Protein AF-A0A812NGL6-F1 (afdb_monomer)

Foldseek 3Di:
DDDDDDDADAQDPDAKEFADFLLDLLQQLLQLVSVQLVNHHYDYQDPVVPSLVDPVNCVQAVVSDPGWIQDPVRQIFDGSVLSLLLCCLRHNVVQQPLVDLLLNLQLVLLLVLCVPQLVVLCVAALCVLLVHDDHDPDLPVSLVSNLLSLQLSCLAFPNPALEGNHVDHHSSRSSCLLVLVLCPDPSSCQQRQEADDVSSVSSSVSSCVVRVSCVSCCDDPCRRSVSSSVVNPPDDRPYDDHDYRDPDDAADRQDDFDDDDPQLAKEFEDACQDLFAVLLQLLCQLLSGHHYDYQDVVVLSLVPRVNRSQPVVSDPGWIQGPRRHIHDTSLSSQCSCCSPRNVVQVPSDSSLNSQLVSLLVCCVNQQCCLQVVAQQCCLQVVDPHPPDLVVSLVSNQSSVVSQCVQAVPPELESRHPAHHSSLSSAAADDDPDDDDDDDDDDDGHDRRLVSLCDPSSCVPRVHHRDPSSVSSNVSRHVNSVRSNCSACPDPCRHVVSSSNRSPDDDDDDPDDDDDDDDDDDDDDDDDDDPPDDDDDPDDPPDDPQDAADEDELLRQLVQLDLQRFWEDEPQFIFRCNVVLVVDPDDDDSCVRSVGGSYYPQQVQADDAPHQDPPVQGNPRNDDPVVSVVVCVSRVVGTRYGYDDDPQDPQLVCPPPGDLQVFWEFEAESNRDTLDIDRPVRQPVVADKDKDWEWEADPVPRDIDIKIFIFHQLLVVPVVSPDDDDPDFWKKWWAASPRRIYIDTPVVSNDPQWGFTQDIPNHGDHSVNQDNTKIGGYHDIGGRTRYIYID

Structure (mmCIF, N/CA/C/O backbone):
data_AF-A0A812NGL6-F1
#
_entry.id   AF-A0A812NGL6-F1
#
loop_
_atom_site.group_PDB
_atom_site.id
_atom_site.type_symbol
_atom_site.label_atom_id
_atom_site.label_alt_id
_atom_site.label_comp_id
_atom_site.label_asym_id
_atom_site.label_entity_id
_atom_site.label_seq_id
_atom_site.pdbx_PDB_ins_code
_atom_site.Cartn_x
_atom_site.Cartn_y
_atom_site.Cartn_z
_atom_site.occupancy
_atom_site.B_iso_or_equiv
_atom_site.auth_seq_id
_atom_site.auth_comp_id
_atom_site.auth_asym_id
_atom_site.auth_atom_id
_atom_site.pdbx_PDB_model_num
ATOM 1 N N . MET A 1 1 ? -22.378 5.428 -26.475 1.00 32.50 1 MET A N 1
ATOM 2 C CA . MET A 1 1 ? -21.286 5.048 -27.398 1.00 32.50 1 MET A CA 1
ATOM 3 C C . MET A 1 1 ? -20.621 6.325 -27.879 1.00 32.50 1 MET A C 1
ATOM 5 O O . MET A 1 1 ? -21.341 7.261 -28.198 1.00 32.50 1 MET A O 1
ATOM 9 N N . GLY A 1 2 ? -19.293 6.374 -27.890 1.00 26.94 2 GLY A N 1
ATOM 10 C CA . GLY A 1 2 ? -18.491 7.504 -28.364 1.00 26.94 2 GLY A CA 1
ATOM 11 C C . GLY A 1 2 ? -17.030 7.062 -28.418 1.00 26.94 2 GLY A C 1
ATOM 12 O O . GLY A 1 2 ? -16.591 6.347 -27.519 1.00 26.94 2 GLY A O 1
ATOM 13 N N . ASN A 1 3 ? -16.315 7.390 -29.493 1.00 34.03 3 ASN A N 1
ATOM 14 C CA . ASN A 1 3 ? -15.011 6.786 -29.771 1.00 34.03 3 ASN A CA 1
ATOM 15 C C . ASN A 1 3 ? -13.916 7.349 -28.852 1.00 34.03 3 ASN A C 1
ATOM 17 O O . ASN A 1 3 ? -13.614 8.536 -28.912 1.00 34.03 3 ASN A O 1
ATOM 21 N N . LEU A 1 4 ? -13.286 6.471 -28.066 1.00 32.12 4 LEU A N 1
ATOM 22 C CA . LEU A 1 4 ? -12.079 6.746 -27.274 1.00 32.12 4 LEU A CA 1
ATOM 23 C C . LEU A 1 4 ? -11.011 5.664 -27.509 1.00 32.12 4 LEU A C 1
ATOM 25 O O . LEU A 1 4 ? -10.400 5.150 -26.578 1.00 32.12 4 LEU A O 1
ATOM 29 N N . CYS A 1 5 ? -10.794 5.311 -28.777 1.00 32.59 5 CYS A N 1
ATOM 30 C CA . CYS A 1 5 ? -9.679 4.470 -29.203 1.00 32.59 5 CYS A CA 1
ATOM 31 C C . CYS A 1 5 ? -9.016 5.115 -30.423 1.00 32.59 5 CYS A C 1
ATOM 33 O O . CYS A 1 5 ? -9.543 5.034 -31.533 1.00 32.59 5 CYS A O 1
ATOM 35 N N . GLY A 1 6 ? -7.863 5.753 -30.217 1.00 33.16 6 GLY A N 1
ATOM 36 C CA . GLY A 1 6 ? -6.909 5.932 -31.308 1.00 33.16 6 GLY A CA 1
ATOM 37 C C . GLY A 1 6 ? -6.362 4.564 -31.725 1.00 33.16 6 GLY A C 1
ATOM 38 O O . GLY A 1 6 ? -6.274 3.655 -30.898 1.00 33.16 6 GLY A O 1
ATOM 39 N N . GLY A 1 7 ? -6.007 4.402 -33.000 1.00 31.41 7 GLY A N 1
ATOM 40 C CA . GLY A 1 7 ? -5.214 3.244 -33.418 1.00 31.41 7 GLY A CA 1
ATOM 41 C C . GLY A 1 7 ? -3.836 3.253 -32.737 1.00 31.41 7 GLY A C 1
ATOM 42 O O . GLY A 1 7 ? -3.404 4.314 -32.279 1.00 31.41 7 GLY A O 1
ATOM 43 N N . PRO A 1 8 ? -3.132 2.107 -32.665 1.00 39.34 8 PRO A N 1
ATOM 44 C CA . PRO A 1 8 ? -1.773 2.075 -32.133 1.00 39.34 8 PRO A CA 1
ATOM 45 C C . PRO A 1 8 ? -0.891 3.053 -32.915 1.00 39.34 8 PRO A C 1
ATOM 47 O O . PRO A 1 8 ? -0.847 2.999 -34.147 1.00 39.34 8 PRO A O 1
ATOM 50 N N . ALA A 1 9 ? -0.203 3.948 -32.206 1.00 48.94 9 ALA A N 1
ATOM 51 C CA . ALA A 1 9 ? 0.762 4.834 -32.837 1.00 48.94 9 ALA A CA 1
ATOM 52 C C . ALA A 1 9 ? 1.926 4.006 -33.398 1.00 48.94 9 ALA A C 1
ATOM 54 O O . ALA A 1 9 ? 2.359 3.025 -32.789 1.00 48.94 9 ALA A O 1
ATOM 55 N N . THR A 1 10 ? 2.456 4.416 -34.549 1.00 50.97 10 THR A N 1
ATOM 56 C CA . THR A 1 10 ? 3.745 3.910 -35.029 1.00 50.97 10 THR A CA 1
ATOM 57 C C . THR A 1 10 ? 4.853 4.258 -34.031 1.00 50.97 10 THR A C 1
ATOM 59 O O . THR A 1 10 ? 4.699 5.162 -33.205 1.00 50.97 10 THR A O 1
ATOM 62 N N . ALA A 1 11 ? 5.990 3.558 -34.112 1.00 56.84 11 ALA A N 1
ATOM 63 C CA . ALA A 1 11 ? 7.191 3.975 -33.390 1.00 56.84 11 ALA A CA 1
ATOM 64 C C . ALA A 1 11 ? 7.493 5.463 -33.688 1.00 56.84 11 ALA A C 1
ATOM 66 O O . ALA A 1 11 ? 7.257 5.901 -34.818 1.00 56.84 11 ALA A O 1
ATOM 67 N N . PRO A 1 12 ? 7.952 6.246 -32.694 1.00 57.09 12 PRO A N 1
ATOM 68 C CA . PRO A 1 12 ? 8.062 7.696 -32.826 1.00 57.09 12 PRO A CA 1
ATOM 69 C C . PRO A 1 12 ? 9.050 8.116 -33.924 1.00 57.09 12 PRO A C 1
ATOM 71 O O . PRO A 1 12 ? 10.072 7.458 -34.143 1.00 57.09 12 PRO A O 1
ATOM 74 N N . ASP A 1 13 ? 8.757 9.246 -34.579 1.00 50.19 13 ASP A N 1
ATOM 75 C CA . ASP A 1 13 ? 9.660 9.902 -35.531 1.00 50.19 13 ASP A CA 1
ATOM 76 C C . ASP A 1 13 ? 10.905 10.416 -34.790 1.00 50.19 13 ASP A C 1
ATOM 78 O O . ASP A 1 13 ? 10.941 11.518 -34.243 1.00 50.19 13 ASP A O 1
ATOM 82 N N . GLY A 1 14 ? 11.922 9.556 -34.737 1.00 64.31 14 GLY A N 1
ATOM 83 C CA . GLY A 1 14 ? 13.050 9.673 -33.819 1.00 64.31 14 GLY A CA 1
ATOM 84 C C . GLY A 1 14 ? 12.868 8.751 -32.611 1.00 64.31 14 GLY A C 1
ATOM 85 O O . GLY A 1 14 ? 11.925 8.882 -31.833 1.00 64.31 14 GLY A O 1
ATOM 86 N N . LYS A 1 15 ? 13.799 7.804 -32.439 1.00 76.88 15 LYS A N 1
ATOM 87 C CA . LYS A 1 15 ? 13.763 6.843 -31.327 1.00 76.88 15 LYS A CA 1
ATOM 88 C C . LYS A 1 15 ? 13.922 7.549 -29.982 1.00 76.88 15 LYS A C 1
ATOM 90 O O . LYS A 1 15 ? 14.843 8.347 -29.810 1.00 76.88 15 LYS A O 1
ATOM 95 N N . ALA A 1 16 ? 13.085 7.182 -29.015 1.00 92.12 16 ALA A N 1
ATOM 96 C CA . ALA A 1 16 ? 13.235 7.636 -27.637 1.00 92.12 16 ALA A CA 1
ATOM 97 C C . ALA A 1 16 ? 14.539 7.108 -27.006 1.00 92.12 16 ALA A C 1
ATOM 99 O O . ALA A 1 16 ? 15.006 6.017 -27.339 1.00 92.12 16 ALA A O 1
ATOM 100 N N . LYS A 1 17 ? 15.112 7.854 -26.060 1.00 95.50 17 LYS A N 1
ATOM 101 C CA . LYS A 1 17 ? 16.294 7.465 -25.276 1.00 95.50 17 LYS A CA 1
ATOM 102 C C . LYS A 1 17 ? 15.868 6.936 -23.910 1.00 95.50 17 LYS A C 1
ATOM 104 O O . LYS A 1 17 ? 15.120 7.599 -23.193 1.00 95.50 17 LYS A O 1
ATOM 109 N N . ILE A 1 18 ? 16.387 5.775 -23.515 1.00 97.06 18 ILE A N 1
ATOM 110 C CA . ILE A 1 18 ? 16.288 5.259 -22.146 1.00 97.06 18 ILE A CA 1
ATOM 111 C C . ILE A 1 18 ? 17.647 5.448 -21.469 1.00 97.06 18 ILE A C 1
ATOM 113 O O . ILE A 1 18 ? 18.556 4.637 -21.650 1.00 97.06 18 ILE A O 1
ATOM 117 N N . HIS A 1 19 ? 17.777 6.527 -20.696 1.00 97.38 19 HIS A N 1
ATOM 118 C CA . HIS A 1 19 ? 18.967 6.844 -19.904 1.00 97.38 19 HIS A CA 1
ATOM 119 C C . HIS A 1 19 ? 19.129 5.816 -18.787 1.00 97.38 19 HIS A C 1
ATOM 121 O O . HIS A 1 19 ? 18.297 5.749 -17.875 1.00 97.38 19 HIS A O 1
ATOM 127 N N . ALA A 1 20 ? 20.170 4.993 -18.877 1.00 95.81 20 ALA A N 1
ATOM 128 C CA . ALA A 1 20 ? 20.294 3.763 -18.107 1.00 95.81 20 ALA A CA 1
ATOM 129 C C . ALA A 1 20 ? 21.752 3.315 -17.901 1.00 95.81 20 ALA A C 1
ATOM 131 O O . ALA A 1 20 ? 22.683 3.790 -18.543 1.00 95.81 20 ALA A O 1
ATOM 132 N N . LEU A 1 21 ? 21.920 2.338 -17.012 1.00 90.75 21 LEU A N 1
ATOM 133 C CA . LEU A 1 21 ? 23.153 1.593 -16.773 1.00 90.75 21 LEU A CA 1
ATOM 134 C C . LEU A 1 21 ? 22.790 0.107 -16.805 1.00 90.75 21 LEU A C 1
ATOM 136 O O . LEU A 1 21 ? 21.858 -0.298 -16.106 1.00 90.75 21 LEU A O 1
ATOM 140 N N . THR A 1 22 ? 23.499 -0.698 -17.592 1.00 88.06 22 THR A N 1
ATOM 141 C CA . THR A 1 22 ? 23.162 -2.114 -17.850 1.00 88.06 22 THR A CA 1
ATOM 142 C C . THR A 1 22 ? 23.216 -2.999 -16.604 1.00 88.06 22 THR A C 1
ATOM 144 O O . THR A 1 22 ? 22.414 -3.920 -16.464 1.00 88.06 22 THR A O 1
ATOM 147 N N . LEU A 1 23 ? 24.052 -2.639 -15.629 1.00 85.25 23 LEU A N 1
ATOM 148 C CA . LEU A 1 23 ? 24.118 -3.282 -14.315 1.00 85.25 23 LEU A CA 1
ATOM 149 C C . LEU A 1 23 ? 22.832 -3.105 -13.475 1.00 85.25 23 LEU A C 1
ATOM 151 O O . LEU A 1 23 ? 22.562 -3.883 -12.558 1.00 85.25 23 LEU A O 1
ATOM 155 N N . SER A 1 24 ? 22.013 -2.087 -13.762 1.00 89.25 24 SER A N 1
ATOM 156 C CA . SER A 1 24 ? 20.774 -1.817 -13.028 1.00 89.25 24 SER A CA 1
ATOM 157 C C . SER A 1 24 ? 19.605 -2.613 -13.609 1.00 89.25 24 SER A C 1
ATOM 159 O O . SER A 1 24 ? 19.030 -2.240 -14.629 1.00 89.25 24 SER A O 1
ATOM 161 N N . CYS A 1 25 ? 19.165 -3.662 -12.907 1.00 90.81 25 CYS A N 1
ATOM 162 C CA . CYS A 1 25 ? 17.969 -4.440 -13.276 1.00 90.81 25 CYS A CA 1
ATOM 163 C C . CYS A 1 25 ? 16.701 -3.563 -13.400 1.00 90.81 25 CYS A C 1
ATOM 165 O O . CYS A 1 25 ? 15.861 -3.796 -14.272 1.00 90.81 25 CYS A O 1
ATOM 167 N N . ASN A 1 26 ? 16.598 -2.504 -12.581 1.00 89.94 26 ASN A N 1
ATOM 168 C CA . ASN A 1 26 ? 15.544 -1.487 -12.688 1.00 89.94 26 ASN A CA 1
ATOM 169 C C . ASN A 1 26 ? 15.598 -0.747 -14.032 1.00 89.94 26 ASN A C 1
ATOM 171 O O . ASN A 1 26 ? 14.555 -0.501 -14.630 1.00 89.94 26 ASN A O 1
ATOM 175 N N . ALA A 1 27 ? 16.796 -0.385 -14.501 1.00 93.44 27 ALA A N 1
ATOM 176 C CA . ALA A 1 27 ? 16.969 0.355 -15.746 1.00 93.44 27 ALA A CA 1
ATOM 177 C C . ALA A 1 27 ? 16.884 -0.547 -16.983 1.00 93.44 27 ALA A C 1
ATOM 179 O O . ALA A 1 27 ? 16.300 -0.145 -17.985 1.00 93.44 27 ALA A O 1
ATOM 180 N N . MET A 1 28 ? 17.366 -1.788 -16.892 1.00 95.19 28 MET A N 1
ATOM 181 C CA . MET A 1 28 ? 17.250 -2.757 -17.981 1.00 95.19 28 MET A CA 1
ATOM 182 C C . MET A 1 28 ? 15.808 -3.152 -18.286 1.00 95.19 28 MET A C 1
ATOM 184 O O . MET A 1 28 ? 15.497 -3.409 -19.442 1.00 95.19 28 MET A O 1
ATOM 188 N N . SER A 1 29 ? 14.912 -3.113 -17.295 1.00 95.69 29 SER A N 1
ATOM 189 C CA . SER A 1 29 ? 13.489 -3.426 -17.484 1.00 95.69 29 SER A CA 1
ATOM 190 C C . SER A 1 29 ? 12.857 -2.661 -18.678 1.00 95.69 29 SER A C 1
ATOM 192 O O . SER A 1 29 ? 12.399 -3.317 -19.615 1.00 95.69 29 SER A O 1
ATOM 194 N N . PRO A 1 30 ? 12.880 -1.309 -18.743 1.00 97.12 30 PRO A N 1
ATOM 195 C CA . PRO A 1 30 ? 12.434 -0.573 -19.930 1.00 97.12 30 PRO A CA 1
ATOM 196 C C . PRO A 1 30 ? 13.426 -0.546 -21.104 1.00 97.12 30 PRO A C 1
ATOM 198 O O . PRO A 1 30 ? 12.965 -0.382 -22.229 1.00 97.12 30 PRO A O 1
ATOM 201 N N . VAL A 1 31 ? 14.746 -0.699 -20.904 1.00 97.06 31 VAL A N 1
ATOM 202 C CA . VAL A 1 31 ? 15.719 -0.730 -22.027 1.00 97.06 31 VAL A CA 1
ATOM 203 C C . VAL A 1 31 ? 15.451 -1.916 -22.950 1.00 97.06 31 VAL A C 1
ATOM 205 O O . VAL A 1 31 ? 15.340 -1.730 -24.160 1.00 97.06 31 VAL A O 1
ATOM 208 N N . LEU A 1 32 ? 15.315 -3.116 -22.376 1.00 96.56 32 LEU A N 1
ATOM 209 C CA . LEU A 1 32 ? 15.053 -4.349 -23.119 1.00 96.56 32 LEU A CA 1
ATOM 210 C C . LEU A 1 32 ? 13.747 -4.223 -23.917 1.00 96.56 32 LEU A C 1
ATOM 212 O O . LEU A 1 32 ? 13.721 -4.441 -25.127 1.00 96.56 32 LEU A O 1
ATOM 216 N N . PHE A 1 33 ? 12.683 -3.753 -23.254 1.00 97.56 33 PHE A N 1
ATOM 217 C CA . PHE A 1 33 ? 11.386 -3.530 -23.889 1.00 97.56 33 PHE A CA 1
ATOM 218 C C . PHE A 1 33 ? 11.458 -2.501 -25.026 1.00 97.56 33 PHE A C 1
ATOM 220 O O . PHE A 1 33 ? 10.929 -2.753 -26.107 1.00 97.56 33 PHE A O 1
ATOM 227 N N . ALA A 1 34 ? 12.136 -1.366 -24.822 1.00 95.88 34 ALA A N 1
ATOM 228 C CA . ALA A 1 34 ? 12.278 -0.317 -25.833 1.00 95.88 34 ALA A CA 1
ATOM 229 C C . ALA A 1 34 ? 13.062 -0.782 -27.073 1.00 95.88 34 ALA A C 1
ATOM 231 O O . ALA A 1 34 ? 12.746 -0.350 -28.183 1.00 95.88 34 ALA A O 1
ATOM 232 N N . GLN A 1 35 ? 14.054 -1.662 -26.896 1.00 94.25 35 GLN A N 1
ATOM 233 C CA . GLN A 1 35 ? 14.830 -2.233 -27.998 1.00 94.25 35 GLN A CA 1
ATOM 234 C C . GLN A 1 35 ? 14.055 -3.307 -28.765 1.00 94.25 35 GLN A C 1
ATOM 236 O O . GLN A 1 35 ? 13.923 -3.187 -29.982 1.00 94.25 35 GLN A O 1
ATOM 241 N N . ASP A 1 36 ? 13.507 -4.315 -28.077 1.00 94.88 36 ASP A N 1
ATOM 242 C CA . ASP A 1 36 ? 12.832 -5.454 -28.725 1.00 94.88 36 ASP A CA 1
ATOM 243 C C . ASP A 1 36 ? 11.516 -5.046 -29.421 1.00 94.88 36 ASP A C 1
ATOM 245 O O . ASP A 1 36 ? 11.080 -5.699 -30.367 1.00 94.88 36 ASP A O 1
ATOM 249 N N . THR A 1 37 ? 10.904 -3.929 -29.008 1.00 94.31 37 THR A N 1
ATOM 250 C CA . THR A 1 37 ? 9.760 -3.301 -29.706 1.00 94.31 37 THR A CA 1
ATOM 251 C C . THR A 1 37 ? 10.159 -2.215 -30.713 1.00 94.31 37 THR A C 1
ATOM 253 O O . THR A 1 37 ? 9.311 -1.733 -31.463 1.00 94.31 37 THR A O 1
ATOM 256 N N . GLY A 1 38 ? 11.426 -1.792 -30.734 1.00 92.50 38 GLY A N 1
ATOM 257 C CA . GLY A 1 38 ? 11.935 -0.722 -31.597 1.00 92.50 38 GLY A CA 1
ATOM 258 C C . GLY A 1 38 ? 11.546 0.714 -31.204 1.00 92.50 38 GLY A C 1
ATOM 259 O O . GLY A 1 38 ? 11.995 1.640 -31.883 1.00 92.50 38 GLY A O 1
ATOM 260 N N . ILE A 1 39 ? 10.772 0.910 -30.126 1.00 92.88 39 ILE A N 1
ATOM 261 C CA . ILE A 1 39 ? 10.302 2.219 -29.619 1.00 92.88 39 ILE A CA 1
ATOM 262 C C . ILE A 1 39 ? 11.471 3.160 -29.284 1.00 92.88 39 ILE A C 1
ATOM 264 O O . ILE A 1 39 ? 11.380 4.375 -29.483 1.00 92.88 39 ILE A O 1
ATOM 268 N N . GLY A 1 40 ? 12.573 2.615 -28.764 1.00 90.69 40 GLY A N 1
ATOM 269 C CA . GLY A 1 40 ? 13.674 3.412 -28.237 1.00 90.69 40 GLY A CA 1
ATOM 270 C C . GLY A 1 40 ? 15.040 2.735 -28.295 1.00 90.69 40 GLY A C 1
ATOM 271 O O . GLY A 1 40 ? 15.208 1.628 -28.806 1.00 90.69 40 GLY A O 1
ATOM 272 N N . ALA A 1 41 ? 16.034 3.448 -27.781 1.00 90.81 41 ALA A N 1
ATOM 273 C CA . ALA A 1 41 ? 17.425 3.034 -27.694 1.00 90.81 41 ALA A CA 1
ATOM 274 C C . ALA A 1 41 ? 17.951 3.172 -26.258 1.00 90.81 41 ALA A C 1
ATOM 276 O O . ALA A 1 41 ? 17.436 3.947 -25.450 1.00 90.81 41 ALA A O 1
ATOM 277 N N . PHE A 1 42 ? 19.007 2.419 -25.956 1.00 93.44 42 PHE A N 1
ATOM 278 C CA . PHE A 1 42 ? 19.783 2.584 -24.731 1.00 93.44 42 PHE A CA 1
ATOM 279 C C . PHE A 1 42 ? 20.634 3.855 -24.822 1.00 93.44 42 PHE A C 1
ATOM 281 O O . PHE A 1 42 ? 21.350 4.036 -25.805 1.00 93.44 42 PHE A O 1
ATOM 288 N N . GLU A 1 43 ? 20.586 4.698 -23.792 1.00 94.75 43 GLU A N 1
ATOM 289 C CA . GLU A 1 43 ? 21.499 5.828 -23.613 1.00 94.75 43 GLU A CA 1
ATOM 290 C C . GLU A 1 43 ? 22.304 5.594 -22.326 1.00 94.75 43 GLU A C 1
ATOM 292 O O . GLU A 1 43 ? 21.731 5.477 -21.240 1.00 94.75 43 GLU A O 1
ATOM 297 N N . PHE A 1 44 ? 23.631 5.507 -22.431 1.00 92.88 44 PHE A N 1
ATOM 298 C CA . PHE A 1 44 ? 24.489 5.210 -21.283 1.00 92.88 44 PHE A CA 1
ATOM 299 C C . PHE A 1 44 ? 24.568 6.401 -20.314 1.00 92.88 44 PHE A C 1
ATOM 301 O O . PHE A 1 44 ? 25.080 7.470 -20.649 1.00 92.88 44 PHE A O 1
ATOM 308 N N . CYS A 1 45 ? 24.093 6.200 -19.085 1.00 92.94 45 CYS A N 1
ATOM 309 C CA . CYS A 1 45 ? 24.153 7.168 -17.996 1.00 92.94 45 CYS A CA 1
ATOM 310 C C . CYS A 1 45 ? 25.041 6.627 -16.870 1.00 92.94 45 CYS A C 1
ATOM 312 O O . CYS A 1 45 ? 24.589 5.874 -16.003 1.00 92.94 45 CYS A O 1
ATOM 314 N N . ASP A 1 46 ? 26.316 7.021 -16.881 1.00 87.19 46 ASP A N 1
ATOM 315 C CA . ASP A 1 46 ? 27.257 6.626 -15.837 1.00 87.19 46 ASP A CA 1
ATOM 316 C C . ASP A 1 46 ? 26.895 7.245 -14.477 1.00 87.19 46 ASP A C 1
ATOM 318 O O . ASP A 1 46 ? 26.880 8.467 -14.282 1.00 87.19 46 ASP A O 1
ATOM 322 N N . LEU A 1 47 ? 26.636 6.376 -13.502 1.00 86.94 47 LEU A N 1
ATOM 323 C CA . LEU A 1 47 ? 26.390 6.792 -12.129 1.00 86.94 47 LEU A CA 1
ATOM 324 C C . LEU A 1 47 ? 27.688 7.133 -11.383 1.00 86.94 47 LEU A C 1
ATOM 326 O O . LEU A 1 47 ? 27.648 7.958 -10.472 1.00 86.94 47 LEU A O 1
ATOM 330 N N . MET A 1 48 ? 28.830 6.564 -11.777 1.00 83.38 48 MET A N 1
ATOM 331 C CA . MET A 1 48 ? 30.097 6.666 -11.043 1.00 83.38 48 MET A CA 1
ATOM 332 C C . MET A 1 48 ? 30.778 8.027 -11.230 1.00 83.38 48 MET A C 1
ATOM 334 O O . MET A 1 48 ? 31.263 8.600 -10.258 1.00 83.38 48 MET A O 1
ATOM 338 N N . SER A 1 49 ? 30.741 8.603 -12.436 1.00 88.06 49 SER A N 1
ATOM 339 C CA . SER A 1 49 ? 31.109 10.008 -12.699 1.00 88.06 49 SER A CA 1
ATOM 340 C C . SER A 1 49 ? 30.002 11.017 -12.353 1.00 88.06 49 SER A C 1
ATOM 342 O O . SER A 1 49 ? 30.147 12.212 -12.616 1.00 88.06 49 SER A O 1
ATOM 344 N N . GLY A 1 50 ? 28.885 10.564 -11.771 1.00 89.88 50 GLY A N 1
ATOM 345 C CA . GLY A 1 50 ? 27.791 11.434 -11.341 1.00 89.88 50 GLY A CA 1
ATOM 346 C C . GLY A 1 50 ? 26.996 12.072 -12.486 1.00 89.88 50 GLY A C 1
ATOM 347 O O . GLY A 1 50 ? 26.425 13.143 -12.291 1.00 89.88 50 GLY A O 1
ATOM 348 N N . ALA A 1 51 ? 26.926 11.457 -13.676 1.00 92.69 51 ALA A N 1
ATOM 349 C CA . ALA A 1 51 ? 26.236 12.050 -14.831 1.00 92.69 51 ALA A CA 1
ATOM 350 C C . ALA A 1 51 ? 24.754 12.373 -14.544 1.00 92.69 51 ALA A C 1
ATOM 352 O O . ALA A 1 51 ? 24.255 13.418 -14.955 1.00 92.69 51 ALA A O 1
ATOM 353 N N . HIS A 1 52 ? 24.091 11.523 -13.756 1.00 93.00 52 HIS A N 1
ATOM 354 C CA . HIS A 1 52 ? 22.724 11.701 -13.255 1.00 93.00 52 HIS A CA 1
ATOM 355 C C . HIS A 1 52 ? 22.512 12.948 -12.366 1.00 93.00 52 HIS A C 1
ATOM 357 O O . HIS A 1 52 ? 21.379 13.399 -12.204 1.00 93.00 52 HIS A O 1
ATOM 363 N N . LEU A 1 53 ? 23.582 13.527 -11.807 1.00 94.25 53 LEU A N 1
ATOM 364 C CA . LEU A 1 53 ? 23.549 14.735 -10.969 1.00 94.25 53 LEU A CA 1
ATOM 365 C C . LEU A 1 53 ? 23.787 16.028 -11.770 1.00 94.25 53 LEU A C 1
ATOM 367 O O . LEU A 1 53 ? 23.699 17.122 -11.212 1.00 94.25 53 LEU A O 1
ATOM 371 N N . LYS A 1 54 ? 24.103 15.936 -13.069 1.00 95.38 54 LYS A N 1
ATOM 372 C CA . LYS A 1 54 ? 24.349 17.114 -13.915 1.00 95.38 54 LYS A CA 1
ATOM 373 C C . LYS A 1 54 ? 23.048 17.890 -14.180 1.00 95.38 54 LYS A C 1
ATOM 375 O O . LYS A 1 54 ? 21.990 17.266 -14.309 1.00 95.38 54 LYS A O 1
ATOM 380 N N . PRO A 1 55 ? 23.098 19.227 -14.355 1.00 95.81 55 PRO A N 1
ATOM 381 C CA . PRO A 1 55 ? 21.917 20.034 -14.680 1.00 95.81 55 PRO A CA 1
ATOM 382 C C . PRO A 1 55 ? 21.133 19.522 -15.899 1.00 95.81 55 PRO A C 1
ATOM 384 O O . PRO A 1 55 ? 19.904 19.502 -15.866 1.00 95.81 55 PRO A O 1
ATOM 387 N N . GLU A 1 56 ? 21.828 19.031 -16.934 1.00 93.88 56 GLU A N 1
ATOM 388 C CA . GLU A 1 56 ? 21.217 18.442 -18.138 1.00 93.88 56 GLU A CA 1
ATOM 389 C C . GLU A 1 56 ? 20.352 17.203 -17.853 1.00 93.88 56 GLU A C 1
ATOM 391 O O . GLU A 1 56 ? 19.411 16.926 -18.600 1.00 93.88 56 GLU A O 1
ATOM 396 N N . PHE A 1 57 ? 20.669 16.438 -16.802 1.00 95.19 57 PHE A N 1
ATOM 397 C CA . PHE A 1 57 ? 19.904 15.264 -16.374 1.00 95.19 57 PHE A CA 1
ATOM 398 C C . PHE A 1 57 ? 18.804 15.658 -15.384 1.00 95.19 57 PHE A C 1
ATOM 400 O O . PHE A 1 57 ? 17.653 15.259 -15.547 1.00 95.19 57 PHE A O 1
ATOM 407 N N . LEU A 1 58 ? 19.124 16.530 -14.421 1.00 94.12 58 LEU A N 1
ATOM 408 C CA . LEU A 1 58 ? 18.176 17.095 -13.450 1.00 94.12 58 LEU A CA 1
ATOM 409 C C . LEU A 1 58 ? 17.027 17.894 -14.093 1.00 94.12 58 LEU A C 1
ATOM 411 O O . LEU A 1 58 ? 15.995 18.108 -13.451 1.00 94.12 58 LEU A O 1
ATOM 415 N N . ALA A 1 59 ? 17.201 18.348 -15.338 1.00 92.19 59 ALA A N 1
ATOM 416 C CA . ALA A 1 59 ? 16.147 18.932 -16.164 1.00 92.19 59 ALA A CA 1
ATOM 417 C C . ALA A 1 59 ? 15.145 17.884 -16.693 1.00 92.19 59 ALA A C 1
ATOM 419 O O . ALA A 1 59 ? 13.957 18.188 -16.793 1.00 92.19 59 ALA A O 1
ATOM 420 N N . LYS A 1 60 ? 15.609 16.659 -16.989 1.00 93.62 60 LYS A N 1
ATOM 421 C CA . LYS A 1 60 ? 14.791 15.525 -17.461 1.00 93.62 60 LYS A CA 1
ATOM 422 C C . LYS A 1 60 ? 14.102 14.808 -16.301 1.00 93.62 60 LYS A C 1
ATOM 424 O O . LYS A 1 60 ? 12.908 14.534 -16.348 1.00 93.62 60 LYS A O 1
ATOM 429 N N . ASN A 1 61 ? 14.854 14.530 -15.238 1.00 94.00 61 ASN A N 1
ATOM 430 C CA . ASN A 1 61 ? 14.363 13.872 -14.036 1.00 94.00 61 ASN A CA 1
ATOM 431 C C . ASN A 1 61 ? 14.959 14.534 -12.786 1.00 94.00 61 ASN A C 1
ATOM 433 O O . ASN A 1 61 ? 16.128 14.340 -12.451 1.00 94.00 61 ASN A O 1
ATOM 437 N N . ALA A 1 62 ? 14.129 15.288 -12.061 1.00 91.12 62 ALA A N 1
ATOM 438 C CA . ALA A 1 62 ? 14.542 15.981 -10.843 1.00 91.12 62 ALA A CA 1
ATOM 439 C C . ALA A 1 62 ? 14.943 15.034 -9.696 1.00 91.12 62 ALA A C 1
ATOM 441 O O . ALA A 1 62 ? 15.663 15.470 -8.804 1.00 91.12 62 ALA A O 1
ATOM 442 N N . PHE A 1 63 ? 14.520 13.763 -9.738 1.00 90.56 63 PHE A N 1
ATOM 443 C CA . PHE A 1 63 ? 14.894 12.726 -8.770 1.00 90.56 63 PHE A CA 1
ATOM 444 C C . PHE A 1 63 ? 16.244 12.068 -9.069 1.00 90.56 63 PHE A C 1
ATOM 446 O O . PHE A 1 63 ? 16.617 11.147 -8.349 1.00 90.56 63 PHE A O 1
ATOM 453 N N . HIS A 1 64 ? 16.959 12.503 -10.120 1.00 92.50 64 HIS A N 1
ATOM 454 C CA . HIS A 1 64 ? 18.306 12.035 -10.474 1.00 92.50 64 HIS A CA 1
ATOM 455 C C . HIS A 1 64 ? 18.452 10.495 -10.483 1.00 92.50 64 HIS A C 1
ATOM 457 O O . HIS A 1 64 ? 19.479 9.943 -10.088 1.00 92.50 64 HIS A O 1
ATOM 463 N N . THR A 1 65 ? 17.405 9.789 -10.928 1.00 91.69 65 THR A N 1
ATOM 464 C CA . THR A 1 65 ? 17.343 8.323 -10.999 1.00 91.69 65 THR A CA 1
ATOM 465 C C . THR A 1 65 ? 17.402 7.807 -12.434 1.00 91.69 65 THR A C 1
ATOM 467 O O . THR A 1 65 ? 16.895 8.427 -13.371 1.00 91.69 65 THR A O 1
ATOM 470 N N . ILE A 1 66 ? 17.975 6.614 -12.593 1.00 94.44 66 ILE A N 1
ATOM 471 C CA . ILE A 1 66 ? 17.798 5.776 -13.784 1.00 94.44 66 ILE A CA 1
ATOM 472 C C . ILE A 1 66 ? 16.815 4.629 -13.472 1.00 94.44 66 ILE A C 1
ATOM 474 O O . ILE A 1 66 ? 16.814 4.129 -12.343 1.00 94.44 66 ILE A O 1
ATOM 478 N N . PRO A 1 67 ? 16.010 4.162 -14.442 1.00 97.06 67 PRO A N 1
ATOM 479 C CA . PRO A 1 67 ? 15.905 4.663 -15.811 1.00 97.06 67 PRO A CA 1
ATOM 480 C C . PRO A 1 67 ? 15.199 6.023 -15.893 1.00 97.06 67 PRO A C 1
ATOM 482 O O . PRO A 1 67 ? 14.300 6.311 -15.105 1.00 97.06 67 PRO A O 1
ATOM 485 N N . THR A 1 68 ? 15.580 6.828 -16.885 1.00 97.69 68 THR A N 1
ATOM 486 C CA . THR A 1 68 ? 14.818 8.009 -17.323 1.00 97.69 68 THR A CA 1
ATOM 487 C C . THR A 1 68 ? 14.567 7.907 -18.827 1.00 97.69 68 THR A C 1
ATOM 489 O O . THR A 1 68 ? 15.508 7.775 -19.606 1.00 97.69 68 THR A O 1
ATOM 492 N N . TYR A 1 69 ? 13.304 7.951 -19.238 1.00 97.56 69 TYR A N 1
ATOM 493 C CA . TYR A 1 69 ? 12.884 8.065 -20.635 1.00 97.56 69 TYR A CA 1
ATOM 494 C C . TYR A 1 69 ? 12.974 9.528 -21.091 1.00 97.56 69 TYR A C 1
ATOM 496 O O . TYR A 1 69 ? 12.610 10.440 -20.344 1.00 97.56 69 TYR A O 1
ATOM 504 N N . GLU A 1 70 ? 13.403 9.734 -22.332 1.00 96.19 70 GLU A N 1
ATOM 505 C CA . GLU A 1 70 ? 13.377 10.998 -23.072 1.00 96.19 70 GLU A CA 1
ATOM 506 C C . GLU A 1 70 ? 12.861 10.724 -24.493 1.00 96.19 70 GLU A C 1
ATOM 508 O O . GLU A 1 70 ? 13.492 10.000 -25.264 1.00 96.19 70 GLU A O 1
ATOM 513 N N . GLY A 1 71 ? 11.693 11.267 -24.836 1.00 93.19 71 GLY A N 1
ATOM 514 C CA . GLY A 1 71 ? 11.102 11.152 -26.169 1.00 93.19 71 GLY A CA 1
ATOM 515 C C . GLY A 1 71 ? 11.653 12.189 -27.148 1.00 93.19 71 GLY A C 1
ATOM 516 O O . GLY A 1 71 ? 12.178 13.225 -26.742 1.00 93.19 71 GLY A O 1
ATOM 517 N N . ALA A 1 72 ? 11.499 11.936 -28.451 1.00 86.25 72 ALA A N 1
ATOM 518 C CA . ALA A 1 72 ? 11.843 12.903 -29.503 1.00 86.25 72 ALA A CA 1
ATOM 519 C C . ALA A 1 72 ? 10.961 14.173 -29.467 1.00 86.25 72 ALA A C 1
ATOM 521 O O . ALA A 1 72 ? 11.362 15.230 -29.945 1.00 86.25 72 ALA A O 1
ATOM 522 N N . ASP A 1 73 ? 9.789 14.068 -28.837 1.00 87.69 73 ASP A N 1
ATOM 523 C CA . ASP A 1 73 ? 8.866 15.148 -28.467 1.00 87.69 73 ASP A CA 1
ATOM 524 C C . ASP A 1 73 ? 9.337 15.979 -27.250 1.00 87.69 73 ASP A C 1
ATOM 526 O O . ASP A 1 73 ? 8.720 16.987 -26.905 1.00 87.69 73 ASP A O 1
ATOM 530 N N . GLY A 1 74 ? 10.425 15.577 -26.583 1.00 89.62 74 GLY A N 1
ATOM 531 C CA . GLY A 1 74 ? 10.899 16.177 -25.335 1.00 89.62 74 GLY A CA 1
ATOM 532 C C . GLY A 1 74 ? 10.130 15.721 -24.088 1.00 89.62 74 GLY A C 1
ATOM 533 O O . GLY A 1 74 ? 10.410 16.215 -22.989 1.00 89.62 74 GLY A O 1
ATOM 534 N N . PHE A 1 75 ? 9.190 14.774 -24.204 1.00 93.62 75 PHE A N 1
ATOM 535 C CA . PHE A 1 75 ? 8.517 14.195 -23.043 1.00 93.62 75 PHE A CA 1
ATOM 536 C C . PHE A 1 75 ? 9.510 13.354 -22.233 1.00 93.62 75 PHE A C 1
ATOM 538 O O . PHE A 1 75 ? 10.078 12.379 -22.724 1.00 93.62 75 PHE A O 1
ATOM 545 N N . THR A 1 76 ? 9.718 13.720 -20.969 1.00 95.56 76 THR A N 1
ATOM 546 C CA . THR A 1 76 ? 10.632 13.020 -20.054 1.00 95.56 76 THR A CA 1
ATOM 547 C C . THR A 1 76 ? 9.869 12.327 -18.934 1.00 95.56 76 THR A C 1
ATOM 549 O O . THR A 1 76 ? 8.866 12.848 -18.440 1.00 95.56 76 THR A O 1
ATOM 552 N N . LEU A 1 77 ? 10.321 11.143 -18.520 1.00 95.81 77 LEU A N 1
ATOM 553 C CA . LEU A 1 77 ? 9.609 10.296 -17.560 1.00 95.81 77 LEU A CA 1
ATOM 554 C C . LEU A 1 77 ? 10.593 9.454 -16.734 1.00 95.81 77 LEU A C 1
ATOM 556 O O . LEU A 1 77 ? 11.513 8.861 -17.290 1.00 95.81 77 LEU A O 1
ATOM 560 N N . GLY A 1 78 ? 10.396 9.402 -15.416 1.00 94.00 78 GLY A N 1
ATOM 561 C CA . GLY A 1 78 ? 11.121 8.511 -14.503 1.00 94.00 78 GLY A CA 1
ATOM 562 C C . GLY A 1 78 ? 10.267 7.317 -14.061 1.00 94.00 78 GLY A C 1
ATOM 563 O O . GLY A 1 78 ? 9.121 7.184 -14.478 1.00 94.00 78 GLY A O 1
ATOM 564 N N . GLU A 1 79 ? 10.826 6.496 -13.169 1.00 93.81 79 GLU A N 1
ATOM 565 C CA . GLU A 1 79 ? 10.285 5.215 -12.677 1.00 93.81 79 GLU A CA 1
ATOM 566 C C . GLU A 1 79 ? 10.132 4.111 -13.738 1.00 93.81 79 GLU A C 1
ATOM 568 O O . GLU A 1 79 ? 9.408 4.218 -14.725 1.00 93.81 79 GLU A O 1
ATOM 573 N N . SER A 1 80 ? 10.800 2.978 -13.498 1.00 95.81 80 SER A N 1
ATOM 574 C CA . SER A 1 80 ? 10.872 1.858 -14.449 1.00 95.81 80 SER A CA 1
ATOM 575 C C . SER A 1 80 ? 9.508 1.252 -14.795 1.00 95.81 80 SER A C 1
ATOM 577 O O . SER A 1 80 ? 9.274 0.894 -15.950 1.00 95.81 80 SER A O 1
ATOM 579 N N . ASN A 1 81 ? 8.599 1.166 -13.818 1.00 96.12 81 ASN A N 1
ATOM 580 C CA . ASN A 1 81 ? 7.255 0.630 -14.020 1.00 96.12 81 ASN A CA 1
ATOM 581 C C . ASN A 1 81 ? 6.373 1.607 -14.824 1.00 96.12 81 ASN A C 1
ATOM 583 O O . ASN A 1 81 ? 5.698 1.177 -15.759 1.00 96.12 81 ASN A O 1
ATOM 587 N N . ALA A 1 82 ? 6.432 2.911 -14.529 1.00 96.94 82 ALA A N 1
ATOM 588 C CA . ALA A 1 82 ? 5.722 3.949 -15.279 1.00 96.94 82 ALA A CA 1
ATOM 589 C C . ALA A 1 82 ? 6.197 4.042 -16.741 1.00 96.94 82 ALA A C 1
ATOM 591 O O . ALA A 1 82 ? 5.375 4.112 -17.654 1.00 96.94 82 ALA A O 1
ATOM 592 N N . ILE A 1 83 ? 7.512 3.959 -16.987 1.00 98.00 83 ILE A N 1
ATOM 593 C CA . ILE A 1 83 ? 8.086 3.941 -18.344 1.00 98.00 83 ILE A CA 1
ATOM 594 C C . ILE A 1 83 ? 7.608 2.715 -19.140 1.00 98.00 83 ILE A C 1
ATOM 596 O O . ILE A 1 83 ? 7.240 2.854 -20.307 1.00 98.00 83 ILE A O 1
ATOM 600 N N . LEU A 1 84 ? 7.556 1.528 -18.524 1.00 97.81 84 LEU A N 1
ATOM 601 C CA . LEU A 1 84 ? 7.009 0.322 -19.161 1.00 97.81 84 LEU A CA 1
ATOM 602 C C . LEU A 1 84 ? 5.520 0.473 -19.513 1.00 97.81 84 LEU A C 1
ATOM 604 O O . LEU A 1 84 ? 5.134 0.210 -20.654 1.00 97.81 84 LEU A O 1
ATOM 608 N N . ARG A 1 85 ? 4.695 0.940 -18.563 1.00 97.38 85 ARG A N 1
ATOM 609 C CA . ARG A 1 85 ? 3.253 1.185 -18.765 1.00 97.38 85 ARG A CA 1
ATOM 610 C C . ARG A 1 85 ? 3.003 2.190 -19.889 1.00 97.38 85 ARG A C 1
ATOM 612 O O . ARG A 1 85 ? 2.184 1.922 -20.765 1.00 9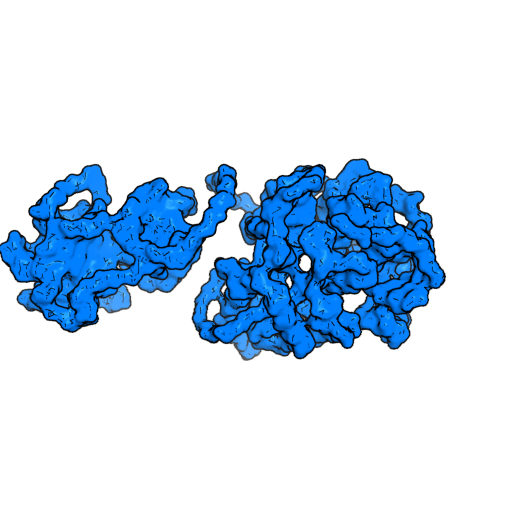7.38 85 ARG A O 1
ATOM 619 N N . TYR A 1 86 ? 3.751 3.293 -19.901 1.00 97.25 86 TYR A N 1
ATOM 620 C CA . TYR A 1 86 ? 3.688 4.334 -20.928 1.00 97.25 86 TYR A CA 1
ATOM 621 C C . TYR A 1 86 ? 4.038 3.809 -22.324 1.00 97.25 86 TYR A C 1
ATOM 623 O O . TYR A 1 86 ? 3.233 3.939 -23.247 1.00 97.25 86 TYR A O 1
ATOM 631 N N . MET A 1 87 ? 5.210 3.180 -22.483 1.00 96.19 87 MET A N 1
ATOM 632 C CA . MET A 1 87 ? 5.663 2.700 -23.793 1.00 96.19 87 MET A CA 1
ATOM 633 C C . MET A 1 87 ? 4.729 1.622 -24.358 1.00 96.19 87 MET A C 1
ATOM 635 O O . MET A 1 87 ? 4.411 1.648 -25.548 1.00 96.19 87 MET A O 1
ATOM 639 N N . ALA A 1 88 ? 4.228 0.716 -23.512 1.00 95.88 88 ALA A N 1
ATOM 640 C CA . ALA A 1 88 ? 3.276 -0.297 -23.949 1.00 95.88 88 ALA A CA 1
ATOM 641 C C . ALA A 1 88 ? 1.911 0.308 -24.303 1.00 95.88 88 ALA A C 1
ATOM 643 O O . ALA A 1 88 ? 1.378 -0.011 -25.360 1.00 95.88 88 ALA A O 1
ATOM 644 N N . ALA A 1 89 ? 1.363 1.216 -23.490 1.00 93.69 89 ALA A N 1
ATOM 645 C CA . ALA A 1 89 ? 0.072 1.839 -23.782 1.00 93.69 89 ALA A CA 1
ATOM 646 C C . ALA A 1 89 ? 0.098 2.719 -25.049 1.00 93.69 89 ALA A C 1
ATOM 648 O O . ALA A 1 89 ? -0.839 2.654 -25.841 1.00 93.69 89 ALA A O 1
ATOM 649 N N . LYS A 1 90 ? 1.159 3.516 -25.263 1.00 92.44 90 LYS A N 1
ATOM 650 C CA . LYS A 1 90 ? 1.248 4.465 -26.393 1.00 92.44 90 LYS A CA 1
ATOM 651 C C . LYS A 1 90 ? 1.644 3.796 -27.719 1.00 92.44 90 LYS A C 1
ATOM 653 O O . LYS A 1 90 ? 1.113 4.186 -28.755 1.00 92.44 90 LYS A O 1
ATOM 658 N N . TYR A 1 91 ? 2.529 2.790 -27.699 1.00 92.81 91 TYR A N 1
ATOM 659 C CA . TYR A 1 91 ? 3.142 2.239 -28.924 1.00 92.81 91 TYR A CA 1
ATOM 660 C C . TYR A 1 91 ? 3.044 0.709 -29.088 1.00 92.81 91 TYR A C 1
ATOM 662 O O . TYR A 1 91 ? 3.172 0.211 -30.204 1.00 92.81 91 TYR A O 1
ATOM 670 N N . ALA A 1 92 ? 2.837 -0.065 -28.015 1.00 94.31 92 ALA A N 1
ATOM 671 C CA . ALA A 1 92 ? 2.887 -1.534 -28.069 1.00 94.31 92 ALA A CA 1
ATOM 672 C C . ALA A 1 92 ? 1.797 -2.229 -27.213 1.00 94.31 92 ALA A C 1
ATOM 674 O O . ALA A 1 92 ? 2.115 -3.074 -26.366 1.00 94.31 92 ALA A O 1
ATOM 675 N N . PRO A 1 93 ? 0.496 -1.932 -27.434 1.00 92.69 93 PRO A N 1
ATOM 676 C CA . PRO A 1 93 ? -0.595 -2.341 -26.537 1.00 92.69 93 PRO A CA 1
ATOM 677 C C . PRO A 1 93 ? -0.809 -3.860 -26.447 1.00 92.69 93 PRO A C 1
ATOM 679 O O . PRO A 1 93 ? -1.445 -4.338 -25.512 1.00 92.69 93 PRO A O 1
ATOM 682 N N . ALA A 1 94 ? -0.233 -4.646 -27.362 1.00 94.00 94 ALA A N 1
ATOM 683 C CA . ALA A 1 94 ? -0.228 -6.107 -27.286 1.00 94.00 94 ALA A CA 1
ATOM 684 C C . ALA A 1 94 ? 0.464 -6.662 -26.020 1.00 94.00 94 ALA A C 1
ATOM 686 O O . ALA A 1 94 ? 0.121 -7.758 -25.584 1.00 94.00 94 ALA A O 1
ATOM 687 N N . TYR A 1 95 ? 1.395 -5.909 -25.417 1.00 96.62 95 TYR A N 1
ATOM 688 C CA . TYR A 1 95 ? 2.111 -6.287 -24.18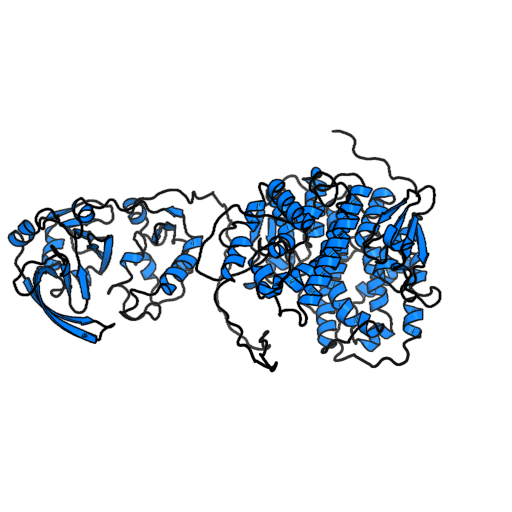7 1.00 96.62 95 TYR A CA 1
ATOM 689 C C . TYR A 1 95 ? 1.436 -5.779 -22.897 1.00 96.62 95 TYR A C 1
ATOM 691 O O . TYR A 1 95 ? 1.894 -6.103 -21.798 1.00 96.62 95 TYR A O 1
ATOM 699 N N . TYR A 1 96 ? 0.378 -4.968 -23.018 1.00 95.62 96 TYR A N 1
ATOM 700 C CA . TYR A 1 96 ? -0.368 -4.367 -21.905 1.00 95.62 96 TYR A CA 1
ATOM 701 C C . TYR A 1 96 ? -1.826 -4.094 -22.345 1.00 95.62 96 TYR A C 1
ATOM 703 O O . TYR A 1 96 ? -2.199 -2.947 -22.605 1.00 95.62 96 TYR A O 1
ATOM 711 N N . PRO A 1 97 ? -2.646 -5.150 -22.518 1.00 90.12 97 PRO A N 1
ATOM 712 C CA . PRO A 1 97 ? -3.886 -5.078 -23.290 1.00 90.12 97 PRO A CA 1
ATOM 713 C C . PRO A 1 97 ? -4.998 -4.314 -22.559 1.00 90.12 97 PRO A C 1
ATOM 715 O O . PRO A 1 97 ? -5.615 -4.832 -21.633 1.00 90.12 97 PRO A O 1
ATOM 718 N N . GLU A 1 98 ? -5.327 -3.104 -23.026 1.00 82.19 98 GLU A N 1
ATOM 719 C CA . GLU A 1 98 ? -6.434 -2.312 -22.457 1.00 82.19 98 GLU A CA 1
ATOM 720 C C . GLU A 1 98 ? -7.800 -3.017 -22.575 1.00 82.19 98 GLU A C 1
ATOM 722 O O . GLU A 1 98 ? -8.664 -2.832 -21.723 1.00 82.19 98 GLU A O 1
ATOM 727 N N . GLY A 1 99 ? -7.980 -3.852 -23.608 1.00 84.38 99 GLY A N 1
ATOM 728 C CA . GLY A 1 99 ? -9.210 -4.611 -23.866 1.00 84.38 99 GLY A CA 1
ATOM 729 C C . GLY A 1 99 ? -9.431 -5.845 -22.980 1.00 84.38 99 GLY A C 1
ATOM 730 O O . GLY A 1 99 ? -10.498 -6.446 -23.066 1.00 84.38 99 GLY A O 1
ATOM 731 N N . ASP A 1 100 ? -8.468 -6.221 -22.132 1.00 88.56 100 ASP A N 1
ATOM 732 C CA . ASP A 1 100 ? -8.662 -7.214 -21.066 1.00 88.56 100 ASP A CA 1
ATOM 733 C C . ASP A 1 100 ? -8.224 -6.608 -19.720 1.00 88.56 100 ASP A C 1
ATOM 735 O O . ASP A 1 100 ? -7.057 -6.707 -19.324 1.00 88.56 100 ASP A O 1
ATOM 739 N N . PRO A 1 101 ? -9.153 -5.975 -18.983 1.00 87.94 101 PRO A N 1
ATOM 740 C CA . PRO A 1 101 ? -8.814 -5.289 -17.743 1.00 87.94 101 PRO A CA 1
ATOM 741 C C . PRO A 1 101 ? -8.361 -6.222 -16.613 1.00 87.94 101 PRO A C 1
ATOM 743 O O . PRO A 1 101 ? -7.670 -5.773 -15.696 1.00 87.94 101 PRO A O 1
ATOM 746 N N . LYS A 1 102 ? -8.713 -7.515 -16.665 1.00 88.69 102 LYS A N 1
ATOM 747 C CA . LYS A 1 102 ? -8.299 -8.501 -15.655 1.00 88.69 102 LYS A CA 1
ATOM 748 C C . LYS A 1 102 ? -6.888 -9.008 -15.930 1.00 88.69 102 LYS A C 1
ATOM 750 O O . LYS A 1 102 ? -6.094 -9.103 -14.993 1.00 88.69 102 LYS A O 1
ATOM 755 N N . MET A 1 103 ? -6.542 -9.236 -17.197 1.00 92.00 103 MET A N 1
ATOM 756 C CA . MET A 1 103 ? -5.156 -9.433 -17.633 1.00 92.00 103 MET A CA 1
ATOM 757 C C . MET A 1 103 ? -4.296 -8.223 -17.258 1.00 92.00 103 MET A C 1
ATOM 759 O O . MET A 1 103 ? -3.256 -8.381 -16.621 1.00 92.00 103 MET A O 1
ATOM 763 N N . ARG A 1 104 ? -4.769 -7.007 -17.562 1.00 92.88 104 ARG A N 1
ATOM 764 C CA . ARG A 1 104 ? -4.085 -5.752 -17.223 1.00 92.88 104 ARG A CA 1
ATOM 765 C C . ARG A 1 104 ? -3.777 -5.640 -15.727 1.00 92.88 104 ARG A C 1
ATOM 767 O O . ARG A 1 104 ? -2.633 -5.393 -15.360 1.00 92.88 104 ARG A O 1
ATOM 774 N N . ALA A 1 105 ? -4.761 -5.902 -14.867 1.00 93.69 105 ALA A N 1
ATOM 775 C CA . ALA A 1 105 ? -4.576 -5.860 -13.417 1.00 93.69 105 ALA A CA 1
ATOM 776 C C . ALA A 1 105 ? -3.670 -6.982 -12.875 1.00 93.69 105 ALA A C 1
ATOM 778 O O . ALA A 1 105 ? -2.958 -6.773 -11.894 1.00 93.69 105 ALA A O 1
ATOM 779 N N . ARG A 1 106 ? -3.648 -8.165 -13.508 1.00 93.88 106 ARG A N 1
ATOM 780 C CA . ARG A 1 106 ? -2.691 -9.235 -13.167 1.00 93.88 106 ARG A CA 1
ATOM 781 C C . ARG A 1 106 ? -1.254 -8.873 -13.568 1.00 93.88 106 ARG A C 1
ATOM 783 O O . ARG A 1 106 ? -0.348 -9.144 -12.782 1.00 93.88 106 ARG A O 1
ATOM 790 N N . ILE A 1 107 ? -1.056 -8.214 -14.714 1.00 96.75 107 ILE A N 1
ATOM 791 C CA . ILE A 1 107 ? 0.238 -7.646 -15.142 1.00 96.75 107 ILE A CA 1
ATOM 792 C C . ILE A 1 107 ? 0.699 -6.568 -14.150 1.00 96.75 107 ILE A C 1
ATOM 794 O O . ILE A 1 107 ? 1.835 -6.618 -13.679 1.00 96.75 107 ILE A O 1
ATOM 798 N N . ASP A 1 108 ? -0.186 -5.639 -13.772 1.00 97.12 108 ASP A N 1
ATOM 799 C CA . ASP A 1 108 ? 0.116 -4.601 -12.778 1.00 97.12 108 ASP A CA 1
ATOM 800 C C . ASP A 1 108 ? 0.504 -5.193 -11.421 1.00 97.12 108 ASP A C 1
ATOM 802 O O . ASP A 1 108 ? 1.519 -4.799 -10.847 1.00 97.12 108 ASP A O 1
ATOM 806 N N . TRP A 1 109 ? -0.256 -6.175 -10.928 1.00 95.38 109 TRP A N 1
ATOM 807 C CA . TRP A 1 109 ? 0.054 -6.852 -9.670 1.00 95.38 109 TRP A CA 1
ATOM 808 C C . TRP A 1 109 ? 1.407 -7.579 -9.737 1.00 95.38 109 TRP A C 1
ATOM 810 O O . TRP A 1 109 ? 2.185 -7.487 -8.790 1.00 95.38 109 TRP A O 1
ATOM 820 N N . ALA A 1 110 ? 1.756 -8.222 -10.857 1.00 96.19 110 ALA A N 1
ATOM 821 C CA . ALA A 1 110 ? 3.070 -8.846 -11.035 1.00 96.19 110 ALA A CA 1
ATOM 822 C C . ALA A 1 110 ? 4.221 -7.818 -11.009 1.00 96.19 110 ALA A C 1
ATOM 824 O O . ALA A 1 110 ? 5.239 -8.037 -10.344 1.00 96.19 110 ALA A O 1
ATOM 825 N N . MET A 1 111 ? 4.058 -6.683 -11.699 1.00 96.88 111 MET A N 1
ATOM 826 C CA . MET A 1 111 ? 5.050 -5.598 -11.743 1.00 96.88 111 MET A CA 1
ATOM 827 C C . MET A 1 111 ? 5.242 -4.901 -10.394 1.00 96.88 111 MET A C 1
ATOM 829 O O . MET A 1 111 ? 6.367 -4.518 -10.054 1.00 96.88 111 MET A O 1
ATOM 833 N N . ASP A 1 112 ? 4.161 -4.729 -9.636 1.00 93.25 112 ASP A N 1
ATOM 834 C CA . ASP A 1 112 ? 4.186 -4.029 -8.356 1.00 93.25 112 ASP A CA 1
ATOM 835 C C . ASP A 1 112 ? 4.659 -4.972 -7.230 1.00 93.25 112 ASP A C 1
ATOM 837 O O . ASP A 1 112 ? 5.564 -4.597 -6.484 1.00 93.25 112 ASP A O 1
ATOM 841 N N . ALA A 1 113 ? 4.211 -6.238 -7.190 1.00 91.50 113 ALA A N 1
ATOM 842 C CA . ALA A 1 113 ? 4.689 -7.255 -6.236 1.00 91.50 113 ALA A CA 1
ATOM 843 C C . ALA A 1 113 ? 6.199 -7.547 -6.369 1.00 91.50 113 ALA A C 1
ATOM 845 O O . ALA A 1 113 ? 6.888 -7.838 -5.382 1.00 91.50 113 ALA A O 1
ATOM 846 N N . MET A 1 114 ? 6.748 -7.424 -7.583 1.00 91.31 114 MET A N 1
ATOM 847 C CA . MET A 1 114 ? 8.195 -7.452 -7.818 1.00 91.31 114 MET A CA 1
ATOM 848 C C . MET A 1 114 ? 8.909 -6.300 -7.083 1.00 91.31 114 MET A C 1
ATOM 850 O O . MET A 1 114 ? 9.964 -6.513 -6.486 1.00 91.31 114 MET A O 1
ATOM 854 N N . GLY A 1 115 ? 8.335 -5.092 -7.082 1.00 85.75 115 GLY A N 1
ATOM 855 C CA . GLY A 1 115 ? 8.896 -3.904 -6.423 1.00 85.75 115 GLY A CA 1
ATOM 856 C C . GLY A 1 115 ? 8.679 -3.840 -4.904 1.00 85.75 115 GLY A C 1
ATOM 857 O O . GLY A 1 115 ? 9.545 -3.338 -4.184 1.00 85.75 115 GLY A O 1
ATOM 858 N N . THR A 1 116 ? 7.560 -4.359 -4.398 1.00 80.06 116 THR A N 1
ATOM 859 C CA . THR A 1 116 ? 7.203 -4.315 -2.967 1.00 80.06 116 THR A CA 1
ATOM 860 C C . THR A 1 116 ? 7.746 -5.496 -2.170 1.00 80.06 116 THR A C 1
ATOM 862 O O . THR A 1 116 ? 8.200 -5.308 -1.044 1.00 80.06 116 THR A O 1
ATOM 865 N N . SER A 1 117 ? 7.719 -6.705 -2.740 1.00 83.38 117 SER A N 1
ATOM 866 C CA . SER A 1 117 ? 7.985 -7.950 -2.011 1.00 83.38 117 SER A CA 1
ATOM 867 C C . SER A 1 117 ? 9.325 -8.563 -2.412 1.00 83.38 117 SER A C 1
ATOM 869 O O . SER A 1 117 ? 10.202 -8.745 -1.565 1.00 83.38 117 SER A O 1
ATOM 871 N N . VAL A 1 118 ? 9.539 -8.824 -3.708 1.00 87.44 118 VAL A N 1
ATOM 872 C CA . VAL A 1 118 ? 10.781 -9.463 -4.187 1.00 87.44 118 VAL A CA 1
ATOM 873 C C . VAL A 1 118 ? 11.985 -8.525 -4.019 1.00 87.44 118 VAL A C 1
ATOM 875 O O . VAL A 1 118 ? 13.031 -8.932 -3.508 1.00 87.44 118 VAL A O 1
ATOM 878 N N . TYR A 1 119 ? 11.845 -7.248 -4.390 1.00 85.94 119 TYR A N 1
ATOM 879 C CA . TYR A 1 119 ? 12.943 -6.275 -4.347 1.00 85.94 119 TYR A CA 1
ATOM 880 C C . TYR A 1 119 ? 13.435 -5.950 -2.923 1.00 85.94 119 TYR A C 1
ATOM 882 O O . TYR A 1 119 ? 14.611 -5.653 -2.734 1.00 85.94 119 TYR A O 1
ATOM 890 N N . GLN A 1 120 ? 12.605 -6.081 -1.885 1.00 82.88 120 GLN A N 1
ATOM 891 C CA . GLN A 1 120 ? 13.069 -5.853 -0.508 1.00 82.88 120 GLN A CA 1
ATOM 892 C C . GLN A 1 120 ? 14.034 -6.953 -0.040 1.00 82.88 120 GLN A C 1
ATOM 894 O O . GLN A 1 120 ? 15.046 -6.665 0.599 1.00 82.88 120 GLN A O 1
ATOM 899 N N . LYS A 1 121 ? 13.795 -8.210 -0.437 1.00 84.69 121 LYS A N 1
ATOM 900 C CA . LYS A 1 121 ? 14.748 -9.312 -0.215 1.00 84.69 121 LYS A CA 1
ATOM 901 C C . LYS A 1 121 ? 15.935 -9.259 -1.178 1.00 84.69 121 LYS A C 1
ATOM 903 O O . LYS A 1 121 ? 17.041 -9.646 -0.810 1.00 84.69 121 LYS A O 1
ATOM 908 N N . TRP A 1 122 ? 15.752 -8.694 -2.371 1.00 82.38 122 TRP A N 1
ATOM 909 C CA . TRP A 1 122 ? 16.846 -8.391 -3.297 1.00 82.38 122 TRP A CA 1
ATOM 910 C C . TRP A 1 122 ? 17.901 -7.461 -2.688 1.00 82.38 122 TRP A C 1
ATOM 912 O O . TRP A 1 122 ? 19.095 -7.759 -2.761 1.00 82.38 122 TRP A O 1
ATOM 922 N N . LEU A 1 123 ? 17.460 -6.371 -2.049 1.00 83.69 123 LEU A N 1
ATOM 923 C CA . LEU A 1 123 ? 18.330 -5.429 -1.335 1.00 83.69 123 LEU A CA 1
ATOM 924 C C . LEU A 1 123 ? 19.085 -6.092 -0.172 1.00 83.69 123 LEU A C 1
ATOM 926 O O . LEU A 1 123 ? 20.203 -5.694 0.127 1.00 83.69 123 LEU A O 1
ATOM 930 N N . GLN A 1 124 ? 18.496 -7.113 0.459 1.00 83.81 124 GLN A N 1
ATOM 931 C CA . GLN A 1 124 ? 19.089 -7.837 1.591 1.00 83.81 124 GLN A CA 1
ATOM 932 C C . GLN A 1 124 ? 20.027 -8.984 1.171 1.00 83.81 124 GLN A C 1
ATOM 934 O O . GLN A 1 124 ? 20.837 -9.412 1.983 1.00 83.81 124 GLN A O 1
ATOM 939 N N . ARG A 1 125 ? 19.939 -9.491 -0.068 1.00 86.56 125 ARG A N 1
ATOM 940 C CA . ARG A 1 125 ? 20.753 -10.619 -0.572 1.00 86.56 125 ARG A CA 1
ATOM 941 C C . ARG A 1 125 ? 21.680 -10.225 -1.717 1.00 86.56 125 ARG A C 1
ATOM 943 O O . ARG A 1 125 ? 22.893 -10.365 -1.613 1.00 86.56 125 ARG A O 1
ATOM 950 N N . THR A 1 126 ? 21.116 -9.805 -2.848 1.00 85.25 126 THR A N 1
ATOM 951 C CA . THR A 1 126 ? 21.867 -9.724 -4.109 1.00 85.25 126 THR A CA 1
ATOM 952 C C . THR A 1 126 ? 22.734 -8.470 -4.174 1.00 85.25 126 THR A C 1
ATOM 954 O O . THR A 1 126 ? 23.859 -8.534 -4.660 1.00 85.25 126 THR A O 1
ATOM 957 N N . TYR A 1 127 ? 22.241 -7.337 -3.663 1.00 85.44 127 TYR A N 1
ATOM 958 C CA . TYR A 1 127 ? 22.993 -6.076 -3.655 1.00 85.44 127 TYR A CA 1
ATOM 959 C C . TYR A 1 127 ? 24.304 -6.163 -2.850 1.00 85.44 127 TYR A C 1
ATOM 961 O O . TYR A 1 127 ? 25.342 -5.854 -3.436 1.00 85.44 127 TYR A O 1
ATOM 969 N N . PRO A 1 128 ? 24.330 -6.675 -1.604 1.00 84.44 128 PRO A N 1
ATOM 970 C CA . PRO A 1 128 ? 25.580 -6.857 -0.864 1.00 84.44 128 PRO A CA 1
ATOM 971 C C . PRO A 1 128 ? 26.601 -7.738 -1.604 1.00 84.44 128 PRO A C 1
ATOM 973 O O . PRO A 1 128 ? 27.765 -7.368 -1.707 1.00 84.44 128 PRO A O 1
ATOM 976 N N . ILE A 1 129 ? 26.164 -8.836 -2.239 1.00 82.31 129 ILE A N 1
ATOM 977 C CA . ILE A 1 129 ? 27.050 -9.712 -3.034 1.00 82.31 129 ILE A CA 1
ATOM 978 C C . ILE A 1 129 ? 27.579 -9.003 -4.299 1.00 82.31 129 ILE A C 1
ATOM 980 O O . ILE A 1 129 ? 28.696 -9.268 -4.726 1.00 82.31 129 ILE A O 1
ATOM 984 N N . LEU A 1 130 ? 26.843 -8.051 -4.879 1.00 80.44 130 LEU A N 1
ATOM 985 C CA . LEU A 1 130 ? 27.357 -7.173 -5.945 1.00 80.44 130 LEU A CA 1
ATOM 986 C C . LEU A 1 130 ? 28.360 -6.111 -5.425 1.00 80.44 130 LEU A C 1
ATOM 988 O O . LEU A 1 130 ? 28.989 -5.408 -6.220 1.00 80.44 130 LEU A O 1
ATOM 992 N N . GLY A 1 131 ? 28.546 -5.998 -4.106 1.00 79.50 131 GLY A N 1
ATOM 993 C CA . GLY A 1 131 ? 29.341 -4.961 -3.442 1.00 79.50 131 GLY A CA 1
ATOM 994 C C . GLY A 1 131 ? 28.549 -3.692 -3.101 1.00 79.50 131 GLY A C 1
ATOM 995 O O . GLY A 1 131 ? 29.149 -2.656 -2.818 1.00 79.50 131 GLY A O 1
ATOM 996 N N . PHE A 1 132 ? 27.215 -3.746 -3.138 1.00 79.75 132 PHE A N 1
ATOM 997 C CA . PHE A 1 132 ? 26.323 -2.623 -2.849 1.00 79.75 132 PHE A CA 1
ATOM 998 C C . PHE A 1 132 ? 25.665 -2.777 -1.469 1.00 79.75 132 PHE A C 1
ATOM 1000 O O . PHE A 1 132 ? 24.601 -3.376 -1.329 1.00 79.75 132 PHE A O 1
ATOM 1007 N N . GLY A 1 133 ? 26.281 -2.178 -0.449 1.00 77.44 133 GLY A N 1
ATOM 1008 C CA . GLY A 1 133 ? 25.764 -2.168 0.924 1.00 77.44 133 GLY A CA 1
ATOM 1009 C C . GLY A 1 133 ? 26.207 -3.361 1.778 1.00 77.44 133 GLY A C 1
ATOM 1010 O O . GLY A 1 133 ? 26.997 -4.200 1.355 1.00 77.44 133 GLY A O 1
ATOM 1011 N N . SER A 1 134 ? 25.726 -3.392 3.022 1.00 76.69 134 SER A N 1
ATOM 1012 C CA . SER A 1 134 ? 26.143 -4.364 4.040 1.00 76.69 134 SER A CA 1
ATOM 1013 C C . SER A 1 134 ? 25.368 -5.679 3.958 1.00 76.69 134 SER A C 1
ATOM 1015 O O . SER A 1 134 ? 24.173 -5.690 3.671 1.00 76.69 134 SER A O 1
ATOM 1017 N N . HIS A 1 135 ? 26.034 -6.784 4.290 1.00 78.62 135 HIS A N 1
ATOM 1018 C CA . HIS A 1 135 ? 25.410 -8.105 4.360 1.00 78.62 135 HIS A CA 1
ATOM 1019 C C . HIS A 1 135 ? 24.437 -8.237 5.544 1.00 78.62 135 HIS A C 1
ATOM 1021 O O . HIS A 1 135 ? 24.628 -7.578 6.572 1.00 78.62 135 HIS A O 1
ATOM 1027 N N . PRO A 1 136 ? 23.403 -9.090 5.424 1.00 79.69 136 PRO A N 1
ATOM 1028 C CA . PRO A 1 136 ? 22.486 -9.372 6.518 1.00 79.69 136 PRO A CA 1
ATOM 1029 C C . PRO A 1 136 ? 23.193 -10.188 7.607 1.00 79.69 136 PRO A C 1
ATOM 1031 O O . PRO A 1 136 ? 24.048 -11.020 7.313 1.00 79.69 136 PRO A O 1
ATOM 1034 N N . ALA A 1 137 ? 22.792 -9.994 8.867 1.00 82.06 137 ALA A N 1
ATOM 1035 C CA . ALA A 1 137 ? 23.304 -10.788 9.990 1.00 82.06 137 ALA A CA 1
ATOM 1036 C C . ALA A 1 137 ? 22.914 -12.279 9.899 1.00 82.06 137 ALA A C 1
ATOM 1038 O O . ALA A 1 137 ? 23.606 -13.130 10.448 1.00 82.06 137 ALA A O 1
ATOM 1039 N N . ASP A 1 138 ? 21.828 -12.587 9.184 1.00 83.88 138 ASP A N 1
ATOM 1040 C CA . ASP A 1 138 ? 21.378 -13.942 8.871 1.00 83.88 138 ASP A CA 1
ATOM 1041 C C . ASP A 1 138 ? 21.033 -14.034 7.376 1.00 83.88 138 ASP A C 1
ATOM 1043 O O . ASP A 1 138 ? 19.983 -13.572 6.921 1.00 83.88 138 ASP A O 1
ATOM 1047 N N . GLN A 1 139 ? 21.946 -14.610 6.591 1.00 82.94 139 GLN A N 1
ATOM 1048 C CA . GLN A 1 139 ? 21.745 -14.827 5.158 1.00 82.94 139 GLN A CA 1
ATOM 1049 C C . GLN A 1 139 ? 20.799 -16.006 4.869 1.00 82.94 139 GLN A C 1
ATOM 1051 O O . GLN A 1 139 ? 20.153 -16.014 3.818 1.00 82.94 139 GLN A O 1
ATOM 1056 N N . ALA A 1 140 ? 20.688 -16.982 5.779 1.00 82.62 140 ALA A N 1
ATOM 1057 C CA . ALA A 1 140 ? 19.851 -18.166 5.591 1.00 82.62 140 ALA A CA 1
ATOM 1058 C C . ALA A 1 140 ? 18.365 -17.802 5.693 1.00 82.62 140 ALA A C 1
ATOM 1060 O O . ALA A 1 140 ? 17.601 -18.113 4.779 1.00 82.62 140 ALA A O 1
ATOM 1061 N N . LYS A 1 141 ? 17.977 -17.027 6.711 1.00 84.25 141 LYS A N 1
ATOM 1062 C CA . LYS A 1 141 ? 16.615 -16.489 6.840 1.00 84.25 141 LYS A CA 1
ATOM 1063 C C . LYS A 1 141 ? 16.217 -15.591 5.667 1.00 84.25 141 LYS A C 1
ATOM 1065 O O . LYS A 1 141 ? 15.109 -15.700 5.154 1.00 84.25 141 LYS A O 1
ATOM 1070 N N . VAL A 1 142 ? 17.127 -14.748 5.169 1.00 85.62 142 VAL A N 1
ATOM 1071 C CA . VAL A 1 142 ? 16.856 -13.932 3.967 1.00 85.62 142 VAL A CA 1
ATOM 1072 C C . VAL A 1 142 ? 16.640 -14.811 2.723 1.00 85.62 142 VAL A C 1
ATOM 1074 O O . VAL A 1 142 ? 15.825 -14.460 1.869 1.00 85.62 142 VAL A O 1
ATOM 1077 N N . ASN A 1 143 ? 17.316 -15.963 2.617 1.00 86.06 143 ASN A N 1
ATOM 1078 C CA . ASN A 1 143 ? 17.073 -16.933 1.543 1.00 86.06 143 ASN A CA 1
ATOM 1079 C C . ASN A 1 143 ? 15.733 -17.670 1.703 1.00 86.06 143 ASN A C 1
ATOM 1081 O O . ASN A 1 143 ? 15.085 -17.949 0.696 1.00 86.06 143 ASN A O 1
ATOM 1085 N N . GLU A 1 144 ? 15.325 -17.988 2.932 1.00 84.88 144 GLU A N 1
ATOM 1086 C CA . GLU A 1 144 ? 14.037 -18.612 3.267 1.00 84.88 144 GLU A CA 1
ATOM 1087 C C . GLU A 1 144 ? 12.868 -17.683 2.924 1.00 84.88 144 GLU A C 1
ATOM 1089 O O . GLU A 1 144 ? 12.035 -18.023 2.086 1.00 84.88 144 GLU A O 1
ATOM 1094 N N . GLU A 1 145 ? 12.879 -16.454 3.439 1.00 85.56 145 GLU A N 1
ATOM 1095 C CA . GLU A 1 145 ? 11.850 -15.445 3.161 1.00 85.56 145 GLU A CA 1
ATOM 1096 C C . GLU A 1 145 ? 11.777 -15.095 1.657 1.00 85.56 145 GLU A C 1
ATOM 1098 O O . GLU A 1 145 ? 10.692 -14.896 1.109 1.00 85.56 145 GLU A O 1
ATOM 1103 N N . LEU A 1 146 ? 12.914 -15.067 0.945 1.00 86.75 146 LEU A N 1
ATOM 1104 C CA . LEU A 1 146 ? 12.932 -14.922 -0.519 1.00 86.75 146 LEU A CA 1
ATOM 1105 C C . LEU A 1 146 ? 12.367 -16.162 -1.235 1.00 86.75 146 LEU A C 1
ATOM 1107 O O . LEU A 1 146 ? 11.681 -16.018 -2.246 1.00 86.75 146 LEU A O 1
ATOM 1111 N N . SER A 1 147 ? 12.642 -17.365 -0.732 1.00 85.94 147 SER A N 1
ATOM 1112 C CA . SER A 1 147 ? 12.146 -18.630 -1.291 1.00 85.94 147 SER A CA 1
ATOM 1113 C C . SER A 1 147 ? 10.626 -18.747 -1.191 1.00 85.94 147 SER A C 1
ATOM 1115 O O . SER A 1 147 ? 9.981 -19.163 -2.155 1.00 85.94 147 SER A O 1
ATOM 1117 N N . GLU A 1 148 ? 10.036 -18.338 -0.066 1.00 85.06 148 GLU A N 1
ATOM 1118 C CA . GLU A 1 148 ? 8.580 -18.270 0.093 1.00 85.06 148 GLU A CA 1
ATOM 1119 C C . GLU A 1 148 ? 7.961 -17.283 -0.905 1.00 85.06 148 GLU A C 1
ATOM 1121 O O . GLU A 1 148 ? 7.083 -17.661 -1.685 1.00 85.06 148 GLU A O 1
ATOM 1126 N N . ILE A 1 149 ? 8.479 -16.050 -0.965 1.00 87.50 149 ILE A N 1
ATOM 1127 C CA . ILE A 1 149 ? 7.985 -15.005 -1.877 1.00 87.50 149 ILE A CA 1
ATOM 1128 C C . ILE A 1 149 ? 8.097 -15.446 -3.346 1.00 87.50 149 ILE A C 1
ATOM 1130 O O . ILE A 1 149 ? 7.156 -15.245 -4.116 1.00 87.50 149 ILE A O 1
ATOM 1134 N N . LEU A 1 150 ? 9.201 -16.084 -3.751 1.00 89.88 150 LEU A N 1
ATOM 1135 C CA . LEU A 1 150 ? 9.371 -16.608 -5.112 1.00 89.88 150 LEU A CA 1
ATOM 1136 C C . LEU A 1 150 ? 8.443 -17.795 -5.409 1.00 89.88 150 LEU A C 1
ATOM 1138 O O . LEU A 1 150 ? 7.946 -17.902 -6.533 1.00 89.88 150 LEU A O 1
ATOM 1142 N N . SER A 1 151 ? 8.150 -18.651 -4.425 1.00 87.44 151 SER A N 1
ATOM 1143 C CA . SER A 1 151 ? 7.156 -19.724 -4.565 1.00 87.44 151 SER A CA 1
ATOM 1144 C C . SER A 1 151 ? 5.748 -19.155 -4.783 1.00 87.44 151 SER A C 1
ATOM 1146 O O . SER A 1 151 ? 5.057 -19.553 -5.728 1.00 87.44 151 SER A O 1
ATOM 1148 N N . CYS A 1 152 ? 5.351 -18.152 -3.991 1.00 86.81 152 CYS A N 1
ATOM 1149 C CA . CYS A 1 152 ? 4.077 -17.450 -4.153 1.00 86.81 152 CYS A CA 1
ATOM 1150 C C . CYS A 1 152 ? 3.996 -16.696 -5.487 1.00 86.81 152 CYS A C 1
ATOM 1152 O O . CYS A 1 152 ? 2.973 -16.786 -6.168 1.00 86.81 152 CYS A O 1
ATOM 1154 N N . PHE A 1 153 ? 5.075 -16.037 -5.923 1.00 91.06 153 PHE A N 1
ATOM 1155 C CA . PHE A 1 153 ? 5.144 -15.364 -7.225 1.00 91.06 153 PHE A CA 1
ATOM 1156 C C . PHE A 1 153 ? 4.983 -16.353 -8.388 1.00 91.06 153 PHE A C 1
ATOM 1158 O O . PHE A 1 153 ? 4.112 -16.171 -9.242 1.00 91.06 153 PHE A O 1
ATOM 1165 N N . LYS A 1 154 ? 5.751 -17.453 -8.377 1.00 90.94 154 LYS A N 1
ATOM 1166 C CA . LYS A 1 154 ? 5.644 -18.556 -9.346 1.00 90.94 154 LYS A CA 1
ATOM 1167 C C . LYS A 1 154 ? 4.207 -19.076 -9.436 1.00 90.94 154 LYS A C 1
ATOM 1169 O O . LYS A 1 154 ? 3.672 -19.193 -10.537 1.00 90.94 154 LYS A O 1
ATOM 1174 N N . LYS A 1 155 ? 3.575 -19.369 -8.292 1.00 86.62 155 LYS A N 1
ATOM 1175 C CA . LYS A 1 155 ? 2.213 -19.927 -8.214 1.00 86.62 155 LYS A CA 1
ATOM 1176 C C . LYS A 1 155 ? 1.132 -18.940 -8.672 1.00 86.62 155 LYS A C 1
ATOM 1178 O O . LYS A 1 155 ? 0.154 -19.362 -9.278 1.00 86.62 155 LYS A O 1
ATOM 1183 N N . THR A 1 156 ? 1.312 -17.650 -8.388 1.00 87.38 156 THR A N 1
ATOM 1184 C CA . THR A 1 156 ? 0.315 -16.594 -8.642 1.00 87.38 156 THR A CA 1
ATOM 1185 C C . THR A 1 156 ? 0.317 -16.098 -10.087 1.00 87.38 156 THR A C 1
ATOM 1187 O O . THR A 1 156 ? -0.754 -15.850 -10.649 1.00 87.38 156 THR A O 1
ATOM 1190 N N . PHE A 1 157 ? 1.505 -15.942 -10.680 1.00 91.69 157 PHE A N 1
ATOM 1191 C CA . PHE A 1 157 ? 1.676 -15.220 -11.943 1.00 91.69 157 PHE A CA 1
ATOM 1192 C C . PHE A 1 157 ? 2.124 -16.087 -13.120 1.00 91.69 157 PHE A C 1
ATOM 1194 O O . PHE A 1 157 ? 1.749 -15.771 -14.241 1.00 91.69 157 PHE A O 1
ATOM 1201 N N . ILE A 1 158 ? 2.887 -17.162 -12.897 1.00 91.19 158 ILE A N 1
ATOM 1202 C CA . ILE A 1 158 ? 3.396 -18.025 -13.981 1.00 91.19 158 ILE A CA 1
ATOM 1203 C C . ILE A 1 158 ? 2.546 -19.300 -14.080 1.00 91.19 158 ILE A C 1
ATOM 1205 O O . ILE A 1 158 ? 1.999 -19.626 -15.132 1.00 91.19 158 ILE A O 1
ATOM 1209 N N . GLY A 1 159 ? 2.379 -20.016 -12.963 1.00 83.19 159 GLY A N 1
ATOM 1210 C CA . GLY A 1 159 ? 1.591 -21.246 -12.905 1.00 83.19 159 GLY A CA 1
ATOM 1211 C C . GLY A 1 159 ? 2.078 -22.291 -13.916 1.00 83.19 159 GLY A C 1
ATOM 1212 O O . GLY A 1 159 ? 3.226 -22.730 -13.849 1.00 83.19 159 GLY A O 1
ATOM 1213 N N . GLN A 1 160 ? 1.187 -22.679 -14.834 1.00 77.94 160 GLN A N 1
ATOM 1214 C CA . GLN A 1 160 ? 1.472 -23.600 -15.946 1.00 77.94 160 GLN A CA 1
ATOM 1215 C C . GLN A 1 160 ? 1.722 -22.886 -17.290 1.00 77.94 160 GLN A C 1
ATOM 1217 O O . GLN A 1 160 ? 2.134 -23.542 -18.242 1.00 77.94 160 GLN A O 1
ATOM 1222 N N . GLY A 1 161 ? 1.477 -21.573 -17.384 1.00 86.00 161 GLY A N 1
ATOM 1223 C CA . GLY A 1 161 ? 1.762 -20.794 -18.594 1.00 86.00 161 GLY A CA 1
ATOM 1224 C C . GLY A 1 161 ? 3.266 -20.598 -18.785 1.00 86.00 161 GLY A C 1
ATOM 1225 O O . GLY A 1 161 ? 4.040 -20.714 -17.827 1.00 86.00 161 GLY A O 1
ATOM 1226 N N . LYS A 1 162 ? 3.704 -20.315 -20.015 1.00 94.69 162 LYS A N 1
ATOM 1227 C CA . LYS A 1 162 ? 5.128 -20.142 -20.353 1.00 94.69 162 LYS A CA 1
ATOM 1228 C C . LYS A 1 162 ? 5.754 -18.892 -19.717 1.00 94.69 162 LYS A C 1
ATOM 1230 O O . LYS A 1 162 ? 6.896 -18.950 -19.254 1.00 94.69 162 LYS A O 1
ATOM 1235 N N . TYR A 1 163 ? 4.996 -17.807 -19.662 1.00 97.38 163 TYR A N 1
ATOM 1236 C CA . TYR A 1 163 ? 5.391 -16.460 -19.250 1.00 97.38 163 TYR A CA 1
ATOM 1237 C C . TYR A 1 163 ? 4.524 -15.967 -18.080 1.00 97.38 163 TYR A C 1
ATOM 1239 O O . TYR A 1 163 ? 3.682 -16.704 -17.555 1.00 97.38 163 TYR A O 1
ATOM 1247 N N . ILE A 1 164 ? 4.728 -14.729 -17.633 1.00 95.31 164 ILE A N 1
ATOM 1248 C CA . ILE A 1 164 ? 3.837 -14.094 -16.663 1.00 95.31 164 ILE A CA 1
ATOM 1249 C C . ILE A 1 164 ? 2.463 -13.872 -17.310 1.00 95.31 164 ILE A C 1
ATOM 1251 O O . ILE A 1 164 ? 2.326 -13.317 -18.394 1.00 95.31 164 ILE A O 1
ATOM 1255 N N . CYS A 1 165 ? 1.431 -14.332 -16.609 1.00 90.88 165 CYS A N 1
ATOM 1256 C CA . CYS A 1 165 ? 0.019 -14.258 -16.972 1.00 90.88 165 CYS A CA 1
ATOM 1257 C C . CYS A 1 165 ? -0.408 -15.026 -18.242 1.00 90.88 165 CYS A C 1
ATOM 1259 O O . CYS A 1 165 ? -1.572 -14.930 -18.626 1.00 90.88 165 CYS A O 1
ATOM 1261 N N . GLY A 1 166 ? 0.451 -15.854 -18.851 1.00 91.38 166 GLY A N 1
ATOM 1262 C CA . GLY A 1 166 ? 0.049 -16.754 -19.940 1.00 91.38 166 GLY A CA 1
ATOM 1263 C C . GLY A 1 166 ? 1.197 -17.199 -20.844 1.00 91.38 166 GLY A C 1
ATOM 1264 O O . GLY A 1 166 ? 2.337 -17.307 -20.411 1.00 91.38 166 GLY A O 1
ATOM 1265 N N . ASP A 1 167 ? 0.895 -17.452 -22.119 1.00 94.38 167 ASP A N 1
ATOM 1266 C CA . ASP A 1 167 ? 1.861 -17.948 -23.116 1.00 94.38 167 ASP A CA 1
ATOM 1267 C C . ASP A 1 167 ? 2.373 -16.862 -24.081 1.00 94.38 167 ASP A C 1
ATOM 1269 O O . ASP A 1 167 ? 2.986 -17.158 -25.108 1.00 94.38 167 ASP A O 1
ATOM 1273 N N . LYS A 1 168 ? 2.147 -15.586 -23.747 1.00 94.25 168 LYS A N 1
ATOM 1274 C CA . LYS A 1 168 ? 2.658 -14.411 -24.472 1.00 94.25 168 LYS A CA 1
ATOM 1275 C C . LYS A 1 168 ? 3.425 -13.505 -23.513 1.00 94.25 168 LYS A C 1
ATOM 1277 O O . LYS A 1 168 ? 3.035 -13.392 -22.359 1.00 94.25 168 LYS A O 1
ATOM 1282 N N . LEU A 1 169 ? 4.475 -12.849 -24.008 1.00 96.81 169 LEU A N 1
ATOM 1283 C CA . LEU A 1 169 ? 5.203 -11.840 -23.239 1.00 96.81 169 LEU A CA 1
ATOM 1284 C C . LEU A 1 169 ? 4.329 -10.610 -22.960 1.00 96.81 169 LEU A C 1
ATOM 1286 O O . LEU A 1 169 ? 3.577 -10.148 -23.819 1.00 96.81 169 LEU A O 1
ATOM 1290 N N . THR A 1 170 ? 4.514 -10.042 -21.776 1.00 97.69 170 THR A N 1
ATOM 1291 C CA . THR A 1 170 ? 3.888 -8.819 -21.267 1.00 97.69 170 THR A CA 1
ATOM 1292 C C . THR A 1 170 ? 4.962 -7.879 -20.709 1.00 97.69 170 THR A C 1
ATOM 1294 O O . THR A 1 170 ? 6.115 -8.275 -20.527 1.00 97.69 170 THR A O 1
ATOM 1297 N N . ILE A 1 171 ? 4.611 -6.638 -20.361 1.00 98.31 171 ILE A N 1
ATOM 1298 C CA . ILE A 1 171 ? 5.554 -5.748 -19.652 1.00 98.31 171 ILE A CA 1
ATOM 1299 C C . ILE A 1 171 ? 5.980 -6.262 -18.263 1.00 98.31 171 ILE A C 1
ATOM 1301 O O . ILE A 1 171 ? 7.042 -5.867 -17.775 1.00 98.31 171 ILE A O 1
ATOM 1305 N N . ALA A 1 172 ? 5.227 -7.179 -17.642 1.00 98.06 172 ALA A N 1
ATOM 1306 C CA . ALA A 1 172 ? 5.653 -7.812 -16.395 1.00 98.06 172 ALA A CA 1
ATOM 1307 C C . ALA A 1 172 ? 6.861 -8.739 -16.601 1.00 98.06 172 ALA A C 1
ATOM 1309 O O . ALA A 1 172 ? 7.747 -8.783 -15.746 1.00 98.06 172 ALA A O 1
ATOM 1310 N N . ASP A 1 173 ? 6.961 -9.414 -17.749 1.00 98.44 173 ASP A N 1
ATOM 1311 C CA . ASP A 1 173 ? 8.101 -10.277 -18.063 1.00 98.44 173 ASP A CA 1
ATOM 1312 C C . ASP A 1 173 ? 9.396 -9.470 -18.182 1.00 98.44 173 ASP A C 1
ATOM 1314 O O . ASP A 1 173 ? 10.402 -9.812 -17.557 1.00 98.44 173 ASP A O 1
ATOM 1318 N N . TYR A 1 174 ? 9.345 -8.344 -18.903 1.00 98.12 174 TYR A N 1
ATOM 1319 C CA . TYR A 1 174 ? 10.459 -7.396 -19.017 1.00 98.12 174 TYR A CA 1
ATOM 1320 C C . TYR A 1 174 ? 10.843 -6.779 -17.661 1.00 98.12 174 TYR A C 1
ATOM 1322 O O . TYR A 1 174 ? 12.025 -6.540 -17.415 1.00 98.12 174 TYR A O 1
ATOM 1330 N N . LYS A 1 175 ? 9.882 -6.575 -16.746 1.00 97.12 175 LYS A N 1
ATOM 1331 C CA . LYS A 1 175 ? 10.156 -6.105 -15.377 1.00 97.12 175 LYS A CA 1
ATOM 1332 C C . LYS A 1 175 ? 10.827 -7.162 -14.492 1.00 97.12 175 LYS A C 1
ATOM 1334 O O . LYS A 1 175 ? 11.665 -6.815 -13.662 1.00 97.12 175 LYS A O 1
ATOM 1339 N N . VAL A 1 176 ? 10.447 -8.433 -14.616 1.00 96.12 176 VAL A N 1
ATOM 1340 C CA . VAL A 1 176 ? 10.844 -9.497 -13.672 1.00 96.12 176 VAL A CA 1
ATOM 1341 C C . VAL A 1 176 ? 12.072 -10.281 -14.144 1.00 96.12 176 VAL A C 1
ATOM 1343 O O . VAL A 1 176 ? 12.909 -10.662 -13.321 1.00 96.12 176 VAL A O 1
ATOM 1346 N N . MET A 1 177 ? 12.220 -10.508 -15.454 1.00 95.56 177 MET A N 1
ATOM 1347 C CA . MET A 1 177 ? 13.303 -11.328 -16.014 1.00 95.56 177 MET A CA 1
ATOM 1348 C C . MET A 1 177 ? 14.712 -10.847 -15.614 1.00 95.56 177 MET A C 1
ATOM 1350 O O . MET A 1 177 ? 15.469 -11.697 -15.141 1.00 95.56 177 MET A O 1
ATOM 1354 N N . PRO A 1 178 ? 15.079 -9.545 -15.688 1.00 94.81 178 PRO A N 1
ATOM 1355 C CA . PRO A 1 178 ? 16.441 -9.096 -15.368 1.00 94.81 178 PRO A CA 1
ATOM 1356 C C . PRO A 1 178 ? 16.871 -9.437 -13.936 1.00 94.81 178 PRO A C 1
ATOM 1358 O O . PRO A 1 178 ? 18.010 -9.843 -13.699 1.00 94.81 178 PRO A O 1
ATOM 1361 N N . TYR A 1 179 ? 15.936 -9.347 -12.985 1.00 92.81 179 TYR A N 1
ATOM 1362 C CA . TYR A 1 179 ? 16.171 -9.730 -11.597 1.00 92.81 179 TYR A CA 1
ATOM 1363 C C . TYR A 1 179 ? 16.340 -11.239 -11.457 1.00 92.81 179 TYR A C 1
ATOM 1365 O O . TYR A 1 179 ? 17.333 -11.690 -10.895 1.00 92.81 179 TYR A O 1
ATOM 1373 N N . LEU A 1 180 ? 15.412 -12.047 -11.977 1.00 92.31 180 LEU A N 1
ATOM 1374 C CA . LEU A 1 180 ? 15.534 -13.501 -11.842 1.00 92.31 180 LEU A CA 1
ATOM 1375 C C . LEU A 1 180 ? 16.804 -14.028 -12.530 1.00 92.31 180 LEU A C 1
ATOM 1377 O O . LEU A 1 180 ? 17.508 -14.838 -11.932 1.00 92.31 180 LEU A O 1
ATOM 1381 N N . HIS A 1 181 ? 17.166 -13.485 -13.695 1.00 92.81 181 HIS A N 1
ATOM 1382 C CA . HIS A 1 181 ? 18.450 -13.727 -14.355 1.00 92.81 181 HIS A CA 1
ATOM 1383 C C . HIS A 1 181 ? 19.640 -13.421 -13.427 1.00 92.81 181 HIS A C 1
ATOM 1385 O O . HIS A 1 181 ? 20.445 -14.310 -13.149 1.00 92.81 181 HIS A O 1
ATOM 1391 N N . CYS A 1 182 ? 19.730 -12.206 -12.874 1.00 90.69 182 CYS A N 1
ATOM 1392 C CA . CYS A 1 182 ? 20.832 -11.830 -11.983 1.00 90.69 182 CYS A CA 1
ATOM 1393 C C . CYS A 1 182 ? 20.857 -12.666 -10.677 1.00 90.69 182 CYS A C 1
ATOM 1395 O O . CYS A 1 182 ? 21.928 -13.084 -10.239 1.00 90.69 182 CYS A O 1
ATOM 1397 N N . ALA A 1 183 ? 19.705 -13.026 -10.093 1.00 86.56 183 ALA A N 1
ATOM 1398 C CA . ALA A 1 183 ? 19.640 -13.897 -8.910 1.00 86.56 183 ALA A CA 1
ATOM 1399 C C . ALA A 1 183 ? 20.076 -15.345 -9.174 1.00 86.56 183 ALA A C 1
ATOM 1401 O O . ALA A 1 183 ? 20.443 -16.037 -8.217 1.00 86.56 183 ALA A O 1
ATOM 1402 N N . MET A 1 184 ? 20.010 -15.793 -10.431 1.00 88.56 184 MET A N 1
ATOM 1403 C CA . MET A 1 184 ? 20.399 -17.133 -10.868 1.00 88.56 184 MET A CA 1
ATOM 1404 C C . MET A 1 184 ? 21.874 -17.250 -11.267 1.00 88.56 184 MET A C 1
ATOM 1406 O O . MET A 1 184 ? 22.332 -18.376 -11.484 1.00 88.56 184 MET A O 1
ATOM 1410 N N . GLN A 1 185 ? 22.613 -16.138 -11.347 1.00 89.50 185 GLN A N 1
ATOM 1411 C CA . GLN A 1 185 ? 24.018 -16.144 -11.756 1.00 89.50 185 GLN A CA 1
ATOM 1412 C C . GLN A 1 185 ? 24.880 -17.035 -10.841 1.00 89.50 185 GLN A C 1
ATOM 1414 O O . GLN A 1 185 ? 24.657 -17.033 -9.625 1.00 89.50 185 GLN A O 1
ATOM 1419 N N . PRO A 1 186 ? 25.875 -17.784 -11.369 1.00 88.19 186 PRO A N 1
ATOM 1420 C CA . PRO A 1 186 ? 26.608 -18.791 -10.597 1.00 88.19 186 PRO A CA 1
ATOM 1421 C C . PRO A 1 186 ? 27.235 -18.248 -9.312 1.00 88.19 186 PRO A C 1
ATOM 1423 O O . PRO A 1 186 ? 27.072 -18.853 -8.254 1.00 88.19 186 PRO A O 1
ATOM 1426 N N . MET A 1 187 ? 27.866 -17.069 -9.375 1.00 85.06 187 MET A N 1
ATOM 1427 C CA . MET A 1 187 ? 28.424 -16.402 -8.195 1.00 85.06 187 MET A CA 1
ATOM 1428 C C . MET A 1 187 ? 27.333 -16.016 -7.187 1.00 85.06 187 MET A C 1
ATOM 1430 O O . MET A 1 187 ? 27.471 -16.293 -6.000 1.00 85.06 187 MET A O 1
ATOM 1434 N N . ILE A 1 188 ? 26.223 -15.427 -7.642 1.00 86.38 188 ILE A N 1
ATOM 1435 C CA . ILE A 1 188 ? 25.120 -15.006 -6.766 1.00 86.38 188 ILE A CA 1
ATOM 1436 C C . ILE A 1 188 ? 24.475 -16.214 -6.064 1.00 86.38 188 ILE A C 1
ATOM 1438 O O . ILE A 1 188 ? 24.193 -16.146 -4.865 1.00 86.38 188 ILE A O 1
ATOM 1442 N N . LYS A 1 189 ? 24.303 -17.346 -6.760 1.00 86.31 189 LYS A N 1
ATOM 1443 C CA . LYS A 1 189 ? 23.896 -18.626 -6.152 1.00 86.31 189 LYS A CA 1
ATOM 1444 C C . LYS A 1 189 ? 24.921 -19.112 -5.125 1.00 86.31 189 LYS A C 1
ATOM 1446 O O . LYS A 1 189 ? 24.567 -19.285 -3.962 1.00 86.31 189 LYS A O 1
ATOM 1451 N N . GLN A 1 190 ? 26.185 -19.271 -5.528 1.00 83.69 190 GLN A N 1
ATOM 1452 C CA . GLN A 1 190 ? 27.267 -19.799 -4.686 1.00 83.69 190 GLN A CA 1
ATOM 1453 C C . GLN A 1 190 ? 27.448 -18.997 -3.390 1.00 83.69 190 GLN A C 1
ATOM 1455 O O . GLN A 1 190 ? 27.545 -19.584 -2.318 1.00 83.69 190 GLN A O 1
ATOM 1460 N N . LYS A 1 191 ? 27.487 -17.664 -3.488 1.00 82.12 191 LYS A N 1
ATOM 1461 C CA . LYS A 1 191 ? 27.784 -16.757 -2.369 1.00 82.12 191 LYS A CA 1
ATOM 1462 C C . LYS A 1 191 ? 26.603 -16.566 -1.413 1.00 82.12 191 LYS A C 1
ATOM 1464 O O . LYS A 1 191 ? 26.837 -16.177 -0.274 1.00 82.12 191 LYS A O 1
ATOM 1469 N N . SER A 1 192 ? 25.362 -16.819 -1.854 1.00 83.81 192 SER A N 1
ATOM 1470 C CA . SER A 1 192 ? 24.167 -16.746 -0.993 1.00 83.81 192 SER A CA 1
ATOM 1471 C C . SER A 1 192 ? 23.725 -18.095 -0.426 1.00 83.81 192 SER A C 1
ATOM 1473 O O . SER A 1 192 ? 23.211 -18.123 0.686 1.00 83.81 192 SER A O 1
ATOM 1475 N N . GLY A 1 193 ? 23.903 -19.204 -1.152 1.00 80.25 193 GLY A N 1
ATOM 1476 C CA . GLY A 1 193 ? 23.464 -20.541 -0.729 1.00 80.25 193 GLY A CA 1
ATOM 1477 C C . GLY A 1 193 ? 21.993 -20.881 -1.020 1.00 80.25 193 GLY A C 1
ATOM 1478 O O . GLY A 1 193 ? 21.528 -21.942 -0.608 1.00 80.25 193 GLY A O 1
ATOM 1479 N N . ILE A 1 194 ? 21.252 -20.021 -1.732 1.00 81.62 194 ILE A N 1
ATOM 1480 C CA . ILE A 1 194 ? 19.871 -20.317 -2.157 1.00 81.62 194 ILE A CA 1
ATOM 1481 C C . ILE A 1 194 ? 19.850 -21.217 -3.401 1.00 81.62 194 ILE A C 1
ATOM 1483 O O . ILE A 1 194 ? 20.636 -21.029 -4.336 1.00 81.62 194 ILE A O 1
ATOM 1487 N N . GLN A 1 195 ? 18.891 -22.139 -3.463 1.00 82.88 195 GLN A N 1
ATOM 1488 C CA . GLN A 1 195 ? 18.537 -22.855 -4.689 1.00 82.88 195 GLN A CA 1
ATOM 1489 C C . GLN A 1 195 ? 17.215 -22.309 -5.240 1.00 82.88 195 GLN A C 1
ATOM 1491 O O . GLN A 1 195 ? 16.213 -22.259 -4.528 1.00 82.88 195 GLN A O 1
ATOM 1496 N N . ILE A 1 196 ? 17.221 -21.894 -6.508 1.00 84.75 196 ILE A N 1
ATOM 1497 C CA . ILE A 1 196 ? 16.049 -21.341 -7.197 1.00 84.75 196 ILE A CA 1
ATOM 1498 C C . ILE A 1 196 ? 15.257 -22.474 -7.862 1.00 84.75 196 ILE A C 1
ATOM 1500 O O . ILE A 1 196 ? 15.835 -23.429 -8.374 1.00 84.75 196 ILE A O 1
ATOM 1504 N N . ASP A 1 197 ? 13.930 -22.358 -7.854 1.00 87.88 197 ASP A N 1
ATOM 1505 C CA . ASP A 1 197 ? 13.014 -23.352 -8.415 1.00 87.88 197 ASP A CA 1
ATOM 1506 C C . ASP A 1 197 ? 13.248 -23.590 -9.930 1.00 87.88 197 ASP A C 1
ATOM 1508 O O . ASP A 1 197 ? 13.286 -22.617 -10.696 1.00 87.88 197 ASP A O 1
ATOM 1512 N N . PRO A 1 198 ? 13.341 -24.849 -10.410 1.00 90.81 198 PRO A N 1
ATOM 1513 C CA . PRO A 1 198 ? 13.583 -25.151 -11.824 1.00 90.81 198 PRO A CA 1
ATOM 1514 C C . PRO A 1 198 ? 12.565 -24.554 -12.808 1.00 90.81 198 PRO A C 1
ATOM 1516 O O . PRO A 1 198 ? 12.933 -24.244 -13.944 1.00 90.81 198 PRO A O 1
ATOM 1519 N N . ARG A 1 199 ? 11.301 -24.331 -12.409 1.00 91.69 199 ARG A N 1
ATOM 1520 C CA . ARG A 1 199 ? 10.309 -23.653 -13.265 1.00 91.69 199 ARG A CA 1
ATOM 1521 C C . ARG A 1 199 ? 10.659 -22.181 -13.459 1.00 91.69 199 ARG A C 1
ATOM 1523 O O . ARG A 1 199 ? 10.457 -21.676 -14.564 1.00 91.69 199 ARG A O 1
ATOM 1530 N N . LEU A 1 200 ? 11.198 -21.514 -12.433 1.00 93.19 200 LEU A N 1
ATOM 1531 C CA . LEU A 1 200 ? 11.689 -20.135 -12.537 1.00 93.19 200 LEU A CA 1
ATOM 1532 C C . LEU A 1 200 ? 12.947 -20.065 -13.409 1.00 93.19 200 LEU A C 1
ATOM 1534 O O . LEU A 1 200 ? 13.056 -19.162 -14.236 1.00 93.19 200 LEU A O 1
ATOM 1538 N N . GLU A 1 201 ? 13.859 -21.035 -13.296 1.00 93.00 201 GLU A N 1
ATOM 1539 C CA . GLU A 1 201 ? 15.011 -21.114 -14.206 1.00 93.00 201 GLU A CA 1
ATOM 1540 C C . GLU A 1 201 ? 14.588 -21.313 -15.663 1.00 93.00 201 GLU A C 1
ATOM 1542 O O . GLU A 1 201 ? 15.160 -20.698 -16.563 1.00 93.00 201 GLU A O 1
ATOM 1547 N N . GLN A 1 202 ? 13.582 -22.159 -15.907 1.00 95.50 202 GLN A N 1
ATOM 1548 C CA . GLN A 1 202 ? 13.043 -22.349 -17.248 1.00 95.50 202 GLN A CA 1
ATOM 1549 C C . GLN A 1 202 ? 12.345 -21.084 -17.759 1.00 95.50 202 GLN A C 1
ATOM 1551 O O . GLN A 1 202 ? 12.590 -20.696 -18.892 1.00 95.50 202 GLN A O 1
ATOM 1556 N N . TYR A 1 203 ? 11.585 -20.381 -16.913 1.00 96.62 203 TYR A N 1
ATOM 1557 C CA . TYR A 1 203 ? 10.978 -19.087 -17.250 1.00 96.62 203 TYR A CA 1
ATOM 1558 C C . TYR A 1 203 ? 12.031 -18.053 -17.692 1.00 96.62 203 TYR A C 1
ATOM 1560 O O . TYR A 1 203 ? 11.853 -17.392 -18.711 1.00 96.62 203 TYR A O 1
ATOM 1568 N N . VAL A 1 204 ? 13.172 -17.951 -16.999 1.00 95.81 204 VAL A N 1
ATOM 1569 C CA . VAL A 1 204 ? 14.251 -17.038 -17.423 1.00 95.81 204 VAL A CA 1
ATOM 1570 C C . VAL A 1 204 ? 14.840 -17.453 -18.773 1.00 95.81 204 VAL A C 1
ATOM 1572 O O . VAL A 1 204 ? 15.027 -16.591 -19.629 1.00 95.81 204 VAL A O 1
ATOM 1575 N N . LYS A 1 205 ? 15.074 -18.752 -19.014 1.00 95.62 205 LYS A N 1
ATOM 1576 C CA . LYS A 1 205 ? 15.532 -19.256 -20.327 1.00 95.62 205 LYS A CA 1
ATOM 1577 C C . LYS A 1 205 ? 14.517 -18.941 -21.433 1.00 95.62 205 LYS A C 1
ATOM 1579 O O . LYS A 1 205 ? 14.904 -18.458 -22.493 1.00 95.62 205 LYS A O 1
ATOM 1584 N N . ASP A 1 206 ? 13.233 -19.165 -21.163 1.00 97.31 206 ASP A N 1
ATOM 1585 C CA . ASP A 1 206 ? 12.112 -18.914 -22.072 1.00 97.31 206 ASP A CA 1
ATOM 1586 C C . ASP A 1 206 ? 11.975 -17.430 -22.442 1.00 97.31 206 ASP A C 1
ATOM 1588 O O . ASP A 1 206 ? 11.658 -17.116 -23.594 1.00 97.31 206 ASP A O 1
ATOM 1592 N N . CYS A 1 207 ? 12.194 -16.523 -21.483 1.00 97.50 207 CYS A N 1
ATOM 1593 C CA . CYS A 1 207 ? 12.180 -15.077 -21.709 1.00 97.50 207 CYS A CA 1
ATOM 1594 C C . CYS A 1 207 ? 13.434 -14.609 -22.451 1.00 97.50 207 CYS A C 1
ATOM 1596 O O . CYS A 1 207 ? 13.306 -13.905 -23.446 1.00 97.50 207 CYS A O 1
ATOM 1598 N N . MET A 1 208 ? 14.637 -15.035 -22.048 1.00 95.19 208 MET A N 1
ATOM 1599 C CA . MET A 1 208 ? 15.877 -14.657 -22.746 1.00 95.19 208 MET A CA 1
ATOM 1600 C C . MET A 1 208 ? 15.905 -15.154 -24.200 1.00 95.19 208 MET A C 1
ATOM 1602 O O . MET A 1 208 ? 16.404 -14.456 -25.076 1.00 95.19 208 MET A O 1
ATOM 1606 N N . ALA A 1 209 ? 15.315 -16.320 -24.488 1.00 96.25 209 ALA A N 1
ATOM 1607 C CA . ALA A 1 209 ? 15.154 -16.824 -25.854 1.00 96.25 209 ALA A CA 1
ATOM 1608 C C . ALA A 1 209 ? 14.134 -16.030 -26.700 1.00 96.25 209 ALA A C 1
ATOM 1610 O O . ALA A 1 209 ? 14.137 -16.153 -27.922 1.00 96.25 209 ALA A O 1
ATOM 1611 N N . ALA A 1 210 ? 13.264 -15.236 -26.066 1.00 96.94 210 ALA A N 1
ATOM 1612 C CA . ALA A 1 210 ? 12.240 -14.413 -26.716 1.00 96.94 210 ALA A CA 1
ATOM 1613 C C . ALA A 1 210 ? 12.524 -12.895 -26.653 1.00 96.94 210 ALA A C 1
ATOM 1615 O O . ALA A 1 210 ? 11.785 -12.123 -27.257 1.00 96.94 210 ALA A O 1
ATOM 1616 N N . MET A 1 211 ? 13.590 -12.480 -25.959 1.00 96.38 211 MET A N 1
ATOM 1617 C CA . MET A 1 211 ? 14.045 -11.093 -25.805 1.00 96.38 211 MET A CA 1
ATOM 1618 C C . MET A 1 211 ? 15.481 -10.959 -26.350 1.00 96.38 211 MET A C 1
ATOM 1620 O O . MET A 1 211 ? 16.435 -11.142 -25.584 1.00 96.38 211 MET A O 1
ATOM 1624 N N . PRO A 1 212 ? 15.686 -10.691 -27.655 1.00 93.56 212 PRO A N 1
ATOM 1625 C CA . PRO A 1 212 ? 17.020 -10.539 -28.254 1.00 93.56 212 PRO A CA 1
ATOM 1626 C C . PRO A 1 212 ? 17.930 -9.533 -27.526 1.00 93.56 212 PRO A C 1
ATOM 1628 O O . PRO A 1 212 ? 19.128 -9.787 -27.345 1.00 93.56 212 PRO A O 1
ATOM 1631 N N . SER A 1 213 ? 17.354 -8.436 -27.030 1.00 93.62 213 SER A N 1
ATOM 1632 C CA . SER A 1 213 ? 18.034 -7.426 -26.208 1.00 93.62 213 SER A CA 1
ATOM 1633 C C . SER A 1 213 ? 18.649 -7.979 -24.909 1.00 93.62 213 SER A C 1
ATOM 1635 O O . SER A 1 213 ? 19.600 -7.401 -24.381 1.00 93.62 213 SER A O 1
ATOM 1637 N N . SER A 1 214 ? 18.184 -9.132 -24.402 1.00 93.25 214 SER A N 1
ATOM 1638 C CA . SER A 1 214 ? 18.684 -9.749 -23.156 1.00 93.25 214 SER A CA 1
ATOM 1639 C C . SER A 1 214 ? 20.160 -10.162 -23.210 1.00 93.25 214 SER A C 1
ATOM 1641 O O . SER A 1 214 ? 20.779 -10.383 -22.168 1.00 93.25 214 SER A O 1
ATOM 1643 N N . SER A 1 215 ? 20.752 -10.187 -24.407 1.00 90.81 215 SER A N 1
ATOM 1644 C CA . SER A 1 215 ? 22.201 -10.253 -24.628 1.00 90.81 215 SER A CA 1
ATOM 1645 C C . SER A 1 215 ? 22.984 -9.186 -23.840 1.00 90.81 215 SER A C 1
ATOM 1647 O O . SER A 1 215 ? 24.028 -9.510 -23.271 1.00 90.81 215 SER A O 1
ATOM 1649 N N . MET A 1 216 ? 22.440 -7.971 -23.689 1.00 89.81 216 MET A N 1
ATOM 1650 C CA . MET A 1 216 ? 23.039 -6.873 -22.908 1.00 89.81 216 MET A CA 1
ATOM 1651 C C . MET A 1 216 ? 23.168 -7.157 -21.403 1.00 89.81 216 MET A C 1
ATOM 1653 O O . MET A 1 216 ? 23.927 -6.481 -20.713 1.00 89.81 216 MET A O 1
ATOM 1657 N N . LEU A 1 217 ? 22.431 -8.137 -20.861 1.00 88.56 217 LEU A N 1
ATOM 1658 C CA . LEU A 1 217 ? 22.591 -8.551 -19.460 1.00 88.56 217 LEU A CA 1
ATOM 1659 C C . LEU A 1 217 ? 23.895 -9.331 -19.242 1.00 88.56 217 LEU A C 1
ATOM 1661 O O . LEU A 1 217 ? 24.393 -9.383 -18.118 1.00 88.56 217 LEU A O 1
ATOM 1665 N N . LYS A 1 218 ? 24.454 -9.914 -20.309 1.00 85.38 218 LYS A N 1
ATOM 1666 C CA . LYS A 1 218 ? 25.700 -10.683 -20.270 1.00 85.38 218 LYS A CA 1
ATOM 1667 C C . LYS A 1 218 ? 26.907 -9.787 -20.495 1.00 85.38 218 LYS A C 1
ATOM 1669 O O . LYS A 1 218 ? 27.762 -9.698 -19.619 1.00 85.38 218 LYS A O 1
ATOM 1674 N N . ALA A 1 219 ? 26.930 -9.114 -21.646 1.00 83.19 219 ALA A N 1
ATOM 1675 C CA . ALA A 1 219 ? 28.033 -8.275 -22.091 1.00 83.19 219 ALA A CA 1
ATOM 1676 C C . ALA A 1 219 ? 27.535 -6.885 -22.508 1.00 83.19 219 ALA A C 1
ATOM 1678 O O . ALA A 1 219 ? 26.632 -6.770 -23.341 1.00 83.19 219 ALA A O 1
ATOM 1679 N N . ALA A 1 220 ? 28.116 -5.849 -21.908 1.00 81.56 220 ALA A N 1
ATOM 1680 C CA . ALA A 1 220 ? 27.838 -4.442 -22.163 1.00 81.56 220 ALA A CA 1
ATOM 1681 C C . ALA A 1 220 ? 28.989 -3.575 -21.616 1.00 81.56 220 ALA A C 1
ATOM 1683 O O . ALA A 1 220 ? 28.827 -2.870 -20.618 1.00 81.56 220 ALA A O 1
ATOM 1684 N N . ASP A 1 221 ? 30.156 -3.660 -22.261 1.00 77.94 221 ASP A N 1
ATOM 1685 C CA . ASP A 1 221 ? 31.353 -2.844 -21.998 1.00 77.94 221 ASP 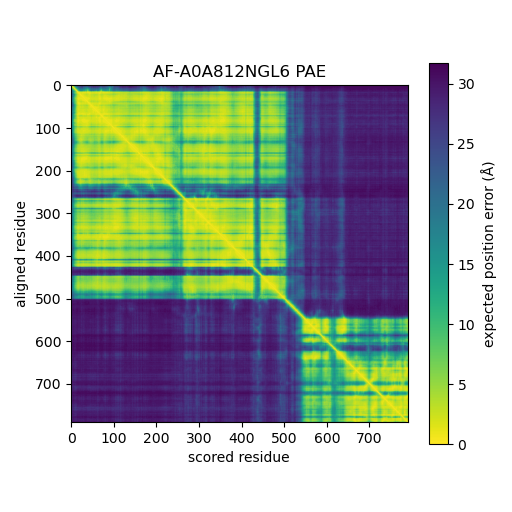A CA 1
ATOM 1686 C C . ASP A 1 221 ? 31.842 -2.865 -20.533 1.00 77.94 221 ASP A C 1
ATOM 1688 O O . ASP A 1 221 ? 32.297 -1.859 -19.987 1.00 77.94 221 ASP A O 1
ATOM 1692 N N . GLY A 1 222 ? 31.740 -4.024 -19.873 1.00 71.56 222 GLY A N 1
ATOM 1693 C CA . GLY A 1 222 ? 32.107 -4.221 -18.464 1.00 71.56 222 GLY A CA 1
ATOM 1694 C C . GLY A 1 222 ? 30.978 -3.938 -17.467 1.00 71.56 222 GLY A C 1
ATOM 1695 O O . GLY A 1 222 ? 31.134 -4.198 -16.271 1.00 71.56 222 GLY A O 1
ATOM 1696 N N . PHE A 1 223 ? 29.836 -3.434 -17.941 1.00 74.50 223 PHE A N 1
ATOM 1697 C CA . PHE A 1 223 ? 28.644 -3.143 -17.142 1.00 74.50 223 PHE A CA 1
ATOM 1698 C C . PHE A 1 223 ? 27.540 -4.204 -17.289 1.00 74.50 223 PHE A C 1
ATOM 1700 O O . PHE A 1 223 ? 26.502 -4.090 -16.632 1.00 74.50 223 PHE A O 1
ATOM 1707 N N . GLY A 1 224 ? 27.742 -5.247 -18.104 1.00 80.44 224 GLY A N 1
ATOM 1708 C CA . GLY A 1 224 ? 26.906 -6.448 -18.074 1.00 80.44 224 GLY A CA 1
ATOM 1709 C C . GLY A 1 224 ? 26.942 -7.106 -16.689 1.00 80.44 224 GLY A C 1
ATOM 1710 O O . GLY A 1 224 ? 27.923 -6.996 -15.955 1.00 80.44 224 GLY A O 1
ATOM 1711 N N . VAL A 1 225 ? 25.875 -7.803 -16.296 1.00 83.12 225 VAL A N 1
ATOM 1712 C CA . VAL A 1 225 ? 25.800 -8.453 -14.974 1.00 83.12 225 VAL A CA 1
ATOM 1713 C C . VAL A 1 225 ? 26.818 -9.594 -14.871 1.00 83.12 225 VAL A C 1
ATOM 1715 O O . VAL A 1 225 ? 27.433 -9.768 -13.819 1.00 83.12 225 VAL A O 1
ATOM 1718 N N . GLU A 1 226 ? 27.023 -10.350 -15.954 1.00 85.00 226 GLU A N 1
ATOM 1719 C CA . GLU A 1 226 ? 28.015 -11.435 -16.010 1.00 85.00 226 GLU A CA 1
ATOM 1720 C C . GLU A 1 226 ? 29.453 -10.878 -15.989 1.00 85.00 226 GLU A C 1
ATOM 1722 O O . GLU A 1 226 ? 30.266 -11.330 -15.181 1.00 85.00 226 GLU A O 1
ATOM 1727 N N . GLU A 1 227 ? 29.744 -9.836 -16.779 1.00 84.81 227 GLU A N 1
ATOM 1728 C CA . GLU A 1 227 ? 31.025 -9.103 -16.752 1.00 84.81 227 GLU A CA 1
ATOM 1729 C C . GLU A 1 227 ? 31.340 -8.515 -15.371 1.00 84.81 227 GLU A C 1
ATOM 1731 O O . GLU A 1 227 ? 32.415 -8.751 -14.815 1.00 84.81 227 GLU A O 1
ATOM 1736 N N . PHE A 1 228 ? 30.401 -7.770 -14.783 1.00 84.12 228 PHE A N 1
ATOM 1737 C CA . PHE A 1 228 ? 30.606 -7.109 -13.499 1.00 84.12 228 PHE A CA 1
ATOM 1738 C C . PHE A 1 228 ? 30.844 -8.127 -12.381 1.00 84.12 228 PHE A C 1
ATOM 1740 O O . PHE A 1 228 ? 31.730 -7.915 -11.554 1.00 84.12 228 PHE A O 1
ATOM 1747 N N . LEU A 1 229 ? 30.123 -9.255 -12.370 1.00 82.44 229 LEU A N 1
ATOM 1748 C CA . LEU A 1 229 ? 30.377 -10.34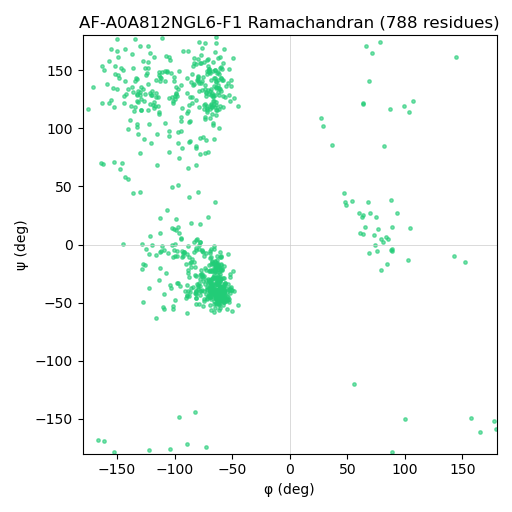7 -11.424 1.00 82.44 229 LEU A CA 1
ATOM 1749 C C . LEU A 1 229 ? 31.749 -10.998 -11.640 1.00 82.44 229 LEU A C 1
ATOM 1751 O O . LEU A 1 229 ? 32.402 -11.342 -10.656 1.00 82.44 229 LEU A O 1
ATOM 1755 N N . ALA A 1 230 ? 32.236 -11.111 -12.878 1.00 84.06 230 ALA A N 1
ATOM 1756 C CA . ALA A 1 230 ? 33.585 -11.616 -13.144 1.00 84.06 230 ALA A CA 1
ATOM 1757 C C . ALA A 1 230 ? 34.692 -10.734 -12.523 1.00 84.06 230 ALA A C 1
ATOM 1759 O O . ALA A 1 230 ? 35.758 -11.248 -12.193 1.00 84.06 230 ALA A O 1
ATOM 1760 N N . THR A 1 231 ? 34.432 -9.443 -12.263 1.00 81.94 231 THR A N 1
ATOM 1761 C CA . THR A 1 231 ? 35.365 -8.562 -11.522 1.00 81.94 231 THR A CA 1
ATOM 1762 C C . THR A 1 231 ? 35.420 -8.823 -10.008 1.00 81.94 231 THR A C 1
ATOM 1764 O O . THR A 1 231 ? 36.272 -8.261 -9.321 1.00 81.94 231 THR A O 1
ATOM 1767 N N . LYS A 1 232 ? 34.518 -9.644 -9.447 1.00 74.81 232 LYS A N 1
ATOM 1768 C CA . LYS A 1 232 ? 34.321 -9.812 -7.992 1.00 74.81 232 LYS A CA 1
ATOM 1769 C C . LYS A 1 232 ? 34.953 -11.095 -7.436 1.00 74.81 232 LYS A C 1
ATOM 1771 O O . LYS A 1 232 ? 34.306 -11.852 -6.710 1.00 74.81 232 LYS A O 1
ATOM 1776 N N . THR A 1 233 ? 36.218 -11.350 -7.767 1.00 68.81 233 THR A N 1
ATOM 1777 C CA . THR A 1 233 ? 36.939 -12.578 -7.375 1.00 68.81 233 THR A CA 1
ATOM 1778 C C . THR A 1 233 ? 36.974 -12.802 -5.857 1.00 68.81 233 THR A C 1
ATOM 1780 O O . THR A 1 233 ? 36.679 -13.902 -5.385 1.00 68.81 233 THR A O 1
ATOM 1783 N N . ASP A 1 234 ? 37.251 -11.745 -5.092 1.00 67.00 234 ASP A N 1
ATOM 1784 C CA . ASP A 1 234 ? 37.726 -11.848 -3.701 1.00 67.00 234 ASP A CA 1
ATOM 1785 C C . ASP A 1 234 ? 36.613 -11.700 -2.644 1.00 67.00 234 ASP A C 1
ATOM 1787 O O . ASP A 1 234 ? 36.879 -11.480 -1.462 1.00 67.00 234 ASP A O 1
ATOM 1791 N N . LEU A 1 235 ? 35.342 -11.813 -3.043 1.00 64.31 235 LEU A N 1
ATOM 1792 C CA . LEU A 1 235 ? 34.219 -11.735 -2.104 1.00 64.31 235 LEU A CA 1
ATOM 1793 C C . LEU A 1 235 ? 34.273 -12.877 -1.066 1.00 64.31 235 LEU A C 1
ATOM 1795 O O . LEU A 1 235 ? 34.399 -14.042 -1.467 1.00 64.31 235 LEU A O 1
ATOM 1799 N N . PRO A 1 236 ? 34.067 -12.605 0.236 1.00 61.66 236 PRO A N 1
ATOM 1800 C CA . PRO A 1 236 ? 33.749 -13.628 1.234 1.00 61.66 236 PRO A CA 1
ATOM 1801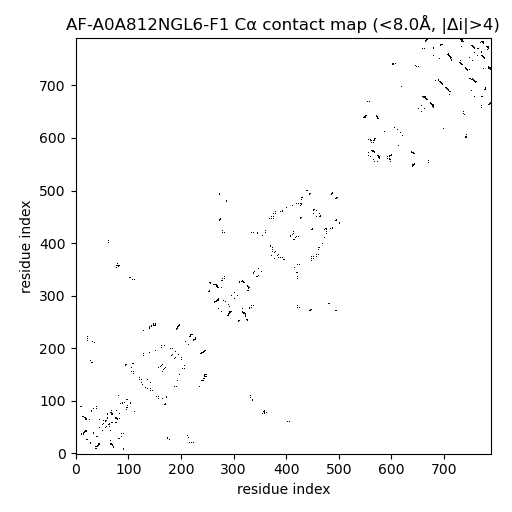 C C . PRO A 1 236 ? 32.614 -14.571 0.800 1.00 61.66 236 PRO A C 1
ATOM 1803 O O . PRO A 1 236 ? 31.820 -14.256 -0.086 1.00 61.66 236 PRO A O 1
ATOM 1806 N N . ASN A 1 237 ? 32.515 -15.746 1.425 1.00 65.56 237 ASN A N 1
ATOM 1807 C CA . ASN A 1 237 ? 31.314 -16.573 1.302 1.00 65.56 237 ASN A CA 1
ATOM 1808 C C . ASN A 1 237 ? 30.315 -16.186 2.400 1.00 65.56 237 ASN A C 1
ATOM 1810 O O . ASN A 1 237 ? 30.695 -16.132 3.567 1.00 65.56 237 ASN A O 1
ATOM 1814 N N . TYR A 1 238 ? 29.056 -15.950 2.030 1.00 64.19 238 TYR A N 1
ATOM 1815 C CA . TYR A 1 238 ? 27.985 -15.555 2.953 1.00 64.19 238 TYR A CA 1
ATOM 1816 C C . TYR A 1 238 ? 26.938 -16.661 3.141 1.00 64.19 238 TYR A C 1
ATOM 1818 O O . TYR A 1 238 ? 25.990 -16.488 3.904 1.00 64.19 238 TYR A O 1
ATOM 1826 N N . ALA A 1 239 ? 27.090 -17.796 2.451 1.00 57.44 239 ALA A N 1
ATOM 1827 C CA . ALA A 1 239 ? 26.176 -18.922 2.552 1.00 57.44 239 ALA A CA 1
ATOM 1828 C C . ALA A 1 239 ? 26.207 -19.551 3.957 1.00 57.44 239 ALA A C 1
ATOM 1830 O O . ALA A 1 239 ? 27.229 -20.087 4.388 1.00 57.44 239 ALA A O 1
ATOM 1831 N N . GLY A 1 240 ? 25.060 -19.511 4.640 1.00 57.50 240 GLY A N 1
ATOM 1832 C CA . GLY A 1 240 ? 24.760 -20.389 5.770 1.00 57.50 240 GLY A CA 1
ATOM 1833 C C . GLY A 1 240 ? 24.252 -21.751 5.286 1.00 57.50 240 GLY A C 1
ATOM 1834 O O . GLY A 1 240 ? 24.664 -22.248 4.237 1.00 57.50 240 GLY A O 1
ATOM 1835 N N . SER A 1 241 ? 23.311 -22.342 6.025 1.00 49.56 241 SER A N 1
ATOM 1836 C CA . SER A 1 241 ? 22.584 -23.541 5.588 1.00 49.56 241 SER A CA 1
ATOM 1837 C C . SER A 1 241 ? 21.948 -23.347 4.205 1.00 49.56 241 SER A C 1
ATOM 1839 O O . SER A 1 241 ? 21.377 -22.294 3.917 1.00 49.56 241 SER A O 1
ATOM 1841 N N . VAL A 1 242 ? 22.024 -24.375 3.353 1.00 55.41 242 VAL A N 1
ATOM 1842 C CA . VAL A 1 242 ? 21.399 -24.362 2.021 1.00 55.41 242 VAL A CA 1
ATOM 1843 C C . VAL A 1 242 ? 19.880 -24.347 2.170 1.00 55.41 242 VAL A C 1
ATOM 1845 O O . VAL A 1 242 ? 19.319 -25.208 2.846 1.00 55.41 242 VAL A O 1
ATOM 1848 N N . VAL A 1 243 ? 19.219 -23.396 1.508 1.00 55.31 243 VAL A N 1
ATOM 1849 C CA . VAL A 1 243 ? 17.753 -23.278 1.492 1.00 55.31 243 VAL A CA 1
ATOM 1850 C C . VAL A 1 243 ? 17.240 -23.489 0.071 1.00 55.31 243 VAL A C 1
ATOM 1852 O O . VAL A 1 243 ? 17.685 -22.824 -0.870 1.00 55.31 243 VAL A O 1
ATOM 1855 N N . THR A 1 244 ? 16.296 -24.418 -0.084 1.00 55.12 244 THR A N 1
ATOM 1856 C CA . THR A 1 244 ? 15.702 -24.782 -1.375 1.00 55.12 244 THR A CA 1
ATOM 1857 C C . THR A 1 244 ? 14.329 -24.142 -1.545 1.00 55.12 244 THR A C 1
ATOM 1859 O O . THR A 1 244 ? 13.418 -24.370 -0.750 1.00 55.12 244 THR A O 1
ATOM 1862 N N . CYS A 1 245 ? 14.151 -23.373 -2.620 1.00 49.47 245 CYS A N 1
ATOM 1863 C CA . CYS A 1 245 ? 12.867 -22.775 -2.962 1.00 49.47 245 CYS A CA 1
ATOM 1864 C C . CYS A 1 245 ? 11.831 -23.837 -3.367 1.00 49.47 245 CYS A C 1
ATOM 1866 O O . CYS A 1 245 ? 11.997 -24.496 -4.392 1.00 49.47 245 CYS A O 1
ATOM 1868 N N . GLY A 1 246 ? 10.727 -23.949 -2.613 1.00 44.19 246 GLY A N 1
ATOM 1869 C CA . GLY A 1 246 ? 9.532 -24.683 -3.059 1.00 44.19 246 GLY A CA 1
ATOM 1870 C C . GLY A 1 246 ? 8.633 -25.312 -1.985 1.00 44.19 246 GLY A C 1
ATOM 1871 O O . GLY A 1 246 ? 7.502 -25.660 -2.311 1.00 44.19 246 GLY A O 1
ATOM 1872 N N . SER A 1 247 ? 9.084 -25.453 -0.734 1.00 41.62 247 SER A N 1
ATOM 1873 C CA . SER A 1 247 ? 8.379 -26.217 0.320 1.00 41.62 247 SER A CA 1
ATOM 1874 C C . SER A 1 247 ? 7.419 -25.416 1.217 1.00 41.62 247 SER A C 1
ATOM 1876 O O . SER A 1 247 ? 6.714 -26.020 2.024 1.00 41.62 247 SER A O 1
ATOM 1878 N N . GLY A 1 248 ? 7.377 -24.085 1.098 1.00 40.97 248 GLY A N 1
ATOM 1879 C CA . GLY A 1 248 ? 6.539 -23.223 1.944 1.00 40.97 248 GLY A CA 1
ATOM 1880 C C . GLY A 1 248 ? 5.022 -23.436 1.752 1.00 40.97 248 GLY A C 1
ATOM 1881 O O . GLY A 1 248 ? 4.577 -23.783 0.650 1.00 40.97 248 GLY A O 1
ATOM 1882 N N . PRO A 1 249 ? 4.201 -23.219 2.798 1.00 39.31 249 PRO A N 1
ATOM 1883 C CA . PRO A 1 249 ? 2.754 -23.413 2.733 1.00 39.31 249 PRO A CA 1
ATOM 1884 C C . PRO A 1 249 ? 2.103 -22.401 1.781 1.00 39.31 249 PRO A C 1
ATOM 1886 O O . PRO A 1 249 ? 2.217 -21.195 1.966 1.00 39.31 249 PRO A O 1
ATOM 1889 N N . THR A 1 250 ? 1.372 -22.883 0.770 1.00 48.66 250 THR A N 1
ATOM 1890 C CA . THR A 1 250 ? 0.676 -22.018 -0.200 1.00 48.66 250 THR A CA 1
ATOM 1891 C C . THR A 1 250 ? -0.767 -22.473 -0.416 1.00 48.66 250 THR A C 1
ATOM 1893 O O . THR A 1 250 ? -1.012 -23.607 -0.831 1.00 48.66 250 THR A O 1
ATOM 1896 N N . ALA A 1 251 ? -1.734 -21.580 -0.195 1.00 45.44 251 ALA A N 1
ATOM 1897 C CA . ALA A 1 251 ? -3.159 -21.870 -0.392 1.00 45.44 251 ALA A CA 1
ATOM 1898 C C . ALA A 1 251 ? -3.561 -21.972 -1.879 1.00 45.44 251 ALA A C 1
ATOM 1900 O O . ALA A 1 251 ? -2.700 -22.001 -2.763 1.00 45.44 251 ALA A O 1
ATOM 1901 N N . GLY A 1 252 ? -4.862 -22.117 -2.148 1.00 45.22 252 GLY A N 1
ATOM 1902 C CA . GLY A 1 252 ? -5.420 -22.482 -3.455 1.00 45.22 252 GLY A CA 1
ATOM 1903 C C . GLY A 1 252 ? -5.060 -21.563 -4.631 1.00 45.22 252 GLY A C 1
ATOM 1904 O O . GLY A 1 252 ? -4.521 -20.470 -4.474 1.00 45.22 252 GLY A O 1
ATOM 1905 N N . ALA A 1 253 ? -5.358 -22.031 -5.845 1.00 49.59 253 ALA A N 1
ATOM 1906 C CA . ALA A 1 253 ? -5.191 -21.232 -7.055 1.00 49.59 253 ALA A CA 1
ATOM 1907 C C . ALA A 1 253 ? -6.188 -20.060 -7.070 1.00 49.59 253 ALA A C 1
ATOM 1909 O O . ALA A 1 253 ? -7.388 -20.260 -6.878 1.00 49.59 253 ALA A O 1
ATOM 1910 N N . ILE A 1 254 ? -5.691 -18.847 -7.326 1.00 54.97 254 ILE A N 1
ATOM 1911 C CA . ILE A 1 254 ? -6.510 -17.629 -7.311 1.00 54.97 254 ILE A CA 1
ATOM 1912 C C . ILE A 1 254 ? -7.545 -17.682 -8.434 1.00 54.97 254 ILE A C 1
ATOM 1914 O O . ILE A 1 254 ? -7.185 -17.771 -9.611 1.00 54.97 254 ILE A O 1
ATOM 1918 N N . LYS A 1 255 ? -8.823 -17.558 -8.067 1.00 56.44 255 LYS A N 1
ATOM 1919 C CA . LYS A 1 255 ? -9.962 -17.608 -8.991 1.00 56.44 255 LYS A CA 1
ATOM 1920 C C . LYS A 1 255 ? -9.834 -16.584 -10.127 1.00 56.44 255 LYS A C 1
ATOM 1922 O O . LYS A 1 255 ? -9.511 -15.412 -9.924 1.00 56.44 255 LYS A O 1
ATOM 1927 N N . THR A 1 256 ? -10.148 -17.041 -11.335 1.00 50.75 256 THR A N 1
ATOM 1928 C CA . THR A 1 256 ? -10.176 -16.256 -12.577 1.00 50.75 256 THR A CA 1
ATOM 1929 C C . THR A 1 256 ? -11.608 -16.198 -13.113 1.00 50.75 256 THR A C 1
ATOM 1931 O O . THR A 1 256 ? -11.934 -16.825 -14.120 1.00 50.75 256 THR A O 1
ATOM 1934 N N . GLY A 1 257 ? -12.491 -15.502 -12.393 1.00 45.12 257 GLY A N 1
ATOM 1935 C CA . GLY A 1 257 ? -13.884 -15.315 -12.806 1.00 45.12 257 GLY A CA 1
ATOM 1936 C C . GLY A 1 257 ? -14.011 -14.428 -14.049 1.00 45.12 257 GLY A C 1
ATOM 1937 O O . GLY A 1 257 ? -13.302 -13.425 -14.183 1.00 45.12 257 GLY A O 1
ATOM 1938 N N . ALA A 1 258 ? -14.936 -14.767 -14.951 1.00 40.72 258 ALA A N 1
ATOM 1939 C CA . ALA A 1 258 ? -15.288 -13.910 -16.083 1.00 40.72 258 ALA A CA 1
ATOM 1940 C C . ALA A 1 258 ? -15.918 -12.597 -15.585 1.00 40.72 258 ALA A C 1
ATOM 1942 O O . ALA A 1 258 ? -16.757 -12.623 -14.687 1.00 40.72 258 ALA A O 1
ATOM 1943 N N . ALA A 1 259 ? -15.513 -11.459 -16.158 1.00 41.62 259 ALA A N 1
ATOM 1944 C CA . ALA A 1 259 ? -16.016 -10.140 -15.768 1.00 41.62 259 ALA A CA 1
ATOM 1945 C C . ALA A 1 259 ? -17.533 -10.020 -15.997 1.00 41.62 259 ALA A C 1
ATOM 1947 O O . ALA A 1 259 ? -18.005 -10.306 -17.096 1.00 41.62 259 ALA A O 1
ATOM 1948 N N . ASN A 1 260 ? -18.290 -9.582 -14.985 1.00 45.22 260 ASN A N 1
A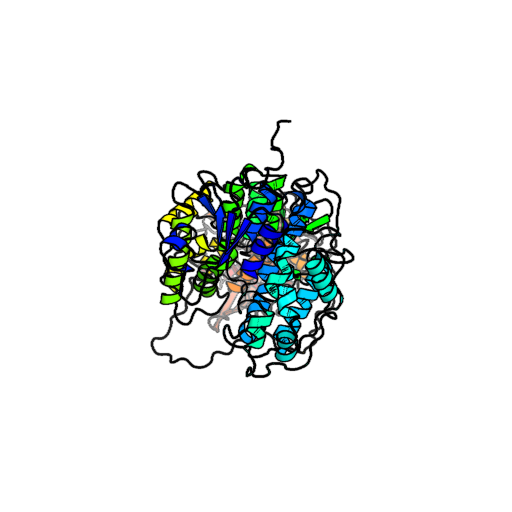TOM 1949 C CA . ASN A 1 260 ? -19.732 -9.341 -15.107 1.00 45.22 260 ASN A CA 1
ATOM 1950 C C . ASN A 1 260 ? -20.249 -8.216 -14.190 1.00 45.22 260 ASN A C 1
ATOM 1952 O O . ASN A 1 260 ? -19.605 -7.824 -13.223 1.00 45.22 260 ASN A O 1
ATOM 1956 N N . ALA A 1 261 ? -21.435 -7.692 -14.517 1.00 37.88 261 ALA A N 1
ATOM 1957 C CA . ALA A 1 261 ? -21.946 -6.365 -14.136 1.00 37.88 261 ALA A CA 1
ATOM 1958 C C . ALA A 1 261 ? -22.335 -6.125 -12.647 1.00 37.88 261 ALA A C 1
ATOM 1960 O O . ALA A 1 261 ? -23.154 -5.253 -12.363 1.00 37.88 261 ALA A O 1
ATOM 1961 N N . GLY A 1 262 ? -21.786 -6.879 -11.690 1.00 49.94 262 GLY A N 1
ATOM 1962 C CA . GLY A 1 262 ? -22.197 -6.874 -10.273 1.00 49.94 262 GLY A CA 1
ATOM 1963 C C . GLY A 1 262 ? -21.376 -5.993 -9.319 1.00 49.94 262 GLY A C 1
ATOM 1964 O O . GLY A 1 262 ? -21.526 -6.115 -8.105 1.00 49.94 262 GLY A O 1
ATOM 1965 N N . GLU A 1 263 ? -20.487 -5.132 -9.823 1.00 55.81 263 GLU A N 1
ATOM 1966 C CA . GLU A 1 263 ? -19.300 -4.718 -9.053 1.00 55.81 263 GLU A CA 1
ATOM 1967 C C . GLU A 1 263 ? -19.531 -3.835 -7.809 1.00 55.81 263 GLU A C 1
ATOM 1969 O O . GLU A 1 263 ? -18.648 -3.724 -6.963 1.00 55.81 263 GLU A O 1
ATOM 1974 N N . LYS A 1 264 ? -20.743 -3.300 -7.604 1.00 54.12 264 LYS A N 1
ATOM 1975 C CA . LYS A 1 264 ? -21.124 -2.658 -6.327 1.00 54.12 264 LYS A CA 1
ATOM 1976 C C . LYS A 1 264 ? -21.028 -3.603 -5.116 1.00 54.12 264 LYS A C 1
ATOM 1978 O O . LYS A 1 264 ? -21.003 -3.126 -3.988 1.00 54.12 264 LYS A O 1
ATOM 1983 N N . ALA A 1 265 ? -20.967 -4.917 -5.346 1.00 62.91 265 ALA A N 1
ATOM 1984 C CA . ALA A 1 265 ? -20.771 -5.946 -4.325 1.00 62.91 265 ALA A CA 1
ATOM 1985 C C . ALA A 1 265 ? -19.311 -6.445 -4.198 1.00 62.91 265 ALA A C 1
ATOM 1987 O O . ALA A 1 265 ? -19.077 -7.475 -3.566 1.00 62.91 265 ALA A O 1
ATOM 1988 N N . ALA A 1 266 ? -18.329 -5.761 -4.801 1.00 79.50 266 ALA A N 1
ATOM 1989 C CA . ALA A 1 266 ? -16.913 -6.066 -4.587 1.00 79.50 266 ALA A CA 1
ATOM 1990 C C . ALA A 1 266 ? -16.465 -5.769 -3.142 1.00 79.50 266 ALA A C 1
ATOM 1992 O O . ALA A 1 266 ? -17.059 -4.949 -2.437 1.00 79.50 266 ALA A O 1
ATOM 1993 N N . LYS A 1 267 ? -15.384 -6.420 -2.711 1.00 87.25 267 LYS A N 1
ATOM 1994 C CA . LYS A 1 267 ? -14.777 -6.269 -1.385 1.00 87.25 267 LYS A CA 1
ATOM 1995 C C . LYS A 1 267 ? -13.331 -5.811 -1.501 1.00 87.25 267 LYS A C 1
ATOM 1997 O O . LYS A 1 267 ? -12.537 -6.446 -2.187 1.00 87.25 267 LYS A O 1
ATOM 2002 N N . ILE A 1 268 ? -12.954 -4.773 -0.764 1.00 87.56 268 ILE A N 1
ATOM 2003 C CA . ILE A 1 268 ? -11.554 -4.442 -0.496 1.00 87.56 268 ILE A CA 1
ATOM 2004 C C . ILE A 1 268 ? -11.202 -5.029 0.870 1.00 87.56 268 ILE A C 1
ATOM 2006 O O . ILE A 1 268 ? -11.492 -4.438 1.911 1.00 87.56 268 ILE A O 1
ATOM 2010 N N . HIS A 1 269 ? -10.590 -6.211 0.869 1.00 88.50 269 HIS A N 1
ATOM 2011 C CA . HIS A 1 269 ? -10.069 -6.840 2.077 1.00 88.50 269 HIS A CA 1
ATOM 2012 C C . HIS A 1 269 ? -8.869 -6.046 2.580 1.00 88.50 269 HIS A C 1
ATOM 2014 O O . HIS A 1 269 ? -7.835 -5.952 1.911 1.00 88.50 269 HIS A O 1
ATOM 2020 N N . GLY A 1 270 ? -9.002 -5.473 3.768 1.00 78.56 270 GLY A N 1
ATOM 2021 C CA . GLY A 1 270 ? -7.982 -4.621 4.353 1.00 78.56 270 GLY A CA 1
ATOM 2022 C C . GLY A 1 270 ? -8.424 -4.043 5.683 1.00 78.56 270 GLY A C 1
ATOM 2023 O O . GLY A 1 270 ? -9.187 -4.651 6.424 1.00 78.56 270 GLY A O 1
ATOM 2024 N N . MET A 1 271 ? -7.899 -2.872 6.008 1.00 69.62 271 MET A N 1
ATOM 2025 C CA . MET A 1 271 ? -8.271 -2.104 7.193 1.00 69.62 271 MET A CA 1
ATOM 2026 C C . MET A 1 271 ? -8.106 -0.616 6.807 1.00 69.62 271 MET A C 1
ATOM 2028 O O . MET A 1 271 ? -7.146 -0.338 6.078 1.00 69.62 271 MET A O 1
ATOM 2032 N N . PRO A 1 272 ? -8.946 0.349 7.256 1.00 61.66 272 PRO A N 1
ATOM 2033 C CA . PRO A 1 272 ? -8.771 1.775 6.888 1.00 61.66 272 PRO A CA 1
ATOM 2034 C C . PRO A 1 272 ? -7.375 2.250 7.302 1.00 61.66 272 PRO A C 1
ATOM 2036 O O . PRO A 1 272 ? -6.620 2.893 6.569 1.00 61.66 272 PRO A O 1
ATOM 2039 N N . VAL A 1 273 ? -7.043 1.738 8.480 1.00 62.06 273 VAL A N 1
ATOM 2040 C CA . VAL A 1 273 ? -5.832 1.742 9.266 1.00 62.06 273 VAL A CA 1
ATOM 2041 C C . VAL A 1 273 ? -4.628 1.006 8.640 1.00 62.06 273 VAL A C 1
ATOM 2043 O O . VAL A 1 273 ? -3.828 0.394 9.343 1.00 62.06 273 VAL A O 1
ATOM 2046 N N . SER A 1 274 ? -4.435 1.062 7.323 1.00 72.12 274 SER A N 1
ATOM 2047 C CA . SER A 1 274 ? -3.226 0.545 6.662 1.00 72.12 274 SER A CA 1
ATOM 2048 C C . SER A 1 274 ? -2.847 1.423 5.478 1.00 72.12 274 SER A C 1
ATOM 2050 O O . SER A 1 274 ? -3.628 1.557 4.543 1.00 72.12 274 SER A O 1
ATOM 2052 N N . ALA A 1 275 ? -1.630 1.975 5.476 1.00 70.62 275 ALA A N 1
ATOM 2053 C CA . ALA A 1 275 ? -1.194 2.946 4.467 1.00 70.62 275 ALA A CA 1
ATOM 2054 C C . ALA A 1 275 ? -1.163 2.404 3.033 1.00 70.62 275 ALA A C 1
ATOM 2056 O O . ALA A 1 275 ? -1.356 3.150 2.074 1.00 70.62 275 ALA A O 1
ATOM 2057 N N . ASN A 1 276 ? -0.979 1.092 2.882 1.00 77.56 276 ASN A N 1
ATOM 2058 C CA . ASN A 1 276 ? -1.086 0.429 1.587 1.00 77.56 276 ASN A CA 1
ATOM 2059 C C . ASN A 1 276 ? -2.554 0.256 1.160 1.00 77.56 276 ASN A C 1
ATOM 2061 O O . ASN A 1 276 ? -2.837 0.200 -0.034 1.00 77.56 276 ASN A O 1
ATOM 2065 N N . CYS A 1 277 ? -3.486 0.179 2.120 1.00 79.88 277 CYS A N 1
ATOM 2066 C CA . CYS A 1 277 ? -4.924 0.061 1.873 1.00 79.88 277 CYS A CA 1
ATOM 2067 C C . CYS A 1 277 ? -5.600 1.410 1.630 1.00 79.88 277 CYS A C 1
ATOM 2069 O O . CYS A 1 277 ? -6.517 1.462 0.816 1.00 79.88 277 CYS A O 1
ATOM 2071 N N . THR A 1 278 ? -5.187 2.479 2.322 1.00 78.19 278 THR A N 1
ATOM 2072 C CA . THR A 1 278 ? -5.960 3.728 2.419 1.00 78.19 278 THR A CA 1
ATOM 2073 C C . THR A 1 278 ? -6.345 4.300 1.053 1.00 78.19 278 THR A C 1
ATOM 2075 O O . THR A 1 278 ? -7.522 4.564 0.841 1.00 78.19 278 THR A O 1
ATOM 2078 N N . GLY A 1 279 ? -5.416 4.399 0.094 1.00 84.94 279 GLY A N 1
ATOM 2079 C CA . GLY A 1 279 ? -5.734 4.912 -1.249 1.00 84.94 279 GLY A CA 1
ATOM 2080 C C . GLY A 1 279 ? -6.735 4.044 -2.026 1.00 84.94 279 GLY A C 1
ATOM 2081 O O . GLY A 1 279 ? -7.661 4.568 -2.641 1.00 84.94 279 GLY A O 1
ATOM 2082 N N . ALA A 1 280 ? -6.613 2.715 -1.936 1.00 88.38 280 ALA A N 1
ATOM 2083 C CA . ALA A 1 280 ? -7.545 1.781 -2.572 1.00 88.38 280 ALA A CA 1
ATOM 2084 C C . ALA A 1 280 ? -8.935 1.800 -1.907 1.00 88.38 280 ALA A C 1
ATOM 2086 O O . ALA A 1 280 ? -9.950 1.794 -2.600 1.00 88.38 280 ALA A O 1
ATOM 2087 N N . LEU A 1 281 ? -8.984 1.875 -0.572 1.00 83.88 281 LEU A N 1
ATOM 2088 C CA . LEU A 1 281 ? -10.223 1.987 0.206 1.00 83.88 281 LEU A CA 1
ATOM 2089 C C . LEU A 1 281 ? -10.941 3.316 -0.042 1.00 83.88 281 LEU A C 1
ATOM 2091 O O . LEU A 1 281 ? -12.159 3.333 -0.222 1.00 83.88 281 LEU A O 1
ATOM 2095 N N . MET A 1 282 ? -10.191 4.418 -0.100 1.00 83.75 282 MET A N 1
ATOM 2096 C CA . MET A 1 282 ? -10.738 5.726 -0.437 1.00 83.75 282 MET A CA 1
ATOM 2097 C C . MET A 1 282 ? -11.275 5.764 -1.861 1.00 83.75 282 MET A C 1
ATOM 2099 O O . MET A 1 282 ? -12.402 6.204 -2.047 1.00 83.75 282 MET A O 1
ATOM 2103 N N . LEU A 1 283 ? -10.526 5.269 -2.852 1.00 88.19 283 LEU A N 1
ATOM 2104 C CA . LEU A 1 283 ? -10.997 5.230 -4.236 1.00 88.19 283 LEU A CA 1
ATOM 2105 C C . LEU A 1 283 ? -12.278 4.391 -4.359 1.00 88.19 283 LEU A C 1
ATOM 2107 O O . LEU A 1 283 ? -13.241 4.852 -4.969 1.00 88.19 283 LEU A O 1
ATOM 2111 N N . ALA A 1 284 ? -12.330 3.210 -3.734 1.00 85.25 284 ALA A N 1
ATOM 2112 C CA . ALA A 1 284 ? -13.536 2.382 -3.664 1.00 85.25 284 ALA A CA 1
ATOM 2113 C C . ALA A 1 284 ? -14.727 3.147 -3.052 1.00 85.25 284 ALA A C 1
ATOM 2115 O O . ALA A 1 284 ? -15.801 3.212 -3.646 1.00 85.25 284 ALA A O 1
ATOM 2116 N N . THR A 1 285 ? -14.519 3.821 -1.916 1.00 81.25 285 THR A N 1
ATOM 2117 C CA . THR A 1 285 ? -15.572 4.581 -1.214 1.00 81.25 285 THR A CA 1
ATOM 2118 C C . THR A 1 285 ? -16.018 5.834 -1.979 1.00 81.25 285 THR A C 1
ATOM 2120 O O . THR A 1 285 ? -17.212 6.118 -2.056 1.00 81.25 285 THR A O 1
ATOM 2123 N N . GLU A 1 286 ? -15.098 6.577 -2.597 1.00 83.56 286 GLU A N 1
ATOM 2124 C CA . GLU A 1 286 ? -15.413 7.796 -3.354 1.00 83.56 286 GLU A CA 1
ATOM 2125 C C . GLU A 1 286 ? -16.172 7.484 -4.652 1.00 83.56 286 GLU A C 1
ATOM 2127 O O . GLU A 1 286 ? -17.033 8.253 -5.086 1.00 83.56 286 GLU A O 1
ATOM 2132 N N . THR A 1 287 ? -15.887 6.333 -5.262 1.00 83.81 287 THR A N 1
ATOM 2133 C CA . THR A 1 287 ? -16.543 5.863 -6.493 1.00 83.81 287 THR A CA 1
ATOM 2134 C C . THR A 1 287 ? -17.819 5.058 -6.232 1.00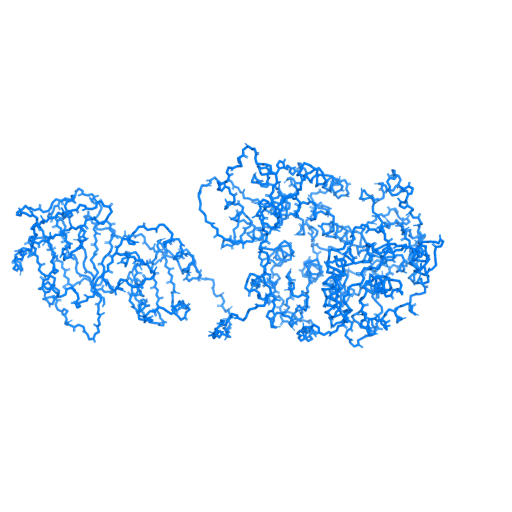 83.81 287 THR A C 1
ATOM 2136 O O . THR A 1 287 ? -18.679 4.989 -7.109 1.00 83.81 287 THR A O 1
ATOM 2139 N N . GLY A 1 288 ? -17.978 4.485 -5.034 1.00 79.62 288 GLY A N 1
ATOM 2140 C CA . GLY A 1 288 ? -19.029 3.510 -4.723 1.00 79.62 288 GLY A CA 1
ATOM 2141 C C . GLY A 1 288 ? -18.759 2.120 -5.317 1.00 79.62 288 GLY A C 1
ATOM 2142 O O . GLY A 1 288 ? -19.702 1.367 -5.573 1.00 79.62 288 GLY A O 1
ATOM 2143 N N . VAL A 1 289 ? -17.488 1.803 -5.584 1.00 76.50 289 VAL A N 1
ATOM 2144 C CA . VAL A 1 289 ? -17.026 0.544 -6.181 1.00 76.50 289 VAL A CA 1
ATOM 2145 C C . VAL A 1 289 ? -16.560 -0.400 -5.075 1.00 76.50 289 VAL A C 1
ATOM 2147 O O . VAL A 1 289 ? -15.390 -0.435 -4.697 1.00 76.50 289 VAL A O 1
ATOM 2150 N N . GLY A 1 290 ? -17.518 -1.161 -4.550 1.00 71.50 290 GLY A N 1
ATOM 2151 C CA . GLY A 1 290 ? -17.305 -2.116 -3.470 1.00 71.50 290 GLY A CA 1
ATOM 2152 C C . GLY A 1 290 ? -17.208 -1.492 -2.075 1.00 71.50 290 GLY A C 1
ATOM 2153 O O . GLY A 1 290 ? -17.213 -0.274 -1.896 1.00 71.50 290 GLY A O 1
ATOM 2154 N N . ALA A 1 291 ? -17.138 -2.363 -1.071 1.00 71.06 291 ALA A N 1
ATOM 2155 C CA . ALA A 1 291 ? -17.054 -2.015 0.345 1.00 71.06 291 ALA A CA 1
ATOM 2156 C C . ALA A 1 291 ? -15.781 -2.589 0.985 1.00 71.06 291 ALA A C 1
ATOM 2158 O O . ALA A 1 291 ? -15.139 -3.484 0.437 1.00 71.06 291 ALA A O 1
ATOM 2159 N N . MET A 1 292 ? -15.409 -2.099 2.167 1.00 77.19 292 MET A N 1
ATOM 2160 C CA . MET A 1 292 ? -14.308 -2.685 2.932 1.00 77.19 292 MET A CA 1
ATOM 2161 C C . MET A 1 292 ? -14.733 -3.996 3.605 1.00 77.19 292 MET A C 1
ATOM 2163 O O . MET A 1 292 ? -15.733 -4.022 4.317 1.00 77.19 292 MET A O 1
ATOM 2167 N N . GLU A 1 293 ? -13.912 -5.041 3.482 1.00 80.00 293 GLU A N 1
ATOM 2168 C CA . GLU A 1 293 ? -13.954 -6.204 4.376 1.00 80.00 293 GLU A CA 1
ATOM 2169 C C . GLU A 1 293 ? -12.796 -6.095 5.379 1.00 80.00 293 GLU A C 1
ATOM 2171 O O . GLU A 1 293 ? -11.639 -5.936 4.974 1.00 80.00 293 GLU A O 1
ATOM 2176 N N . LEU A 1 294 ? -13.076 -6.183 6.684 1.00 73.81 294 LEU A N 1
ATOM 2177 C CA . LEU A 1 294 ? -12.033 -6.078 7.706 1.00 73.81 294 LEU A CA 1
ATOM 2178 C C . LEU A 1 294 ? -11.167 -7.348 7.753 1.00 73.81 294 LEU A C 1
ATOM 2180 O O . LEU A 1 294 ? -11.579 -8.393 8.251 1.00 73.81 294 LEU A O 1
ATOM 2184 N N . CYS A 1 295 ? -9.919 -7.231 7.308 1.00 74.62 295 CYS A N 1
ATOM 2185 C CA . CYS A 1 295 ? -8.894 -8.262 7.419 1.00 74.62 295 CYS A CA 1
ATOM 2186 C C . CYS A 1 295 ? -7.888 -7.884 8.518 1.00 74.62 295 CYS A C 1
ATOM 2188 O O . CYS A 1 295 ? -6.799 -7.378 8.233 1.00 74.62 295 CYS A O 1
ATOM 2190 N N . ASN A 1 296 ? -8.246 -8.123 9.786 1.00 71.19 296 ASN A N 1
ATOM 2191 C CA . ASN A 1 296 ? -7.408 -7.733 10.922 1.00 71.19 296 ASN A CA 1
ATOM 2192 C C . ASN A 1 296 ? -6.034 -8.435 10.904 1.00 71.19 296 ASN A C 1
ATOM 2194 O O . ASN A 1 296 ? -5.924 -9.660 11.030 1.00 71.19 296 ASN A O 1
ATOM 2198 N N . LEU A 1 297 ? -4.964 -7.645 10.773 1.00 70.25 297 LEU A N 1
ATOM 2199 C CA . LEU A 1 297 ? -3.597 -8.160 10.786 1.00 70.25 297 LEU A CA 1
ATOM 2200 C C . LEU A 1 297 ? -3.186 -8.710 12.158 1.00 70.25 297 LEU A C 1
ATOM 2202 O O . LEU A 1 297 ? -2.470 -9.710 12.207 1.00 70.25 297 LEU A O 1
ATOM 2206 N N . MET A 1 298 ? -3.681 -8.122 13.251 1.00 66.56 298 MET A N 1
ATOM 2207 C CA . MET A 1 298 ? -3.309 -8.498 14.622 1.00 66.56 298 MET A CA 1
ATOM 2208 C C . MET A 1 298 ? -3.858 -9.877 15.019 1.00 66.56 298 MET A C 1
ATOM 2210 O O . MET A 1 298 ? -3.189 -10.631 15.714 1.00 66.56 298 MET A O 1
ATOM 2214 N N . GLU A 1 299 ? -5.028 -10.252 14.495 1.00 71.94 299 GLU A N 1
ATOM 2215 C CA . GLU A 1 299 ? -5.620 -11.598 14.621 1.00 71.94 299 GLU A CA 1
ATOM 2216 C C . GLU A 1 299 ? -5.047 -12.618 13.617 1.00 71.94 299 GLU A C 1
ATOM 2218 O O . GLU A 1 299 ? -5.563 -13.733 13.480 1.00 71.94 299 GLU A O 1
ATOM 2223 N N . GLY A 1 300 ? -4.052 -12.227 12.815 1.00 73.94 300 GLY A N 1
ATOM 2224 C CA . GLY A 1 300 ? -3.523 -13.071 11.747 1.00 73.94 300 GLY A CA 1
ATOM 2225 C C . GLY A 1 300 ? -4.544 -13.408 10.653 1.00 73.94 300 GLY A C 1
ATOM 2226 O O . GLY A 1 300 ? -4.369 -14.418 9.977 1.00 73.94 300 GLY A O 1
ATOM 2227 N N . ALA A 1 301 ? -5.603 -12.609 10.448 1.00 77.44 301 ALA A N 1
ATOM 2228 C CA . ALA A 1 301 ? -6.657 -12.915 9.468 1.00 77.44 301 ALA A CA 1
ATOM 2229 C C . ALA A 1 301 ? -6.095 -13.114 8.048 1.00 77.44 301 ALA A C 1
ATOM 2231 O O . ALA A 1 301 ? -6.446 -14.075 7.367 1.00 77.44 301 ALA A O 1
ATOM 2232 N N . HIS A 1 302 ? -5.118 -12.283 7.683 1.00 83.25 302 HIS A N 1
ATOM 2233 C CA . HIS A 1 302 ? -4.317 -12.354 6.457 1.00 83.25 302 HIS A CA 1
ATOM 2234 C C . HIS A 1 302 ? -3.504 -13.651 6.267 1.00 83.25 302 HIS A C 1
ATOM 2236 O O . HIS A 1 302 ? -2.957 -13.859 5.191 1.00 83.25 302 HIS A O 1
ATOM 2242 N N . LYS A 1 303 ? -3.399 -14.512 7.291 1.00 82.25 303 LYS A N 1
ATOM 2243 C CA . LYS A 1 303 ? -2.722 -15.823 7.248 1.00 82.25 303 LYS A CA 1
ATOM 2244 C C . LYS A 1 303 ? -3.703 -17.003 7.221 1.00 82.25 303 LYS A C 1
ATOM 2246 O O . LYS A 1 303 ? -3.280 -18.145 7.070 1.00 82.25 303 LYS A O 1
ATOM 2251 N N . LYS A 1 304 ? -5.010 -16.761 7.394 1.00 84.44 304 LYS A N 1
ATOM 2252 C CA . LYS A 1 304 ? -6.040 -17.815 7.400 1.00 84.44 304 LYS A CA 1
ATOM 2253 C C . LYS A 1 304 ? -6.247 -18.319 5.956 1.00 84.44 304 LYS A C 1
ATOM 2255 O O . LYS A 1 304 ? -6.345 -17.480 5.059 1.00 84.44 304 LYS A O 1
ATOM 2260 N N . PRO A 1 305 ? -6.368 -19.639 5.688 1.00 84.69 305 PRO A N 1
ATOM 2261 C CA . PRO A 1 305 ? -6.407 -20.182 4.320 1.00 84.69 305 PRO A CA 1
ATOM 2262 C C . PRO A 1 305 ? -7.414 -19.508 3.372 1.00 84.69 305 PRO A C 1
ATOM 2264 O O . PRO A 1 305 ? -7.077 -19.211 2.231 1.00 84.69 305 PRO A O 1
ATOM 2267 N N . ALA A 1 306 ? -8.606 -19.158 3.870 1.00 84.00 306 ALA A N 1
ATOM 2268 C CA . ALA A 1 306 ? -9.648 -18.473 3.099 1.00 84.00 306 ALA A CA 1
ATOM 2269 C C . ALA A 1 306 ? -9.292 -17.030 2.662 1.00 84.00 306 ALA A C 1
ATOM 2271 O O . ALA A 1 306 ? -9.950 -16.480 1.776 1.00 84.00 306 ALA A O 1
ATOM 2272 N N . PHE A 1 307 ? -8.282 -16.394 3.267 1.00 84.81 307 PHE A N 1
ATOM 2273 C CA . PHE A 1 307 ? -7.673 -15.162 2.751 1.00 84.81 307 PHE A CA 1
ATOM 2274 C C . PHE A 1 307 ? -6.555 -15.480 1.751 1.00 84.81 307 PHE A C 1
ATOM 2276 O O . PHE A 1 307 ? -6.464 -14.854 0.698 1.00 84.81 307 PHE A O 1
ATOM 2283 N N . LEU A 1 308 ? -5.737 -16.492 2.048 1.00 86.25 308 LEU A N 1
ATOM 2284 C CA . LEU A 1 308 ? -4.603 -16.891 1.212 1.00 86.25 308 LEU A CA 1
ATOM 2285 C C . LEU A 1 308 ? -5.016 -17.368 -0.193 1.00 86.25 308 LEU A C 1
ATOM 2287 O O . LEU A 1 308 ? -4.265 -17.175 -1.143 1.00 86.25 308 LEU A O 1
ATOM 2291 N N . GLU A 1 309 ? -6.218 -17.930 -0.350 1.00 84.19 309 GLU A N 1
ATOM 2292 C CA . GLU A 1 309 ? -6.829 -18.232 -1.660 1.00 84.19 309 GLU A CA 1
ATOM 2293 C C . GLU A 1 309 ? -7.112 -16.984 -2.519 1.00 84.19 309 GLU A C 1
ATOM 2295 O O . GLU A 1 309 ? -7.200 -17.085 -3.744 1.00 84.19 309 GLU A O 1
ATOM 2300 N N . LYS A 1 310 ? -7.258 -15.809 -1.890 1.00 87.12 310 LYS A N 1
ATOM 2301 C CA . LYS A 1 310 ? -7.435 -14.513 -2.564 1.00 87.12 310 LYS A CA 1
ATOM 2302 C C . LYS A 1 310 ? -6.087 -13.859 -2.856 1.00 87.12 310 LYS A C 1
ATOM 2304 O O . LYS A 1 310 ? -5.875 -13.354 -3.957 1.00 87.12 310 LYS A O 1
ATOM 2309 N N . ASN A 1 311 ? -5.177 -13.885 -1.878 1.00 89.25 311 ASN A N 1
ATOM 2310 C CA . ASN A 1 311 ? -3.834 -13.321 -1.991 1.00 89.25 311 ASN A CA 1
ATOM 2311 C C . ASN A 1 311 ? -2.759 -14.209 -1.317 1.00 89.25 311 ASN A C 1
ATOM 2313 O O . ASN A 1 311 ? -2.526 -14.098 -0.107 1.00 89.25 311 ASN A O 1
ATOM 2317 N N . PRO A 1 312 ? -2.027 -15.023 -2.105 1.00 85.12 312 PRO A N 1
ATOM 2318 C CA . PRO A 1 312 ? -0.909 -15.845 -1.638 1.00 85.12 312 PRO A CA 1
ATOM 2319 C C . PRO A 1 312 ? 0.325 -15.077 -1.136 1.00 85.12 312 PRO A C 1
ATOM 2321 O O . PRO A 1 312 ? 1.256 -15.710 -0.655 1.00 85.12 312 PRO A O 1
ATOM 2324 N N . PHE A 1 313 ? 0.366 -13.743 -1.214 1.00 85.06 313 PHE A N 1
ATOM 2325 C CA . PHE A 1 313 ? 1.404 -12.924 -0.566 1.00 85.06 313 PHE A CA 1
ATOM 2326 C C . PHE A 1 313 ? 1.045 -12.528 0.875 1.00 85.06 313 PHE A C 1
ATOM 2328 O O . PHE A 1 313 ? 1.840 -11.871 1.540 1.00 85.06 313 PHE A O 1
ATOM 2335 N N . HIS A 1 314 ? -0.132 -12.929 1.375 1.00 87.50 314 HIS A N 1
ATOM 2336 C CA . HIS A 1 314 ? -0.583 -12.696 2.755 1.00 87.50 314 HIS A CA 1
ATOM 2337 C C . HIS A 1 314 ? -0.754 -11.189 3.077 1.00 87.50 314 HIS A C 1
ATOM 2339 O O . HIS A 1 314 ? -0.637 -10.764 4.225 1.00 87.50 314 HIS A O 1
ATOM 2345 N N . GLN A 1 315 ? -0.997 -10.357 2.056 1.00 86.75 315 GLN A N 1
ATOM 2346 C CA . GLN A 1 315 ? -0.924 -8.891 2.126 1.00 86.75 315 GLN A CA 1
ATOM 2347 C C . GLN A 1 315 ? -2.283 -8.205 1.951 1.00 86.75 315 GLN A C 1
ATOM 2349 O O . GLN A 1 315 ? -3.136 -8.653 1.186 1.00 86.75 315 GLN A O 1
ATOM 2354 N N . ILE A 1 316 ? -2.444 -7.053 2.605 1.00 87.25 316 ILE A N 1
ATOM 2355 C CA . ILE A 1 316 ? -3.557 -6.122 2.380 1.00 87.25 316 ILE A CA 1
ATOM 2356 C C . ILE A 1 316 ? -3.034 -4.816 1.749 1.00 87.25 316 ILE A C 1
ATOM 2358 O O . ILE A 1 316 ? -1.939 -4.372 2.113 1.00 87.25 316 ILE A O 1
ATOM 2362 N N . PRO A 1 317 ? -3.790 -4.170 0.843 1.00 90.69 317 PRO A N 1
ATOM 2363 C CA . PRO A 1 317 ? -5.154 -4.498 0.425 1.00 90.69 317 PRO A CA 1
ATOM 2364 C C . PRO A 1 317 ? -5.211 -5.677 -0.554 1.00 90.69 317 PRO A C 1
ATOM 2366 O O . PRO A 1 317 ? -4.251 -5.964 -1.266 1.00 90.69 317 PRO A O 1
ATOM 2369 N N . THR A 1 318 ? -6.365 -6.336 -0.599 1.00 92.94 318 THR A N 1
ATOM 2370 C CA . THR A 1 318 ? -6.734 -7.301 -1.643 1.00 92.94 318 THR A CA 1
ATOM 2371 C C . THR A 1 318 ? -8.163 -7.013 -2.089 1.00 92.94 318 THR A C 1
ATOM 2373 O O . THR A 1 318 ? -9.085 -7.091 -1.282 1.00 92.94 318 THR A O 1
ATOM 2376 N N . TYR A 1 319 ? -8.362 -6.678 -3.359 1.00 92.94 319 TYR A N 1
ATOM 2377 C CA . TYR A 1 319 ? -9.691 -6.610 -3.967 1.00 92.94 319 TYR A CA 1
ATOM 2378 C C . TYR A 1 319 ? -10.196 -8.038 -4.241 1.00 92.94 319 TYR A C 1
ATOM 2380 O O . TYR A 1 319 ? -9.430 -8.890 -4.695 1.00 92.94 319 TYR A O 1
ATOM 2388 N N . GLU A 1 320 ? -11.484 -8.278 -4.012 1.00 91.06 320 GLU A N 1
ATOM 2389 C CA . GLU A 1 320 ? -12.256 -9.447 -4.443 1.00 91.06 320 GLU A CA 1
ATOM 2390 C C . GLU A 1 320 ? -13.536 -8.955 -5.135 1.00 91.06 320 GLU A C 1
ATOM 2392 O O . GLU A 1 320 ? -14.388 -8.320 -4.515 1.00 91.06 320 GLU A O 1
ATOM 2397 N N . GLY A 1 321 ? -13.677 -9.241 -6.427 1.00 84.25 321 GLY A N 1
ATOM 2398 C CA . GLY A 1 321 ? -14.855 -8.873 -7.207 1.00 84.25 321 GLY A CA 1
ATOM 2399 C C . GLY A 1 321 ? -16.048 -9.784 -6.930 1.00 84.25 321 GLY A C 1
ATOM 2400 O O . GLY A 1 321 ? -15.896 -10.912 -6.462 1.00 84.25 321 GLY A O 1
ATOM 2401 N N . SER A 1 322 ? -17.251 -9.343 -7.306 1.00 80.12 322 SER A N 1
ATOM 2402 C CA . SER A 1 322 ? -18.483 -10.141 -7.168 1.00 80.12 322 SER A CA 1
ATOM 2403 C C . SER A 1 322 ? -18.479 -11.449 -7.982 1.00 80.12 322 SER A C 1
ATOM 2405 O O . SER A 1 322 ? -19.278 -12.341 -7.717 1.00 80.12 322 SER A O 1
ATOM 2407 N N . ASP A 1 323 ? -17.582 -11.573 -8.967 1.00 76.56 323 ASP A N 1
ATOM 2408 C CA . ASP A 1 323 ? -17.322 -12.801 -9.738 1.00 76.56 323 ASP A CA 1
ATOM 2409 C C . ASP A 1 323 ? -16.158 -13.656 -9.182 1.00 76.56 323 ASP A C 1
ATOM 2411 O O . ASP A 1 323 ? -15.768 -14.663 -9.778 1.00 76.56 323 ASP A O 1
ATOM 2415 N N . GLY A 1 324 ? -15.602 -13.276 -8.027 1.00 82.00 324 GLY A N 1
ATOM 2416 C CA . GLY A 1 324 ? -14.506 -13.965 -7.347 1.00 82.00 324 GLY A CA 1
ATOM 2417 C C . GLY A 1 324 ? -13.106 -13.661 -7.891 1.00 82.00 324 GLY A C 1
ATOM 2418 O O . GLY A 1 324 ? -12.140 -14.239 -7.394 1.00 82.00 324 GLY A O 1
ATOM 2419 N N . PHE A 1 325 ? -12.950 -12.781 -8.886 1.00 87.25 325 PHE A N 1
ATOM 2420 C CA . PHE A 1 325 ? -11.631 -12.305 -9.312 1.00 87.25 325 PHE A CA 1
ATOM 2421 C C . PHE A 1 325 ? -10.939 -11.526 -8.189 1.00 87.25 325 PHE A C 1
ATOM 2423 O O . PHE A 1 325 ? -11.471 -10.528 -7.710 1.00 87.25 325 PHE A O 1
ATOM 2430 N N . CYS A 1 326 ? -9.746 -11.972 -7.792 1.00 91.00 326 CYS A N 1
ATOM 2431 C CA . CYS A 1 326 ? -8.951 -11.316 -6.755 1.00 91.00 326 CYS A CA 1
ATOM 2432 C C . CYS A 1 326 ? -7.669 -10.697 -7.327 1.00 91.00 326 CYS A C 1
ATOM 2434 O O . CYS A 1 326 ? -6.998 -11.317 -8.162 1.00 91.00 326 CYS A O 1
ATOM 2436 N N . ILE A 1 327 ? -7.319 -9.505 -6.832 1.00 91.75 327 ILE A N 1
ATOM 2437 C CA . ILE A 1 327 ? -6.031 -8.835 -7.070 1.00 91.75 327 ILE A CA 1
ATOM 2438 C C . ILE A 1 327 ? -5.498 -8.214 -5.773 1.00 91.75 327 ILE A C 1
ATOM 2440 O O . ILE A 1 327 ? -6.241 -7.589 -5.017 1.00 91.75 327 ILE A O 1
ATOM 2444 N N . GLY A 1 328 ? -4.206 -8.402 -5.515 1.00 90.56 328 GLY A N 1
ATOM 2445 C CA . GLY A 1 328 ? -3.459 -7.671 -4.493 1.00 90.56 328 GLY A CA 1
ATOM 2446 C C . GLY A 1 328 ? -2.835 -6.382 -5.037 1.00 90.56 328 GLY A C 1
ATOM 2447 O O . GLY A 1 328 ? -3.075 -5.996 -6.178 1.00 90.56 328 GLY A O 1
ATOM 2448 N N . GLU A 1 329 ? -1.993 -5.766 -4.207 1.00 89.50 329 GLU A N 1
ATOM 2449 C CA . GLU A 1 329 ? -1.290 -4.491 -4.426 1.00 89.50 329 GLU A CA 1
ATOM 2450 C C . GLU A 1 329 ? -2.177 -3.247 -4.573 1.00 89.50 329 GLU A C 1
ATOM 2452 O O . GLU A 1 329 ? -2.981 -3.106 -5.491 1.00 89.50 329 GLU A O 1
ATOM 2457 N N . GLY A 1 330 ? -1.977 -2.271 -3.681 1.00 90.31 330 GLY A N 1
ATOM 2458 C CA . GLY A 1 330 ? -2.804 -1.060 -3.628 1.00 90.31 330 GLY A CA 1
ATOM 2459 C C . GLY A 1 330 ? -2.745 -0.220 -4.908 1.00 90.31 330 GLY A C 1
ATOM 2460 O O . GLY A 1 330 ? -3.765 0.325 -5.326 1.00 90.31 330 GLY A O 1
ATOM 2461 N N . ASN A 1 331 ? -1.582 -0.153 -5.566 1.00 92.81 331 ASN A N 1
ATOM 2462 C CA . ASN A 1 331 ? -1.433 0.576 -6.828 1.00 92.81 331 ASN A CA 1
ATOM 2463 C C . ASN A 1 331 ? -2.154 -0.148 -7.986 1.00 92.81 331 ASN A C 1
ATOM 2465 O O . ASN A 1 331 ? -2.889 0.496 -8.733 1.00 92.81 331 ASN A O 1
ATOM 2469 N N . ALA A 1 332 ? -2.020 -1.476 -8.096 1.00 94.94 332 ALA A N 1
ATOM 2470 C CA . ALA A 1 332 ? -2.726 -2.292 -9.089 1.00 94.94 332 ALA A CA 1
ATOM 2471 C C . ALA A 1 332 ? -4.257 -2.253 -8.901 1.00 94.94 332 ALA A C 1
ATOM 2473 O O . ALA A 1 332 ? -4.995 -2.070 -9.869 1.00 94.94 332 ALA A O 1
ATOM 2474 N N . ILE A 1 333 ? -4.739 -2.325 -7.654 1.00 94.38 333 ILE A N 1
ATOM 2475 C CA . ILE A 1 333 ? -6.163 -2.164 -7.314 1.00 94.38 333 ILE A CA 1
ATOM 2476 C C . ILE A 1 333 ? -6.676 -0.783 -7.740 1.00 94.38 333 ILE A C 1
ATOM 2478 O O . ILE A 1 333 ? -7.727 -0.693 -8.375 1.00 94.38 333 ILE A O 1
ATOM 2482 N N . MET A 1 334 ? -5.934 0.295 -7.454 1.00 94.62 334 MET A N 1
ATOM 2483 C CA . MET A 1 334 ? -6.336 1.646 -7.863 1.00 94.62 334 MET A CA 1
ATOM 2484 C C . MET A 1 334 ? -6.382 1.813 -9.389 1.00 94.62 334 MET A C 1
ATOM 2486 O O . MET A 1 334 ? -7.345 2.385 -9.904 1.00 94.62 334 MET A O 1
ATOM 2490 N N . ARG A 1 335 ? -5.406 1.260 -10.125 1.00 95.25 335 ARG A N 1
ATOM 2491 C CA . ARG A 1 335 ? -5.416 1.236 -11.601 1.00 95.25 335 ARG A CA 1
ATOM 2492 C C . ARG A 1 335 ? -6.611 0.468 -12.153 1.00 95.25 335 ARG A C 1
ATOM 2494 O O . ARG A 1 335 ? -7.261 0.962 -13.074 1.00 95.25 335 ARG A O 1
ATOM 2501 N N . TYR A 1 336 ? -6.932 -0.698 -11.590 1.00 93.56 336 TYR A N 1
ATOM 2502 C CA . TYR A 1 336 ? -8.077 -1.507 -12.011 1.00 93.56 336 TYR A CA 1
ATOM 2503 C C . TYR A 1 336 ? -9.413 -0.789 -11.762 1.00 93.56 336 TYR A C 1
ATOM 2505 O O . TYR A 1 336 ? -10.203 -0.653 -12.697 1.00 93.56 336 TYR A O 1
ATOM 2513 N N . ILE A 1 337 ? -9.648 -0.260 -10.555 1.00 91.06 337 ILE A N 1
ATOM 2514 C CA . ILE A 1 337 ? -10.898 0.449 -10.226 1.00 91.06 337 ILE A CA 1
ATOM 2515 C C . ILE A 1 337 ? -11.069 1.687 -11.120 1.00 91.06 337 ILE A C 1
ATOM 2517 O O . ILE A 1 337 ? -12.118 1.869 -11.742 1.00 91.06 337 ILE A O 1
ATOM 2521 N N . ALA A 1 338 ? -10.032 2.521 -11.248 1.00 92.69 338 ALA A N 1
ATOM 2522 C CA . ALA A 1 338 ? -10.128 3.743 -12.041 1.00 92.69 338 ALA A CA 1
ATOM 2523 C C . ALA A 1 338 ? -10.254 3.471 -13.548 1.00 92.69 338 ALA A C 1
ATOM 2525 O O . ALA A 1 338 ? -11.083 4.099 -14.198 1.00 92.69 338 ALA A O 1
ATOM 2526 N N . SER A 1 339 ? -9.515 2.506 -14.110 1.00 89.94 339 SER A N 1
ATOM 2527 C CA . SER A 1 339 ? -9.582 2.205 -15.554 1.00 89.94 339 SER A CA 1
ATOM 2528 C C . SER A 1 339 ? -10.967 1.747 -16.020 1.00 89.94 339 SER A C 1
ATOM 2530 O O . SER A 1 339 ? -11.328 2.002 -17.166 1.00 89.94 339 SER A O 1
ATOM 2532 N N . ASN A 1 340 ? -11.724 1.067 -15.154 1.00 86.00 340 ASN A N 1
ATOM 2533 C CA . ASN A 1 340 ? -12.984 0.415 -15.519 1.00 86.00 340 ASN A CA 1
ATOM 2534 C C . ASN A 1 340 ? -14.237 1.170 -15.048 1.0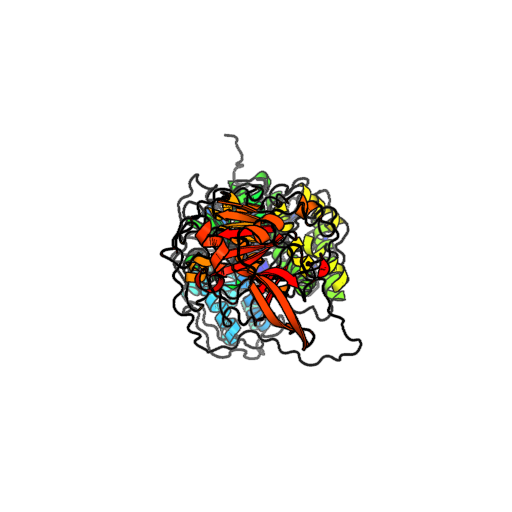0 86.00 340 ASN A C 1
ATOM 2536 O O . ASN A 1 340 ? -15.252 1.153 -15.742 1.00 86.00 340 ASN A O 1
ATOM 2540 N N . TYR A 1 341 ? -14.179 1.824 -13.883 1.00 85.50 341 TYR A N 1
ATOM 2541 C CA . TYR A 1 341 ? -15.371 2.347 -13.195 1.00 85.50 341 TYR A CA 1
ATOM 2542 C C . TYR A 1 341 ? -15.275 3.830 -12.834 1.00 85.50 341 TYR A C 1
ATOM 2544 O O . TYR A 1 341 ? -16.297 4.464 -12.572 1.00 85.50 341 TYR A O 1
ATOM 2552 N N . ALA A 1 342 ? -14.068 4.401 -12.842 1.00 88.56 342 ALA A N 1
ATOM 2553 C CA . ALA A 1 342 ? -13.843 5.806 -12.521 1.00 88.56 342 ALA A CA 1
ATOM 2554 C C . ALA A 1 342 ? -12.734 6.448 -13.381 1.00 88.56 342 ALA A C 1
ATOM 2556 O O . ALA A 1 342 ? -11.749 6.965 -12.836 1.00 88.56 342 ALA A O 1
ATOM 2557 N N . PRO A 1 343 ? -12.874 6.441 -14.724 1.00 89.75 343 PRO A N 1
ATOM 2558 C CA . PRO A 1 343 ? -11.832 6.901 -15.643 1.00 89.75 343 PRO A CA 1
ATOM 2559 C C . PRO A 1 343 ? -11.491 8.388 -15.483 1.00 89.75 343 PRO A C 1
ATOM 2561 O O . PRO A 1 343 ? -10.420 8.807 -15.910 1.00 89.75 343 PRO A O 1
ATOM 2564 N N . GLN A 1 344 ? -12.331 9.185 -14.813 1.00 90.50 344 GLN A N 1
ATOM 2565 C CA . GLN A 1 344 ? -12.003 10.559 -14.425 1.00 90.50 344 GLN A CA 1
ATOM 2566 C C . GLN A 1 344 ? -10.777 10.660 -13.499 1.00 90.50 344 GLN A C 1
ATOM 2568 O O . GLN A 1 344 ? -10.075 11.663 -13.551 1.00 90.50 344 GLN A O 1
ATOM 2573 N N . TYR A 1 345 ? -10.483 9.627 -12.697 1.00 93.50 345 TYR A N 1
ATOM 2574 C CA . TYR A 1 345 ? -9.302 9.586 -11.822 1.00 93.50 345 TYR A CA 1
ATOM 2575 C C . TYR A 1 345 ? -8.071 8.942 -12.489 1.00 93.50 345 TYR A C 1
ATOM 2577 O O . TYR A 1 345 ? -6.985 8.949 -11.908 1.00 93.50 345 TYR A O 1
ATOM 2585 N N . TYR A 1 346 ? -8.222 8.387 -13.698 1.00 93.81 346 TYR A N 1
ATOM 2586 C CA . TYR A 1 346 ? -7.136 7.817 -14.505 1.00 93.81 346 TYR A CA 1
ATOM 2587 C C . TYR A 1 346 ? -7.416 8.021 -16.015 1.00 93.81 346 TYR A C 1
ATOM 2589 O O . TYR A 1 346 ? -7.672 7.051 -16.749 1.00 93.81 346 TYR A O 1
ATOM 2597 N N . PRO A 1 347 ? -7.431 9.293 -16.475 1.00 87.25 347 PRO A N 1
ATOM 2598 C CA . PRO A 1 347 ? -7.895 9.691 -17.808 1.00 87.25 347 PRO A CA 1
ATOM 2599 C C . PRO A 1 347 ? -7.126 8.992 -18.932 1.00 87.25 347 PRO A C 1
ATOM 2601 O O . PRO A 1 347 ? -6.006 8.546 -18.731 1.00 87.25 347 PRO A O 1
ATOM 2604 N N . GLY A 1 348 ? -7.732 8.879 -20.117 1.00 76.94 348 GLY A N 1
ATOM 2605 C CA . GLY A 1 348 ? -7.236 8.023 -21.207 1.00 76.94 348 GLY A CA 1
ATOM 2606 C C . GLY A 1 348 ? -5.916 8.434 -21.872 1.00 76.94 348 GLY A C 1
ATOM 2607 O O . GLY A 1 348 ? -5.335 7.619 -22.581 1.00 76.94 348 GLY A O 1
ATOM 2608 N N . ASP A 1 349 ? -5.444 9.665 -21.670 1.00 87.94 349 ASP A N 1
ATOM 2609 C CA . ASP A 1 349 ? -4.217 10.154 -22.306 1.00 87.94 349 ASP A CA 1
ATOM 2610 C C . ASP A 1 349 ? -2.954 9.464 -21.757 1.00 87.94 349 ASP A C 1
ATOM 2612 O O . ASP A 1 349 ? -2.745 9.384 -20.546 1.00 87.94 349 ASP A O 1
ATOM 2616 N N . ALA A 1 350 ? -2.088 9.000 -22.659 1.00 88.81 350 ALA A N 1
ATOM 2617 C CA . ALA A 1 350 ? -0.922 8.194 -22.315 1.00 88.81 350 ALA A CA 1
ATOM 2618 C C . ALA A 1 350 ? 0.126 8.966 -21.497 1.00 88.81 350 ALA A C 1
ATOM 2620 O O . ALA A 1 350 ? 0.741 8.389 -20.600 1.00 88.81 350 ALA A O 1
ATOM 2621 N N . GLU A 1 351 ? 0.328 10.256 -21.770 1.00 92.06 351 GLU A N 1
ATOM 2622 C CA . GLU A 1 351 ? 1.334 11.072 -21.078 1.00 92.06 351 GLU A CA 1
ATOM 2623 C C . GLU A 1 351 ? 0.866 11.485 -19.680 1.00 92.06 351 GLU A C 1
ATOM 2625 O O . GLU A 1 351 ? 1.631 11.386 -18.718 1.00 92.06 351 GLU A O 1
ATOM 2630 N N . ASN A 1 352 ? -0.411 11.842 -19.524 1.00 91.44 352 ASN A N 1
ATOM 2631 C CA . ASN A 1 352 ? -1.016 12.046 -18.209 1.00 91.44 352 ASN A CA 1
ATOM 2632 C C . ASN A 1 352 ? -1.035 10.744 -17.391 1.00 91.44 352 ASN A C 1
ATOM 2634 O O . ASN A 1 352 ? -0.624 10.773 -16.231 1.00 91.44 352 ASN A O 1
ATOM 2638 N N . ARG A 1 353 ? -1.404 9.591 -17.977 1.00 93.62 353 ARG A N 1
ATOM 2639 C CA . ARG A 1 353 ? -1.297 8.276 -17.302 1.00 93.62 353 ARG A CA 1
ATOM 2640 C C . ARG A 1 353 ? 0.120 7.992 -16.832 1.00 93.62 353 ARG A C 1
ATOM 2642 O O . ARG A 1 353 ? 0.310 7.653 -15.670 1.00 93.62 353 ARG A O 1
ATOM 2649 N N . ALA A 1 354 ? 1.113 8.221 -17.686 1.00 95.75 354 ALA A N 1
ATOM 2650 C CA . ALA A 1 354 ? 2.516 8.046 -17.337 1.00 95.75 354 ALA A CA 1
ATOM 2651 C C . ALA A 1 354 ? 2.952 8.933 -16.160 1.00 95.75 354 ALA A C 1
ATOM 2653 O O . ALA A 1 354 ? 3.673 8.473 -15.276 1.00 95.75 354 ALA A O 1
ATOM 2654 N N . LYS A 1 355 ? 2.496 10.192 -16.100 1.00 94.88 355 LYS A N 1
ATOM 2655 C CA . LYS A 1 355 ? 2.767 11.087 -14.961 1.00 94.88 355 LYS A CA 1
ATOM 2656 C C . LYS A 1 355 ? 2.052 10.641 -13.684 1.00 94.88 355 LYS A C 1
ATOM 2658 O O . LYS A 1 355 ? 2.658 10.720 -12.617 1.00 94.88 355 LYS A O 1
ATOM 2663 N N . ILE A 1 356 ? 0.823 10.131 -13.785 1.00 95.81 356 ILE A N 1
ATOM 2664 C CA . ILE A 1 356 ? 0.078 9.553 -12.654 1.00 95.81 356 ILE A CA 1
ATOM 2665 C C . ILE A 1 356 ? 0.811 8.312 -12.123 1.00 95.81 356 ILE A C 1
ATOM 2667 O O . ILE A 1 356 ? 1.068 8.224 -10.924 1.00 95.81 356 ILE A O 1
ATOM 2671 N N . ASP A 1 357 ? 1.231 7.403 -13.005 1.00 96.38 357 ASP A N 1
ATOM 2672 C CA . ASP A 1 357 ? 2.011 6.214 -12.651 1.00 96.38 357 ASP A CA 1
ATOM 2673 C C . ASP A 1 357 ? 3.350 6.570 -12.003 1.00 96.38 357 ASP A C 1
ATOM 2675 O O . ASP A 1 357 ? 3.675 6.052 -10.935 1.00 96.38 357 ASP A O 1
ATOM 2679 N N . MET A 1 358 ? 4.102 7.502 -12.599 1.00 94.94 358 MET A N 1
ATOM 2680 C CA . MET A 1 358 ? 5.369 7.988 -12.047 1.00 94.94 358 MET A CA 1
ATOM 2681 C C . MET A 1 358 ? 5.168 8.561 -10.639 1.00 94.94 358 MET A C 1
ATOM 2683 O O . MET A 1 358 ? 5.975 8.284 -9.756 1.00 94.94 358 MET A O 1
ATOM 2687 N N . ALA A 1 359 ? 4.089 9.312 -10.397 1.00 93.31 359 ALA A N 1
ATOM 2688 C CA . ALA A 1 359 ? 3.757 9.810 -9.065 1.00 93.31 359 ALA A CA 1
ATOM 2689 C C . ALA A 1 359 ? 3.406 8.672 -8.087 1.00 93.31 359 ALA A C 1
ATOM 2691 O O . ALA A 1 359 ? 3.976 8.619 -6.997 1.00 93.31 359 ALA A O 1
ATOM 2692 N N . MET A 1 360 ? 2.528 7.733 -8.461 1.00 92.69 360 MET A N 1
ATOM 2693 C CA . MET A 1 360 ? 2.141 6.594 -7.609 1.00 92.69 360 MET A CA 1
ATOM 2694 C C . MET A 1 360 ? 3.331 5.710 -7.216 1.00 92.69 360 MET A C 1
ATOM 2696 O O . MET A 1 360 ? 3.426 5.241 -6.071 1.00 92.69 360 MET A O 1
ATOM 2700 N N . ASP A 1 361 ? 4.234 5.474 -8.163 1.00 90.06 361 ASP A N 1
ATOM 2701 C CA . ASP A 1 361 ? 5.379 4.593 -7.986 1.00 90.06 361 ASP A CA 1
ATOM 2702 C C . ASP A 1 361 ? 6.483 5.318 -7.176 1.00 90.06 361 ASP A C 1
ATOM 2704 O O . ASP A 1 361 ? 6.928 4.768 -6.166 1.00 90.06 361 ASP A O 1
ATOM 2708 N N . LEU A 1 362 ? 6.787 6.601 -7.452 1.00 88.00 362 LEU A N 1
ATOM 2709 C CA . LEU A 1 362 ? 7.658 7.454 -6.608 1.00 88.00 362 LEU A CA 1
ATOM 2710 C C . LEU A 1 362 ? 7.167 7.572 -5.161 1.00 88.00 362 LEU A C 1
ATOM 2712 O O . LEU A 1 362 ? 7.967 7.544 -4.219 1.00 88.00 362 LEU A O 1
ATOM 2716 N N . PHE A 1 363 ? 5.854 7.713 -4.960 1.00 86.56 363 PHE A N 1
ATOM 2717 C CA . PHE A 1 363 ? 5.275 7.754 -3.618 1.00 86.56 363 PHE A CA 1
ATOM 2718 C C . PHE A 1 363 ? 5.495 6.441 -2.862 1.00 86.56 363 PHE A C 1
ATOM 2720 O O . PHE A 1 363 ? 5.638 6.467 -1.642 1.00 86.56 363 PHE A O 1
ATOM 2727 N N . SER A 1 364 ? 5.590 5.315 -3.575 1.00 81.38 364 SER A N 1
ATOM 2728 C CA . SER A 1 364 ? 5.831 3.983 -3.008 1.00 81.38 364 SER A CA 1
ATOM 2729 C C . SER A 1 364 ? 7.311 3.718 -2.714 1.00 81.38 364 SER A C 1
ATOM 2731 O O . SER A 1 364 ? 7.637 3.175 -1.660 1.00 81.38 364 SER A O 1
ATOM 2733 N N . THR A 1 365 ? 8.212 4.100 -3.625 1.00 74.12 365 THR A N 1
ATOM 2734 C CA . THR A 1 365 ? 9.650 3.788 -3.547 1.00 74.12 365 THR A CA 1
ATOM 2735 C C . THR A 1 365 ? 10.454 4.859 -2.806 1.00 74.12 365 THR A C 1
ATOM 2737 O O . THR A 1 365 ? 11.275 4.532 -1.949 1.00 74.12 365 THR A O 1
ATOM 2740 N N . GLY A 1 366 ? 10.216 6.136 -3.114 1.00 74.06 366 GLY A N 1
ATOM 2741 C CA . GLY A 1 366 ? 11.013 7.267 -2.637 1.00 74.06 366 GLY A CA 1
ATOM 2742 C C . GLY A 1 366 ? 10.402 8.014 -1.453 1.00 74.06 366 GLY A C 1
ATOM 2743 O O . GLY A 1 366 ? 11.103 8.289 -0.478 1.00 74.06 366 GLY A O 1
ATOM 2744 N N . VAL A 1 367 ? 9.111 8.360 -1.514 1.00 85.12 367 VAL A N 1
ATOM 2745 C CA . VAL A 1 367 ? 8.488 9.242 -0.504 1.00 85.12 367 VAL A CA 1
ATOM 2746 C C . VAL A 1 367 ? 8.087 8.476 0.762 1.00 85.12 367 VAL A C 1
ATOM 2748 O O . VAL A 1 367 ? 8.407 8.922 1.863 1.00 85.12 367 VAL A O 1
ATOM 2751 N N . TYR A 1 368 ? 7.448 7.307 0.635 1.00 81.06 368 TYR A N 1
ATOM 2752 C CA . TYR A 1 368 ? 6.953 6.513 1.772 1.00 81.06 368 TYR A CA 1
ATOM 2753 C C . TYR A 1 368 ? 8.041 6.191 2.811 1.00 81.06 368 TYR A C 1
ATOM 2755 O O . TYR A 1 368 ? 7.843 6.420 4.001 1.00 81.06 368 TYR A O 1
ATOM 2763 N N . GLN A 1 369 ? 9.222 5.733 2.388 1.00 80.25 369 GLN A N 1
ATOM 2764 C CA . GLN A 1 369 ? 10.318 5.421 3.319 1.00 80.25 369 GLN A CA 1
ATOM 2765 C C . GLN A 1 369 ? 10.823 6.670 4.065 1.00 80.25 369 GLN A C 1
ATOM 2767 O O . GLN A 1 369 ? 11.102 6.632 5.266 1.00 80.25 369 GLN A O 1
ATOM 2772 N N . LYS A 1 370 ? 10.898 7.808 3.368 1.00 85.19 370 LYS A N 1
ATOM 2773 C CA . LYS A 1 370 ? 11.416 9.065 3.920 1.00 85.19 370 LYS A CA 1
ATOM 2774 C C . LYS A 1 370 ? 10.413 9.783 4.829 1.00 85.19 370 LYS A C 1
ATOM 2776 O O . LYS A 1 370 ? 10.828 10.360 5.824 1.00 85.19 370 LYS A O 1
ATOM 2781 N N . VAL A 1 371 ? 9.113 9.732 4.527 1.00 85.25 371 VAL A N 1
ATOM 2782 C CA . VAL A 1 371 ? 8.069 10.431 5.302 1.00 85.25 371 VAL A CA 1
ATOM 2783 C C . VAL A 1 371 ? 7.319 9.480 6.237 1.00 85.25 371 VAL A C 1
ATOM 2785 O O . VAL A 1 371 ? 7.287 9.711 7.444 1.00 85.25 371 VAL A O 1
ATOM 2788 N N . ALA A 1 372 ? 6.737 8.393 5.720 1.00 79.25 372 ALA A N 1
ATOM 2789 C CA . ALA A 1 372 ? 5.965 7.461 6.541 1.00 79.25 372 ALA A CA 1
ATOM 2790 C C . ALA A 1 372 ? 6.872 6.747 7.552 1.00 79.25 372 ALA A C 1
ATOM 2792 O O . ALA A 1 372 ? 6.680 6.898 8.755 1.00 79.25 372 ALA A O 1
ATOM 2793 N N . VAL A 1 373 ? 7.902 6.042 7.078 1.00 78.44 373 VAL A N 1
ATOM 2794 C CA . VAL A 1 373 ? 8.744 5.194 7.942 1.00 78.44 373 VAL A CA 1
ATOM 2795 C C . VAL A 1 373 ? 9.705 6.011 8.816 1.00 78.44 373 VAL A C 1
ATOM 2797 O O . VAL A 1 373 ? 9.866 5.691 9.988 1.00 78.44 373 VAL A O 1
ATOM 2800 N N . SER A 1 374 ? 10.310 7.085 8.291 1.00 82.69 374 SER A N 1
ATOM 2801 C CA . SER A 1 374 ? 11.366 7.833 9.010 1.00 82.69 374 SER A CA 1
ATOM 2802 C C . SER A 1 374 ? 10.886 9.041 9.834 1.00 82.69 374 SER A C 1
ATOM 2804 O O . SER A 1 374 ? 11.669 9.600 10.603 1.00 82.69 374 SER A O 1
ATOM 2806 N N . VAL A 1 375 ? 9.627 9.473 9.690 1.00 82.56 375 VAL A N 1
ATOM 2807 C CA . VAL A 1 375 ? 9.073 10.626 10.434 1.00 82.56 375 VAL A CA 1
ATOM 2808 C C . VAL A 1 375 ? 7.768 10.266 11.140 1.00 82.56 375 VAL A C 1
ATOM 2810 O O . VAL A 1 375 ? 7.627 10.523 12.331 1.00 82.56 375 VAL A O 1
ATOM 2813 N N . VAL A 1 376 ? 6.805 9.658 10.444 1.00 80.06 376 VAL A N 1
ATOM 2814 C CA . VAL A 1 376 ? 5.464 9.433 11.008 1.00 80.06 376 VAL A CA 1
ATOM 2815 C C . VAL A 1 376 ? 5.406 8.197 11.910 1.00 80.06 376 VAL A C 1
ATOM 2817 O O . VAL A 1 376 ? 4.941 8.283 13.043 1.00 80.06 376 VAL A O 1
ATOM 2820 N N . TYR A 1 377 ? 5.883 7.044 11.447 1.00 74.62 377 TYR A N 1
ATOM 2821 C CA . TYR A 1 377 ? 5.743 5.761 12.145 1.00 74.62 377 TYR A CA 1
ATOM 2822 C C . TYR A 1 377 ? 6.379 5.725 13.552 1.00 74.62 377 TYR A C 1
ATOM 2824 O O . TYR A 1 377 ? 5.741 5.167 14.451 1.00 74.62 377 TYR A O 1
ATOM 2832 N N . PRO A 1 378 ? 7.527 6.377 13.830 1.00 76.19 378 PRO A N 1
ATOM 2833 C CA . PRO A 1 378 ? 8.065 6.473 15.190 1.00 76.19 378 PRO A CA 1
ATOM 2834 C C . PRO A 1 378 ? 7.171 7.245 16.173 1.00 76.19 378 PRO A C 1
ATOM 2836 O O . PRO A 1 378 ? 7.140 6.928 17.358 1.00 76.19 378 PRO A O 1
ATOM 2839 N N . VAL A 1 379 ? 6.397 8.232 15.701 1.00 72.56 379 VAL A N 1
ATOM 2840 C CA . VAL A 1 379 ? 5.460 9.025 16.532 1.00 72.56 379 VAL A CA 1
ATOM 2841 C C . VAL A 1 379 ? 4.297 8.166 17.040 1.00 72.56 379 VAL A C 1
ATOM 2843 O O . VAL A 1 379 ? 3.763 8.426 18.126 1.00 72.56 379 VAL A O 1
ATOM 2846 N N . MET A 1 380 ? 3.943 7.148 16.249 1.00 62.91 380 MET A N 1
ATOM 2847 C CA . MET A 1 380 ? 2.896 6.152 16.494 1.00 62.91 380 MET A CA 1
ATOM 2848 C C . MET A 1 380 ? 3.392 4.965 17.333 1.00 62.91 380 MET A C 1
ATOM 2850 O O . MET A 1 380 ? 2.650 4.438 18.160 1.00 62.91 380 MET A O 1
ATOM 2854 N N . GLY A 1 381 ? 4.641 4.545 17.105 1.00 64.81 381 GLY A N 1
ATOM 2855 C CA . GLY A 1 381 ? 5.221 3.303 17.626 1.00 64.81 381 GLY A CA 1
ATOM 2856 C C . GLY A 1 381 ? 5.343 2.169 16.595 1.00 64.81 381 GLY A C 1
ATOM 2857 O O . GLY A 1 381 ? 5.593 1.032 16.981 1.00 64.81 381 GLY A O 1
ATOM 2858 N N . PHE A 1 382 ? 5.205 2.437 15.290 1.00 60.62 382 PHE A N 1
ATOM 2859 C CA . PHE A 1 382 ? 5.395 1.442 14.212 1.00 60.62 382 PHE A CA 1
ATOM 2860 C C . PHE A 1 382 ? 6.857 1.332 13.750 1.00 60.62 382 PHE A C 1
ATOM 2862 O O . PHE A 1 382 ? 7.153 1.254 12.559 1.00 60.62 382 PHE A O 1
ATOM 2869 N N . GLY A 1 383 ? 7.778 1.358 14.709 1.00 61.84 383 GLY A N 1
ATOM 2870 C CA . GLY A 1 383 ? 9.218 1.353 14.483 1.00 61.84 383 GLY A CA 1
ATOM 2871 C C . GLY A 1 383 ? 9.952 2.202 15.516 1.00 61.84 383 GLY A C 1
ATOM 2872 O O . GLY A 1 383 ? 9.358 3.055 16.176 1.00 61.84 383 GLY A O 1
ATOM 2873 N N . ALA A 1 384 ? 11.256 1.968 15.648 1.00 71.81 384 ALA A N 1
ATOM 2874 C CA . ALA A 1 384 ? 12.130 2.852 16.410 1.00 71.81 384 ALA A CA 1
ATOM 2875 C C . ALA A 1 384 ? 12.320 4.191 15.665 1.00 71.81 384 ALA A C 1
ATOM 2877 O O . ALA A 1 384 ? 12.303 4.203 14.430 1.00 71.81 384 ALA A O 1
ATOM 2878 N N . PRO A 1 385 ? 12.532 5.316 16.373 1.00 77.62 385 PRO A N 1
ATOM 2879 C CA . PRO A 1 385 ? 12.937 6.562 15.732 1.00 77.62 385 PRO A CA 1
ATOM 2880 C C . PRO A 1 385 ? 14.298 6.411 15.032 1.00 77.62 385 PRO A C 1
ATOM 2882 O O . PRO A 1 385 ? 15.153 5.655 15.506 1.00 77.62 385 PRO A O 1
ATOM 2885 N N . PRO A 1 386 ? 14.537 7.133 13.922 1.00 80.88 386 PRO A N 1
ATOM 2886 C CA . PRO A 1 386 ? 15.854 7.190 13.301 1.00 80.88 386 PRO A CA 1
ATOM 2887 C C . PRO A 1 386 ? 16.889 7.759 14.280 1.00 80.88 386 PRO A C 1
ATOM 2889 O O . PRO A 1 386 ? 16.612 8.705 15.016 1.00 80.88 386 PRO A O 1
ATOM 2892 N N . ALA A 1 387 ? 18.116 7.230 14.233 1.00 86.19 387 ALA A N 1
ATOM 2893 C CA . ALA A 1 387 ? 19.222 7.689 15.081 1.00 86.19 387 ALA A CA 1
ATOM 2894 C C . ALA A 1 387 ? 19.583 9.179 14.877 1.00 86.19 387 ALA A C 1
ATOM 2896 O O . ALA A 1 387 ? 20.156 9.801 15.766 1.00 86.19 387 ALA A O 1
ATOM 2897 N N . ASP A 1 388 ? 19.221 9.748 13.723 1.00 88.94 388 ASP A N 1
ATOM 2898 C CA . ASP A 1 388 ? 19.289 11.179 13.428 1.00 88.94 388 ASP A CA 1
ATOM 2899 C C . ASP A 1 388 ? 17.955 11.643 12.816 1.00 88.94 388 ASP A C 1
ATOM 2901 O O . ASP A 1 388 ? 17.712 11.527 11.609 1.00 88.94 388 ASP A O 1
ATOM 2905 N N . GLN A 1 389 ? 17.072 12.165 13.672 1.00 90.38 389 GLN A N 1
ATOM 2906 C CA . GLN A 1 389 ? 15.776 12.707 13.258 1.00 90.38 389 GLN A CA 1
ATOM 2907 C C . GLN A 1 389 ? 15.920 13.995 12.431 1.00 90.38 389 GLN A C 1
ATOM 2909 O O . GLN A 1 389 ? 15.093 14.245 11.558 1.00 90.38 389 GLN A O 1
ATOM 2914 N N . ALA A 1 390 ? 16.965 14.802 12.646 1.00 89.81 390 ALA A N 1
ATOM 2915 C CA . ALA A 1 390 ? 17.163 16.043 11.895 1.00 89.81 390 ALA A CA 1
ATOM 2916 C C . ALA A 1 390 ? 17.511 15.746 10.428 1.00 89.81 390 ALA A C 1
ATOM 2918 O O . ALA A 1 390 ? 16.918 16.327 9.514 1.00 89.81 390 ALA A O 1
ATOM 2919 N N . LYS A 1 391 ? 18.393 14.770 10.192 1.00 90.44 391 LYS A N 1
ATOM 2920 C CA . LYS A 1 391 ? 18.689 14.249 8.854 1.00 90.44 391 LYS A CA 1
ATOM 2921 C C . LYS A 1 391 ? 17.475 13.580 8.218 1.00 90.44 391 LYS A C 1
ATOM 2923 O O . LYS A 1 391 ? 17.195 13.864 7.058 1.00 90.44 391 LYS A O 1
ATOM 2928 N N . ALA A 1 392 ? 16.717 12.768 8.961 1.00 87.12 392 ALA A N 1
ATOM 2929 C CA . ALA A 1 392 ? 15.476 12.172 8.455 1.00 87.12 392 ALA A CA 1
ATOM 2930 C C . ALA A 1 392 ? 14.474 13.245 7.983 1.00 87.12 392 ALA A C 1
ATOM 2932 O O . ALA A 1 392 ? 13.973 13.170 6.860 1.00 87.12 392 ALA A O 1
ATOM 2933 N N . ASN A 1 393 ? 14.259 14.292 8.786 1.00 90.12 393 ASN A N 1
ATOM 2934 C CA . ASN A 1 393 ? 13.398 15.427 8.442 1.00 90.12 393 ASN A CA 1
ATOM 2935 C C . ASN A 1 393 ? 13.898 16.183 7.197 1.00 90.12 393 ASN A C 1
ATOM 2937 O O . ASN A 1 393 ? 13.095 16.570 6.345 1.00 90.12 393 ASN A O 1
ATOM 2941 N N . SER A 1 394 ? 15.214 16.387 7.073 1.00 93.69 394 SER A N 1
ATOM 2942 C CA . SER A 1 394 ? 15.825 17.036 5.905 1.00 93.69 394 SER A CA 1
ATOM 2943 C C . SER A 1 394 ? 15.622 16.205 4.633 1.00 93.69 394 SER A C 1
ATOM 2945 O O . SER A 1 394 ? 15.053 16.685 3.656 1.00 93.69 394 SER A O 1
ATOM 2947 N N . THR A 1 395 ? 15.959 14.913 4.676 1.00 91.06 395 THR A N 1
ATOM 2948 C CA . THR A 1 395 ? 15.793 13.977 3.552 1.00 91.06 395 THR A CA 1
ATOM 2949 C C . THR A 1 395 ? 14.322 13.789 3.149 1.00 91.06 395 THR A C 1
ATOM 2951 O O . THR A 1 395 ? 14.029 13.604 1.964 1.00 91.06 395 THR A O 1
ATOM 2954 N N . ALA A 1 396 ? 13.383 13.875 4.098 1.00 89.75 396 ALA A N 1
ATOM 2955 C CA . ALA A 1 396 ? 11.947 13.951 3.823 1.00 89.75 396 ALA A CA 1
ATOM 2956 C C . ALA A 1 396 ? 11.567 15.253 3.094 1.00 89.75 396 ALA A C 1
ATOM 2958 O O . ALA A 1 396 ? 10.830 15.216 2.110 1.00 89.75 396 ALA A O 1
ATOM 2959 N N . THR A 1 397 ? 12.113 16.392 3.530 1.00 92.94 397 THR A N 1
ATOM 2960 C CA . THR A 1 397 ? 11.873 17.712 2.922 1.00 92.94 397 THR A CA 1
ATOM 2961 C C . THR A 1 397 ? 12.400 17.781 1.485 1.00 92.94 397 THR A C 1
ATOM 2963 O O . THR A 1 397 ? 11.671 18.220 0.598 1.00 92.94 397 THR A O 1
ATOM 2966 N N . GLU A 1 398 ? 13.607 17.273 1.213 1.00 92.19 398 GLU A N 1
ATOM 2967 C CA . GLU A 1 398 ? 14.159 17.167 -0.150 1.00 92.19 398 GLU A CA 1
ATOM 2968 C C . GLU A 1 398 ? 13.273 16.322 -1.074 1.00 92.19 398 GLU A C 1
ATOM 2970 O O . GLU A 1 398 ? 13.010 16.707 -2.212 1.00 92.19 398 GLU A O 1
ATOM 2975 N N . ALA A 1 399 ? 12.783 15.173 -0.594 1.00 89.38 399 ALA A N 1
ATOM 2976 C CA . ALA A 1 399 ? 11.934 14.291 -1.393 1.00 89.38 399 ALA A CA 1
ATOM 2977 C C . ALA A 1 399 ? 10.610 14.955 -1.785 1.00 89.38 399 ALA A C 1
ATOM 2979 O O . ALA A 1 399 ? 10.171 14.826 -2.928 1.00 89.38 399 ALA A O 1
ATOM 2980 N N . LEU A 1 400 ? 10.010 15.708 -0.862 1.00 91.50 400 LEU A N 1
ATOM 2981 C CA . LEU A 1 400 ? 8.821 16.508 -1.135 1.00 91.50 400 LEU A CA 1
ATOM 2982 C C . LEU A 1 400 ? 9.137 17.668 -2.095 1.00 91.50 400 LEU A C 1
ATOM 2984 O O . LEU A 1 400 ? 8.400 17.865 -3.055 1.00 91.50 400 LEU A O 1
ATOM 2988 N N . GLY A 1 401 ? 10.273 18.354 -1.938 1.00 91.31 401 GLY A N 1
ATOM 2989 C CA . GLY A 1 401 ? 10.723 19.390 -2.877 1.00 91.31 401 GLY A CA 1
ATOM 2990 C C . GLY A 1 401 ? 10.941 18.877 -4.310 1.00 91.31 401 GLY A C 1
ATOM 2991 O O . GLY A 1 401 ? 10.599 19.563 -5.274 1.00 91.31 401 GLY A O 1
ATOM 2992 N N . MET A 1 402 ? 11.441 17.647 -4.479 1.00 90.25 402 MET A N 1
ATOM 2993 C CA . MET A 1 402 ? 11.561 17.003 -5.797 1.00 90.25 402 MET A CA 1
ATOM 2994 C C . MET A 1 402 ? 10.197 16.638 -6.400 1.00 90.25 402 MET A C 1
ATOM 2996 O O . MET A 1 402 ? 9.999 16.830 -7.603 1.00 90.25 402 MET A O 1
ATOM 3000 N N . VAL A 1 403 ? 9.236 16.182 -5.585 1.00 91.31 403 VAL A N 1
ATOM 3001 C CA . VAL A 1 403 ? 7.836 15.991 -6.012 1.00 91.31 403 VAL A CA 1
ATOM 3002 C C . VAL A 1 403 ? 7.233 17.329 -6.449 1.00 91.31 403 VAL A C 1
ATOM 3004 O O . VAL A 1 403 ? 6.733 17.428 -7.566 1.00 91.31 403 VAL A O 1
ATOM 3007 N N . GLU A 1 404 ? 7.352 18.386 -5.648 1.00 89.94 404 GLU A N 1
ATOM 3008 C CA . GLU A 1 404 ? 6.822 19.720 -5.962 1.00 89.94 404 GLU A CA 1
ATOM 3009 C C . GLU A 1 404 ? 7.400 20.295 -7.262 1.00 89.94 404 GLU A C 1
ATOM 3011 O O . GLU A 1 404 ? 6.638 20.673 -8.154 1.00 89.94 404 GLU A O 1
ATOM 3016 N N . LYS A 1 405 ? 8.729 20.251 -7.432 1.00 87.88 405 LYS A N 1
ATOM 3017 C CA . LYS A 1 405 ? 9.424 20.671 -8.663 1.00 87.88 405 LYS A CA 1
ATOM 3018 C C . LYS A 1 405 ? 8.988 19.876 -9.902 1.00 87.88 405 LYS A C 1
ATOM 3020 O O . LYS A 1 405 ? 9.059 20.400 -11.016 1.00 87.88 405 LYS A O 1
ATOM 3025 N N . THR A 1 406 ? 8.573 18.621 -9.735 1.00 89.06 406 THR A N 1
ATOM 3026 C CA . THR A 1 406 ? 8.185 17.732 -10.844 1.00 89.06 406 THR A CA 1
ATOM 3027 C C . THR A 1 406 ? 6.713 17.887 -11.220 1.00 89.06 406 THR A C 1
ATOM 3029 O O . THR A 1 406 ? 6.402 17.968 -12.408 1.00 89.06 406 THR A O 1
ATOM 3032 N N . PHE A 1 407 ? 5.829 17.954 -10.223 1.00 89.12 407 PHE A N 1
ATOM 3033 C CA . PHE A 1 407 ? 4.387 17.749 -10.371 1.00 89.12 407 PHE A CA 1
ATOM 3034 C C . PHE A 1 407 ? 3.560 19.036 -10.206 1.00 89.12 407 PHE A C 1
ATOM 3036 O O . PHE A 1 407 ? 2.692 19.323 -11.026 1.00 89.12 407 PHE A O 1
ATOM 3043 N N . PHE A 1 408 ? 3.867 19.889 -9.223 1.00 83.25 408 PHE A N 1
ATOM 3044 C CA . PHE A 1 408 ? 3.031 21.056 -8.889 1.00 83.25 408 PHE A CA 1
ATOM 3045 C C . PHE A 1 408 ? 3.311 22.323 -9.720 1.00 83.25 408 PHE A C 1
ATOM 3047 O O . PHE A 1 408 ? 2.897 23.410 -9.326 1.00 83.25 408 PHE A O 1
ATOM 3054 N N . LYS A 1 409 ? 3.970 22.215 -10.885 1.00 70.81 409 LYS A N 1
ATOM 3055 C CA . LYS A 1 409 ? 4.363 23.378 -11.714 1.00 70.81 409 LYS A CA 1
ATOM 3056 C C . LYS A 1 409 ? 3.190 24.286 -12.117 1.00 70.81 409 LYS A C 1
ATOM 3058 O O . LYS A 1 409 ? 3.384 25.489 -12.259 1.00 70.81 409 LYS A O 1
ATOM 3063 N N . THR A 1 410 ? 2.004 23.713 -12.329 1.00 64.69 410 THR A N 1
ATOM 3064 C CA . THR A 1 410 ? 0.778 24.425 -12.754 1.00 64.69 410 THR A CA 1
ATOM 3065 C C . THR A 1 410 ? -0.518 23.850 -12.156 1.00 64.69 410 THR A C 1
ATOM 3067 O O . THR A 1 410 ? -1.602 24.343 -12.464 1.00 64.69 410 THR A O 1
ATOM 3070 N N . GLY A 1 411 ? -0.440 22.796 -11.332 1.00 76.75 411 GLY A N 1
ATOM 3071 C CA . GLY A 1 411 ? -1.594 22.008 -10.879 1.00 76.75 411 GLY A CA 1
ATOM 3072 C C . GLY A 1 411 ? -2.001 22.226 -9.417 1.00 76.75 411 GLY A C 1
ATOM 3073 O O . GLY A 1 411 ? -1.147 22.435 -8.550 1.00 76.75 411 GLY A O 1
ATOM 3074 N N . LYS A 1 412 ? -3.311 22.107 -9.136 1.00 87.56 412 LYS A N 1
ATOM 3075 C CA . LYS A 1 412 ? -3.860 21.973 -7.767 1.00 87.56 412 LYS A CA 1
ATOM 3076 C C . LYS A 1 412 ? -3.502 20.599 -7.180 1.00 87.56 412 LYS A C 1
ATOM 3078 O O . LYS A 1 412 ? -3.149 20.513 -6.007 1.00 87.56 412 LYS A O 1
ATOM 3083 N N . PHE A 1 413 ? -3.497 19.568 -8.022 1.00 91.06 413 PHE A N 1
ATOM 3084 C CA . PHE A 1 413 ? -3.196 18.175 -7.681 1.00 91.06 413 PHE A CA 1
ATOM 3085 C C . PHE A 1 413 ? -1.859 17.727 -8.294 1.00 91.06 413 PHE A C 1
ATOM 3087 O O . PHE A 1 413 ? -1.202 18.514 -8.982 1.00 91.06 413 PHE A O 1
ATOM 3094 N N . LEU A 1 414 ? -1.422 16.488 -8.031 1.00 90.25 414 LEU A N 1
ATOM 3095 C CA . LEU A 1 414 ? -0.135 15.973 -8.528 1.00 90.25 414 LEU A CA 1
ATOM 3096 C C . LEU A 1 414 ? -0.071 15.928 -10.060 1.00 90.25 414 LEU A C 1
ATOM 3098 O O . LEU A 1 414 ? 0.988 16.166 -10.635 1.00 90.25 414 LEU A O 1
ATOM 3102 N N . VAL A 1 415 ? -1.189 15.657 -10.737 1.00 89.50 415 VAL A N 1
ATOM 3103 C CA . VAL A 1 415 ? -1.254 15.668 -12.206 1.00 89.50 415 VAL A CA 1
ATOM 3104 C C . VAL A 1 415 ? -2.439 16.515 -12.668 1.00 89.50 415 VAL A C 1
ATOM 3106 O O . VAL A 1 415 ? -3.494 16.016 -13.043 1.00 89.50 415 VAL A O 1
ATOM 3109 N N . GLY A 1 416 ? -2.241 17.836 -12.637 1.00 86.44 416 GLY A N 1
ATOM 3110 C CA . GLY A 1 416 ? -3.155 18.818 -13.223 1.00 86.44 416 GLY A CA 1
ATOM 3111 C C . GLY A 1 416 ? -4.102 19.503 -12.230 1.00 86.44 416 GLY A C 1
ATOM 3112 O O . GLY A 1 416 ? -3.767 19.770 -11.074 1.00 86.44 416 GLY A O 1
ATOM 3113 N N . SER A 1 417 ? -5.281 19.887 -12.723 1.00 88.12 417 SER A N 1
ATOM 3114 C CA . SER A 1 417 ? -6.281 20.686 -11.993 1.00 88.12 417 SER A CA 1
ATOM 3115 C C . SER A 1 417 ? -7.401 19.865 -11.347 1.00 88.12 417 SER A C 1
ATOM 3117 O O . SER A 1 417 ? -8.199 20.427 -10.600 1.00 88.12 417 SER A O 1
ATOM 3119 N N . GLN A 1 418 ? -7.444 18.554 -11.596 1.00 89.25 418 GLN A N 1
ATOM 3120 C CA . GLN A 1 418 ? -8.393 17.597 -11.018 1.00 89.25 418 GLN A CA 1
ATOM 3121 C C . GLN A 1 418 ? -7.624 16.472 -10.304 1.00 89.25 418 GLN A C 1
ATOM 3123 O O . GLN A 1 418 ? -6.490 16.191 -10.695 1.00 89.25 418 GLN A O 1
ATOM 3128 N N . PRO A 1 419 ? -8.196 15.841 -9.264 1.00 91.56 419 PRO A N 1
ATOM 3129 C CA . PRO A 1 419 ? -7.543 14.750 -8.548 1.00 91.56 419 PRO A CA 1
ATOM 3130 C C . PRO A 1 419 ? -7.477 13.471 -9.393 1.00 91.56 419 PRO A C 1
ATOM 3132 O O . PRO A 1 419 ? -8.338 13.207 -10.233 1.00 91.56 419 PRO A O 1
ATOM 3135 N N . THR A 1 420 ? -6.482 12.636 -9.114 1.00 94.25 420 THR A N 1
ATOM 3136 C CA . THR A 1 420 ? -6.206 11.372 -9.809 1.00 94.25 420 THR A CA 1
ATOM 3137 C C . THR A 1 420 ? -5.906 10.245 -8.815 1.00 94.25 420 THR A C 1
ATOM 3139 O O . THR A 1 420 ? -5.796 10.475 -7.609 1.00 94.25 420 THR A O 1
ATOM 3142 N N . ILE A 1 421 ? -5.703 9.012 -9.291 1.00 94.19 421 ILE A N 1
ATOM 3143 C CA . ILE A 1 421 ? -5.235 7.903 -8.437 1.00 94.19 421 ILE A CA 1
ATOM 3144 C C . ILE A 1 421 ? -3.834 8.119 -7.830 1.00 94.19 421 ILE A C 1
ATOM 3146 O O . ILE A 1 421 ? -3.522 7.501 -6.812 1.00 94.19 421 ILE A O 1
ATOM 3150 N N . ALA A 1 422 ? -3.023 9.045 -8.360 1.00 92.88 422 ALA A N 1
ATOM 3151 C CA . ALA A 1 422 ? -1.806 9.493 -7.677 1.00 92.88 422 ALA A CA 1
ATOM 3152 C C . ALA A 1 422 ? -2.123 10.266 -6.389 1.00 92.88 422 ALA A C 1
ATOM 3154 O O . ALA A 1 422 ? -1.398 10.146 -5.405 1.00 92.88 422 ALA A O 1
ATOM 3155 N N . ASP A 1 423 ? -3.224 11.013 -6.367 1.00 91.62 423 ASP A N 1
ATOM 3156 C CA . ASP A 1 423 ? -3.615 11.837 -5.228 1.00 91.62 423 ASP A CA 1
ATOM 3157 C C . ASP A 1 423 ? -4.241 10.994 -4.109 1.00 91.62 423 ASP A C 1
ATOM 3159 O O . ASP A 1 423 ? -3.852 11.133 -2.948 1.00 91.62 423 ASP A O 1
ATOM 3163 N N . PHE A 1 424 ? -5.076 10.007 -4.466 1.00 87.88 424 PHE A N 1
ATOM 3164 C CA . PHE A 1 424 ? -5.531 8.951 -3.544 1.00 87.88 424 PHE A CA 1
ATOM 3165 C C . PHE A 1 424 ? -4.363 8.165 -2.917 1.00 87.88 424 PHE A C 1
ATOM 3167 O O . PHE A 1 424 ? -4.438 7.752 -1.760 1.00 87.88 424 PHE A O 1
ATOM 3174 N N . LYS A 1 425 ? -3.264 7.965 -3.656 1.00 86.88 425 LYS A N 1
ATOM 3175 C CA . LYS A 1 425 ? -2.033 7.330 -3.154 1.00 86.88 425 LYS A CA 1
ATOM 3176 C C . LYS A 1 425 ? -1.221 8.236 -2.209 1.00 86.88 425 LYS A C 1
ATOM 3178 O O . LYS A 1 425 ? -0.394 7.721 -1.454 1.00 86.88 425 LYS A O 1
ATOM 3183 N N . ALA A 1 426 ? -1.426 9.553 -2.247 1.00 79.88 426 ALA A N 1
ATOM 3184 C CA . ALA A 1 426 ? -0.511 10.538 -1.673 1.00 79.88 426 ALA A CA 1
ATOM 3185 C C . ALA A 1 426 ? -1.029 11.266 -0.421 1.00 79.88 426 ALA A C 1
ATOM 3187 O O . ALA A 1 426 ? -0.319 11.309 0.589 1.00 79.88 426 ALA A O 1
ATOM 3188 N N . GLY A 1 427 ? -2.217 11.878 -0.468 1.00 61.34 427 GLY A N 1
ATOM 3189 C CA . GLY A 1 427 ? -2.669 12.838 0.550 1.00 61.34 427 GLY A CA 1
ATOM 3190 C C . GLY A 1 427 ? -4.157 12.734 0.864 1.00 61.34 427 GLY A C 1
ATOM 3191 O O . GLY A 1 427 ? -4.968 12.490 -0.027 1.00 61.34 427 GLY A O 1
ATOM 3192 N N . SER A 1 428 ? -4.538 12.864 2.144 1.00 50.34 428 SER A N 1
ATOM 3193 C CA . SER A 1 428 ? -5.937 12.641 2.538 1.00 50.34 428 SER A CA 1
ATOM 3194 C C . SER A 1 428 ? -6.323 13.211 3.920 1.00 50.34 428 SER A C 1
ATOM 3196 O O . SER A 1 428 ? -5.796 12.760 4.927 1.00 50.34 428 SER A O 1
ATOM 3198 N N . SER A 1 429 ? -7.327 14.096 3.937 1.00 39.28 429 SER A N 1
ATOM 3199 C CA . SER A 1 429 ? -8.052 14.722 5.072 1.00 39.28 429 SER A CA 1
ATOM 3200 C C . SER A 1 429 ? -7.390 15.791 5.971 1.00 39.28 429 SER A C 1
ATOM 3202 O O . SER A 1 429 ? -6.197 16.082 5.922 1.00 39.28 429 SER A O 1
ATOM 3204 N N . ARG A 1 430 ? -8.285 16.464 6.712 1.00 34.88 430 ARG A N 1
ATOM 3205 C CA . ARG A 1 430 ? -8.153 17.364 7.869 1.00 34.88 430 ARG A CA 1
ATOM 3206 C C . ARG A 1 430 ? -9.558 17.445 8.500 1.00 34.88 430 ARG A C 1
ATOM 3208 O O . ARG A 1 430 ? -10.544 17.297 7.786 1.00 34.88 430 ARG A O 1
ATOM 3215 N N . LEU A 1 431 ? -9.663 17.724 9.801 1.00 34.25 431 LEU A N 1
ATOM 3216 C CA . LEU A 1 431 ? -10.919 18.159 10.435 1.00 34.25 431 LEU A CA 1
ATOM 3217 C C . LEU A 1 431 ? -10.880 19.665 10.776 1.00 34.25 431 LEU A C 1
ATOM 3219 O O . LEU A 1 431 ? -9.795 20.189 11.069 1.00 34.25 431 LEU A O 1
ATOM 3223 N N . PRO A 1 432 ? -12.033 20.362 10.765 1.00 31.05 432 PRO A N 1
ATOM 3224 C CA . PRO A 1 432 ? -12.200 21.635 11.451 1.00 31.05 432 PRO A CA 1
ATOM 3225 C C . PRO A 1 432 ? -12.067 21.489 12.972 1.00 31.05 432 PRO A C 1
ATOM 3227 O O . PRO A 1 432 ? -11.933 20.393 13.522 1.00 31.05 432 PRO A O 1
ATOM 3230 N N . ASP A 1 433 ? -12.079 22.644 13.617 1.00 33.38 433 ASP A N 1
ATOM 3231 C CA . ASP A 1 433 ? -11.761 22.907 15.015 1.00 33.38 433 ASP A CA 1
ATOM 3232 C C . ASP A 1 433 ? -12.384 21.926 16.022 1.00 33.38 433 ASP A C 1
ATOM 3234 O O . ASP A 1 433 ? -13.599 21.833 16.168 1.00 33.38 433 ASP A O 1
ATOM 3238 N N . PHE A 1 434 ? -11.523 21.232 16.772 1.00 31.64 434 PHE A N 1
ATOM 3239 C CA . PHE A 1 434 ? -11.878 20.649 18.066 1.00 31.64 434 PHE A CA 1
ATOM 3240 C C . PHE A 1 434 ? -10.615 20.449 18.906 1.00 31.64 434 PHE A C 1
ATOM 3242 O O . PHE A 1 434 ? -9.702 19.732 18.485 1.00 31.64 434 PHE A O 1
ATOM 3249 N N . ALA A 1 435 ? -10.581 21.060 20.089 1.00 37.09 435 ALA A N 1
ATOM 3250 C CA . ALA A 1 435 ? -9.635 20.738 21.150 1.00 37.09 435 ALA A CA 1
ATOM 3251 C C . ALA A 1 435 ? -10.347 19.826 22.155 1.00 37.09 435 ALA A C 1
ATOM 3253 O O . ALA A 1 435 ? -11.455 20.145 22.580 1.00 37.09 435 ALA A O 1
ATOM 3254 N N . LEU A 1 436 ? -9.737 18.694 22.502 1.00 30.41 436 LEU A N 1
ATOM 3255 C CA . LEU A 1 436 ? -10.228 17.785 23.534 1.00 30.41 436 LEU A CA 1
ATOM 3256 C C . LEU A 1 436 ? -9.051 17.084 24.211 1.00 30.41 436 LEU A C 1
ATOM 3258 O O . LEU A 1 436 ? -8.041 16.790 23.570 1.00 30.41 436 LEU A O 1
ATOM 3262 N N . GLU A 1 437 ? -9.217 16.836 25.502 1.00 27.28 437 GLU A N 1
ATOM 3263 C CA . GLU A 1 437 ? -8.270 16.147 26.373 1.00 27.28 437 GLU A CA 1
ATOM 3264 C C . GLU A 1 437 ? -8.761 14.710 26.654 1.00 27.28 437 GLU A C 1
ATOM 3266 O O . GLU A 1 437 ? -9.945 14.412 26.503 1.00 27.28 437 GLU A O 1
ATOM 3271 N N . ASP A 1 438 ? -7.835 13.861 27.106 1.00 27.84 438 ASP A N 1
ATOM 3272 C CA . ASP A 1 438 ? -8.017 12.514 27.674 1.00 27.84 438 ASP A CA 1
ATOM 3273 C C . ASP A 1 438 ? -8.480 11.302 26.815 1.00 27.84 438 ASP A C 1
ATOM 3275 O O . ASP A 1 438 ? -9.429 11.324 26.039 1.00 27.84 438 ASP A O 1
ATOM 3279 N N . ALA A 1 439 ? -7.828 10.175 27.159 1.00 26.22 439 ALA A N 1
ATOM 3280 C CA . ALA A 1 439 ? -8.262 8.767 27.111 1.00 26.22 439 ALA A CA 1
ATOM 3281 C C . ALA A 1 439 ? -8.103 7.890 25.837 1.00 26.22 439 ALA A C 1
ATOM 3283 O O . ALA A 1 439 ? -8.856 7.978 24.876 1.00 26.22 439 ALA A O 1
ATOM 3284 N N . GLY A 1 440 ? -7.275 6.839 25.991 1.00 24.41 440 GLY A N 1
ATOM 3285 C CA . GLY A 1 440 ? -7.628 5.462 25.593 1.00 24.41 440 GLY A CA 1
ATOM 3286 C C . GLY A 1 440 ? -6.953 4.883 24.340 1.00 24.41 440 GLY A C 1
ATOM 3287 O O . GLY A 1 440 ? -7.104 5.407 23.247 1.00 24.41 440 GLY A O 1
ATOM 3288 N N . GLU A 1 441 ? -6.266 3.741 24.471 1.00 23.77 441 GLU A N 1
ATOM 3289 C CA . GLU A 1 441 ? -5.639 3.039 23.336 1.00 23.77 441 GLU A CA 1
ATOM 3290 C C . GLU A 1 441 ? -6.534 1.936 22.733 1.00 23.77 441 GLU A C 1
ATOM 3292 O O . GLU A 1 441 ? -7.126 1.149 23.474 1.00 23.77 441 GLU A O 1
ATOM 3297 N N . PHE A 1 442 ? -6.597 1.846 21.395 1.00 24.31 442 PHE A N 1
ATOM 3298 C CA . PHE A 1 442 ? -5.891 0.832 20.580 1.00 24.31 442 PHE A CA 1
ATOM 3299 C C . PHE A 1 442 ? -5.806 1.317 19.098 1.00 24.31 442 PHE A C 1
ATOM 3301 O O . PHE A 1 442 ? -5.920 2.518 18.868 1.00 24.31 442 PHE A O 1
ATOM 3308 N N . VAL A 1 443 ? -5.414 0.484 18.115 1.00 26.03 443 VAL A N 1
ATOM 3309 C CA . VAL A 1 443 ? -4.459 0.927 17.060 1.00 26.03 443 VAL A CA 1
ATOM 3310 C C . VAL A 1 443 ? -4.818 0.562 15.600 1.00 26.03 443 VAL A C 1
ATOM 3312 O O . VAL A 1 443 ? -5.193 -0.582 15.362 1.00 26.03 443 VAL A O 1
ATOM 3315 N N . LEU A 1 444 ? -4.576 1.476 14.626 1.00 28.12 444 LEU A N 1
ATOM 3316 C CA . LEU A 1 444 ? -3.697 1.301 13.426 1.00 28.12 444 LEU A CA 1
ATOM 3317 C C . LEU A 1 444 ? -3.662 2.583 12.492 1.00 28.12 444 LEU A C 1
ATOM 3319 O O . LEU A 1 444 ? -3.875 3.680 12.994 1.00 28.12 444 LEU A O 1
ATOM 3323 N N . ALA A 1 445 ? -3.288 2.488 11.193 1.00 31.91 445 ALA A N 1
ATOM 3324 C CA . ALA A 1 445 ? -2.634 3.515 10.338 1.00 31.91 445 ALA A CA 1
ATOM 3325 C C . ALA A 1 445 ? -3.443 4.454 9.358 1.00 31.91 445 ALA A C 1
ATOM 3327 O O . ALA A 1 445 ? -4.515 4.945 9.694 1.00 31.91 445 ALA A O 1
ATOM 3328 N N . LEU A 1 446 ? -2.825 4.851 8.216 1.00 52.28 446 LEU A N 1
ATOM 3329 C CA . LEU A 1 446 ? -2.802 6.245 7.696 1.00 52.28 446 LEU A CA 1
ATOM 3330 C C . LEU A 1 446 ? -2.548 6.427 6.172 1.00 52.28 446 LEU A C 1
ATOM 3332 O O . LEU A 1 446 ? -1.722 5.698 5.634 1.00 52.28 446 LEU A O 1
ATOM 3336 N N . PRO A 1 447 ? -2.937 7.560 5.552 1.00 65.25 447 PRO A N 1
ATOM 3337 C CA . PRO A 1 447 ? -2.155 8.236 4.511 1.00 65.25 447 PRO A CA 1
ATOM 3338 C C . PRO A 1 447 ? -1.110 9.183 5.135 1.00 65.25 447 PRO A C 1
ATOM 3340 O O . PRO A 1 447 ? -1.413 10.047 5.965 1.00 65.25 447 PRO A O 1
ATOM 3343 N N . PHE A 1 448 ? 0.157 9.035 4.746 1.00 70.31 448 PHE A N 1
ATOM 3344 C CA . PHE A 1 448 ? 1.266 9.591 5.527 1.00 70.31 448 PHE A CA 1
ATOM 3345 C C . PHE A 1 448 ? 1.447 11.116 5.432 1.00 70.31 448 PHE A C 1
ATOM 3347 O O . PHE A 1 448 ? 1.943 11.702 6.392 1.00 70.31 448 PHE A O 1
ATOM 3354 N N . LEU A 1 449 ? 1.042 11.786 4.341 1.00 81.56 449 LEU A N 1
ATOM 3355 C CA . LEU A 1 449 ? 1.182 13.250 4.240 1.00 81.56 449 LEU A CA 1
ATOM 3356 C C . LEU A 1 449 ? 0.279 13.996 5.233 1.00 81.56 449 LEU A C 1
ATOM 3358 O O . LEU A 1 449 ? 0.720 14.967 5.844 1.00 81.56 449 LEU A O 1
ATOM 3362 N N . TYR A 1 450 ? -0.956 13.530 5.451 1.00 77.38 450 TYR A N 1
ATOM 3363 C CA . TYR A 1 450 ? -1.848 14.126 6.453 1.00 77.38 450 TYR A CA 1
ATOM 3364 C C . TYR A 1 450 ? -1.355 13.854 7.876 1.00 77.38 450 TYR A C 1
ATOM 3366 O O . TYR A 1 450 ? -1.328 14.767 8.704 1.00 77.38 450 TYR A O 1
ATOM 3374 N N . ALA A 1 451 ? -0.866 12.643 8.148 1.00 75.00 451 ALA A N 1
ATOM 3375 C CA . ALA A 1 451 ? -0.246 12.328 9.430 1.00 75.00 451 ALA A CA 1
ATOM 3376 C C . ALA A 1 451 ? 0.983 13.216 9.708 1.00 75.00 451 ALA A C 1
ATOM 3378 O O . ALA A 1 451 ? 1.092 13.787 10.790 1.00 75.00 451 ALA A O 1
ATOM 3379 N N . ALA A 1 452 ? 1.851 13.427 8.712 1.00 80.06 452 ALA A N 1
ATOM 3380 C CA . ALA A 1 452 ? 2.997 14.338 8.797 1.00 80.06 452 ALA A CA 1
ATOM 3381 C C . ALA A 1 452 ? 2.609 15.825 8.958 1.00 80.06 452 ALA A C 1
ATOM 3383 O O . ALA A 1 452 ? 3.434 16.630 9.387 1.00 80.06 452 ALA A O 1
ATOM 3384 N N . ASN A 1 453 ? 1.358 16.185 8.653 1.00 81.00 453 ASN A N 1
ATOM 3385 C CA . ASN A 1 453 ? 0.779 17.507 8.901 1.00 81.00 453 ASN A CA 1
ATOM 3386 C C . ASN A 1 453 ? 0.243 17.674 10.344 1.00 81.00 453 ASN A C 1
ATOM 3388 O O . ASN A 1 453 ? -0.192 18.765 10.707 1.00 81.00 453 ASN A O 1
ATOM 3392 N N . GLN A 1 454 ? 0.220 16.619 11.176 1.00 76.62 454 GLN A N 1
ATOM 3393 C CA . GLN A 1 454 ? -0.388 16.704 12.511 1.00 76.62 454 GLN A CA 1
ATOM 3394 C C . GLN A 1 454 ? 0.525 17.365 13.555 1.00 76.62 454 GLN A C 1
ATOM 3396 O O . GLN A 1 454 ? 1.733 17.098 13.574 1.00 76.62 454 GLN A O 1
ATOM 3401 N N . PRO A 1 455 ? -0.045 18.141 14.505 1.00 73.69 455 PRO A N 1
ATOM 3402 C CA . PRO A 1 455 ? 0.711 18.754 15.598 1.00 73.69 455 PRO A CA 1
ATOM 3403 C C . PRO A 1 455 ? 1.570 17.755 16.381 1.00 73.69 455 PRO A C 1
ATOM 3405 O O . PRO A 1 455 ? 2.718 18.064 16.686 1.00 73.69 455 PRO A O 1
ATOM 3408 N N . ALA A 1 456 ? 1.065 16.541 16.631 1.00 70.19 456 ALA A N 1
ATOM 3409 C CA . ALA A 1 456 ? 1.792 15.484 17.335 1.00 70.19 456 ALA A CA 1
ATOM 3410 C C . ALA A 1 456 ? 3.091 15.059 16.618 1.00 70.19 456 ALA A C 1
ATOM 3412 O O . ALA A 1 456 ? 4.115 14.856 17.273 1.00 70.19 456 ALA A O 1
ATOM 3413 N N . VAL A 1 457 ? 3.093 14.979 15.277 1.00 78.12 457 VAL A N 1
ATOM 3414 C CA . VAL A 1 457 ? 4.311 14.650 14.514 1.00 78.12 457 VAL A CA 1
ATOM 3415 C C . VAL A 1 457 ? 5.320 15.787 14.612 1.00 78.12 457 VAL A C 1
ATOM 3417 O O . VAL A 1 457 ? 6.478 15.540 14.958 1.00 78.12 457 VAL A O 1
ATOM 3420 N N . LYS A 1 458 ? 4.886 17.036 14.413 1.00 82.19 458 LYS A N 1
ATOM 3421 C CA . LYS A 1 458 ? 5.750 18.216 14.570 1.00 82.19 458 LYS A CA 1
ATOM 3422 C C . LYS A 1 458 ? 6.334 18.331 15.982 1.00 82.19 458 LYS A C 1
ATOM 3424 O O . LYS A 1 458 ? 7.523 18.595 16.130 1.00 82.19 458 LYS A O 1
ATOM 3429 N N . LYS A 1 459 ? 5.523 18.075 17.010 1.00 79.38 459 LYS A N 1
ATOM 3430 C CA . LYS A 1 459 ? 5.889 18.119 18.435 1.00 79.38 459 LYS A CA 1
ATOM 3431 C C . LYS A 1 459 ? 6.915 17.049 18.824 1.00 79.38 459 LYS A C 1
ATOM 3433 O O . LYS A 1 459 ? 7.819 17.358 19.593 1.00 79.38 459 LYS A O 1
ATOM 3438 N N . LYS A 1 460 ? 6.814 15.822 18.290 1.00 79.00 460 LYS A N 1
ATOM 3439 C CA . LYS A 1 460 ? 7.760 14.728 18.604 1.00 79.00 460 LYS A CA 1
ATOM 3440 C C . LYS A 1 460 ? 9.008 14.678 17.712 1.00 79.00 460 LYS A C 1
ATOM 3442 O O . LYS A 1 460 ? 10.031 14.187 18.171 1.00 79.00 460 LYS A O 1
ATOM 3447 N N . THR A 1 461 ? 8.948 15.156 16.465 1.00 84.06 461 THR A N 1
ATOM 3448 C CA . THR A 1 461 ? 10.064 15.023 15.495 1.00 84.06 461 THR A CA 1
ATOM 3449 C C . THR A 1 461 ? 10.737 16.336 15.107 1.00 84.06 461 THR A C 1
ATOM 3451 O O . THR A 1 461 ? 11.841 16.312 14.569 1.00 84.06 461 THR A O 1
ATOM 3454 N N . GLY A 1 462 ? 10.077 17.481 15.298 1.00 84.12 462 GLY A N 1
ATOM 3455 C CA . GLY A 1 462 ? 10.477 18.763 14.712 1.00 84.12 462 GLY A CA 1
ATOM 3456 C C . GLY A 1 462 ? 10.154 18.916 13.216 1.00 84.12 462 GLY A C 1
ATOM 3457 O O . GLY A 1 462 ? 10.327 20.009 12.677 1.00 84.12 462 GLY A O 1
ATOM 3458 N N . PHE A 1 463 ? 9.663 17.873 12.533 1.00 89.06 463 PHE A N 1
ATOM 3459 C CA . PHE A 1 463 ? 9.279 17.961 11.123 1.00 89.06 463 PHE A CA 1
ATOM 3460 C C . PHE A 1 463 ? 8.132 18.960 10.925 1.00 89.06 463 PHE A C 1
ATOM 3462 O O . PHE A 1 463 ? 7.208 19.051 11.732 1.00 89.06 463 PHE A O 1
ATOM 3469 N N . THR A 1 464 ? 8.173 19.717 9.833 1.00 88.44 464 THR A N 1
ATOM 3470 C CA . THR A 1 464 ? 7.058 20.557 9.385 1.00 88.44 464 THR A CA 1
ATOM 3471 C C . THR A 1 464 ? 6.844 20.282 7.906 1.00 88.44 464 THR A C 1
ATOM 3473 O O . THR A 1 464 ? 7.771 20.437 7.116 1.00 88.44 464 THR A O 1
ATOM 3476 N N . LEU A 1 465 ? 5.631 19.868 7.537 1.00 87.44 465 LEU A N 1
ATOM 3477 C CA . LEU A 1 465 ? 5.269 19.620 6.145 1.00 87.44 465 LEU A CA 1
ATOM 3478 C C . LEU A 1 465 ? 5.425 20.922 5.320 1.00 87.44 465 LEU A C 1
ATOM 3480 O O . LEU A 1 465 ? 4.976 21.972 5.791 1.00 87.44 465 LEU A O 1
ATOM 3484 N N . PRO A 1 466 ? 6.045 20.903 4.120 1.00 90.56 466 PRO A N 1
ATOM 3485 C CA . PRO A 1 466 ? 6.258 22.125 3.342 1.00 90.56 466 PRO A CA 1
ATOM 3486 C C . PRO A 1 466 ? 4.932 22.806 2.954 1.00 90.56 466 PRO A C 1
ATOM 3488 O O . PRO A 1 466 ? 3.957 22.100 2.680 1.00 90.56 466 PRO A O 1
ATOM 3491 N N . PRO A 1 467 ? 4.860 24.151 2.869 1.00 89.38 467 PRO A N 1
ATOM 3492 C CA . PRO A 1 467 ? 3.594 24.869 2.689 1.00 89.38 467 PRO A CA 1
ATOM 3493 C C . PRO A 1 467 ? 2.755 24.413 1.488 1.00 89.38 467 PRO A C 1
ATOM 3495 O O . PRO A 1 467 ? 1.546 24.240 1.632 1.00 89.38 467 PRO A O 1
ATOM 3498 N N . ARG A 1 468 ? 3.372 24.123 0.330 1.00 89.31 468 ARG A N 1
ATOM 3499 C CA . ARG A 1 468 ? 2.645 23.602 -0.842 1.00 89.31 468 ARG A CA 1
ATOM 3500 C C . ARG A 1 468 ? 1.965 22.263 -0.564 1.00 89.31 468 ARG A C 1
ATOM 3502 O O . ARG A 1 468 ? 0.857 22.051 -1.058 1.00 89.31 468 ARG A O 1
ATOM 3509 N N . PHE A 1 469 ? 2.591 21.401 0.241 1.00 88.44 469 PHE A N 1
ATOM 3510 C CA . PHE A 1 469 ? 2.035 20.115 0.664 1.00 88.44 469 PHE A CA 1
ATOM 3511 C C . PHE A 1 469 ? 0.954 20.259 1.737 1.00 88.44 469 PHE A C 1
ATOM 3513 O O . PHE A 1 469 ? 0.009 19.478 1.730 1.00 88.44 469 PHE A O 1
ATOM 3520 N N . VAL A 1 470 ? 1.032 21.270 2.609 1.00 85.75 470 VAL A N 1
ATOM 3521 C CA . VAL A 1 470 ? -0.074 21.615 3.521 1.00 85.75 470 VAL A CA 1
ATOM 3522 C C . VAL A 1 470 ? -1.310 22.019 2.712 1.00 85.75 470 VAL A C 1
ATOM 3524 O O . VAL A 1 470 ? -2.390 21.481 2.949 1.00 85.75 470 VAL A O 1
ATOM 3527 N N . THR A 1 471 ? -1.151 22.899 1.716 1.00 86.44 471 THR A N 1
ATOM 3528 C CA . THR A 1 471 ? -2.237 23.281 0.796 1.00 86.44 471 THR A CA 1
ATOM 3529 C C . THR A 1 471 ? -2.750 22.075 0.012 1.00 86.44 471 THR A C 1
ATOM 3531 O O . THR A 1 471 ? -3.940 21.810 0.039 1.00 86.44 471 THR A O 1
ATOM 3534 N N . TYR A 1 472 ? -1.859 21.277 -0.581 1.00 87.06 472 TYR A N 1
ATOM 3535 C CA . TYR A 1 472 ? -2.209 20.067 -1.333 1.00 87.06 472 TYR A CA 1
ATOM 3536 C C . TYR A 1 472 ? -2.995 19.032 -0.510 1.00 87.06 472 TYR A C 1
ATOM 3538 O O . TYR A 1 472 ? -3.956 18.443 -1.000 1.00 87.06 472 TYR A O 1
ATOM 3546 N N . VAL A 1 473 ? -2.617 18.808 0.754 1.00 82.88 473 VAL A N 1
ATOM 3547 C CA . VAL A 1 473 ? -3.377 17.921 1.644 1.00 82.88 473 VAL A CA 1
ATOM 3548 C C . VAL A 1 473 ? -4.780 18.484 1.872 1.00 82.88 473 VAL A C 1
ATOM 3550 O O . VAL A 1 473 ? -5.733 17.718 1.758 1.00 82.88 473 VAL A O 1
ATOM 3553 N N . ASN A 1 474 ? -4.918 19.800 2.104 1.00 79.44 474 ASN A N 1
ATOM 3554 C CA . ASN A 1 474 ? -6.218 20.478 2.216 1.00 79.44 474 ASN A CA 1
ATOM 3555 C C . ASN A 1 474 ? -7.055 20.336 0.920 1.00 79.44 474 ASN A C 1
ATOM 3557 O O . ASN A 1 474 ? -8.232 19.981 0.986 1.00 79.44 474 ASN A O 1
ATOM 3561 N N . ASP A 1 475 ? -6.431 20.535 -0.247 1.00 85.00 475 ASP A N 1
ATOM 3562 C CA . ASP A 1 475 ? -7.030 20.390 -1.583 1.00 85.00 475 ASP A CA 1
ATOM 3563 C C . ASP A 1 475 ? -7.621 18.979 -1.798 1.00 85.00 475 ASP A C 1
ATOM 3565 O O . ASP A 1 475 ? -8.696 18.824 -2.380 1.00 85.00 475 ASP A O 1
ATOM 3569 N N . CYS A 1 476 ? -6.943 17.943 -1.291 1.00 83.31 476 CYS A N 1
ATOM 3570 C CA . CYS A 1 476 ? -7.407 16.554 -1.359 1.00 83.31 476 CYS A CA 1
ATOM 3571 C C . CYS A 1 476 ? -8.582 16.257 -0.406 1.00 83.31 476 CYS A C 1
ATOM 3573 O O . CYS A 1 476 ? -9.415 15.413 -0.724 1.00 83.31 476 CYS A O 1
ATOM 3575 N N . VAL A 1 477 ? -8.696 16.934 0.746 1.00 74.88 477 VAL A N 1
ATOM 3576 C CA . VAL A 1 477 ? -9.835 16.744 1.684 1.00 74.88 477 VAL A CA 1
ATOM 3577 C C . VAL A 1 477 ? -11.153 17.167 1.056 1.00 74.88 477 VAL A C 1
ATOM 3579 O O . VAL A 1 477 ? -12.162 16.478 1.202 1.00 74.88 477 VAL A O 1
ATOM 3582 N N . GLU A 1 478 ? -11.111 18.323 0.393 1.00 80.25 478 GLU A N 1
ATOM 3583 C CA . GLU A 1 478 ? -12.233 18.951 -0.297 1.00 80.25 478 GLU A CA 1
ATOM 3584 C C . GLU A 1 478 ? -12.692 18.080 -1.473 1.00 80.25 478 GLU A C 1
ATOM 3586 O O . GLU A 1 478 ? -13.882 17.818 -1.632 1.00 80.25 478 GLU A O 1
ATOM 3591 N N . ALA A 1 479 ? -11.738 17.575 -2.261 1.00 83.69 479 ALA A N 1
ATOM 3592 C CA . ALA A 1 479 ? -12.016 16.758 -3.436 1.00 83.69 479 ALA A CA 1
ATOM 3593 C C . ALA A 1 479 ? -12.543 15.346 -3.112 1.00 83.69 479 ALA A C 1
ATOM 3595 O O . ALA A 1 479 ? -13.363 14.811 -3.859 1.00 83.69 479 ALA A O 1
ATOM 3596 N N . PHE A 1 480 ? -12.099 14.737 -2.009 1.00 81.31 480 PHE A N 1
ATOM 3597 C CA . PHE A 1 480 ? -12.461 13.370 -1.606 1.00 81.31 480 PHE A CA 1
ATOM 3598 C C . PHE A 1 480 ? -13.601 13.354 -0.575 1.00 81.31 480 PHE A C 1
ATOM 3600 O O . PHE A 1 480 ? -13.505 12.766 0.504 1.00 81.31 480 PHE A O 1
ATOM 3607 N N . SER A 1 481 ? -14.682 14.061 -0.908 1.00 71.19 481 SER A N 1
ATOM 3608 C CA . SER A 1 481 ? -15.777 14.413 0.006 1.00 71.19 481 SER A CA 1
ATOM 3609 C C . SER A 1 481 ? -16.506 13.238 0.678 1.00 71.19 481 SER A C 1
ATOM 3611 O O . SER A 1 481 ? -17.007 13.411 1.787 1.00 71.19 481 SER A O 1
ATOM 3613 N N . LYS A 1 482 ? -16.579 12.056 0.049 1.00 75.62 482 LYS A N 1
ATOM 3614 C CA . LYS A 1 482 ? -17.285 10.878 0.599 1.00 75.62 482 LYS A CA 1
ATOM 3615 C C . LYS A 1 482 ? -16.346 10.001 1.422 1.00 75.62 482 LYS A C 1
ATOM 3617 O O . LYS A 1 482 ? -16.720 9.463 2.465 1.00 75.62 482 LYS A O 1
ATOM 3622 N N . SER A 1 483 ? -15.120 9.845 0.931 1.00 73.44 483 SER A N 1
ATOM 3623 C CA . SER A 1 483 ? -14.098 8.960 1.488 1.00 73.44 483 SER A CA 1
ATOM 3624 C C . SER A 1 483 ? -13.239 9.610 2.576 1.00 73.44 483 SER A C 1
ATOM 3626 O O . SER A 1 483 ? -12.535 8.896 3.292 1.00 73.44 483 SER A O 1
ATOM 3628 N N . ASN A 1 484 ? -13.319 10.934 2.770 1.00 67.50 484 ASN A N 1
ATOM 3629 C CA . ASN A 1 484 ? -12.555 11.631 3.811 1.00 67.50 484 ASN A CA 1
ATOM 3630 C C . ASN A 1 484 ? -12.942 11.243 5.259 1.00 67.50 484 ASN A C 1
ATOM 3632 O O . ASN A 1 484 ? -12.166 11.473 6.196 1.00 67.50 484 ASN A O 1
ATOM 3636 N N . SER A 1 485 ? -14.094 10.591 5.429 1.00 61.09 485 SER A N 1
ATOM 3637 C CA . SER A 1 485 ? -14.574 9.963 6.665 1.00 61.09 485 SER A CA 1
ATOM 3638 C C . SER A 1 485 ? -13.581 8.934 7.220 1.00 61.09 485 SER A C 1
ATOM 3640 O O . SER A 1 485 ? -13.184 9.050 8.378 1.00 61.09 485 SER A O 1
ATOM 3642 N N . LEU A 1 486 ? -13.046 8.039 6.372 1.00 64.69 486 LEU A N 1
ATOM 3643 C CA . LEU A 1 486 ? -12.097 6.944 6.693 1.00 64.69 486 LEU A CA 1
ATOM 3644 C C . LEU A 1 486 ? -10.812 7.370 7.442 1.00 64.69 486 LEU A C 1
ATOM 3646 O O . LEU A 1 486 ? -10.000 6.541 7.848 1.00 64.69 486 LEU A O 1
ATOM 3650 N N . LEU A 1 487 ? -10.603 8.673 7.580 1.00 60.44 487 LEU A N 1
ATOM 3651 C CA . LEU A 1 487 ? -9.377 9.344 7.994 1.00 60.44 487 LEU A CA 1
ATOM 3652 C C . LEU A 1 487 ? -9.600 10.278 9.192 1.00 60.44 487 LEU A C 1
ATOM 3654 O O . LEU A 1 487 ? -8.642 10.689 9.848 1.00 60.44 487 LEU A O 1
ATOM 3658 N N . SER A 1 488 ? -10.863 10.631 9.438 1.00 53.09 488 SER A N 1
ATOM 3659 C CA . SER A 1 488 ? -11.311 11.666 10.368 1.00 53.09 488 SER A CA 1
ATOM 3660 C C . SER A 1 488 ? -12.259 11.125 11.445 1.00 53.09 488 SER A C 1
ATOM 3662 O O . SER A 1 488 ? -12.126 11.534 12.598 1.00 53.09 488 SER A O 1
ATOM 3664 N N . SER A 1 489 ? -13.147 10.186 11.097 1.00 53.94 489 SER A N 1
ATOM 3665 C CA . SER A 1 489 ? -13.784 9.252 12.032 1.00 53.94 489 SER A CA 1
ATOM 3666 C C . SER A 1 489 ? -14.236 7.982 11.311 1.00 53.94 489 SER A C 1
ATOM 3668 O O . SER A 1 489 ? -14.998 8.033 10.346 1.00 53.94 489 SER A O 1
ATOM 3670 N N . ALA A 1 490 ? -13.771 6.829 11.792 1.00 51.16 490 ALA A N 1
ATOM 3671 C CA . ALA A 1 490 ? -14.087 5.519 11.223 1.00 51.16 490 ALA A CA 1
ATOM 3672 C C . ALA A 1 490 ? -14.417 4.514 12.337 1.00 51.16 490 ALA A C 1
ATOM 3674 O O . ALA A 1 490 ? -13.915 3.392 12.354 1.00 51.16 490 ALA A O 1
ATOM 3675 N N . GLY A 1 491 ? -15.221 4.946 13.315 1.00 47.25 491 GLY A N 1
ATOM 3676 C CA . GLY A 1 491 ? -15.622 4.119 14.458 1.00 47.25 491 GLY A CA 1
ATOM 3677 C C . GLY A 1 491 ? -14.467 3.792 15.408 1.00 47.25 491 GLY A C 1
ATOM 3678 O O . GLY A 1 491 ? -14.391 2.672 15.903 1.00 47.25 491 GLY A O 1
ATOM 3679 N N . GLY A 1 492 ? -13.541 4.736 15.618 1.00 46.69 492 GLY A N 1
ATOM 3680 C CA . GLY A 1 492 ? -12.298 4.521 16.371 1.00 46.69 492 GLY A CA 1
ATOM 3681 C C . GLY A 1 492 ? -11.126 3.999 15.529 1.00 46.69 492 GLY A C 1
ATOM 3682 O O . GLY A 1 492 ? -10.011 3.897 16.035 1.00 46.69 492 GLY A O 1
ATOM 3683 N N . PHE A 1 493 ? -11.349 3.703 14.243 1.00 48.00 493 PHE A N 1
ATOM 3684 C CA . PHE A 1 493 ? -10.339 3.202 13.305 1.00 48.00 493 PHE A CA 1
ATOM 3685 C C . PHE A 1 493 ? -9.894 4.255 12.272 1.00 48.00 493 PHE A C 1
ATOM 3687 O O . PHE A 1 493 ? -9.559 3.905 11.141 1.00 48.00 493 PHE A O 1
ATOM 3694 N N . SER A 1 494 ? -9.909 5.549 12.601 1.00 53.25 494 SER A N 1
ATOM 3695 C CA . SER A 1 494 ? -9.345 6.591 11.730 1.00 53.25 494 SER A CA 1
ATOM 3696 C C . SER A 1 494 ? -8.032 7.174 12.252 1.00 53.25 494 SER A C 1
ATOM 3698 O O . SER A 1 494 ? -7.695 7.093 13.434 1.00 53.25 494 SER A O 1
ATOM 3700 N N . LEU A 1 495 ? -7.300 7.830 11.351 1.00 57.81 495 LEU A N 1
ATOM 3701 C CA . LEU A 1 495 ? -6.043 8.512 11.648 1.00 57.81 495 LEU A CA 1
ATOM 3702 C C . LEU A 1 495 ? -6.182 9.572 12.754 1.00 57.81 495 LEU A C 1
ATOM 3704 O O . LEU A 1 495 ? -5.376 9.555 13.688 1.00 57.81 495 LEU A O 1
ATOM 3708 N N . LYS A 1 496 ? -7.163 10.488 12.684 1.00 56.59 496 LYS A N 1
ATOM 3709 C CA . LYS A 1 496 ? -7.290 11.528 13.726 1.00 56.59 496 LYS A CA 1
ATOM 3710 C C . LYS A 1 496 ? -7.577 10.907 15.094 1.00 56.59 496 LYS A C 1
ATOM 3712 O O . LYS A 1 496 ? -6.912 11.275 16.062 1.00 56.59 496 LYS A O 1
ATOM 3717 N N . GLU A 1 497 ? -8.529 9.973 15.155 1.00 55.47 497 GLU A N 1
ATOM 3718 C CA . GLU A 1 497 ? -8.872 9.231 16.377 1.00 55.47 497 GLU A CA 1
ATOM 3719 C C . GLU A 1 497 ? -7.614 8.574 16.969 1.00 55.47 497 GLU A C 1
ATOM 3721 O O . GLU A 1 497 ? -7.326 8.744 18.151 1.00 55.47 497 GLU A O 1
ATOM 3726 N N . TYR A 1 498 ? -6.792 7.936 16.131 1.00 58.44 498 TYR A N 1
ATOM 3727 C CA . TYR A 1 498 ? -5.553 7.300 16.565 1.00 58.44 498 TYR A CA 1
ATOM 3728 C C . TYR A 1 498 ? -4.484 8.276 17.091 1.00 58.44 498 TYR A C 1
ATOM 3730 O O . TYR A 1 498 ? -3.938 8.056 18.177 1.00 58.44 498 TYR A O 1
ATOM 3738 N N . LEU A 1 499 ? -4.141 9.342 16.351 1.00 53.88 499 LEU A N 1
ATOM 3739 C CA . LEU A 1 499 ? -3.040 10.234 16.757 1.00 53.88 499 LEU A CA 1
ATOM 3740 C C . LEU A 1 499 ? -3.361 11.060 18.012 1.00 53.88 499 LEU A C 1
ATOM 3742 O O . LEU A 1 499 ? -2.425 11.444 18.714 1.00 53.88 499 LEU A O 1
ATOM 3746 N N . ALA A 1 500 ? -4.641 11.268 18.338 1.00 54.69 500 ALA A N 1
ATOM 3747 C CA . ALA A 1 500 ? -5.053 11.871 19.607 1.00 54.69 500 ALA A CA 1
ATOM 3748 C C . ALA A 1 500 ? -4.589 11.045 20.828 1.00 54.69 500 ALA A C 1
ATOM 3750 O O . ALA A 1 500 ? -4.138 11.613 21.821 1.00 54.69 500 ALA A O 1
ATOM 3751 N N . THR A 1 501 ? -4.584 9.709 20.730 1.00 51.53 501 THR A N 1
ATOM 3752 C CA . THR A 1 501 ? -4.191 8.808 21.838 1.00 51.53 501 THR A CA 1
ATOM 3753 C C . THR A 1 501 ? -2.709 8.908 22.229 1.00 51.53 501 THR A C 1
ATOM 3755 O O . THR A 1 501 ? -2.308 8.438 23.293 1.00 51.53 501 THR A O 1
ATOM 3758 N N . LYS A 1 502 ? -1.861 9.514 21.382 1.00 46.69 502 LYS A N 1
ATOM 3759 C CA . LYS A 1 502 ? -0.393 9.494 21.517 1.00 46.69 502 LYS A CA 1
ATOM 3760 C C . LYS A 1 502 ? 0.215 10.762 22.130 1.00 46.69 502 LYS A C 1
ATOM 3762 O O . LYS A 1 502 ? 1.438 10.921 22.069 1.00 46.69 502 LYS A O 1
ATOM 3767 N N . GLU A 1 503 ? -0.604 11.625 22.732 1.00 40.44 503 GLU A N 1
ATOM 3768 C CA . GLU A 1 503 ? -0.186 12.848 23.445 1.00 40.44 503 GLU A CA 1
ATOM 3769 C C . GLU A 1 503 ? 0.096 12.638 24.954 1.00 40.44 503 GLU A C 1
ATOM 3771 O O . GLU A 1 503 ? 0.762 13.477 25.562 1.00 40.44 503 GLU A O 1
ATOM 3776 N N . CYS A 1 504 ? -0.351 11.534 25.572 1.00 27.19 504 CYS A N 1
ATOM 3777 C CA . CYS A 1 504 ? -0.196 11.309 27.016 1.00 27.19 504 CYS A CA 1
ATOM 3778 C C . CYS A 1 504 ? 1.241 10.932 27.446 1.00 27.19 504 CYS A C 1
ATOM 3780 O O . CYS A 1 504 ? 1.743 9.859 27.126 1.00 27.19 504 CYS A O 1
ATOM 3782 N N . ASN A 1 505 ? 1.847 11.806 28.257 1.00 29.53 505 ASN A N 1
ATOM 3783 C CA . ASN A 1 505 ? 2.867 11.544 29.285 1.00 29.53 505 ASN A CA 1
ATOM 3784 C C . ASN A 1 505 ? 3.938 10.458 29.032 1.00 29.53 505 ASN A C 1
ATOM 3786 O O . ASN A 1 505 ? 3.894 9.379 29.619 1.00 29.53 505 ASN A O 1
ATOM 3790 N N . ILE A 1 506 ? 5.024 10.837 28.348 1.00 25.19 506 ILE A N 1
ATOM 3791 C CA . ILE A 1 506 ? 6.374 10.361 28.703 1.00 25.19 506 ILE A CA 1
ATOM 3792 C C . ILE A 1 506 ? 7.301 11.575 28.810 1.00 25.19 506 ILE A C 1
ATOM 3794 O O . ILE A 1 506 ? 7.561 12.259 27.820 1.00 25.19 506 ILE A O 1
ATOM 3798 N N . SER A 1 507 ? 7.825 11.838 30.007 1.00 23.16 507 SER A N 1
ATOM 3799 C CA . SER A 1 507 ? 8.938 12.767 30.200 1.00 23.16 507 SER A CA 1
ATOM 3800 C C . SER A 1 507 ? 10.255 12.051 29.895 1.00 23.16 507 SER A C 1
ATOM 3802 O O . SER A 1 507 ? 10.562 11.020 30.486 1.00 23.16 507 SER A O 1
ATOM 3804 N N . ILE A 1 508 ? 11.055 12.591 28.971 1.00 25.33 508 ILE A N 1
ATOM 3805 C CA . ILE A 1 508 ? 12.410 12.084 28.713 1.00 25.33 508 ILE A CA 1
ATOM 3806 C C . ILE A 1 508 ? 13.338 12.629 29.812 1.00 25.33 508 ILE A C 1
ATOM 3808 O O . ILE A 1 508 ? 13.507 13.852 29.891 1.00 25.33 508 ILE A O 1
ATOM 3812 N N . PRO A 1 509 ? 13.975 11.786 30.649 1.00 23.70 509 PRO A N 1
ATOM 3813 C CA . PRO A 1 509 ? 14.939 12.265 31.632 1.00 23.70 509 PRO A CA 1
ATOM 3814 C C . PRO A 1 509 ? 16.182 12.822 30.928 1.00 23.70 509 PRO A C 1
ATOM 3816 O O . PRO A 1 509 ? 16.818 12.138 30.123 1.00 23.70 509 PRO A O 1
ATOM 3819 N N . LYS A 1 510 ? 16.571 14.063 31.245 1.00 25.22 510 LYS A N 1
ATOM 3820 C CA . LYS A 1 510 ? 17.846 14.626 30.775 1.00 25.22 510 LYS A CA 1
ATOM 3821 C C . LYS A 1 510 ? 19.014 13.874 31.426 1.00 25.22 510 LYS A C 1
ATOM 3823 O O . LYS A 1 510 ? 19.329 14.139 32.581 1.00 25.22 510 LYS A O 1
ATOM 3828 N N . GLY A 1 511 ? 19.686 12.999 30.675 1.00 31.64 511 GLY A N 1
ATOM 3829 C CA . GLY A 1 511 ? 20.995 12.450 31.066 1.00 31.64 511 GLY A CA 1
ATOM 3830 C C . GLY A 1 511 ? 21.263 10.981 30.729 1.00 31.64 511 GLY A C 1
ATOM 3831 O O . GLY A 1 511 ? 22.409 10.551 30.850 1.00 31.64 511 GLY A O 1
ATOM 3832 N N . SER A 1 512 ? 20.261 10.210 30.298 1.00 24.38 512 SER A N 1
ATOM 3833 C CA . SER A 1 512 ? 20.428 8.780 30.000 1.00 24.38 512 SER A CA 1
ATOM 3834 C C . SER A 1 512 ? 21.399 8.543 28.835 1.00 24.38 512 SER A C 1
ATOM 3836 O O . SER A 1 512 ? 21.084 8.846 27.684 1.00 24.38 512 SER A O 1
ATOM 3838 N N . LYS A 1 513 ? 22.578 7.973 29.117 1.00 25.78 513 LYS A N 1
ATOM 3839 C CA . LYS A 1 513 ? 23.466 7.424 28.077 1.00 25.78 513 LYS A CA 1
ATOM 3840 C C . LYS A 1 513 ? 22.835 6.167 27.472 1.00 25.78 513 LYS A C 1
ATOM 3842 O O . LYS A 1 513 ? 22.152 5.424 28.170 1.00 25.78 513 LYS A O 1
ATOM 3847 N N . ALA A 1 514 ? 23.084 5.926 26.187 1.00 33.09 514 ALA A N 1
ATOM 3848 C CA . ALA A 1 514 ? 22.532 4.776 25.482 1.00 33.09 514 ALA A CA 1
ATOM 3849 C C . ALA A 1 514 ? 23.136 3.450 25.980 1.00 33.09 514 ALA A C 1
ATOM 3851 O O . ALA A 1 514 ? 24.336 3.221 25.829 1.00 33.09 514 ALA A O 1
ATOM 3852 N N . ALA A 1 515 ? 22.284 2.579 26.520 1.00 24.30 515 ALA A N 1
ATOM 3853 C CA . ALA A 1 515 ? 22.518 1.150 26.694 1.00 24.30 515 ALA A CA 1
ATOM 3854 C C . ALA A 1 515 ? 21.162 0.417 26.713 1.00 24.30 515 ALA A C 1
ATOM 3856 O O . ALA A 1 515 ? 20.219 0.888 27.340 1.00 24.30 515 ALA A O 1
ATOM 3857 N N . GLU A 1 516 ? 21.095 -0.695 25.981 1.00 28.42 516 GLU A N 1
ATOM 3858 C CA . GLU A 1 516 ? 20.133 -1.810 26.067 1.00 28.42 516 GLU A CA 1
ATOM 3859 C C . GLU A 1 516 ? 18.701 -1.540 26.588 1.00 28.42 516 GLU A C 1
ATOM 3861 O O . GLU A 1 516 ? 18.421 -1.584 27.783 1.00 28.42 516 GLU A O 1
ATOM 3866 N N . ILE A 1 517 ? 17.746 -1.453 25.652 1.00 21.98 517 ILE A N 1
ATOM 3867 C CA . ILE A 1 517 ? 16.363 -1.907 25.875 1.00 21.98 517 ILE A CA 1
ATOM 3868 C C . ILE A 1 517 ? 16.094 -3.029 24.867 1.00 21.98 517 ILE A C 1
ATOM 3870 O O . ILE A 1 517 ? 16.163 -2.810 23.657 1.00 21.98 517 ILE A O 1
ATOM 3874 N N . TYR A 1 518 ? 15.823 -4.239 25.362 1.00 20.19 518 TYR A N 1
ATOM 3875 C CA . TYR A 1 518 ? 15.608 -5.420 24.521 1.00 20.19 518 TYR A CA 1
ATOM 3876 C C . TYR A 1 518 ? 14.262 -5.356 23.795 1.00 20.19 518 TYR A C 1
ATOM 3878 O O . TYR A 1 518 ? 13.209 -5.203 24.414 1.00 20.19 518 TYR A O 1
ATOM 3886 N N . VAL A 1 519 ? 14.292 -5.538 22.473 1.00 20.89 519 VAL A N 1
ATOM 3887 C CA . VAL A 1 519 ? 13.089 -5.638 21.640 1.00 20.89 519 VAL A CA 1
ATOM 3888 C C . VAL A 1 519 ? 12.620 -7.093 21.604 1.00 20.89 519 VAL A C 1
ATOM 3890 O O . VAL A 1 519 ? 13.202 -7.917 20.901 1.00 20.89 519 VAL A O 1
ATOM 3893 N N . TYR A 1 520 ? 11.540 -7.409 22.318 1.00 20.11 520 TYR A N 1
ATOM 3894 C CA . TYR A 1 520 ? 10.896 -8.722 22.233 1.00 20.11 520 TYR A CA 1
ATOM 3895 C C . TYR A 1 520 ? 9.969 -8.824 21.012 1.00 20.11 520 TYR A C 1
ATOM 3897 O O . TYR A 1 520 ? 8.753 -8.666 21.110 1.00 20.11 520 TYR A O 1
ATOM 3905 N N . PHE A 1 521 ? 10.547 -9.159 19.857 1.00 23.83 521 PHE A N 1
ATOM 3906 C CA . PHE A 1 521 ? 9.814 -9.869 18.806 1.00 23.83 521 PHE A CA 1
ATOM 3907 C C . PHE A 1 521 ? 9.931 -11.382 19.054 1.00 23.83 521 PHE A C 1
ATOM 3909 O O . PHE A 1 521 ? 11.037 -11.907 19.059 1.00 23.83 521 PHE A O 1
ATOM 3916 N N . LEU A 1 522 ? 8.783 -12.046 19.246 1.00 23.50 522 LEU A N 1
ATOM 3917 C CA . LEU A 1 522 ? 8.526 -13.500 19.172 1.00 23.50 522 LEU A CA 1
ATOM 3918 C C . LEU A 1 522 ? 9.694 -14.475 19.475 1.00 23.50 522 LEU A C 1
ATOM 3920 O O . LEU A 1 522 ? 10.519 -14.735 18.596 1.00 23.50 522 LEU A O 1
ATOM 3924 N N . PRO A 1 523 ? 9.671 -15.180 20.622 1.00 22.44 523 PRO A N 1
ATOM 3925 C CA . PRO A 1 523 ? 10.337 -16.474 20.744 1.00 22.44 523 PRO A CA 1
ATOM 3926 C C . PRO A 1 523 ? 9.696 -17.502 19.799 1.00 22.44 523 PRO A C 1
ATOM 3928 O O . PRO A 1 523 ? 8.471 -17.567 19.676 1.00 22.44 523 PRO A O 1
ATOM 3931 N N . ALA A 1 524 ? 10.515 -18.338 19.163 1.00 25.70 524 ALA A N 1
ATOM 3932 C CA . ALA A 1 524 ? 10.041 -19.528 18.461 1.00 25.70 524 ALA A CA 1
ATOM 3933 C C . ALA A 1 524 ? 9.806 -20.692 19.445 1.00 25.70 524 ALA A C 1
ATOM 3935 O O . ALA A 1 524 ? 10.456 -20.766 20.483 1.00 25.70 524 ALA A O 1
ATOM 3936 N N . GLY A 1 525 ? 8.937 -21.639 19.073 1.00 27.88 525 GLY A N 1
ATOM 3937 C CA . GLY A 1 525 ? 8.811 -22.937 19.750 1.00 27.88 525 GLY A CA 1
ATOM 3938 C C . GLY A 1 525 ? 7.949 -22.940 21.018 1.00 27.88 525 GLY A C 1
ATOM 3939 O O . GLY A 1 525 ? 8.463 -22.917 22.131 1.00 27.88 525 GLY A O 1
ATOM 3940 N N . GLY A 1 526 ? 6.632 -23.079 20.852 1.00 22.19 526 GLY A N 1
ATOM 3941 C CA . GLY A 1 526 ? 5.711 -23.360 21.954 1.00 22.19 526 GLY A CA 1
ATOM 3942 C C . GLY A 1 526 ? 4.283 -23.579 21.463 1.00 22.19 526 GLY A C 1
ATOM 3943 O O . GLY A 1 526 ? 3.676 -22.664 20.912 1.00 22.19 526 GLY A O 1
ATOM 3944 N N . ASN A 1 527 ? 3.735 -24.782 21.665 1.00 28.78 527 ASN A N 1
ATOM 3945 C CA . ASN A 1 527 ? 2.311 -25.030 21.435 1.00 28.78 527 ASN A CA 1
ATOM 3946 C C . ASN A 1 527 ? 1.501 -24.340 22.539 1.00 28.78 527 ASN A C 1
ATOM 3948 O O . ASN A 1 527 ? 1.569 -24.749 23.696 1.00 28.78 527 ASN A O 1
ATOM 3952 N N . VAL A 1 528 ? 0.712 -23.332 22.169 1.00 23.53 528 VAL A N 1
ATOM 3953 C CA . VAL A 1 528 ? -0.330 -22.759 23.029 1.00 23.53 528 VAL A CA 1
ATOM 3954 C C . VAL A 1 528 ? -1.674 -23.181 22.446 1.00 23.53 528 VAL A C 1
ATOM 3956 O O . VAL A 1 528 ? -2.084 -22.685 21.397 1.00 23.53 528 VAL A O 1
ATOM 3959 N N . ASP A 1 529 ? -2.318 -24.154 23.087 1.00 25.64 529 ASP A N 1
ATOM 3960 C CA . ASP A 1 529 ? -3.570 -24.744 22.610 1.00 25.64 529 ASP A CA 1
ATOM 3961 C C . ASP A 1 529 ? -4.765 -23.826 22.912 1.00 25.64 529 ASP A C 1
ATOM 3963 O O . ASP A 1 529 ? -5.372 -23.875 23.983 1.00 25.64 529 ASP A O 1
ATOM 3967 N N . PHE A 1 530 ? -5.099 -22.960 21.953 1.00 26.12 530 PHE A N 1
ATOM 3968 C CA . PHE A 1 530 ? -6.336 -22.178 21.958 1.00 26.12 530 PHE A CA 1
ATOM 3969 C C . PHE A 1 530 ? -7.506 -23.029 21.444 1.00 26.12 530 PHE A C 1
ATOM 3971 O O . PHE A 1 530 ? -8.041 -22.809 20.353 1.00 26.12 530 PHE A O 1
ATOM 3978 N N . GLY A 1 531 ? -7.884 -24.029 22.238 1.00 23.47 531 GLY A N 1
ATOM 3979 C CA . GLY A 1 531 ? -8.899 -25.010 21.876 1.00 23.47 531 GLY A CA 1
ATOM 3980 C C . GLY A 1 531 ? -10.284 -24.406 21.605 1.00 23.47 531 GLY A C 1
ATOM 3981 O O . GLY A 1 531 ? -10.937 -23.883 22.504 1.00 23.47 531 GLY A O 1
ATOM 3982 N N . GLY A 1 532 ? -10.782 -24.589 20.378 1.00 28.78 532 GLY A N 1
ATOM 3983 C CA . GLY A 1 532 ? -12.222 -24.736 20.135 1.00 28.78 532 GLY A CA 1
ATOM 3984 C C . GLY A 1 532 ? -13.077 -23.482 19.907 1.00 28.78 532 GLY A C 1
ATOM 3985 O O . GLY A 1 532 ? -14.232 -23.486 20.324 1.00 28.78 532 GLY A O 1
ATOM 3986 N N . ILE A 1 533 ? -12.598 -22.453 19.195 1.00 27.86 533 ILE A N 1
ATOM 3987 C CA . ILE A 1 533 ? -13.486 -21.394 18.662 1.00 27.86 533 ILE A CA 1
ATOM 3988 C C . ILE A 1 533 ? -13.990 -21.787 17.254 1.00 27.86 533 ILE A C 1
ATOM 3990 O O . ILE A 1 533 ? -13.183 -21.831 16.320 1.00 27.86 533 ILE A O 1
ATOM 3994 N N . PRO A 1 534 ? -15.295 -22.062 17.047 1.00 28.95 534 PRO A N 1
ATOM 3995 C CA . PRO A 1 534 ? -15.841 -22.375 15.725 1.00 28.95 534 PRO A CA 1
ATOM 3996 C C . PRO A 1 534 ? -15.975 -21.122 14.844 1.00 28.95 534 PRO A C 1
ATOM 3998 O O . PRO A 1 534 ? -16.322 -20.039 15.312 1.00 28.95 534 PRO A O 1
ATOM 4001 N N . SER A 1 535 ? -15.738 -21.267 13.537 1.00 25.36 535 SER A N 1
ATOM 4002 C CA . SER A 1 535 ? -15.828 -20.161 12.573 1.00 25.36 535 SER A CA 1
ATOM 4003 C C . SER A 1 535 ? -17.280 -19.704 12.334 1.00 25.36 535 SER A C 1
ATOM 4005 O O . SER A 1 535 ? -18.097 -20.548 11.951 1.00 25.36 535 SER A O 1
ATOM 4007 N N . PRO A 1 536 ? -17.608 -18.400 12.426 1.00 30.03 536 PRO A N 1
ATOM 4008 C CA . PRO A 1 536 ? -18.924 -17.890 12.044 1.00 30.03 536 PRO A CA 1
ATOM 4009 C C . PRO A 1 536 ? -19.168 -18.018 10.531 1.00 30.03 536 PRO A C 1
ATOM 4011 O O . PRO A 1 536 ? -18.665 -17.232 9.731 1.00 30.03 536 PRO A O 1
ATOM 4014 N N . GLN A 1 537 ? -19.961 -19.012 10.129 1.00 27.98 537 GLN A N 1
ATOM 4015 C CA . GLN A 1 537 ? -20.462 -19.156 8.760 1.00 27.98 537 GLN A CA 1
ATOM 4016 C C . GLN A 1 537 ? -21.845 -18.497 8.663 1.00 27.98 537 GLN A C 1
ATOM 4018 O O . GLN A 1 537 ? -22.873 -19.156 8.793 1.00 27.98 537 GLN A O 1
ATOM 4023 N N . GLY A 1 538 ? -21.867 -17.176 8.475 1.00 26.45 538 GLY A N 1
ATOM 4024 C CA . GLY A 1 538 ? -23.093 -16.379 8.386 1.00 26.45 538 GLY A CA 1
ATOM 4025 C C . GLY A 1 538 ? -22.952 -15.220 7.402 1.00 26.45 538 GLY A C 1
ATOM 4026 O O . GLY A 1 538 ? -21.853 -14.710 7.189 1.00 26.45 538 GLY A O 1
ATOM 4027 N N . ARG A 1 539 ? -24.065 -14.816 6.778 1.00 24.50 539 ARG A N 1
ATOM 4028 C CA . ARG A 1 539 ? -24.111 -13.619 5.927 1.00 24.50 539 ARG A CA 1
ATOM 4029 C C . ARG A 1 539 ? -24.196 -12.368 6.796 1.00 24.50 539 ARG A C 1
ATOM 4031 O O . ARG A 1 539 ? -24.946 -12.343 7.767 1.00 24.50 539 ARG A O 1
ATOM 4038 N N . TRP A 1 540 ? -23.464 -11.331 6.403 1.00 30.02 540 TRP A N 1
ATOM 4039 C CA . TRP A 1 540 ? -23.575 -9.994 6.981 1.00 30.02 540 TRP A CA 1
ATOM 4040 C C . TRP A 1 540 ? -24.507 -9.145 6.118 1.00 30.02 540 TRP A C 1
ATOM 4042 O O . TRP A 1 540 ? -24.059 -8.289 5.359 1.00 30.02 540 TRP A O 1
ATOM 4052 N N . ASP A 1 541 ? -25.808 -9.407 6.221 1.00 24.14 541 ASP A N 1
ATOM 4053 C CA . ASP A 1 541 ? -26.826 -8.487 5.718 1.00 24.14 541 ASP A CA 1
ATOM 4054 C C . ASP A 1 541 ? -26.905 -7.307 6.705 1.00 24.14 541 ASP A C 1
ATOM 4056 O O . ASP A 1 541 ? -27.552 -7.381 7.751 1.00 24.14 541 ASP A O 1
ATOM 4060 N N . VAL A 1 542 ? -26.138 -6.248 6.424 1.00 28.02 542 VAL A N 1
ATOM 4061 C CA . VAL A 1 542 ? -26.059 -5.046 7.267 1.00 28.02 542 VAL A CA 1
ATOM 4062 C C . VAL A 1 542 ? -27.170 -4.077 6.871 1.00 28.02 542 VAL A C 1
ATOM 4064 O O . VAL A 1 542 ? -26.979 -3.195 6.034 1.00 28.02 542 VAL A O 1
ATOM 4067 N N . GLU A 1 543 ? -28.335 -4.218 7.502 1.00 30.89 543 GLU A N 1
ATOM 4068 C CA . GLU A 1 543 ? -29.248 -3.083 7.623 1.00 30.89 543 GLU A CA 1
ATOM 4069 C C . GLU A 1 543 ? -28.566 -1.975 8.439 1.00 30.89 543 GLU A C 1
ATOM 4071 O O . GLU A 1 543 ? -27.902 -2.235 9.447 1.00 30.89 543 GLU A O 1
ATOM 4076 N N . LEU A 1 544 ? -28.713 -0.725 7.994 1.00 33.31 544 LEU A N 1
ATOM 4077 C CA . LEU A 1 544 ? -28.160 0.440 8.681 1.00 33.31 544 LEU A CA 1
ATOM 4078 C C . LEU A 1 544 ? -28.971 0.714 9.954 1.00 33.31 544 LEU A C 1
ATOM 4080 O O . LEU A 1 544 ? -29.957 1.448 9.928 1.00 33.31 544 LEU A O 1
ATOM 4084 N N . VAL A 1 545 ? -28.554 0.109 11.069 1.00 45.41 545 VAL A N 1
ATOM 4085 C CA . VAL A 1 545 ? -29.135 0.368 12.392 1.00 45.41 545 VAL A CA 1
ATOM 4086 C C . VAL A 1 545 ? -28.896 1.830 12.767 1.00 45.41 545 VAL A C 1
ATOM 4088 O O . VAL A 1 545 ? -27.753 2.254 12.940 1.00 45.41 545 VAL A O 1
ATOM 4091 N N . ASP A 1 546 ? -29.986 2.584 12.898 1.00 55.78 546 ASP A N 1
ATOM 4092 C CA . ASP A 1 546 ? -29.990 3.996 13.283 1.00 55.78 546 ASP A CA 1
ATOM 4093 C C . ASP A 1 546 ? -29.395 4.191 14.691 1.00 55.78 546 ASP A C 1
ATOM 4095 O O . ASP A 1 546 ? -30.054 3.988 15.709 1.00 55.78 546 ASP A O 1
ATOM 4099 N N . GLN A 1 547 ? -28.125 4.603 14.737 1.00 59.06 547 GLN A N 1
ATOM 4100 C CA . GLN A 1 547 ? -27.360 4.829 15.968 1.00 59.06 547 GLN A CA 1
ATOM 4101 C C . GLN A 1 547 ? -27.829 6.046 16.785 1.00 59.06 547 GLN A C 1
ATOM 4103 O O . GLN A 1 547 ? -27.401 6.202 17.939 1.00 59.06 547 GLN A O 1
ATOM 4108 N N . ASP A 1 548 ? -28.684 6.897 16.214 1.00 73.12 548 ASP A N 1
ATOM 4109 C CA . ASP A 1 548 ? -29.286 8.052 16.879 1.00 73.12 548 ASP A CA 1
ATOM 4110 C C . ASP A 1 548 ? -30.701 7.769 17.403 1.00 73.12 548 ASP A C 1
ATOM 4112 O O . ASP A 1 548 ? -31.204 8.549 18.218 1.00 73.12 548 ASP A O 1
ATOM 4116 N N . LYS A 1 549 ? -31.302 6.626 17.037 1.00 83.38 549 LYS A N 1
ATOM 4117 C CA . LYS A 1 549 ? -32.590 6.166 17.565 1.00 83.38 549 LYS A CA 1
ATOM 4118 C C . LYS A 1 549 ? -32.587 6.147 19.095 1.00 83.38 549 LYS A C 1
ATOM 4120 O O . LYS A 1 549 ? -31.704 5.571 19.733 1.00 83.38 549 LYS A O 1
ATOM 4125 N N . VAL A 1 550 ? -33.606 6.771 19.679 1.00 86.00 550 VAL A N 1
ATOM 4126 C CA . VAL A 1 550 ? -33.796 6.872 21.130 1.00 86.00 550 VAL A CA 1
ATOM 4127 C C . VAL A 1 550 ? -34.769 5.791 21.599 1.00 86.00 550 VAL A C 1
ATO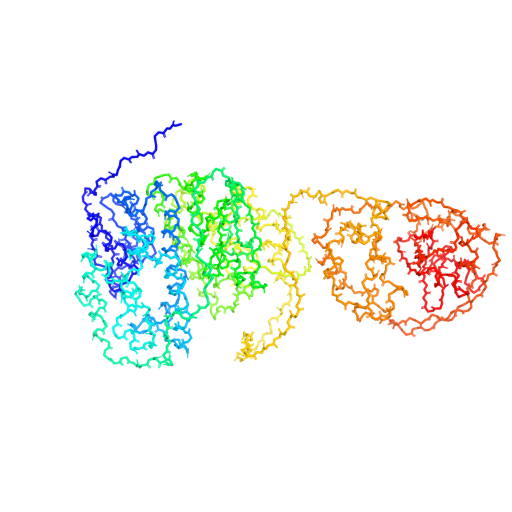M 4129 O O . VAL A 1 550 ? -35.825 5.612 20.997 1.00 86.00 550 VAL A O 1
ATOM 4132 N N . PHE A 1 551 ? -34.422 5.103 22.686 1.00 88.06 551 PHE A N 1
ATOM 4133 C CA . PHE A 1 551 ? -35.232 4.062 23.321 1.00 88.06 551 PHE A CA 1
ATOM 4134 C C . PHE A 1 551 ? -35.498 4.404 24.789 1.00 88.06 551 PHE A C 1
ATOM 4136 O O . PHE A 1 551 ? -34.594 4.830 25.509 1.00 88.06 551 PHE A O 1
ATOM 4143 N N . THR A 1 552 ? -36.717 4.181 25.264 1.00 85.38 552 THR A N 1
ATOM 4144 C CA . THR A 1 552 ? -37.063 4.268 26.690 1.00 85.38 552 THR A CA 1
ATOM 4145 C C . THR A 1 552 ? -36.595 3.029 27.455 1.00 85.38 552 THR A C 1
ATOM 4147 O O . THR A 1 552 ? -36.487 1.942 26.890 1.00 85.38 552 THR A O 1
ATOM 4150 N N . GLU A 1 553 ? -36.388 3.141 28.771 1.00 77.19 553 GLU A N 1
ATOM 4151 C CA . GLU A 1 553 ? -36.115 1.959 29.606 1.00 77.19 553 GLU A CA 1
ATOM 4152 C C . GLU A 1 553 ? -37.219 0.905 29.507 1.00 77.19 553 GLU A C 1
ATOM 4154 O O . GLU A 1 553 ? -36.919 -0.279 29.430 1.00 77.19 553 GLU A O 1
ATOM 4159 N N . ALA A 1 554 ? -38.487 1.319 29.446 1.00 76.38 554 ALA A N 1
ATOM 4160 C CA . ALA A 1 554 ? -39.616 0.405 29.294 1.00 76.38 554 ALA A CA 1
ATOM 4161 C C . ALA A 1 554 ? -39.605 -0.355 27.953 1.00 76.38 554 ALA A C 1
ATOM 4163 O O . ALA A 1 554 ? -40.247 -1.397 27.843 1.00 76.38 554 ALA A O 1
ATOM 4164 N N . GLU A 1 555 ? -38.889 0.132 26.934 1.00 82.56 555 GLU A N 1
ATOM 4165 C CA . GLU A 1 555 ? -38.582 -0.646 25.732 1.00 82.56 555 GLU A CA 1
ATOM 4166 C C . GLU A 1 555 ? -37.428 -1.614 25.993 1.00 82.56 555 GLU A C 1
ATOM 4168 O O . GLU A 1 555 ? -37.619 -2.809 25.783 1.00 82.56 555 GLU A O 1
ATOM 4173 N N . VAL A 1 556 ? -36.291 -1.151 26.536 1.00 85.56 556 VAL A N 1
ATOM 4174 C CA . VAL A 1 556 ? -35.143 -2.027 26.861 1.00 85.56 556 VAL A CA 1
ATOM 4175 C C . VAL A 1 556 ? -35.580 -3.209 27.737 1.00 85.56 556 VAL A C 1
ATOM 4177 O O . VAL A 1 556 ? -35.294 -4.349 27.380 1.00 85.56 556 VAL A O 1
ATOM 4180 N N . ARG A 1 557 ? -36.366 -2.967 28.798 1.00 78.75 557 ARG A N 1
ATOM 4181 C CA . ARG A 1 557 ? -36.877 -3.974 29.754 1.00 78.75 557 ARG A CA 1
ATOM 4182 C C . ARG A 1 557 ? -37.695 -5.108 29.116 1.00 78.75 557 ARG A C 1
ATOM 4184 O O . ARG A 1 557 ? -37.827 -6.165 29.733 1.00 78.75 557 ARG A O 1
ATOM 4191 N N . ARG A 1 558 ? -38.210 -4.944 27.889 1.00 81.12 558 ARG A N 1
ATOM 4192 C CA . ARG A 1 558 ? -38.931 -6.005 27.147 1.00 81.12 558 ARG A CA 1
ATOM 4193 C C . ARG A 1 558 ? -37.986 -7.034 26.525 1.00 81.12 558 ARG A C 1
ATOM 4195 O O . ARG A 1 558 ? -38.355 -8.203 26.421 1.00 81.12 558 ARG A O 1
ATOM 4202 N N . HIS A 1 559 ? -36.772 -6.618 26.177 1.00 84.38 559 HIS A N 1
ATOM 4203 C CA . HIS A 1 559 ? -35.729 -7.450 25.578 1.00 84.38 559 HIS A CA 1
ATOM 4204 C C . HIS A 1 559 ? -34.896 -8.109 26.690 1.00 84.38 559 HIS A C 1
ATOM 4206 O O . HIS A 1 559 ? -33.726 -7.788 26.913 1.00 84.38 559 HIS A O 1
ATOM 4212 N N . ASN A 1 560 ? -35.546 -9.001 27.446 1.00 74.50 560 ASN A N 1
ATOM 4213 C CA . ASN A 1 560 ? -35.029 -9.609 28.676 1.00 74.50 560 ASN A CA 1
ATOM 4214 C C . ASN A 1 560 ? -34.742 -11.124 28.582 1.00 74.50 560 ASN A C 1
ATOM 4216 O O . ASN A 1 560 ? -34.733 -11.826 29.595 1.00 74.50 560 ASN A O 1
ATOM 4220 N N . ARG A 1 561 ? -34.520 -11.662 27.374 1.00 71.88 561 ARG A N 1
ATOM 4221 C CA . ARG A 1 561 ? -34.483 -13.114 27.103 1.00 71.88 561 ARG A CA 1
ATOM 4222 C C . ARG A 1 561 ? -33.192 -13.533 26.410 1.00 71.88 561 ARG A C 1
ATOM 4224 O O . ARG A 1 561 ? -32.650 -12.800 25.608 1.00 71.88 561 ARG A O 1
ATOM 4231 N N . GLU A 1 562 ? -32.754 -14.775 26.603 1.00 68.19 562 GLU A N 1
ATOM 4232 C CA . GLU A 1 562 ? -31.505 -15.325 26.024 1.00 68.19 562 GLU A CA 1
ATOM 4233 C C . GLU A 1 562 ? -31.345 -15.152 24.495 1.00 68.19 562 GLU A C 1
ATOM 4235 O O . GLU A 1 562 ? -30.227 -15.132 23.990 1.00 68.19 562 GLU A O 1
ATOM 4240 N N . LYS A 1 563 ? -32.457 -15.034 23.756 1.00 77.00 563 LYS A N 1
ATOM 4241 C CA . LYS A 1 563 ? -32.499 -14.851 22.291 1.00 77.00 563 LYS A CA 1
ATOM 4242 C C . LYS A 1 563 ? -33.032 -13.477 21.856 1.00 77.00 563 LYS A C 1
ATOM 4244 O O . LYS A 1 563 ? -33.353 -13.303 20.686 1.00 77.00 563 LYS A O 1
ATOM 4249 N N . ASP A 1 564 ? -33.195 -12.570 22.812 1.00 80.88 564 ASP A N 1
ATOM 4250 C CA . ASP A 1 564 ? -33.776 -11.235 22.674 1.00 80.88 564 ASP A CA 1
ATOM 4251 C C . ASP A 1 564 ? -33.381 -10.427 23.927 1.00 80.88 564 ASP A C 1
ATOM 4253 O O . ASP A 1 564 ? -34.174 -10.251 24.855 1.00 80.88 564 ASP A O 1
ATOM 4257 N N . ALA A 1 565 ? -32.090 -10.095 24.020 1.00 80.75 565 ALA A N 1
ATOM 4258 C CA . ALA A 1 565 ? -31.417 -9.552 25.198 1.00 80.75 565 ALA A CA 1
ATOM 4259 C C . ALA A 1 565 ? -30.768 -8.205 24.882 1.00 80.75 565 ALA A C 1
ATOM 4261 O O . ALA A 1 565 ? -29.687 -8.155 24.292 1.00 80.75 565 ALA A O 1
ATOM 4262 N N . TRP A 1 566 ? -31.382 -7.113 25.327 1.00 90.00 566 TRP A N 1
ATOM 4263 C CA . TRP A 1 566 ? -30.764 -5.790 25.276 1.00 90.00 566 TRP A CA 1
ATOM 4264 C C . TRP A 1 566 ? -30.275 -5.370 26.659 1.00 90.00 566 TRP A C 1
ATOM 4266 O O . TRP A 1 566 ? -30.763 -5.861 27.668 1.00 90.00 566 TRP A O 1
ATOM 4276 N N . ILE A 1 567 ? -29.338 -4.437 26.731 1.00 84.56 567 ILE A N 1
ATOM 4277 C CA . ILE A 1 567 ? -29.014 -3.700 27.959 1.00 84.56 567 ILE A CA 1
ATOM 4278 C C . ILE A 1 567 ? -28.835 -2.225 27.628 1.00 84.56 567 ILE A C 1
ATOM 4280 O O . ILE A 1 567 ? -28.628 -1.854 26.472 1.00 84.56 567 ILE A O 1
ATOM 4284 N N . SER A 1 568 ? -28.874 -1.381 28.650 1.00 84.94 568 SER A N 1
ATOM 4285 C CA . SER A 1 568 ? -28.414 0.002 28.544 1.00 84.94 568 SER A CA 1
ATOM 4286 C C . SER A 1 568 ? -27.170 0.222 29.399 1.00 84.94 568 SER A C 1
ATOM 4288 O O . SER A 1 568 ? -26.992 -0.431 30.422 1.00 84.94 568 SER A O 1
ATOM 4290 N N . PHE A 1 569 ? -26.270 1.084 28.939 1.00 80.31 569 PHE A N 1
ATOM 4291 C CA . PHE A 1 569 ? -25.041 1.442 29.646 1.00 80.31 569 PHE A CA 1
ATOM 4292 C C . PHE A 1 569 ? -24.533 2.788 29.122 1.00 80.31 569 PHE A C 1
ATOM 4294 O O . PHE A 1 569 ? -24.584 3.046 27.917 1.00 80.31 569 PHE A O 1
ATOM 4301 N N . ASN A 1 570 ? -24.071 3.667 30.011 1.00 76.88 570 ASN A N 1
ATOM 4302 C CA . ASN A 1 570 ? -23.494 4.975 29.688 1.00 76.88 570 ASN A CA 1
ATOM 4303 C C . ASN A 1 570 ? -24.330 5.796 28.672 1.00 76.88 570 ASN A C 1
ATOM 4305 O O . ASN A 1 570 ? -23.812 6.331 27.690 1.00 76.88 570 ASN A O 1
ATOM 4309 N N . GLY A 1 571 ? -25.656 5.831 28.862 1.00 79.81 571 GLY A N 1
ATOM 4310 C CA . GLY A 1 571 ? -26.600 6.562 27.999 1.00 79.81 571 GLY A CA 1
ATOM 4311 C C . GLY A 1 571 ? -26.863 5.947 26.614 1.00 79.81 571 GLY A C 1
ATOM 4312 O O . GLY A 1 571 ? -27.522 6.572 25.783 1.00 79.81 571 GLY A O 1
ATOM 4313 N N . SER A 1 572 ? -26.377 4.737 26.336 1.00 86.31 572 SER A N 1
ATOM 4314 C CA . SER A 1 572 ? -26.628 3.996 25.089 1.00 86.31 572 SER A CA 1
ATOM 4315 C C . SER A 1 572 ? -27.365 2.680 25.345 1.00 86.31 572 SER A C 1
ATOM 4317 O O . SER A 1 572 ? -27.371 2.178 26.468 1.00 86.31 572 SER A O 1
ATOM 4319 N N . VAL A 1 573 ? -27.984 2.122 24.301 1.00 87.81 573 VAL A N 1
ATOM 4320 C CA . VAL A 1 573 ? -28.659 0.811 24.323 1.00 87.81 573 VAL A CA 1
ATOM 4321 C C . VAL A 1 573 ? -27.944 -0.152 23.377 1.00 87.81 573 VAL A C 1
ATOM 4323 O O . VAL A 1 573 ? -27.492 0.252 22.302 1.00 87.81 573 VAL A O 1
ATOM 4326 N N . TYR A 1 574 ? -27.842 -1.418 23.780 1.00 86.69 574 TYR A N 1
ATOM 4327 C CA . TYR A 1 574 ? -27.054 -2.461 23.126 1.00 86.69 574 TYR A CA 1
ATOM 4328 C C . TYR A 1 574 ? -27.840 -3.775 23.035 1.00 86.69 574 TYR A C 1
ATOM 4330 O O . TYR A 1 574 ? -28.340 -4.240 24.055 1.00 86.69 574 TYR A O 1
ATOM 4338 N N . ASP A 1 575 ? -27.894 -4.408 21.861 1.00 89.50 575 ASP A N 1
ATOM 4339 C CA . ASP A 1 575 ? -28.428 -5.764 21.669 1.00 89.50 575 ASP A CA 1
ATOM 4340 C C . ASP A 1 575 ? -27.331 -6.816 21.900 1.00 89.50 575 ASP A C 1
ATOM 4342 O O . ASP A 1 575 ? -26.621 -7.252 20.987 1.00 89.50 575 ASP A O 1
ATOM 4346 N N . ILE A 1 576 ? -27.190 -7.236 23.156 1.00 79.62 576 ILE A N 1
ATOM 4347 C CA . ILE A 1 576 ? -26.194 -8.225 23.571 1.00 79.62 576 ILE A CA 1
ATOM 4348 C C . ILE A 1 576 ? -26.580 -9.668 23.231 1.00 79.62 576 ILE A C 1
ATOM 4350 O O . ILE A 1 576 ? -25.784 -10.562 23.513 1.00 79.62 576 ILE A O 1
ATOM 4354 N N . THR A 1 577 ? -27.718 -9.936 22.577 1.00 79.69 577 THR A N 1
ATOM 4355 C CA . THR A 1 577 ? -28.139 -11.297 22.171 1.00 79.69 577 THR A CA 1
ATOM 4356 C C . THR A 1 577 ? -27.019 -12.064 21.466 1.00 79.69 577 THR A C 1
ATOM 4358 O O . THR A 1 577 ? -26.808 -13.254 21.701 1.00 79.69 577 THR A O 1
ATOM 4361 N N . ARG A 1 578 ? -26.254 -11.369 20.615 1.00 73.06 578 ARG A N 1
ATOM 4362 C CA . ARG A 1 578 ? -25.128 -11.946 19.865 1.00 73.06 578 ARG A CA 1
ATOM 4363 C C . ARG A 1 578 ? -23.832 -12.028 20.685 1.00 73.06 578 ARG A C 1
ATOM 4365 O O . ARG A 1 578 ? -22.961 -12.817 20.331 1.00 73.06 578 ARG A O 1
ATOM 4372 N N . TYR A 1 579 ? -23.704 -11.259 21.769 1.00 66.94 579 TYR A N 1
ATOM 4373 C CA . TYR A 1 579 ? -22.555 -11.278 22.682 1.00 66.94 579 TYR A CA 1
ATOM 4374 C C . TYR A 1 579 ? -22.612 -12.429 23.695 1.00 66.94 579 TYR A C 1
ATOM 4376 O O . TYR A 1 579 ? -21.573 -12.993 24.024 1.00 66.94 579 TYR A O 1
ATOM 4384 N N . ILE A 1 580 ? -23.806 -12.820 24.157 1.00 66.94 580 ILE A N 1
ATOM 4385 C CA . ILE A 1 580 ? -24.008 -13.880 25.169 1.00 66.94 580 ILE A CA 1
ATOM 4386 C C . ILE A 1 580 ? -23.162 -15.151 24.919 1.00 66.94 580 ILE A C 1
ATOM 4388 O O . ILE A 1 580 ? -22.438 -15.545 25.833 1.00 66.94 580 ILE A O 1
ATOM 4392 N N . PRO A 1 581 ? -23.168 -15.778 23.721 1.00 59.69 581 PRO A N 1
ATOM 4393 C CA . PRO A 1 581 ? -22.357 -16.974 23.450 1.00 59.69 581 PRO A CA 1
ATOM 4394 C C . PRO A 1 581 ? -20.858 -16.698 23.214 1.00 59.69 581 PRO A C 1
ATOM 4396 O O . PRO A 1 581 ? -20.095 -17.644 23.044 1.00 59.69 581 PRO A O 1
ATOM 4399 N N . GLN A 1 582 ? -20.433 -15.431 23.167 1.00 57.12 582 GLN A N 1
ATOM 4400 C CA . GLN A 1 582 ? -19.036 -15.005 22.989 1.00 57.12 582 GLN A CA 1
ATOM 4401 C C . GLN A 1 582 ? -18.366 -14.563 24.302 1.00 57.12 582 GLN A C 1
ATOM 4403 O O . GLN A 1 582 ? -17.154 -14.347 24.331 1.00 57.12 582 GLN A O 1
ATOM 4408 N N . HIS A 1 583 ? -19.131 -14.392 25.383 1.00 57.09 583 HIS A N 1
ATOM 4409 C CA . HIS A 1 583 ? -18.583 -14.012 26.682 1.00 57.09 583 HIS A CA 1
ATOM 4410 C C . HIS A 1 583 ? -17.648 -15.113 27.225 1.00 57.09 583 HIS A C 1
ATOM 4412 O O . HIS A 1 583 ? -17.974 -16.297 27.101 1.00 57.09 583 HIS A O 1
ATOM 4418 N N . PRO A 1 584 ? -16.513 -14.765 27.868 1.00 52.81 584 PRO A N 1
ATOM 4419 C CA . PRO A 1 584 ? -15.614 -15.745 28.478 1.00 52.81 584 PRO A CA 1
ATOM 4420 C C . PRO A 1 584 ? -16.333 -16.713 29.439 1.00 52.81 584 PRO A C 1
ATOM 4422 O O . PRO A 1 584 ? -17.321 -16.322 30.068 1.00 52.81 584 PRO A O 1
ATOM 4425 N N . PRO A 1 585 ? -15.841 -17.954 29.613 1.00 45.31 585 PRO A N 1
ATOM 4426 C CA . PRO A 1 585 ? -16.459 -18.948 30.490 1.00 45.31 585 PRO A CA 1
ATOM 4427 C C . PRO A 1 585 ? -16.284 -18.592 31.977 1.00 45.31 585 PRO A C 1
ATOM 4429 O O . PRO A 1 585 ? -15.431 -19.130 32.682 1.00 45.31 585 PRO A O 1
ATOM 4432 N N . CYS A 1 586 ? -17.122 -17.680 32.465 1.00 47.50 586 CYS A N 1
ATOM 4433 C CA . CYS A 1 586 ? -17.386 -17.490 33.885 1.00 47.50 586 CYS A CA 1
ATOM 4434 C C . CYS A 1 586 ? -18.313 -18.600 34.418 1.00 47.50 586 CYS A C 1
ATOM 4436 O O . CYS A 1 586 ? -18.883 -19.389 33.658 1.00 47.50 586 CYS A O 1
ATOM 4438 N N . SER A 1 587 ? -18.460 -18.689 35.742 1.00 39.28 587 SER A N 1
ATOM 4439 C CA . SER A 1 587 ? -19.192 -19.770 36.409 1.00 39.28 587 SER A CA 1
ATOM 4440 C C . SER A 1 587 ? -20.716 -19.644 36.240 1.00 39.28 587 SER A C 1
ATOM 4442 O O . SER A 1 587 ? -21.420 -19.213 37.153 1.00 39.28 587 SER A O 1
ATOM 4444 N N . GLY A 1 588 ? -21.208 -20.051 35.068 1.00 48.34 588 GLY A N 1
ATOM 4445 C CA . GLY A 1 588 ? -22.621 -20.094 34.694 1.00 48.34 588 GLY A CA 1
ATOM 4446 C C . GLY A 1 588 ? -23.029 -18.956 33.754 1.00 48.34 588 GLY A C 1
ATOM 4447 O O . GLY A 1 588 ? -23.105 -17.802 34.160 1.00 48.34 588 GLY A O 1
ATOM 4448 N N . LEU A 1 589 ? -23.400 -19.303 32.514 1.00 39.50 589 LEU A N 1
ATOM 4449 C CA . LEU A 1 589 ? -23.910 -18.381 31.476 1.00 39.50 589 LEU A CA 1
ATOM 4450 C C . LEU A 1 589 ? -25.211 -17.639 31.855 1.00 39.50 589 LEU A C 1
ATOM 4452 O O . LEU A 1 589 ? -25.663 -16.755 31.127 1.00 39.50 589 LEU A O 1
ATOM 4456 N N . ASP A 1 590 ? -25.809 -17.984 32.994 1.00 51.78 590 ASP A N 1
ATOM 4457 C CA . ASP A 1 590 ? -27.061 -17.431 33.511 1.00 51.78 590 ASP A CA 1
ATOM 4458 C C . ASP A 1 590 ? -26.993 -15.919 33.802 1.00 51.78 590 ASP A C 1
ATOM 4460 O O . ASP A 1 590 ? -28.021 -15.246 33.777 1.00 51.78 590 ASP A O 1
ATOM 4464 N N . TRP A 1 591 ? -25.792 -15.348 33.987 1.00 58.00 591 TRP A N 1
ATOM 4465 C CA . TRP A 1 591 ? -25.604 -13.896 34.152 1.00 58.00 591 TRP A CA 1
ATOM 4466 C C . TRP A 1 591 ? -26.234 -13.081 33.012 1.00 58.00 591 TRP A C 1
ATOM 4468 O O . TRP A 1 591 ? -26.790 -12.014 33.253 1.00 58.00 591 TRP A O 1
ATOM 4478 N N . SER A 1 592 ? -26.229 -13.611 31.786 1.00 54.03 592 SER A N 1
ATOM 4479 C CA . SER A 1 592 ? -26.824 -12.957 30.617 1.00 54.03 592 SER A CA 1
ATOM 4480 C C . SER A 1 592 ? -28.322 -12.682 30.796 1.00 54.03 592 SER A C 1
ATOM 4482 O O . SER A 1 592 ? -28.798 -11.575 30.543 1.00 54.03 592 SER A O 1
ATOM 4484 N N . LYS A 1 593 ? -29.051 -13.665 31.334 1.00 56.25 593 LYS A N 1
ATOM 4485 C CA . LYS A 1 593 ? -30.486 -13.609 31.665 1.00 56.25 593 LYS A CA 1
ATOM 4486 C C . LYS A 1 593 ? -30.767 -12.688 32.855 1.00 56.25 593 LYS A C 1
ATOM 4488 O O . LYS A 1 593 ? -31.877 -12.179 32.996 1.00 56.25 593 LYS A O 1
ATOM 4493 N N . ARG A 1 594 ? -29.756 -12.449 33.695 1.00 58.91 594 ARG A N 1
ATOM 4494 C CA . ARG A 1 594 ? -29.805 -11.547 34.857 1.00 58.91 594 ARG A CA 1
ATOM 4495 C C . ARG A 1 594 ? -29.494 -10.089 34.516 1.00 58.91 594 ARG A C 1
ATOM 4497 O O . ARG A 1 594 ? -29.829 -9.238 35.325 1.00 58.91 594 ARG A O 1
ATOM 4504 N N . LEU A 1 595 ? -28.905 -9.796 33.351 1.00 64.31 595 LEU A N 1
ATOM 4505 C CA . LEU A 1 595 ? -28.679 -8.419 32.883 1.00 64.31 595 LEU A CA 1
ATOM 4506 C C . LEU A 1 595 ? -29.676 -7.978 31.802 1.00 64.31 595 LEU A C 1
ATOM 4508 O O . LEU A 1 595 ? -30.131 -6.836 31.831 1.00 64.31 595 LEU A O 1
ATOM 4512 N N . ALA A 1 596 ? -30.064 -8.872 30.884 1.00 72.06 596 ALA A N 1
ATOM 4513 C CA . ALA A 1 596 ? -30.962 -8.564 29.766 1.00 72.06 596 ALA A CA 1
ATOM 4514 C C . ALA A 1 596 ? -32.223 -7.791 30.215 1.00 72.06 596 ALA A C 1
ATOM 4516 O O . ALA A 1 596 ? -32.930 -8.224 31.119 1.00 72.06 596 ALA A O 1
ATOM 4517 N N . GLY A 1 597 ? -32.494 -6.647 29.603 1.00 72.06 597 GLY A N 1
ATOM 4518 C CA . GLY A 1 597 ? -33.574 -5.717 29.913 1.00 72.06 597 GLY A CA 1
ATOM 4519 C C . GLY A 1 597 ? -33.172 -4.459 30.698 1.00 72.06 597 GLY A C 1
ATOM 4520 O O . GLY A 1 597 ? -33.975 -3.535 30.798 1.00 72.06 597 GLY A O 1
ATOM 4521 N N . ARG A 1 598 ? -31.973 -4.386 31.290 1.00 72.31 598 ARG A N 1
ATOM 4522 C CA . ARG A 1 598 ? -31.683 -3.429 32.384 1.00 72.31 598 ARG A CA 1
ATOM 4523 C C . ARG A 1 598 ? -30.508 -2.485 32.099 1.00 72.31 598 ARG A C 1
ATOM 4525 O O . ARG A 1 598 ? -29.809 -2.633 31.092 1.00 72.31 598 ARG A O 1
ATOM 4532 N N . ARG A 1 599 ? -30.315 -1.475 32.958 1.00 75.88 599 ARG A N 1
ATOM 4533 C CA . ARG A 1 599 ? -29.086 -0.661 32.982 1.00 75.88 599 ARG A CA 1
ATOM 4534 C C . ARG A 1 599 ? -27.969 -1.493 33.598 1.00 75.88 599 ARG A C 1
ATOM 4536 O O . ARG A 1 599 ? -28.172 -2.101 34.642 1.00 75.88 599 ARG A O 1
ATOM 4543 N N . PHE A 1 600 ? -26.786 -1.517 32.995 1.00 70.81 600 PHE A N 1
ATOM 4544 C CA . PHE A 1 600 ? -25.648 -2.245 33.564 1.00 70.81 600 PHE A CA 1
ATOM 4545 C C . PHE A 1 600 ? -25.174 -1.601 34.882 1.00 70.81 600 PHE A C 1
ATOM 4547 O O . PHE A 1 600 ? -24.664 -2.283 35.770 1.00 70.81 600 PHE A O 1
ATOM 4554 N N . GLU A 1 601 ? -25.374 -0.291 35.034 1.00 67.19 601 GLU A N 1
ATOM 4555 C CA . GLU A 1 601 ? -25.055 0.470 36.241 1.00 67.19 601 GLU A CA 1
ATOM 4556 C C . GLU A 1 601 ? -25.718 -0.095 37.510 1.00 67.19 601 GLU A C 1
ATOM 4558 O O . GLU A 1 601 ? -25.048 -0.172 38.540 1.00 67.19 601 GLU A O 1
ATOM 4563 N N . ASP A 1 602 ? -26.961 -0.582 37.415 1.00 61.97 602 ASP A N 1
ATOM 4564 C CA . ASP A 1 602 ? -27.781 -1.080 38.539 1.00 61.97 602 ASP A CA 1
ATOM 4565 C C . ASP A 1 602 ? -27.246 -2.393 39.163 1.00 61.97 602 ASP A C 1
ATOM 4567 O O . ASP A 1 602 ? -27.770 -2.900 40.164 1.00 61.97 602 ASP A O 1
ATOM 4571 N N . PHE A 1 603 ? -26.185 -2.953 38.571 1.00 57.38 603 PHE A N 1
ATOM 4572 C CA . PHE A 1 603 ? -25.515 -4.186 38.988 1.00 57.38 603 PHE A CA 1
ATOM 4573 C C . PHE A 1 603 ? -24.090 -3.970 39.512 1.00 57.38 603 PHE A C 1
ATOM 4575 O O . PHE A 1 603 ? -23.483 -4.911 40.025 1.00 57.38 603 PHE A O 1
ATOM 4582 N N . LEU A 1 604 ? -23.542 -2.752 39.430 1.00 51.38 604 LEU A N 1
ATOM 4583 C CA . LEU A 1 604 ? -22.154 -2.460 39.824 1.00 51.38 604 LEU A CA 1
ATOM 4584 C C . LEU A 1 604 ? -21.888 -2.557 41.338 1.00 51.38 604 LEU A C 1
ATOM 4586 O O . LEU A 1 604 ? -20.739 -2.425 41.761 1.00 51.38 604 LEU A O 1
ATOM 4590 N N . GLY A 1 605 ? -22.926 -2.767 42.156 1.00 50.38 605 GLY A N 1
ATOM 4591 C CA . GLY A 1 605 ? -22.839 -2.591 43.604 1.00 50.38 605 GLY A CA 1
ATOM 4592 C C . GLY A 1 605 ? -23.308 -3.729 44.513 1.00 50.38 605 GLY A C 1
ATOM 4593 O O . GLY A 1 605 ? -23.279 -3.488 45.716 1.00 50.38 605 GLY A O 1
ATOM 4594 N N . GLN A 1 606 ? -23.788 -4.898 44.046 1.00 53.53 606 GLN A N 1
ATOM 4595 C CA . GLN A 1 606 ? -24.657 -5.718 44.922 1.00 53.53 606 GLN A CA 1
ATOM 4596 C C . GLN A 1 606 ? -24.662 -7.262 44.765 1.00 53.53 606 GLN A C 1
ATOM 4598 O O . GLN A 1 606 ? -24.138 -7.824 43.808 1.00 53.53 606 GLN A O 1
ATOM 4603 N N . ASP A 1 607 ? -25.254 -7.947 45.762 1.00 45.91 607 ASP A N 1
ATOM 4604 C CA . ASP A 1 607 ? -25.143 -9.386 46.105 1.00 45.91 607 ASP A CA 1
ATOM 4605 C C . ASP A 1 607 ? -25.339 -10.420 44.959 1.00 45.91 607 ASP A C 1
ATOM 4607 O O . ASP A 1 607 ? -24.890 -11.560 45.092 1.00 45.91 607 ASP A O 1
ATOM 4611 N N . ALA A 1 608 ? -26.018 -10.080 43.856 1.00 44.84 608 ALA A N 1
ATOM 4612 C CA . ALA A 1 608 ? -26.595 -11.039 42.894 1.00 44.84 608 ALA A CA 1
ATOM 4613 C C . ALA A 1 608 ? -25.592 -11.876 42.056 1.00 44.84 608 ALA A C 1
ATOM 4615 O O . ALA A 1 608 ? -25.983 -12.875 41.441 1.00 44.84 608 ALA A O 1
ATOM 4616 N N . PHE A 1 609 ? -24.307 -11.505 42.031 1.00 45.22 609 PHE A N 1
ATOM 4617 C CA . PHE A 1 609 ? -23.259 -12.202 41.259 1.00 45.22 609 PHE A CA 1
ATOM 4618 C C . PHE A 1 609 ? -22.201 -12.925 42.108 1.00 45.22 609 PHE A C 1
ATOM 4620 O O . PHE A 1 609 ? -21.380 -13.670 41.566 1.00 45.22 609 PHE A O 1
ATOM 4627 N N . GLY A 1 610 ? -22.248 -12.766 43.434 1.00 38.69 610 GLY A N 1
ATOM 4628 C CA . GLY A 1 610 ? -21.278 -13.352 44.362 1.00 38.69 610 GLY A CA 1
ATOM 4629 C C . GLY A 1 610 ? -19.850 -12.782 44.234 1.00 38.69 610 GLY A C 1
ATOM 4630 O O . GLY A 1 610 ? -19.534 -12.053 43.296 1.00 38.69 610 GLY A O 1
ATOM 4631 N N . PRO A 1 611 ? -18.942 -13.126 45.165 1.00 34.81 611 PRO A N 1
ATOM 4632 C CA . PRO A 1 611 ? -17.616 -12.503 45.285 1.00 34.81 611 PRO A CA 1
ATOM 4633 C C . PRO A 1 611 ? -16.575 -12.988 44.250 1.00 34.81 611 PRO A C 1
ATOM 4635 O O . PRO A 1 611 ? -15.377 -12.850 44.482 1.00 34.81 611 PRO A O 1
ATOM 4638 N N . ALA A 1 612 ? -17.002 -13.615 43.148 1.00 35.78 612 ALA A N 1
ATOM 4639 C CA . ALA A 1 612 ? -16.126 -14.371 42.243 1.00 35.78 612 ALA A CA 1
ATOM 4640 C C . ALA A 1 612 ? -16.123 -13.893 40.778 1.00 35.78 612 ALA A C 1
ATOM 4642 O O . ALA A 1 612 ? -15.304 -14.369 39.992 1.00 35.78 612 ALA A O 1
ATOM 4643 N N . HIS A 1 613 ? -17.006 -12.972 40.378 1.00 37.44 613 HIS A N 1
ATOM 4644 C CA . HIS A 1 613 ? -17.006 -12.447 39.008 1.00 37.44 613 HIS A CA 1
ATOM 4645 C C . HIS A 1 613 ? -15.982 -11.308 38.828 1.00 37.44 613 HIS A C 1
ATOM 4647 O O . HIS A 1 613 ? -15.827 -10.436 39.679 1.00 37.44 613 HIS A O 1
ATOM 4653 N N . LEU A 1 614 ? -15.273 -11.334 37.692 1.00 38.06 614 LEU A N 1
ATOM 4654 C CA . LEU A 1 614 ? -14.317 -10.312 37.221 1.00 38.06 614 LEU A CA 1
ATOM 4655 C C . LEU A 1 614 ? -13.086 -10.026 38.114 1.00 38.06 614 LEU A C 1
ATOM 4657 O O . LEU A 1 614 ? -12.358 -9.074 37.849 1.00 38.06 614 LEU A O 1
ATOM 4661 N N . GLY A 1 615 ? -12.816 -10.826 39.155 1.00 33.81 615 GLY A N 1
ATOM 4662 C CA . GLY A 1 615 ? -11.731 -10.539 40.116 1.00 33.81 615 GLY A CA 1
ATOM 4663 C C . GLY A 1 615 ? -11.974 -9.263 40.938 1.00 33.81 615 GLY A C 1
ATOM 4664 O O . GLY A 1 615 ? -11.066 -8.717 41.561 1.00 33.81 615 GLY A O 1
ATOM 4665 N N . CYS A 1 616 ? -13.213 -8.780 40.910 1.00 34.22 616 CYS A N 1
ATOM 4666 C CA . CYS A 1 616 ? -13.669 -7.539 41.498 1.00 34.22 616 CYS A CA 1
ATOM 4667 C C . CYS A 1 616 ? -14.231 -7.820 42.896 1.00 34.22 616 CYS A C 1
ATOM 4669 O O . CYS A 1 616 ? -15.309 -8.392 43.036 1.00 34.22 616 CYS A O 1
ATOM 4671 N N . GLY A 1 617 ? -13.485 -7.431 43.936 1.00 32.34 617 GLY A N 1
ATOM 4672 C CA . GLY A 1 617 ? -13.954 -7.509 45.323 1.00 32.34 617 GLY A CA 1
ATOM 4673 C C . GLY A 1 617 ? -15.164 -6.597 45.600 1.00 32.34 617 GLY A C 1
ATOM 4674 O O . GLY A 1 617 ? -15.579 -5.840 44.721 1.00 32.34 617 GLY A O 1
ATOM 4675 N N . PRO A 1 618 ? -15.709 -6.599 46.833 1.00 33.75 618 PRO A N 1
ATOM 4676 C CA . PRO A 1 618 ? -16.901 -5.816 47.198 1.00 33.75 618 PRO A CA 1
ATOM 4677 C C . PRO A 1 618 ? -16.766 -4.289 47.007 1.00 33.75 618 PRO A C 1
ATOM 4679 O O . PRO A 1 618 ? -17.765 -3.579 47.058 1.00 33.75 618 PRO A O 1
ATOM 4682 N N . ASP A 1 619 ? -15.555 -3.797 46.734 1.00 37.44 619 ASP A N 1
ATOM 4683 C CA . ASP A 1 619 ? -15.221 -2.385 46.509 1.00 37.44 619 ASP A CA 1
ATOM 4684 C C . ASP A 1 619 ? -15.211 -1.974 45.023 1.00 37.44 619 ASP A C 1
ATOM 4686 O O . ASP A 1 619 ? -14.879 -0.838 44.681 1.00 37.44 619 ASP A O 1
ATOM 4690 N N . ALA A 1 620 ? -15.582 -2.878 44.110 1.00 38.56 620 ALA A N 1
ATOM 4691 C CA . ALA A 1 620 ? -15.499 -2.683 42.657 1.00 38.56 620 ALA A CA 1
ATOM 4692 C C . ALA A 1 620 ? -16.423 -1.597 42.067 1.00 38.56 620 ALA A C 1
ATOM 4694 O O . ALA A 1 620 ? -16.360 -1.312 40.870 1.00 38.56 620 ALA A O 1
ATOM 4695 N N . ASN A 1 621 ? -17.227 -0.945 42.906 1.00 39.03 621 ASN A N 1
ATOM 4696 C CA . ASN A 1 621 ? -18.206 0.077 42.540 1.00 39.03 621 ASN A CA 1
ATOM 4697 C C . ASN A 1 621 ? -17.572 1.350 41.914 1.00 39.03 621 ASN A C 1
ATOM 4699 O O . ASN A 1 621 ? -18.280 2.206 41.384 1.00 39.03 621 ASN A O 1
ATOM 4703 N N . CYS A 1 622 ? -16.237 1.503 41.944 1.00 42.03 622 CYS A N 1
ATOM 4704 C CA . CYS A 1 622 ? -15.553 2.680 41.395 1.00 42.03 622 CYS A CA 1
ATOM 4705 C C . CYS A 1 622 ? -14.174 2.401 40.753 1.00 42.03 622 CYS A C 1
ATOM 4707 O O . CYS A 1 622 ? -13.140 2.858 41.240 1.00 42.03 622 CYS A O 1
ATOM 4709 N N . SER A 1 623 ? -14.140 1.729 39.593 1.00 43.31 623 SER A N 1
ATOM 4710 C CA . SER A 1 623 ? -13.000 1.858 38.665 1.00 43.31 623 SER A CA 1
ATOM 4711 C C . SER A 1 623 ? -13.439 2.378 37.292 1.00 43.31 623 SER A C 1
ATOM 4713 O O . SER A 1 623 ? -14.356 1.847 36.661 1.00 43.31 623 SER A O 1
ATOM 4715 N N . ARG A 1 624 ? -12.761 3.427 36.799 1.00 47.06 624 ARG A N 1
ATOM 4716 C CA . ARG A 1 624 ? -12.966 3.937 35.428 1.00 47.06 624 ARG A CA 1
ATOM 4717 C C . ARG A 1 624 ? -12.581 2.886 34.376 1.00 47.06 624 ARG A C 1
ATOM 4719 O O . ARG A 1 624 ? -13.195 2.844 33.318 1.00 47.06 624 ARG A O 1
ATOM 4726 N N . GLY A 1 625 ? -11.615 2.017 34.697 1.00 41.59 625 GLY A N 1
ATOM 4727 C CA . GLY A 1 625 ? -11.137 0.940 33.825 1.00 41.59 625 GLY A CA 1
ATOM 4728 C C . GLY A 1 625 ? -12.220 -0.077 33.464 1.00 41.59 625 GLY A C 1
ATOM 4729 O O . GLY A 1 625 ? -12.463 -0.288 32.282 1.00 41.59 625 GLY A O 1
ATOM 4730 N N . VAL A 1 626 ? -12.936 -0.644 34.445 1.00 48.19 626 VAL A N 1
ATOM 4731 C CA . VAL A 1 626 ? -14.007 -1.625 34.162 1.00 48.19 626 VAL A CA 1
ATOM 4732 C C . VAL A 1 626 ? -15.127 -1.003 33.323 1.00 48.19 626 VAL A C 1
ATOM 4734 O O . VAL A 1 626 ? -15.590 -1.629 32.373 1.00 48.19 626 VAL A O 1
ATOM 4737 N N . LYS A 1 627 ? -15.513 0.253 33.598 1.00 53.94 627 LYS A N 1
ATOM 4738 C CA . LYS A 1 627 ? -16.505 0.966 32.773 1.00 53.94 627 LYS A CA 1
ATOM 4739 C C . LYS A 1 627 ? -16.014 1.205 31.337 1.00 53.94 627 LYS A C 1
ATOM 4741 O O . LYS A 1 627 ? -16.799 1.060 30.404 1.00 53.94 627 LYS A O 1
ATOM 4746 N N . ALA A 1 628 ? -14.733 1.527 31.148 1.00 53.19 628 ALA A N 1
ATOM 4747 C CA . ALA A 1 628 ? -14.140 1.734 29.827 1.00 53.19 628 ALA A CA 1
ATOM 4748 C C . ALA A 1 628 ? -14.005 0.430 29.019 1.00 53.19 628 ALA A C 1
ATOM 4750 O O . ALA A 1 628 ? -14.355 0.410 27.839 1.00 53.19 628 ALA A O 1
ATOM 4751 N N . GLU A 1 629 ? -13.554 -0.668 29.634 1.00 51.50 629 GLU A N 1
ATOM 4752 C CA . GLU A 1 629 ? -13.465 -1.965 28.946 1.00 51.50 629 GLU A CA 1
ATOM 4753 C C . GLU A 1 629 ? -14.846 -2.538 28.623 1.00 51.50 629 GLU A C 1
ATOM 4755 O O . GLU A 1 629 ? -15.052 -3.033 27.517 1.00 51.50 629 GLU A O 1
ATOM 4760 N N . LEU A 1 630 ? -15.832 -2.386 29.513 1.00 55.41 630 LEU A N 1
ATOM 4761 C CA . LEU A 1 630 ? -17.205 -2.770 29.194 1.00 55.41 630 LEU A CA 1
ATOM 4762 C C . LEU A 1 630 ? -17.773 -1.940 28.031 1.00 55.41 630 LEU A C 1
ATOM 4764 O O . LEU A 1 630 ? -18.390 -2.506 27.133 1.00 55.41 630 LEU A O 1
ATOM 4768 N N . ALA A 1 631 ? -17.523 -0.625 27.988 1.00 58.03 631 ALA A N 1
ATOM 4769 C CA . ALA A 1 631 ? -17.944 0.210 26.861 1.00 58.03 631 ALA A CA 1
ATOM 4770 C C . ALA A 1 631 ? -17.355 -0.295 25.531 1.00 58.03 631 ALA A C 1
ATOM 4772 O O . ALA A 1 631 ? -18.091 -0.431 24.555 1.00 58.03 631 ALA A O 1
ATOM 4773 N N . LYS A 1 632 ? -16.060 -0.645 25.502 1.00 58.25 632 LYS A N 1
ATOM 4774 C CA . LYS A 1 632 ? -15.395 -1.242 24.328 1.00 58.25 632 LYS A CA 1
ATOM 4775 C C . LYS A 1 632 ? -16.015 -2.585 23.926 1.00 58.25 632 LYS A C 1
ATOM 4777 O O . LYS A 1 632 ? -16.282 -2.795 22.747 1.00 58.25 632 LYS A O 1
ATOM 4782 N N . ILE A 1 633 ? -16.256 -3.473 24.894 1.00 60.78 633 ILE A N 1
ATOM 4783 C CA . ILE A 1 633 ? -16.863 -4.801 24.687 1.00 60.78 633 ILE A CA 1
ATOM 4784 C C . ILE A 1 633 ? -18.277 -4.682 24.107 1.00 60.78 633 ILE A C 1
ATOM 4786 O O . ILE A 1 633 ? -18.643 -5.445 23.214 1.00 60.78 633 ILE A O 1
ATOM 4790 N N . LEU A 1 634 ? -19.069 -3.730 24.604 1.00 65.50 634 LEU A N 1
ATOM 4791 C CA . LEU A 1 634 ? -20.463 -3.550 24.208 1.00 65.50 634 LEU A CA 1
ATOM 4792 C C . LEU A 1 634 ? -20.631 -2.753 22.908 1.00 65.50 634 LEU A C 1
ATOM 4794 O O . LEU A 1 634 ? -21.618 -2.966 22.211 1.00 65.50 634 LEU A O 1
ATOM 4798 N N . GLN A 1 635 ? -19.690 -1.881 22.532 1.00 75.56 635 GLN A N 1
ATOM 4799 C CA . GLN A 1 635 ? -19.838 -0.981 21.378 1.00 75.56 635 GLN A CA 1
ATOM 4800 C C . GLN A 1 635 ? -20.270 -1.648 20.049 1.00 75.56 635 GLN A C 1
ATOM 4802 O O . GLN A 1 635 ? -21.125 -1.063 19.381 1.00 75.56 635 GLN A O 1
ATOM 4807 N N . PRO A 1 636 ? -19.796 -2.853 19.658 1.00 70.25 636 PRO A N 1
ATOM 4808 C CA . PRO A 1 636 ? -20.259 -3.539 18.440 1.00 70.25 636 PRO A CA 1
ATOM 4809 C C . PRO A 1 636 ? -21.742 -3.943 18.457 1.00 70.25 636 PRO A C 1
ATOM 4811 O O . PRO A 1 636 ? -22.310 -4.249 17.412 1.00 70.25 636 PRO A O 1
ATOM 4814 N N . TYR A 1 637 ? -22.358 -3.961 19.638 1.00 79.19 637 TYR A N 1
ATOM 4815 C CA . TYR A 1 637 ? -23.744 -4.357 19.881 1.00 79.19 637 TYR A CA 1
ATOM 4816 C C . TYR A 1 637 ? -24.680 -3.149 20.025 1.00 79.19 637 TYR A C 1
ATOM 4818 O O . TYR A 1 637 ? -25.869 -3.323 20.273 1.00 79.19 637 TYR A O 1
ATOM 4826 N N . ARG A 1 638 ? -24.168 -1.917 19.905 1.00 85.06 638 ARG A N 1
ATOM 4827 C CA . ARG A 1 638 ? -24.934 -0.684 20.121 1.00 85.06 638 ARG A CA 1
ATOM 4828 C C . ARG A 1 638 ? -26.038 -0.528 19.073 1.00 85.06 638 ARG A C 1
ATOM 4830 O O . ARG A 1 638 ? -25.766 -0.576 17.877 1.00 85.06 638 ARG A O 1
ATOM 4837 N N . ILE A 1 639 ? -27.266 -0.283 19.526 1.00 87.19 639 ILE A N 1
ATOM 4838 C CA . ILE A 1 639 ? -28.450 -0.091 18.671 1.00 87.19 639 ILE A CA 1
ATOM 4839 C C . ILE A 1 639 ? -29.063 1.311 18.763 1.00 87.19 639 ILE A C 1
ATOM 4841 O O . ILE A 1 639 ? -29.948 1.624 17.976 1.00 87.19 639 ILE A O 1
ATOM 4845 N N . GLY A 1 640 ? -28.620 2.150 19.706 1.00 85.88 640 GLY A N 1
ATOM 4846 C CA . GLY A 1 640 ? -29.102 3.526 19.834 1.00 85.88 640 GLY A CA 1
ATOM 4847 C C . GLY A 1 640 ? -28.744 4.200 21.158 1.00 85.88 640 GLY A C 1
ATOM 4848 O O . GLY A 1 640 ? -27.832 3.779 21.878 1.00 85.88 640 GLY A O 1
ATOM 4849 N N . LYS A 1 641 ? -29.473 5.270 21.478 1.00 87.50 641 LYS A N 1
ATOM 4850 C CA . LYS A 1 641 ? -29.363 6.063 22.713 1.00 87.50 641 LYS A CA 1
ATOM 4851 C C . LYS A 1 641 ? -30.466 5.676 23.698 1.00 87.50 641 LYS A C 1
ATOM 4853 O O . LYS A 1 641 ? -31.598 5.421 23.289 1.00 87.50 641 LYS A O 1
ATOM 4858 N N . LEU A 1 642 ? -30.159 5.677 24.993 1.00 85.94 642 LEU A N 1
ATOM 4859 C CA . LEU A 1 642 ? -31.195 5.620 26.024 1.00 85.94 642 LEU A CA 1
ATOM 4860 C C . LEU A 1 642 ? -31.826 7.015 26.153 1.00 85.94 642 LEU A C 1
ATOM 4862 O O . LEU A 1 642 ? -31.119 8.025 26.122 1.00 85.94 642 LEU A O 1
ATOM 4866 N N . ALA A 1 643 ? -33.146 7.082 26.296 1.00 82.88 643 ALA A N 1
ATOM 4867 C CA . ALA A 1 643 ? -33.840 8.316 26.638 1.00 82.88 643 ALA A CA 1
ATOM 4868 C C . ALA A 1 643 ? -33.329 8.855 27.991 1.00 82.88 643 ALA A C 1
ATOM 4870 O O . ALA A 1 643 ? -33.068 8.059 28.899 1.00 82.88 643 ALA A O 1
ATOM 4871 N N . PRO A 1 644 ? -33.203 10.184 28.170 1.00 72.19 644 PRO A N 1
ATOM 4872 C CA . PRO A 1 644 ? -32.910 10.743 29.486 1.00 72.19 644 PRO A CA 1
ATOM 4873 C C . PRO A 1 644 ? -34.008 10.325 30.483 1.00 72.19 644 PRO A C 1
ATOM 4875 O O . PRO A 1 644 ? -35.182 10.275 30.101 1.00 72.19 644 PRO A O 1
ATOM 4878 N N . PRO A 1 645 ? -33.659 10.012 31.745 1.00 67.19 645 PRO A N 1
ATOM 4879 C CA . PRO A 1 645 ? -34.627 9.525 32.720 1.00 67.19 645 PRO A CA 1
ATOM 4880 C C . PRO A 1 645 ? -35.723 10.563 32.968 1.00 67.19 645 PRO A C 1
ATOM 4882 O O . PRO A 1 645 ? -35.447 11.747 33.174 1.00 67.19 645 PRO A O 1
ATOM 4885 N N . VAL A 1 646 ? -36.977 10.109 32.995 1.00 66.12 646 VAL A N 1
ATOM 4886 C CA . VAL A 1 646 ? -38.119 10.945 33.380 1.00 66.12 646 VAL A CA 1
ATOM 4887 C C . VAL A 1 646 ? -38.130 11.056 34.904 1.00 66.12 646 VAL A C 1
ATOM 4889 O O . VAL A 1 646 ? -38.881 10.362 35.580 1.00 66.12 646 VAL A O 1
ATOM 4892 N N . LEU A 1 647 ? -37.253 11.913 35.436 1.00 69.56 647 LEU A N 1
ATOM 4893 C CA . LEU A 1 647 ? -37.143 12.188 36.871 1.00 69.56 647 LEU A CA 1
ATOM 4894 C C . LEU A 1 647 ? -38.518 12.530 37.456 1.00 69.56 647 LEU A C 1
ATOM 4896 O O . LEU A 1 647 ? -39.254 13.318 36.849 1.00 69.56 647 LEU A O 1
ATOM 4900 N N . SER A 1 648 ? -38.841 11.982 38.627 1.00 73.44 648 SER A N 1
ATOM 4901 C CA . SER A 1 648 ? -40.031 12.362 39.392 1.00 73.44 648 SER A CA 1
ATOM 4902 C C . SER A 1 648 ? -39.941 13.822 39.867 1.00 73.44 648 SER A C 1
ATOM 4904 O O . SER A 1 648 ? -38.867 14.425 39.869 1.00 73.44 648 SER A O 1
ATOM 4906 N N . ASP A 1 649 ? -41.053 14.413 40.312 1.00 76.56 649 ASP A N 1
ATOM 4907 C CA . ASP A 1 649 ? -41.011 15.760 40.900 1.00 76.56 649 ASP A CA 1
ATOM 4908 C C . ASP A 1 649 ? -40.205 15.817 42.209 1.00 76.56 649 ASP A C 1
ATOM 4910 O O . ASP A 1 649 ? -39.682 16.877 42.544 1.00 76.56 649 ASP A O 1
ATOM 4914 N N . ALA A 1 650 ? -40.039 14.682 42.900 1.00 76.81 650 ALA A N 1
ATOM 4915 C CA . ALA A 1 650 ? -39.143 14.548 44.044 1.00 76.81 650 ALA A CA 1
ATOM 4916 C C . ALA A 1 650 ? -37.671 14.495 43.601 1.00 76.81 650 ALA A C 1
ATOM 4918 O O . ALA A 1 650 ? -36.858 15.278 44.085 1.00 76.81 650 ALA A O 1
ATOM 4919 N N . ALA A 1 651 ? -37.335 13.662 42.612 1.00 77.31 651 ALA A N 1
ATOM 4920 C CA . ALA A 1 651 ? -35.988 13.575 42.045 1.00 77.31 651 ALA A CA 1
ATOM 4921 C C . ALA A 1 651 ? -35.512 14.901 41.416 1.00 77.31 651 ALA A C 1
ATOM 4923 O O . ALA A 1 651 ? -34.335 15.240 41.498 1.00 77.31 651 ALA A O 1
ATOM 4924 N N . ARG A 1 652 ? -36.424 15.710 40.856 1.00 80.00 652 ARG A N 1
ATOM 4925 C CA . ARG A 1 652 ? -36.134 17.079 40.371 1.00 80.00 652 ARG A CA 1
ATOM 4926 C C . ARG A 1 652 ? -35.833 18.090 41.481 1.00 80.00 652 ARG A C 1
ATOM 4928 O O . ARG A 1 652 ? -35.248 19.127 41.190 1.00 80.00 652 ARG A O 1
ATOM 4935 N N . GLN A 1 653 ? -36.274 17.822 42.709 1.00 79.31 653 GLN A N 1
ATOM 4936 C CA . GLN A 1 653 ? -36.069 18.676 43.887 1.00 79.31 653 GLN A CA 1
ATOM 4937 C C . GLN A 1 653 ? -34.922 18.173 44.775 1.00 79.31 653 GLN A C 1
ATOM 4939 O O . GLN A 1 653 ? -34.581 18.821 45.756 1.00 79.31 653 GLN A O 1
ATOM 4944 N N . TRP A 1 654 ? -34.328 17.020 44.456 1.00 79.25 654 TRP A N 1
ATOM 4945 C CA . TRP A 1 654 ? -33.276 16.404 45.258 1.00 79.25 654 TRP A CA 1
ATOM 4946 C C . TRP A 1 654 ? -31.994 17.264 45.276 1.00 79.25 654 TRP A C 1
ATOM 4948 O O . TRP A 1 654 ? -31.576 17.742 44.219 1.00 79.25 654 TRP A O 1
ATOM 4958 N N . PRO A 1 655 ? -31.337 17.453 46.442 1.00 72.38 655 PRO A N 1
ATOM 4959 C CA . PRO A 1 655 ? -31.591 16.805 47.738 1.00 72.38 655 PRO A CA 1
ATOM 4960 C C . PRO A 1 655 ? -32.686 17.458 48.603 1.00 72.38 655 PRO A C 1
ATOM 4962 O O . PRO A 1 655 ? -33.124 16.840 49.573 1.00 72.38 655 PRO A O 1
ATOM 4965 N N . ASP A 1 656 ? -33.142 18.662 48.259 1.00 80.62 656 ASP A N 1
ATOM 4966 C CA . ASP A 1 656 ? -34.036 19.523 49.050 1.00 80.62 656 ASP A CA 1
ATOM 4967 C C . ASP A 1 656 ? -35.527 19.123 48.951 1.00 80.62 656 ASP A C 1
ATOM 4969 O O . ASP A 1 656 ? -36.419 19.952 48.761 1.00 80.62 656 ASP A O 1
ATOM 4973 N N . VAL A 1 657 ? -35.815 17.822 49.070 1.00 75.94 657 VAL A N 1
ATOM 4974 C CA . VAL A 1 657 ? -37.166 17.263 48.902 1.00 75.94 657 VAL A CA 1
ATOM 4975 C C . VAL A 1 657 ? -37.961 17.294 50.206 1.00 75.94 657 VAL A C 1
ATOM 4977 O O . VAL A 1 657 ? -37.561 16.695 51.205 1.00 75.94 657 VAL A O 1
ATOM 4980 N N . GLU A 1 658 ? -39.159 17.879 50.166 1.00 75.12 658 GLU A N 1
ATOM 4981 C CA . GLU A 1 658 ? -40.144 17.762 51.247 1.00 75.12 658 GLU A CA 1
ATOM 4982 C C . GLU A 1 658 ? -40.505 16.282 51.516 1.00 75.12 658 GLU A C 1
ATOM 4984 O O . GLU A 1 658 ? -41.068 15.619 50.635 1.00 75.12 658 GLU A O 1
ATOM 4989 N N . PRO A 1 659 ? -40.256 15.722 52.722 1.00 68.38 659 PRO A N 1
ATOM 4990 C CA . PRO A 1 659 ? -40.431 14.288 52.993 1.00 68.38 659 PRO A CA 1
ATOM 4991 C C . PRO A 1 659 ? -41.847 13.736 52.767 1.00 68.38 659 PRO A C 1
ATOM 4993 O O . PRO A 1 659 ? -42.017 12.527 52.613 1.00 68.38 659 PRO A O 1
ATOM 4996 N N . GLY A 1 660 ? -42.866 14.603 52.769 1.00 70.12 660 GLY A N 1
ATOM 4997 C CA . GLY A 1 660 ? -44.257 14.248 52.466 1.00 70.12 660 GLY A CA 1
ATOM 4998 C C . GLY A 1 660 ? -44.600 14.205 50.970 1.00 70.12 660 GLY A C 1
ATOM 4999 O O . GLY A 1 660 ? -45.638 13.648 50.614 1.00 70.12 660 GLY A O 1
ATOM 5000 N N . ALA A 1 661 ? -43.757 14.768 50.098 1.00 73.94 661 ALA A N 1
ATOM 5001 C CA . ALA A 1 661 ? -43.953 14.758 48.647 1.00 73.94 661 ALA A CA 1
ATOM 5002 C C . ALA A 1 661 ? -43.503 13.436 47.998 1.00 73.94 661 ALA A C 1
ATOM 5004 O O . ALA A 1 661 ? -44.050 13.037 46.968 1.00 73.94 661 ALA A O 1
ATOM 5005 N N . VAL A 1 662 ? -42.540 12.737 48.612 1.00 80.62 662 VAL A N 1
ATOM 5006 C CA . VAL A 1 662 ? -42.008 11.465 48.103 1.00 80.62 662 VAL A CA 1
ATOM 5007 C C . VAL A 1 662 ? -43.059 10.358 48.184 1.00 80.62 662 VAL A C 1
ATOM 5009 O O . VAL A 1 662 ? -43.651 10.091 49.236 1.00 80.62 662 VAL A O 1
ATOM 5012 N N . ARG A 1 663 ? -43.251 9.675 47.055 1.00 87.31 663 ARG A N 1
ATOM 5013 C CA . ARG A 1 663 ? -44.105 8.495 46.917 1.00 87.31 663 ARG A CA 1
ATOM 5014 C C . ARG A 1 663 ? -43.243 7.319 46.486 1.00 87.31 663 ARG A C 1
ATOM 5016 O O . ARG A 1 663 ? -42.648 7.371 45.420 1.00 87.31 663 ARG A O 1
ATOM 5023 N N . LEU A 1 664 ? -43.217 6.267 47.298 1.00 91.62 664 LEU A N 1
ATOM 5024 C CA . LEU A 1 664 ? -42.623 4.989 46.937 1.00 91.62 664 LEU A CA 1
ATOM 5025 C C . LEU A 1 664 ? -43.477 4.324 45.853 1.00 91.62 664 LEU A C 1
ATOM 5027 O O . LEU A 1 664 ? -44.580 3.852 46.144 1.00 91.62 664 LEU A O 1
ATOM 5031 N N . CYS A 1 665 ? -42.964 4.277 44.632 1.00 90.19 665 CYS A N 1
ATOM 5032 C CA . CYS A 1 665 ? -43.544 3.551 43.511 1.00 90.19 665 CYS A CA 1
ATOM 5033 C C . CYS A 1 665 ? -43.123 2.076 43.548 1.00 90.19 665 CYS A C 1
ATOM 5035 O O . CYS A 1 665 ? -41.962 1.752 43.792 1.00 90.19 665 CYS A O 1
ATOM 5037 N N . LEU A 1 666 ? -44.064 1.169 43.283 1.00 88.94 666 LEU A N 1
ATOM 5038 C CA . LEU A 1 666 ? -43.796 -0.251 43.062 1.00 88.94 666 LEU A CA 1
ATOM 5039 C C . LEU A 1 666 ? -44.125 -0.582 41.599 1.00 88.94 666 LEU A C 1
ATOM 5041 O O . LEU A 1 666 ? -45.292 -0.518 41.204 1.00 88.94 666 LEU A O 1
ATOM 5045 N N . GLU A 1 667 ? -43.106 -0.908 40.805 1.00 86.62 667 GLU A N 1
ATOM 5046 C CA . GLU A 1 667 ? -43.175 -1.143 39.354 1.00 86.62 667 GLU A CA 1
ATOM 5047 C C . GLU A 1 667 ? -42.935 -2.611 38.992 1.00 86.62 667 GLU A C 1
ATOM 5049 O O . GLU A 1 667 ? -42.139 -3.302 39.625 1.00 86.62 667 GLU A O 1
ATOM 5054 N N . ARG A 1 668 ? -43.560 -3.083 37.913 1.00 80.19 668 ARG A N 1
ATOM 5055 C CA . ARG A 1 668 ? -43.134 -4.313 37.231 1.00 80.19 668 ARG A CA 1
ATOM 5056 C C . ARG A 1 668 ? -42.085 -4.024 36.160 1.00 80.19 668 ARG A C 1
ATOM 5058 O O . ARG A 1 668 ? -41.931 -2.885 35.719 1.00 80.19 668 ARG A O 1
ATOM 5065 N N . SER A 1 669 ? -41.431 -5.072 35.666 1.00 71.25 669 SER A N 1
ATOM 5066 C CA . SER A 1 669 ? -40.511 -5.014 34.521 1.00 71.25 669 SER A CA 1
ATOM 5067 C C . SER A 1 669 ? -41.094 -4.334 33.266 1.00 71.25 669 SER A C 1
ATOM 5069 O O . SER A 1 669 ? -40.346 -3.703 32.526 1.00 71.25 669 SER A O 1
ATOM 5071 N N . ASP A 1 670 ? -42.413 -4.360 33.039 1.00 69.12 670 ASP A N 1
ATOM 5072 C CA . ASP A 1 670 ? -43.070 -3.656 31.920 1.00 69.12 670 ASP A CA 1
ATOM 5073 C C . ASP A 1 670 ? -43.332 -2.149 32.152 1.00 69.12 670 ASP A C 1
ATOM 5075 O O . ASP A 1 670 ? -43.809 -1.465 31.241 1.00 69.12 670 ASP A O 1
ATOM 5079 N N . GLY A 1 671 ? -43.014 -1.629 33.343 1.00 74.31 671 GLY A N 1
ATOM 5080 C CA . GLY A 1 671 ? -43.311 -0.262 33.783 1.00 74.31 671 GLY A CA 1
ATOM 5081 C C . GLY A 1 671 ? -44.710 -0.079 34.387 1.00 74.31 671 GLY A C 1
ATOM 5082 O O . GLY A 1 671 ? -45.092 1.044 34.713 1.00 74.31 671 GLY A O 1
ATOM 5083 N N . SER A 1 672 ? -45.504 -1.146 34.553 1.00 80.19 672 SER A N 1
ATOM 5084 C CA . SER A 1 672 ? -46.813 -1.046 35.206 1.00 80.19 672 SER A CA 1
ATOM 5085 C C . SER A 1 672 ? -46.672 -0.868 36.721 1.00 80.19 672 SER A C 1
ATOM 5087 O O . SER A 1 672 ? -46.119 -1.714 37.427 1.00 80.19 672 SER A O 1
ATOM 5089 N N . LEU A 1 673 ? -47.221 0.234 37.238 1.00 83.31 673 LEU A N 1
ATOM 5090 C CA . LEU A 1 673 ? -47.329 0.465 38.677 1.00 83.31 673 LEU A CA 1
ATOM 5091 C C . LEU A 1 673 ? -48.330 -0.518 39.302 1.00 83.31 673 LEU A C 1
ATOM 5093 O O . LEU A 1 673 ? -49.439 -0.710 38.799 1.00 83.31 673 LEU A O 1
ATOM 5097 N N . PHE A 1 674 ? -47.945 -1.124 40.423 1.00 85.56 674 PHE A N 1
ATOM 5098 C CA . PHE A 1 674 ? -48.790 -2.023 41.218 1.00 85.56 674 PHE A CA 1
ATOM 5099 C C . PHE A 1 674 ? -48.915 -1.613 42.692 1.00 85.56 674 PHE A C 1
ATOM 5101 O O . PHE A 1 674 ? -49.692 -2.208 43.438 1.00 85.56 674 PHE A O 1
ATOM 5108 N N . GLY A 1 675 ? -48.208 -0.560 43.101 1.00 85.56 675 GLY A N 1
ATOM 5109 C CA . GLY A 1 675 ? -48.367 0.099 44.391 1.00 85.56 675 GLY A CA 1
ATOM 5110 C C . GLY A 1 675 ? -47.763 1.499 44.369 1.00 85.56 675 GLY A C 1
ATOM 5111 O O . GLY A 1 675 ? -46.816 1.758 43.631 1.00 85.56 675 GLY A O 1
ATOM 5112 N N . ILE A 1 676 ? -48.329 2.400 45.168 1.00 88.19 676 ILE A N 1
ATOM 5113 C CA . ILE A 1 676 ? -47.807 3.745 45.417 1.00 88.19 676 ILE A CA 1
ATOM 5114 C C . ILE A 1 676 ? -48.067 4.043 46.897 1.00 88.19 676 ILE A C 1
ATOM 5116 O O . ILE A 1 676 ? -49.196 3.857 47.350 1.00 88.19 676 ILE A O 1
ATOM 5120 N N . PHE A 1 677 ? -47.058 4.490 47.646 1.00 86.88 677 PHE A N 1
ATOM 5121 C CA . PHE A 1 677 ? -47.204 4.827 49.068 1.00 86.88 677 PHE A CA 1
ATOM 5122 C C . PHE A 1 677 ? -46.423 6.085 49.450 1.00 86.88 677 PHE A C 1
ATOM 5124 O O . PHE A 1 677 ? -45.230 6.180 49.178 1.00 86.88 677 PHE A O 1
ATOM 5131 N N . THR A 1 678 ? -47.031 7.007 50.190 1.00 88.00 678 THR A N 1
ATOM 5132 C CA . THR A 1 678 ? -46.260 7.969 50.996 1.00 88.00 678 THR A CA 1
ATOM 5133 C C . THR A 1 678 ? -45.604 7.272 52.193 1.00 88.00 678 THR A C 1
ATOM 5135 O O . THR A 1 678 ? -46.058 6.224 52.665 1.00 88.00 678 THR A O 1
ATOM 5138 N N . VAL A 1 679 ? -44.564 7.881 52.769 1.00 85.75 679 VAL A N 1
ATOM 5139 C CA . VAL A 1 679 ? -43.907 7.355 53.985 1.00 85.75 679 VAL A CA 1
ATOM 5140 C C . VAL A 1 679 ? -44.874 7.279 55.179 1.00 85.75 679 VAL A C 1
ATOM 5142 O O . VAL A 1 679 ? -44.764 6.379 56.014 1.00 85.75 679 VAL A O 1
ATOM 5145 N N . ALA A 1 680 ? -45.870 8.169 55.238 1.00 86.12 680 ALA A N 1
ATOM 5146 C CA . ALA A 1 680 ? -46.935 8.125 56.239 1.00 86.12 680 ALA A CA 1
ATOM 5147 C C . ALA A 1 680 ? -47.858 6.902 56.065 1.00 86.12 680 ALA A C 1
ATOM 5149 O O . ALA A 1 680 ? -48.251 6.280 57.053 1.00 86.12 680 ALA A O 1
ATOM 5150 N N . GLU A 1 681 ? -48.171 6.517 54.826 1.00 88.94 681 GLU A N 1
ATOM 5151 C CA . GLU A 1 681 ? -48.971 5.323 54.535 1.00 88.94 681 GLU A CA 1
ATOM 5152 C C . GLU A 1 681 ? -48.190 4.035 54.811 1.00 88.94 681 GLU A C 1
ATOM 5154 O O . GLU A 1 681 ? -48.750 3.124 55.418 1.00 88.94 681 GLU A O 1
ATOM 5159 N N . LEU A 1 682 ? -46.889 3.978 54.493 1.00 88.00 682 LEU A N 1
ATOM 5160 C CA . LEU A 1 682 ? -46.020 2.853 54.876 1.00 88.00 682 LEU A CA 1
ATOM 5161 C C . LEU A 1 682 ? -46.008 2.642 56.399 1.00 88.00 682 LEU A C 1
ATOM 5163 O O . LEU A 1 682 ? -46.265 1.532 56.868 1.00 88.00 682 LEU A O 1
ATOM 5167 N N . ARG A 1 683 ? -45.796 3.721 57.169 1.00 88.12 683 ARG A N 1
ATOM 5168 C CA . ARG A 1 683 ? -45.825 3.724 58.647 1.00 88.12 683 ARG A CA 1
ATOM 5169 C C . ARG A 1 683 ? -47.177 3.301 59.243 1.00 88.12 683 ARG A C 1
ATOM 5171 O O . ARG A 1 683 ? -47.220 2.899 60.402 1.00 88.12 683 ARG A O 1
ATOM 5178 N N . LYS A 1 684 ? -48.273 3.410 58.482 1.00 88.25 684 LYS A N 1
ATOM 5179 C CA . LYS A 1 684 ? -49.642 3.071 58.912 1.00 88.25 684 LYS A CA 1
ATOM 5180 C C . LYS A 1 684 ? -50.096 1.676 58.461 1.00 88.25 684 LYS A C 1
ATOM 5182 O O . LYS A 1 684 ? -50.892 1.047 59.154 1.00 88.25 684 LYS A O 1
ATOM 5187 N N . ALA A 1 685 ? -49.643 1.207 57.299 1.00 85.44 685 ALA A N 1
ATOM 5188 C CA . ALA A 1 685 ? -50.094 -0.044 56.682 1.00 85.44 685 ALA A CA 1
ATOM 5189 C C . ALA A 1 685 ? -49.296 -1.284 57.129 1.00 85.44 685 ALA A C 1
ATOM 5191 O O . ALA A 1 685 ? -49.821 -2.405 57.079 1.00 85.44 685 ALA A O 1
ATOM 5192 N N . PHE A 1 686 ? -48.050 -1.091 57.567 1.00 88.69 686 PHE A N 1
ATOM 5193 C CA . PHE A 1 686 ? -47.112 -2.154 57.931 1.00 88.69 686 PHE A CA 1
ATOM 5194 C C . PHE A 1 686 ? -46.615 -2.006 59.369 1.00 88.69 686 PHE A C 1
ATOM 5196 O O . PHE A 1 686 ? -46.645 -0.917 59.944 1.00 88.69 686 PHE A O 1
ATOM 5203 N N . LYS A 1 687 ? -46.159 -3.110 59.969 1.00 87.38 687 LYS A N 1
ATOM 5204 C CA . LYS A 1 687 ? -45.623 -3.082 61.330 1.00 87.38 687 LYS A CA 1
ATOM 5205 C C . LYS A 1 687 ? -44.187 -2.531 61.301 1.00 87.38 687 LYS A C 1
ATOM 5207 O O . LYS A 1 687 ? -43.389 -3.011 60.496 1.00 87.38 687 LYS A O 1
ATOM 5212 N N . PRO A 1 688 ? -43.817 -1.575 62.174 1.00 91.19 688 PRO A N 1
ATOM 5213 C CA . PRO A 1 688 ? -42.433 -1.126 62.272 1.00 91.19 688 PRO A CA 1
ATOM 5214 C C . PRO A 1 688 ? -41.521 -2.283 62.700 1.00 91.19 688 PRO A C 1
ATOM 5216 O O . PRO A 1 688 ? -41.796 -2.985 63.677 1.00 91.19 688 PRO A O 1
ATOM 5219 N N . CYS A 1 689 ? -40.418 -2.455 61.977 1.00 91.44 689 CYS A N 1
ATOM 5220 C CA . CYS A 1 689 ? -39.320 -3.346 62.324 1.00 91.44 689 CYS A CA 1
ATOM 5221 C C . CYS A 1 689 ? -38.059 -2.515 62.571 1.00 91.44 689 CYS A C 1
ATOM 5223 O O . CYS A 1 689 ? -37.674 -1.700 61.731 1.00 91.44 689 CYS A O 1
ATOM 5225 N N . THR A 1 690 ? -37.402 -2.768 63.700 1.00 91.75 690 THR A N 1
ATOM 5226 C CA . THR A 1 690 ? -36.169 -2.093 64.118 1.00 91.75 690 THR A CA 1
ATOM 5227 C C . THR A 1 690 ? -34.982 -3.051 63.998 1.00 91.75 690 THR A C 1
ATOM 5229 O O . THR A 1 690 ? -35.117 -4.250 64.265 1.00 91.75 690 THR A O 1
ATOM 5232 N N . LYS A 1 691 ? -33.832 -2.547 63.541 1.00 86.06 691 LYS A N 1
ATOM 5233 C CA . LYS A 1 691 ? -32.603 -3.312 63.287 1.00 86.06 691 LYS A CA 1
ATOM 5234 C C . LYS A 1 691 ? -31.368 -2.496 63.645 1.00 86.06 691 LYS A C 1
ATOM 5236 O O . LYS A 1 691 ? -31.179 -1.406 63.117 1.00 86.06 691 LYS A O 1
ATOM 5241 N N . THR A 1 692 ? -30.484 -3.057 64.459 1.00 87.75 692 THR A N 1
ATOM 5242 C CA . THR A 1 692 ? -29.125 -2.535 64.636 1.00 87.75 692 THR A CA 1
ATOM 5243 C C . THR A 1 692 ? -28.233 -3.101 63.532 1.00 87.75 692 THR A C 1
ATOM 5245 O O . THR A 1 692 ? -28.121 -4.318 63.413 1.00 87.75 692 THR A O 1
ATOM 5248 N N . VAL A 1 693 ? -27.608 -2.241 62.726 1.00 82.31 693 VAL A N 1
ATOM 5249 C CA . VAL A 1 693 ? -26.714 -2.637 61.625 1.00 82.31 693 VAL A CA 1
ATOM 5250 C C . VAL A 1 693 ? -25.366 -1.945 61.787 1.00 82.31 693 VAL A C 1
ATOM 5252 O O . VAL A 1 693 ? -25.295 -0.726 61.956 1.00 82.31 693 VAL A O 1
ATOM 5255 N N . THR A 1 694 ? -24.291 -2.728 61.711 1.00 79.12 694 THR A N 1
ATOM 5256 C CA . THR A 1 694 ? -22.912 -2.231 61.684 1.00 79.12 694 THR A CA 1
ATOM 5257 C C . THR A 1 694 ? -22.451 -2.086 60.240 1.00 79.12 694 THR A C 1
ATOM 5259 O O . THR A 1 694 ? -22.363 -3.072 59.511 1.00 79.12 694 THR A O 1
ATOM 5262 N N . HIS A 1 695 ? -22.135 -0.860 59.835 1.00 67.19 695 HIS A N 1
ATOM 5263 C CA . HIS A 1 695 ? -21.535 -0.554 58.543 1.00 67.19 695 HIS A CA 1
ATOM 5264 C C . HIS A 1 695 ? -20.025 -0.361 58.705 1.00 67.19 695 HIS A C 1
ATOM 5266 O O . HIS A 1 695 ? -19.595 0.448 59.529 1.00 67.19 695 HIS A O 1
ATOM 5272 N N . GLN A 1 696 ? -19.228 -1.067 57.903 1.00 63.91 696 GLN A N 1
ATOM 5273 C CA . GLN A 1 696 ? -17.778 -0.898 57.838 1.00 63.91 696 GLN A CA 1
ATOM 5274 C C . GLN A 1 696 ? -17.397 -0.350 56.462 1.00 63.91 696 GLN A C 1
ATOM 5276 O O . GLN A 1 696 ? -17.557 -1.023 55.449 1.00 63.91 696 GLN A O 1
ATOM 5281 N N . CYS A 1 697 ? -16.889 0.880 56.428 1.00 52.06 697 CYS A N 1
ATOM 5282 C CA . CYS A 1 697 ? -16.355 1.484 55.214 1.00 52.06 697 CYS A CA 1
ATOM 5283 C C . CYS A 1 697 ? -15.018 0.823 54.861 1.00 52.06 697 CYS A C 1
ATOM 5285 O O . CYS A 1 697 ? -14.045 0.971 55.599 1.00 52.06 697 CYS A O 1
ATOM 5287 N N . SER A 1 698 ? -14.946 0.133 53.727 1.00 49.62 698 SER A N 1
ATOM 5288 C CA . SER A 1 698 ? -13.716 -0.489 53.224 1.00 49.62 698 SER A CA 1
ATOM 5289 C C . SER A 1 698 ? -12.630 0.533 52.883 1.00 49.62 698 SER A C 1
ATOM 5291 O O . SER A 1 698 ? -11.472 0.349 53.246 1.00 49.62 698 SER A O 1
ATOM 5293 N N . THR A 1 699 ? -13.000 1.654 52.256 1.00 42.12 699 THR A N 1
ATOM 5294 C CA . THR A 1 699 ? -12.050 2.689 51.808 1.00 42.12 699 THR A CA 1
ATOM 5295 C C . THR A 1 699 ? -11.421 3.481 52.958 1.00 42.12 699 THR A C 1
ATOM 5297 O O . THR A 1 699 ? -10.297 3.955 52.819 1.00 42.12 699 THR A O 1
ATOM 5300 N N . SER A 1 700 ? -12.124 3.653 54.085 1.00 50.31 700 SER A N 1
ATOM 5301 C CA . SER A 1 700 ? -11.649 4.471 55.217 1.00 50.31 700 SER A CA 1
ATOM 5302 C C . SER A 1 700 ? -11.491 3.713 56.538 1.00 50.31 700 SER A C 1
ATOM 5304 O O . SER A 1 700 ? -11.157 4.325 57.548 1.00 50.31 700 SER A O 1
ATOM 5306 N N . GLY A 1 701 ? -11.786 2.411 56.573 1.00 57.59 701 GLY A N 1
ATOM 5307 C CA . GLY A 1 701 ? -11.768 1.576 57.781 1.00 57.59 701 GLY A CA 1
ATOM 5308 C C . GLY A 1 701 ? -12.862 1.881 58.818 1.00 57.59 701 GLY A C 1
ATOM 5309 O O . GLY A 1 701 ? -12.999 1.135 59.785 1.00 57.59 701 GLY A O 1
ATOM 5310 N N . ASN A 1 702 ? -13.649 2.949 58.638 1.00 62.81 702 ASN A N 1
ATOM 5311 C CA . ASN A 1 702 ? -14.614 3.424 59.632 1.00 62.81 702 ASN A CA 1
ATOM 5312 C C . ASN A 1 702 ? -15.730 2.402 59.888 1.00 62.81 702 ASN A C 1
ATOM 5314 O O . ASN A 1 702 ? -16.515 2.102 58.986 1.00 62.81 702 ASN A O 1
ATOM 5318 N N . VAL A 1 703 ? -15.850 1.949 61.137 1.00 72.56 703 VAL A N 1
ATOM 5319 C CA . VAL A 1 703 ? -16.963 1.127 61.629 1.00 72.56 703 VAL A CA 1
ATOM 5320 C C . VAL A 1 703 ? -17.979 2.029 62.333 1.00 72.56 703 VAL A C 1
ATOM 5322 O O . VAL A 1 703 ? -17.612 2.804 63.213 1.00 72.56 703 VAL A O 1
ATOM 5325 N N . ASN A 1 704 ? -19.253 1.936 61.955 1.00 74.56 704 ASN A N 1
ATOM 5326 C CA . ASN A 1 704 ? -20.347 2.708 62.545 1.00 74.56 704 ASN A CA 1
ATOM 5327 C C . ASN A 1 704 ? -21.575 1.807 62.740 1.00 74.56 704 ASN A C 1
ATOM 5329 O O . ASN A 1 704 ? -22.107 1.260 61.772 1.00 74.56 704 ASN A O 1
ATOM 5333 N N . THR A 1 705 ? -22.018 1.643 63.986 1.00 84.56 705 THR A N 1
ATOM 5334 C CA . THR A 1 705 ? -23.199 0.846 64.345 1.00 84.56 705 THR A CA 1
ATOM 5335 C C . THR A 1 705 ? -24.383 1.773 64.572 1.00 84.56 705 THR A C 1
ATOM 5337 O O . THR A 1 705 ? -24.298 2.701 65.375 1.00 84.56 705 THR A O 1
ATOM 5340 N N . LYS A 1 706 ? -25.482 1.526 63.854 1.00 87.25 706 LYS A N 1
ATOM 5341 C CA . LYS A 1 706 ? -26.675 2.381 63.849 1.00 87.25 706 LYS A CA 1
ATOM 5342 C C . LYS A 1 706 ? -27.951 1.573 63.985 1.00 87.25 706 LYS A C 1
ATOM 5344 O O . LYS A 1 706 ? -28.049 0.475 63.435 1.00 87.25 706 LYS A O 1
ATOM 5349 N N . GLU A 1 707 ? -28.927 2.118 64.699 1.00 92.00 707 GLU A N 1
ATOM 5350 C CA . GLU A 1 707 ? -30.277 1.572 64.717 1.00 92.00 707 GLU A CA 1
ATOM 5351 C C . GLU A 1 707 ? -31.076 2.139 63.541 1.00 92.00 707 GLU A C 1
ATOM 5353 O O . GLU A 1 707 ? -30.973 3.316 63.209 1.00 92.00 707 GLU A O 1
ATOM 5358 N N . TRP A 1 708 ? -31.882 1.300 62.902 1.00 92.88 708 TRP A N 1
ATOM 5359 C CA . TRP A 1 708 ? -32.716 1.647 61.760 1.00 92.88 708 TRP A CA 1
ATOM 5360 C C . TRP A 1 708 ? -34.131 1.134 61.989 1.00 92.88 708 TRP A C 1
ATOM 5362 O O . TRP A 1 708 ? -34.306 -0.036 62.329 1.00 92.88 708 TRP A O 1
ATOM 5372 N N . THR A 1 709 ? -35.142 1.973 61.759 1.00 94.12 709 THR A N 1
ATOM 5373 C CA . THR A 1 709 ? -36.555 1.570 61.850 1.00 94.12 709 THR A CA 1
ATOM 5374 C C . THR A 1 709 ? -37.263 1.772 60.511 1.00 94.12 709 THR A C 1
ATOM 5376 O O . THR A 1 709 ? -37.138 2.820 59.869 1.00 94.12 709 THR A O 1
ATOM 5379 N N . GLY A 1 710 ? -37.996 0.746 60.074 1.00 94.25 710 GLY A N 1
ATOM 5380 C CA . GLY A 1 710 ? -38.574 0.664 58.733 1.00 94.25 710 GLY A CA 1
ATOM 5381 C C . GLY A 1 710 ? -39.624 -0.429 58.556 1.00 94.25 710 GLY A C 1
ATOM 5382 O O . GLY A 1 710 ? -40.074 -1.047 59.520 1.00 94.25 710 GLY A O 1
ATOM 5383 N N . VAL A 1 711 ? -39.976 -0.687 57.296 1.00 93.50 711 VAL A N 1
ATOM 5384 C CA . VAL A 1 711 ? -40.841 -1.803 56.869 1.00 93.50 711 VAL A CA 1
ATOM 5385 C C . VAL A 1 711 ? -39.976 -2.941 56.322 1.00 93.50 711 VAL A C 1
ATOM 5387 O O . VAL A 1 711 ? -39.011 -2.686 55.603 1.00 93.50 711 VAL A O 1
ATOM 5390 N N . ARG A 1 712 ? -40.314 -4.202 56.617 1.00 92.19 712 ARG A N 1
ATOM 5391 C CA . ARG A 1 712 ? -39.659 -5.364 55.989 1.00 92.19 712 ARG A CA 1
ATOM 5392 C C . ARG A 1 712 ? -40.079 -5.489 54.527 1.00 92.19 712 ARG A C 1
ATOM 5394 O O . ARG A 1 712 ? -41.273 -5.490 54.228 1.00 92.19 712 ARG A O 1
ATOM 5401 N N . VAL A 1 713 ? -39.124 -5.688 53.618 1.00 91.12 713 VAL A N 1
ATOM 5402 C CA . VAL A 1 713 ? -39.437 -5.897 52.188 1.00 91.12 713 VAL A CA 1
ATOM 5403 C C . VAL A 1 713 ? -40.288 -7.164 51.984 1.00 91.12 713 VAL A C 1
ATOM 5405 O O . VAL A 1 713 ? -41.176 -7.181 51.129 1.00 91.12 713 VAL A O 1
ATOM 5408 N N . SER A 1 714 ? -40.099 -8.174 52.842 1.00 88.69 714 SER A N 1
ATOM 5409 C CA . SER A 1 714 ? -40.902 -9.402 52.903 1.00 88.69 714 SER A CA 1
ATOM 5410 C C . SER A 1 714 ? -42.368 -9.212 53.313 1.00 88.69 714 SER A C 1
ATOM 5412 O O . SER A 1 714 ? -43.199 -10.049 52.970 1.00 88.69 714 SER A O 1
ATOM 5414 N N . GLU A 1 715 ? -42.719 -8.118 53.996 1.00 87.62 715 GLU A N 1
ATOM 5415 C CA . GLU A 1 715 ? -44.120 -7.756 54.262 1.00 87.62 715 GLU A CA 1
ATOM 5416 C C . GLU A 1 715 ? -44.703 -6.884 53.140 1.00 87.62 715 GLU A C 1
ATOM 5418 O O . GLU A 1 715 ? -45.883 -7.014 52.805 1.00 87.62 715 GLU A O 1
ATOM 5423 N N . LEU A 1 716 ? -43.879 -6.011 52.547 1.00 88.31 716 LEU A N 1
ATOM 5424 C CA . LEU A 1 716 ? -44.288 -5.020 51.550 1.00 88.31 716 LEU A CA 1
ATOM 5425 C C . LEU A 1 716 ? -44.714 -5.649 50.214 1.00 88.31 716 LEU A C 1
ATOM 5427 O O . LEU A 1 716 ? -45.833 -5.412 49.759 1.00 88.31 716 LEU A O 1
ATOM 5431 N N . LEU A 1 717 ? -43.845 -6.442 49.578 1.00 84.06 717 LEU A N 1
ATOM 5432 C CA . LEU A 1 717 ? -44.069 -6.888 48.193 1.00 84.06 717 LEU A CA 1
ATOM 5433 C C . LEU A 1 717 ? -45.191 -7.939 48.042 1.00 84.06 717 LEU A C 1
ATOM 5435 O O . LEU A 1 717 ? -46.045 -7.752 47.170 1.00 84.06 717 LEU A O 1
ATOM 5439 N N . PRO A 1 718 ? -45.283 -9.003 48.872 1.00 73.31 718 PRO A N 1
ATOM 5440 C CA . PRO A 1 718 ? -46.318 -10.031 48.697 1.00 73.31 718 PRO A CA 1
ATOM 5441 C C . PRO A 1 718 ? -47.742 -9.508 48.931 1.00 73.31 718 PRO A C 1
ATOM 5443 O O . PRO A 1 718 ? -48.703 -9.999 48.337 1.00 73.31 718 PRO A O 1
ATOM 5446 N N . ARG A 1 719 ? -47.894 -8.477 49.774 1.00 70.31 719 ARG A N 1
ATOM 5447 C CA . ARG A 1 719 ? -49.195 -7.874 50.104 1.00 70.31 719 ARG A CA 1
ATOM 5448 C C . ARG A 1 719 ? -49.833 -7.125 48.929 1.00 70.31 719 ARG A C 1
ATOM 5450 O O . ARG A 1 719 ? -51.038 -6.897 48.945 1.00 70.31 719 ARG A O 1
ATOM 5457 N N . MET A 1 720 ? -49.046 -6.809 47.899 1.00 62.19 720 MET A N 1
ATOM 5458 C CA . MET A 1 720 ? -49.468 -6.085 46.696 1.00 62.19 720 MET A CA 1
ATOM 5459 C C . MET A 1 720 ? -49.763 -7.014 45.501 1.00 62.19 720 MET A C 1
ATOM 5461 O O . MET A 1 720 ? -49.738 -6.597 44.345 1.00 62.19 720 MET A O 1
ATOM 5465 N N . GLY A 1 721 ? -50.056 -8.291 45.769 1.00 56.88 721 GLY A N 1
ATOM 5466 C CA . GLY A 1 721 ? -50.578 -9.242 44.780 1.00 56.88 721 GLY A CA 1
ATOM 5467 C C . GLY A 1 721 ? -49.527 -10.021 43.983 1.00 56.88 721 GLY A C 1
ATOM 5468 O O . GLY A 1 721 ? -49.897 -10.931 43.238 1.00 56.88 721 GLY A O 1
ATOM 5469 N N . HIS A 1 722 ? -48.232 -9.740 44.161 1.00 59.88 722 HIS A N 1
ATOM 5470 C CA . HIS A 1 722 ? -47.173 -10.600 43.632 1.00 59.88 722 HIS A CA 1
ATOM 5471 C C . HIS A 1 722 ? -47.099 -11.911 44.428 1.00 59.88 722 HIS A C 1
ATOM 5473 O O . HIS A 1 722 ? -46.848 -11.924 45.633 1.00 59.88 722 HIS A O 1
ATOM 5479 N N . ARG A 1 723 ? -47.312 -13.035 43.735 1.00 56.75 723 ARG A N 1
ATOM 5480 C CA . ARG A 1 723 ? -47.037 -14.377 44.268 1.00 56.75 723 ARG A CA 1
ATOM 5481 C C . ARG A 1 723 ? -45.523 -14.627 44.292 1.00 56.75 723 ARG A C 1
ATOM 5483 O O . ARG A 1 723 ? -44.821 -14.018 43.485 1.00 56.75 723 ARG A O 1
ATOM 5490 N N . PRO A 1 724 ? -45.022 -15.555 45.132 1.00 57.22 724 PRO A N 1
ATOM 5491 C CA . PRO A 1 724 ? -43.661 -16.061 44.995 1.00 57.22 724 PRO A CA 1
ATOM 5492 C C . PRO A 1 724 ? -43.432 -16.539 43.548 1.00 57.22 724 PRO A C 1
ATOM 5494 O O . PRO A 1 724 ? -44.226 -17.353 43.061 1.00 57.22 724 PRO A O 1
ATOM 5497 N N . PRO A 1 725 ? -42.419 -16.014 42.842 1.00 61.41 725 PRO A N 1
ATOM 5498 C CA . PRO A 1 725 ? -42.178 -16.358 41.447 1.00 61.41 725 PRO A CA 1
ATOM 5499 C C . PRO A 1 725 ? -41.684 -17.805 41.320 1.00 61.41 725 PRO A C 1
ATOM 5501 O O . PRO A 1 725 ? -41.064 -18.356 42.229 1.00 61.41 725 PRO A O 1
ATOM 5504 N N . THR A 1 726 ? -41.973 -18.444 40.184 1.00 54.84 726 THR A N 1
ATOM 5505 C CA . THR A 1 726 ? -41.575 -19.839 39.898 1.00 54.84 726 THR A CA 1
ATOM 5506 C C . THR A 1 726 ? -40.106 -19.981 39.478 1.00 54.84 726 THR A C 1
ATOM 5508 O O . THR A 1 726 ? -39.635 -21.087 39.226 1.00 54.84 726 THR A O 1
ATOM 5511 N N . TYR A 1 727 ? -39.396 -18.859 39.410 1.00 62.16 727 TYR A N 1
ATOM 5512 C CA . TYR A 1 727 ? -37.979 -18.690 39.109 1.00 62.16 727 TYR A CA 1
ATOM 5513 C C . TYR A 1 727 ? -37.430 -17.551 39.986 1.00 62.16 727 TYR A C 1
ATOM 5515 O O . TYR A 1 727 ? -38.191 -16.821 40.622 1.00 62.16 727 TYR A O 1
ATOM 5523 N N . GLU A 1 728 ? -36.110 -17.388 40.047 1.00 68.81 728 GLU A N 1
ATOM 5524 C CA . GLU A 1 728 ? -35.482 -16.391 40.919 1.00 68.81 728 GLU A CA 1
ATOM 5525 C C . GLU A 1 728 ? -35.499 -14.980 40.290 1.00 68.81 728 GLU A C 1
ATOM 5527 O O . GLU A 1 728 ? -34.538 -14.542 39.664 1.00 68.81 728 GLU A O 1
ATOM 5532 N N . THR A 1 729 ? -36.626 -14.274 40.445 1.00 72.62 729 THR A N 1
ATOM 5533 C CA . THR A 1 729 ? -36.797 -12.847 40.091 1.00 72.62 729 THR A CA 1
ATOM 5534 C C . THR A 1 729 ? -35.819 -11.947 40.852 1.00 72.62 729 THR A C 1
ATOM 5536 O O . THR A 1 729 ? -35.420 -12.240 41.984 1.00 72.62 729 THR A O 1
ATOM 5539 N N . LEU A 1 730 ? -35.483 -10.810 40.246 1.00 75.38 730 LEU A N 1
ATOM 5540 C CA . LEU A 1 730 ? -34.704 -9.729 40.842 1.00 75.38 730 LEU A CA 1
ATOM 5541 C C . LEU A 1 730 ? -35.632 -8.632 41.404 1.00 75.38 730 LEU A C 1
ATOM 5543 O O . LEU A 1 730 ? -36.736 -8.410 40.905 1.00 75.38 730 LEU A O 1
ATOM 5547 N N . VAL A 1 731 ? -35.188 -7.966 42.466 1.00 82.56 731 VAL A N 1
ATOM 5548 C CA . VAL A 1 731 ? -35.857 -6.822 43.094 1.00 82.56 731 VAL A CA 1
ATOM 5549 C C . VAL A 1 731 ? -34.874 -5.657 43.102 1.00 82.56 731 VAL A C 1
ATOM 5551 O O . VAL A 1 731 ? -33.829 -5.731 43.757 1.00 82.56 731 VAL A O 1
ATOM 5554 N N . THR A 1 732 ? -35.221 -4.597 42.379 1.00 84.81 732 THR A N 1
ATOM 5555 C CA . THR A 1 732 ? -34.327 -3.478 42.063 1.00 84.81 732 THR A CA 1
ATOM 5556 C C . THR A 1 732 ? -34.839 -2.205 42.728 1.00 84.81 732 THR A C 1
ATOM 5558 O O . THR A 1 732 ? -35.957 -1.765 42.476 1.00 84.81 732 THR A O 1
ATOM 5561 N N . PHE A 1 733 ? -34.037 -1.624 43.615 1.00 88.00 733 PHE A N 1
ATOM 5562 C CA . PHE A 1 733 ? -34.358 -0.433 44.400 1.00 88.00 733 PHE A CA 1
ATOM 5563 C C . PHE A 1 733 ? -33.657 0.766 43.763 1.00 88.00 733 PHE A C 1
ATOM 5565 O O . PHE A 1 733 ? -32.434 0.750 43.638 1.00 88.00 733 PHE A O 1
ATOM 5572 N N . VAL A 1 734 ? -34.410 1.790 43.362 1.00 85.50 734 VAL A N 1
ATOM 5573 C CA . VAL A 1 734 ? -33.890 2.957 42.634 1.00 85.50 734 VAL A CA 1
ATOM 5574 C C . VAL A 1 734 ? -34.026 4.212 43.494 1.00 85.50 734 VAL A C 1
ATOM 5576 O O . VAL A 1 734 ? -35.107 4.507 44.019 1.00 85.50 734 VAL A O 1
ATOM 5579 N N . GLY A 1 735 ? -32.915 4.930 43.661 1.00 86.00 735 GLY A N 1
ATOM 5580 C CA . GLY A 1 735 ? -32.863 6.215 44.354 1.00 86.00 735 GLY A CA 1
ATOM 5581 C C . GLY A 1 735 ? -33.327 7.394 43.490 1.00 86.00 735 GLY A C 1
ATOM 5582 O O . GLY A 1 735 ? -33.280 7.336 42.264 1.00 86.00 735 GLY A O 1
ATOM 5583 N N . MET A 1 736 ? -33.716 8.498 44.135 1.00 84.81 736 MET A N 1
ATOM 5584 C CA . MET A 1 736 ? -34.000 9.798 43.492 1.00 84.81 736 MET A CA 1
ATOM 5585 C C . MET A 1 736 ? -32.789 10.384 42.737 1.00 84.81 736 MET A C 1
ATOM 5587 O O . MET A 1 736 ? -32.952 11.256 41.890 1.00 84.81 736 MET A O 1
ATOM 5591 N N . ASP A 1 737 ? -31.578 9.898 43.023 1.00 75.31 737 ASP A N 1
ATOM 5592 C CA . ASP A 1 737 ? -30.342 10.179 42.281 1.00 75.31 737 ASP A CA 1
ATOM 5593 C C . ASP A 1 737 ? -30.214 9.362 40.975 1.00 75.31 737 ASP A C 1
ATOM 5595 O O . ASP A 1 737 ? -29.261 9.538 40.213 1.00 75.31 737 ASP A O 1
ATOM 5599 N N . GLY A 1 738 ? -31.168 8.466 40.703 1.00 72.31 738 GLY A N 1
ATOM 5600 C CA . GLY A 1 738 ? -31.168 7.557 39.562 1.00 72.31 738 GLY A CA 1
ATOM 5601 C C . GLY A 1 738 ? -30.234 6.354 39.713 1.00 72.31 738 GLY A C 1
ATOM 5602 O O . GLY A 1 738 ? -29.967 5.687 38.710 1.00 72.31 738 GLY A O 1
ATOM 5603 N N . PHE A 1 739 ? -29.719 6.071 40.917 1.00 71.62 739 PHE A N 1
ATOM 5604 C CA . PHE A 1 739 ? -28.861 4.911 41.162 1.00 71.62 739 PHE A CA 1
ATOM 5605 C C . PHE A 1 739 ? -29.705 3.675 41.514 1.00 71.62 739 PHE A C 1
ATOM 5607 O O . PHE A 1 739 ? -30.387 3.645 42.543 1.00 71.62 739 PHE A O 1
ATOM 5614 N N . GLY A 1 740 ? -29.669 2.653 40.654 1.00 75.38 740 GLY A N 1
ATOM 5615 C CA . GLY A 1 740 ? -30.319 1.366 40.888 1.00 75.38 740 GLY A CA 1
ATOM 5616 C C . GLY A 1 740 ? -29.468 0.407 41.722 1.00 75.38 740 GLY A C 1
ATOM 5617 O O . GLY A 1 740 ? -28.238 0.479 41.755 1.00 75.38 740 GLY A O 1
ATOM 5618 N N . TYR A 1 741 ? -30.133 -0.509 42.419 1.00 77.19 741 TYR A N 1
ATOM 5619 C CA . TYR A 1 741 ? -29.485 -1.492 43.280 1.00 77.19 741 TYR A CA 1
ATOM 5620 C C . TYR A 1 741 ? -30.326 -2.763 43.394 1.00 77.19 741 TYR A C 1
ATOM 5622 O O . TYR A 1 741 ? -31.458 -2.729 43.881 1.00 77.19 741 TYR A O 1
ATOM 5630 N N . SER A 1 742 ? -29.768 -3.882 42.940 1.00 77.94 742 SER A N 1
ATOM 5631 C CA . SER A 1 742 ? -30.535 -5.076 42.588 1.00 77.94 742 SER A CA 1
ATOM 5632 C C . SER A 1 742 ? -30.157 -6.318 43.408 1.00 77.94 742 SER A C 1
ATOM 5634 O O . SER A 1 742 ? -28.995 -6.730 43.443 1.00 77.94 742 SER A O 1
ATOM 5636 N N . MET A 1 743 ? -31.143 -6.995 44.013 1.00 78.81 743 MET A N 1
ATOM 5637 C CA . MET A 1 743 ? -30.941 -8.276 44.713 1.00 78.81 743 MET A CA 1
ATOM 5638 C C . MET A 1 743 ? -32.042 -9.295 44.395 1.00 78.81 743 MET A C 1
ATOM 5640 O O . MET A 1 743 ? -33.178 -8.920 44.131 1.00 78.81 743 MET A O 1
ATOM 5644 N N . PHE A 1 744 ? -31.743 -10.596 44.453 1.00 76.81 744 PHE A N 1
ATOM 5645 C CA . PHE A 1 744 ? -32.755 -11.633 44.206 1.00 76.81 744 PHE A CA 1
ATOM 5646 C C . PHE A 1 744 ? -33.922 -11.574 45.194 1.00 76.81 744 PHE A C 1
ATOM 5648 O O . PHE A 1 744 ? -33.746 -11.224 46.361 1.00 76.81 744 PHE A O 1
ATOM 5655 N N . TRP A 1 745 ? -35.100 -12.022 44.763 1.00 82.69 745 TRP A N 1
ATOM 5656 C CA . TRP A 1 745 ? -36.284 -12.188 45.607 1.00 82.69 745 TRP A CA 1
ATOM 5657 C C . TRP A 1 745 ? -35.972 -13.022 46.862 1.00 82.69 745 TRP A C 1
ATOM 5659 O O . TRP A 1 745 ? -36.343 -12.643 47.970 1.00 82.69 745 TRP A O 1
ATOM 5669 N N . SER A 1 746 ? -35.192 -14.099 46.723 1.00 81.50 746 SER A N 1
ATOM 5670 C CA . SER A 1 746 ? -34.689 -14.919 47.838 1.00 81.50 746 SER A CA 1
ATOM 5671 C C . SER A 1 746 ? -33.885 -14.121 48.878 1.00 81.50 746 SER A C 1
ATOM 5673 O O . SER A 1 746 ? -33.975 -14.397 50.076 1.00 81.50 746 SER A O 1
ATOM 5675 N N . ARG A 1 747 ? -33.127 -13.106 48.441 1.00 85.62 747 ARG A N 1
ATOM 5676 C CA . ARG A 1 747 ? -32.341 -12.197 49.285 1.00 85.62 747 ARG A CA 1
ATOM 5677 C C . ARG A 1 747 ? -33.204 -11.088 49.884 1.00 85.62 747 ARG A C 1
ATOM 5679 O O . ARG A 1 747 ? -33.024 -10.786 51.063 1.00 85.62 747 ARG A O 1
ATOM 5686 N N . ALA A 1 748 ? -34.118 -10.522 49.094 1.00 86.81 748 ALA A N 1
ATOM 5687 C CA . ALA A 1 748 ? -35.024 -9.430 49.459 1.00 86.81 748 ALA A CA 1
ATOM 5688 C C . ALA A 1 748 ? -36.116 -9.857 50.454 1.00 86.81 748 ALA A C 1
ATOM 5690 O O . ALA A 1 748 ? -36.546 -9.057 51.279 1.00 86.81 748 ALA A O 1
ATOM 5691 N N . MET A 1 749 ? -36.546 -11.121 50.415 1.00 88.00 749 MET A N 1
ATOM 5692 C CA . MET A 1 749 ? -37.524 -11.681 51.356 1.00 88.00 749 MET A CA 1
ATOM 5693 C C . MET A 1 749 ? -36.928 -12.039 52.732 1.00 88.00 749 MET A C 1
ATOM 5695 O O . MET A 1 749 ? -37.642 -12.563 53.587 1.00 88.00 749 MET A O 1
ATOM 5699 N N . ARG A 1 750 ? -35.634 -11.787 52.975 1.00 87.94 750 ARG A N 1
ATOM 5700 C CA . ARG A 1 750 ? -35.002 -12.079 54.269 1.00 87.94 750 ARG A CA 1
ATOM 5701 C C . ARG A 1 750 ? -35.315 -11.014 55.312 1.00 87.94 750 ARG A C 1
ATOM 5703 O O . ARG A 1 750 ? -35.305 -9.820 55.036 1.00 87.94 750 ARG A O 1
ATOM 5710 N N . ASP A 1 751 ? -35.453 -11.471 56.551 1.00 86.19 751 ASP A N 1
ATOM 5711 C CA . ASP A 1 751 ? -35.746 -10.656 57.733 1.00 86.19 751 ASP A CA 1
ATOM 5712 C C . ASP A 1 751 ? -34.702 -9.576 58.066 1.00 86.19 751 ASP A C 1
ATOM 5714 O O . ASP A 1 751 ? -34.959 -8.753 58.944 1.00 86.19 751 ASP A O 1
ATOM 5718 N N . ASP A 1 752 ? -33.527 -9.577 57.431 1.00 85.25 752 ASP A N 1
ATOM 5719 C CA . ASP A 1 752 ? -32.512 -8.521 57.547 1.00 85.25 752 ASP A CA 1
ATOM 5720 C C . ASP A 1 752 ? -32.725 -7.333 56.586 1.00 85.25 752 ASP A C 1
ATOM 5722 O O . ASP A 1 752 ? -32.158 -6.270 56.824 1.00 85.25 752 ASP A O 1
ATOM 5726 N N . VAL A 1 753 ? -33.574 -7.466 55.557 1.00 90.62 753 VAL A N 1
ATOM 5727 C CA . VAL A 1 753 ? -33.795 -6.426 54.537 1.00 90.62 753 VAL A CA 1
ATOM 5728 C C . VAL A 1 753 ? -34.998 -5.547 54.890 1.00 90.62 753 VAL A C 1
ATOM 5730 O O . VAL A 1 753 ? -36.158 -5.969 54.804 1.00 90.62 753 VAL A O 1
ATOM 5733 N N . ILE A 1 754 ? -34.727 -4.292 55.256 1.00 92.44 754 ILE A N 1
ATOM 5734 C CA . ILE A 1 754 ? -35.755 -3.294 55.580 1.00 92.44 754 ILE A CA 1
ATOM 5735 C C . ILE A 1 754 ? -35.625 -2.035 54.719 1.00 92.44 754 ILE A C 1
ATOM 5737 O O . ILE A 1 754 ? -34.529 -1.593 54.374 1.00 92.44 754 ILE A O 1
ATOM 5741 N N . LEU A 1 755 ? -36.768 -1.421 54.424 1.00 93.62 755 LEU A N 1
ATOM 5742 C CA . LEU A 1 755 ? -36.857 -0.067 53.896 1.00 93.62 755 LEU A CA 1
ATOM 5743 C C . LEU A 1 755 ? -37.068 0.886 55.081 1.00 93.62 755 LEU A C 1
ATOM 5745 O O . LEU A 1 755 ? -38.172 1.001 55.622 1.00 93.62 755 LEU A O 1
ATOM 5749 N N . ALA A 1 756 ? -35.977 1.492 55.541 1.00 93.75 756 ALA A N 1
ATOM 5750 C CA . ALA A 1 756 ? -35.925 2.364 56.705 1.00 93.75 756 ALA A CA 1
ATOM 5751 C C . ALA A 1 756 ? -36.423 3.779 56.389 1.00 93.75 756 ALA A C 1
ATOM 5753 O O . ALA A 1 756 ? -36.092 4.350 55.354 1.00 93.75 756 ALA A O 1
ATOM 5754 N N . TYR A 1 757 ? -37.166 4.357 57.331 1.00 92.94 757 TYR A N 1
ATOM 5755 C CA . TYR A 1 757 ? -37.598 5.763 57.339 1.00 92.94 757 TYR A CA 1
ATOM 5756 C C . TYR A 1 757 ? -37.118 6.507 58.597 1.00 92.94 757 TYR A C 1
ATOM 5758 O O . TYR A 1 757 ? -37.555 7.630 58.867 1.00 92.94 757 TYR A O 1
ATOM 5766 N N . SER A 1 758 ? -36.281 5.856 59.410 1.00 92.12 758 SER A N 1
ATOM 5767 C CA . SER A 1 758 ? -35.708 6.383 60.647 1.00 92.12 758 SER A CA 1
ATOM 5768 C C . SER A 1 758 ? -34.342 5.750 60.943 1.00 92.12 758 SER A C 1
ATOM 5770 O O . SER A 1 758 ? -34.129 4.574 60.631 1.00 92.12 758 SER A O 1
ATOM 5772 N N . GLN A 1 759 ? -33.443 6.530 61.550 1.00 92.88 759 GLN A N 1
ATOM 5773 C CA . GLN A 1 759 ? -32.170 6.093 62.132 1.00 92.88 759 GLN A CA 1
ATOM 5774 C C . GLN A 1 759 ? -32.062 6.619 63.570 1.00 92.88 759 GLN A C 1
ATOM 5776 O O . GLN A 1 759 ? -32.357 7.787 63.802 1.00 92.88 759 GLN A O 1
ATOM 5781 N N . ASP A 1 760 ? -31.621 5.780 64.510 1.00 91.62 760 ASP A N 1
ATOM 5782 C CA . ASP A 1 760 ? -31.435 6.102 65.938 1.00 91.62 760 ASP A CA 1
ATOM 5783 C C . ASP A 1 760 ? -32.650 6.813 66.588 1.00 91.62 760 ASP A C 1
ATOM 5785 O O . ASP A 1 760 ? -32.507 7.681 67.446 1.00 91.62 760 ASP A O 1
ATOM 5789 N N . GLY A 1 761 ? -33.867 6.474 66.145 1.00 87.69 761 GLY A N 1
ATOM 5790 C CA . GLY A 1 761 ? -35.127 7.094 66.579 1.00 87.69 761 GLY A CA 1
ATOM 5791 C C . GLY A 1 761 ? -35.517 8.388 65.847 1.00 87.69 761 GLY A C 1
ATOM 5792 O O . GLY A 1 761 ? -36.691 8.756 65.853 1.00 87.69 761 GLY A O 1
ATOM 5793 N N . GLU A 1 762 ? -34.590 9.049 65.151 1.00 90.81 762 GLU A N 1
ATOM 5794 C CA . GLU A 1 762 ? -34.863 10.239 64.332 1.00 90.81 762 GLU A CA 1
ATOM 5795 C C . GLU A 1 762 ? -35.390 9.859 62.938 1.00 90.81 762 GLU A C 1
ATOM 5797 O O . GLU A 1 762 ? -35.133 8.762 62.439 1.00 90.81 762 GLU A O 1
ATOM 5802 N N . GLN A 1 763 ? -36.124 10.755 62.269 1.00 89.62 763 GLN A N 1
ATOM 5803 C CA . GLN A 1 763 ? -36.475 10.580 60.852 1.00 89.62 763 GLN A CA 1
ATOM 5804 C C . GLN A 1 763 ? -35.237 10.787 59.965 1.00 89.62 763 GLN A C 1
ATOM 5806 O O . GLN A 1 763 ? -34.379 11.606 60.278 1.00 89.62 763 GLN A O 1
ATOM 5811 N N . LEU A 1 764 ? -35.147 10.065 58.843 1.00 89.31 764 LEU A N 1
ATOM 5812 C CA . LEU A 1 764 ? -34.044 10.252 57.896 1.00 89.31 764 LEU A CA 1
ATOM 5813 C C . LEU A 1 764 ? -34.132 11.613 57.188 1.00 89.31 764 LEU A C 1
ATOM 5815 O O . LEU A 1 764 ? -35.097 11.875 56.469 1.00 89.31 764 LEU A O 1
ATOM 5819 N N . ASP A 1 765 ? -33.088 12.423 57.351 1.00 85.44 765 ASP A N 1
ATOM 5820 C CA . ASP A 1 765 ? -32.768 13.573 56.501 1.00 85.44 765 ASP A CA 1
ATOM 5821 C C . ASP A 1 765 ? -32.102 13.140 55.176 1.00 85.44 765 ASP A C 1
ATOM 5823 O O . ASP A 1 765 ? -31.802 11.959 54.960 1.00 85.44 765 ASP A O 1
ATOM 5827 N N . ALA A 1 766 ? -31.865 14.095 54.270 1.00 82.12 766 ALA A N 1
ATOM 5828 C CA . ALA A 1 766 ? -31.266 13.825 52.965 1.00 82.12 766 ALA A CA 1
ATOM 5829 C C . ALA A 1 766 ? -29.844 13.233 53.061 1.00 82.12 766 ALA A C 1
ATOM 5831 O O . ALA A 1 766 ? -29.530 12.301 52.318 1.00 82.12 766 ALA A O 1
ATOM 5832 N N . GLU A 1 767 ? -28.989 13.672 53.991 1.00 81.06 767 GLU A N 1
ATOM 5833 C CA . GLU A 1 767 ? -27.628 13.128 54.132 1.00 81.06 767 GLU A CA 1
ATOM 5834 C C . GLU A 1 767 ? -27.644 11.661 54.573 1.00 81.06 767 GLU A C 1
ATOM 5836 O O . GLU A 1 767 ? -26.939 10.811 54.005 1.00 81.06 767 GLU A O 1
ATOM 5841 N N . ARG A 1 768 ? -28.510 11.326 55.535 1.00 81.69 768 ARG A N 1
ATOM 5842 C CA . ARG A 1 768 ? -28.753 9.956 56.004 1.00 81.69 768 ARG A CA 1
ATOM 5843 C C . ARG A 1 768 ? -29.474 9.098 54.963 1.00 81.69 768 ARG A C 1
ATOM 5845 O O . ARG A 1 768 ? -29.520 7.879 55.133 1.00 81.69 768 ARG A O 1
ATOM 5852 N N . GLY A 1 769 ? -29.921 9.681 53.851 1.00 84.44 769 GLY A N 1
ATOM 5853 C CA . GLY A 1 769 ? -30.507 8.991 52.702 1.00 84.44 769 GLY A CA 1
ATOM 5854 C C . GLY A 1 769 ? -32.025 8.888 52.744 1.00 84.44 769 GLY A C 1
ATOM 5855 O O . GLY A 1 769 ? -32.566 7.916 52.226 1.00 84.44 769 GLY A O 1
ATOM 5856 N N . GLY A 1 770 ? -32.689 9.827 53.410 1.00 84.69 770 GLY A N 1
ATOM 5857 C CA . GLY A 1 770 ? -34.137 9.900 53.539 1.00 84.69 770 GLY A CA 1
ATOM 5858 C C . GLY A 1 770 ? -34.874 10.357 52.271 1.00 84.69 770 GLY A C 1
ATOM 5859 O O . GLY A 1 770 ? -34.248 10.734 51.285 1.00 84.69 770 GLY A O 1
ATOM 5860 N N . PRO A 1 771 ? -36.217 10.312 52.291 1.00 87.38 771 PRO A N 1
ATOM 5861 C CA . PRO A 1 771 ? -37.035 9.869 53.421 1.00 87.38 771 PRO A CA 1
ATOM 5862 C C . PRO A 1 771 ? -37.170 8.336 53.513 1.00 87.38 771 PRO A C 1
ATOM 5864 O O . PRO A 1 771 ? -37.714 7.837 54.499 1.00 87.38 771 PRO A O 1
ATOM 5867 N N . LEU A 1 772 ? -36.641 7.589 52.532 1.00 91.94 772 LEU A N 1
ATOM 5868 C CA . LEU A 1 772 ? -36.579 6.124 52.510 1.00 91.94 772 LEU A CA 1
ATOM 5869 C C . LEU A 1 772 ? -35.180 5.628 52.118 1.00 91.94 772 LEU A C 1
ATOM 5871 O O . LEU A 1 772 ? -34.634 6.020 51.089 1.00 91.94 772 LEU A O 1
ATOM 5875 N N . ARG A 1 773 ? -34.621 4.715 52.915 1.00 91.50 773 ARG A N 1
ATOM 5876 C CA . ARG A 1 773 ? -33.306 4.096 52.696 1.00 91.50 773 ARG A CA 1
ATOM 5877 C C . ARG A 1 773 ? -33.399 2.583 52.803 1.00 91.50 773 ARG A C 1
ATOM 5879 O O . ARG A 1 773 ? -33.910 2.058 53.789 1.00 91.50 773 ARG A O 1
ATOM 5886 N N . LEU A 1 774 ? -32.846 1.869 51.833 1.00 91.25 774 LEU A N 1
ATOM 5887 C CA . LEU A 1 774 ? -32.656 0.430 51.938 1.00 91.25 774 LEU A CA 1
ATOM 5888 C C . LEU A 1 774 ? -31.525 0.117 52.924 1.00 91.25 774 LEU A C 1
ATOM 5890 O O . LEU A 1 774 ? -30.426 0.674 52.838 1.00 91.25 774 LEU A O 1
ATOM 5894 N N . VAL A 1 775 ? -31.798 -0.797 53.849 1.00 88.12 775 VAL A N 1
ATOM 5895 C CA . VAL A 1 775 ? -30.888 -1.232 54.909 1.00 88.12 775 VAL A CA 1
ATOM 5896 C C . VAL A 1 775 ? -30.884 -2.757 54.970 1.00 88.12 775 VAL A C 1
ATOM 5898 O O . VAL A 1 775 ? -31.942 -3.377 55.079 1.00 88.12 775 VAL A O 1
ATOM 5901 N N . LYS A 1 776 ? -29.688 -3.349 54.935 1.00 83.88 776 LYS A N 1
ATOM 5902 C CA . LYS A 1 776 ? -29.429 -4.748 55.291 1.00 83.88 776 LYS A CA 1
ATOM 5903 C C . LYS A 1 776 ? -28.009 -4.894 55.837 1.00 83.88 776 LYS A C 1
ATOM 5905 O O . LYS A 1 776 ? -27.252 -3.923 55.856 1.00 83.88 776 LYS A O 1
ATOM 5910 N N . ASP A 1 777 ? -27.635 -6.097 56.259 1.00 71.12 777 ASP A N 1
ATOM 5911 C CA . ASP A 1 777 ? -26.286 -6.350 56.769 1.00 71.12 777 ASP A CA 1
ATOM 5912 C C . ASP A 1 777 ? -25.205 -6.007 55.724 1.00 71.12 777 ASP A C 1
ATOM 5914 O O . ASP A 1 777 ? -25.256 -6.440 54.568 1.00 71.12 777 ASP A O 1
ATOM 5918 N N . GLY A 1 778 ? -24.231 -5.197 56.153 1.00 60.38 778 GLY A N 1
ATOM 5919 C CA . GLY A 1 778 ? -23.042 -4.792 55.398 1.00 60.38 778 GLY A CA 1
ATOM 5920 C C . GLY A 1 778 ? -23.223 -3.680 54.355 1.00 60.38 778 GLY A C 1
ATOM 5921 O O . GLY A 1 778 ? -22.233 -3.042 54.010 1.00 60.38 778 GLY A O 1
ATOM 5922 N N . GLN A 1 779 ? -24.430 -3.421 53.839 1.00 64.12 779 GLN A N 1
ATOM 5923 C CA . GLN A 1 779 ? -24.631 -2.532 52.682 1.00 64.12 779 GLN A CA 1
ATOM 5924 C C . GLN A 1 779 ? -26.010 -1.837 52.675 1.00 64.12 779 GLN A C 1
ATOM 5926 O O . GLN A 1 779 ? -26.995 -2.349 53.209 1.00 64.12 779 GLN A O 1
ATOM 5931 N N . HIS A 1 780 ? -26.086 -0.660 52.041 1.00 71.38 780 HIS A N 1
ATOM 5932 C CA . HIS A 1 780 ? -27.271 0.209 52.023 1.00 71.38 780 HIS A CA 1
ATOM 5933 C C . HIS A 1 780 ? -27.404 0.964 50.686 1.00 71.38 780 HIS A C 1
ATOM 5935 O O . HIS A 1 780 ? -26.383 1.325 50.106 1.00 71.38 780 HIS A O 1
ATOM 5941 N N . ALA A 1 781 ? -28.626 1.318 50.273 1.00 81.00 781 ALA A N 1
ATOM 5942 C CA . ALA A 1 781 ? -28.891 2.251 49.163 1.00 81.00 781 ALA A CA 1
ATOM 5943 C C . ALA A 1 781 ? -29.846 3.369 49.619 1.00 81.00 781 ALA A C 1
ATOM 5945 O O . ALA A 1 781 ? -30.819 3.100 50.324 1.00 81.00 781 ALA A O 1
ATOM 5946 N N . LYS A 1 782 ? -29.527 4.628 49.298 1.00 86.31 782 LYS A N 1
ATOM 5947 C CA . LYS A 1 782 ? -30.197 5.837 49.818 1.00 86.31 782 LYS A CA 1
ATOM 5948 C C . LYS A 1 782 ? -31.339 6.310 48.904 1.00 86.31 782 LYS A C 1
ATOM 5950 O O . LYS A 1 782 ? -31.390 5.918 47.748 1.00 86.31 782 LYS A O 1
ATOM 5955 N N . TRP A 1 783 ? -32.179 7.218 49.411 1.00 89.75 783 TRP A N 1
ATOM 5956 C CA . TRP A 1 783 ? -33.096 8.050 48.615 1.00 89.75 783 TRP A CA 1
ATOM 5957 C C . TRP A 1 783 ? -34.132 7.270 47.788 1.00 89.75 783 TRP A C 1
ATOM 5959 O O . TRP A 1 783 ? -34.562 7.754 46.748 1.00 89.75 783 TRP A O 1
ATOM 5969 N N . ILE A 1 784 ? -34.519 6.069 48.223 1.00 91.69 784 ILE A N 1
ATOM 5970 C CA . ILE A 1 784 ? -35.315 5.123 47.428 1.00 91.69 784 ILE A CA 1
ATOM 5971 C C . ILE A 1 784 ? -36.708 5.688 47.126 1.00 91.69 784 ILE A C 1
ATOM 5973 O O . ILE A 1 784 ? -37.523 5.844 48.038 1.00 91.69 784 ILE A O 1
ATOM 5977 N N . GLU A 1 785 ? -36.996 5.929 45.845 1.00 90.38 785 GLU A N 1
ATOM 5978 C CA . GLU A 1 785 ? -38.332 6.317 45.368 1.00 90.38 785 GLU A CA 1
ATOM 5979 C C . GLU A 1 785 ? -39.058 5.200 44.610 1.00 90.38 785 GLU A C 1
ATOM 5981 O O . GLU A 1 785 ? -40.286 5.170 44.636 1.00 90.38 785 GLU A O 1
ATOM 5986 N N . THR A 1 786 ? -38.345 4.233 44.023 1.00 89.56 786 THR A N 1
ATOM 5987 C CA . THR A 1 786 ? -38.970 3.138 43.259 1.00 89.56 786 THR A CA 1
ATOM 5988 C C . THR A 1 786 ? -38.408 1.773 43.653 1.00 89.56 786 THR A C 1
ATOM 5990 O O . THR A 1 786 ? -37.210 1.622 43.894 1.00 89.56 786 THR A O 1
ATOM 5993 N N . ILE A 1 787 ? -39.272 0.755 43.694 1.00 90.69 787 ILE A N 1
ATOM 5994 C CA . ILE A 1 787 ? -38.886 -0.661 43.744 1.00 90.69 787 ILE A CA 1
ATOM 5995 C C . ILE A 1 787 ? -39.494 -1.369 42.534 1.00 90.69 787 ILE A C 1
ATOM 5997 O O . ILE A 1 787 ? -40.714 -1.404 42.376 1.00 90.69 787 ILE A O 1
ATOM 6001 N N . ILE A 1 788 ? -38.641 -1.954 41.701 1.00 85.31 788 ILE A N 1
ATOM 6002 C CA . ILE A 1 788 ? -39.011 -2.716 40.511 1.00 85.31 788 ILE A CA 1
ATOM 6003 C C . ILE A 1 788 ? -38.964 -4.213 40.857 1.00 85.31 788 ILE A C 1
ATOM 6005 O O . ILE A 1 788 ? -38.026 -4.676 41.510 1.00 85.31 788 ILE A O 1
ATOM 6009 N N . VAL A 1 789 ? -39.979 -4.968 40.434 1.00 83.00 789 VAL A N 1
ATOM 6010 C CA . VAL A 1 789 ? -40.055 -6.435 40.543 1.00 83.00 789 VAL A CA 1
ATOM 6011 C C . VAL A 1 789 ? -40.127 -7.025 39.137 1.00 83.00 789 VAL A C 1
ATOM 6013 O O . VAL A 1 789 ? -41.013 -6.669 38.356 1.00 83.00 789 VAL A O 1
ATOM 6016 N N . GLU A 1 790 ? -39.175 -7.900 38.811 1.00 73.19 790 GLU A N 1
ATOM 6017 C CA . GLU A 1 790 ? -38.812 -8.214 37.418 1.00 73.19 790 GLU A CA 1
ATOM 6018 C C . GLU A 1 790 ? -39.341 -9.549 36.863 1.00 73.19 790 GLU A C 1
ATOM 6020 O O . GLU A 1 790 ? -39.155 -10.615 37.506 1.00 73.19 790 GLU A O 1
#

Solvent-accessible surface area (backbone atoms only — not comparable to full-atom values): 43432 Å² total; per-residue (Å²): 140,79,94,88,73,81,76,80,41,72,67,55,92,51,63,21,37,30,33,19,44,57,61,36,43,59,16,37,19,36,37,39,50,24,46,72,69,57,42,24,42,79,33,87,43,50,68,87,85,40,50,39,74,34,70,83,35,38,73,56,33,65,76,49,57,70,21,28,42,37,37,67,87,68,57,51,43,43,47,38,68,20,49,38,54,28,50,21,62,48,50,40,39,86,36,46,39,79,91,40,60,67,62,39,33,52,39,39,28,51,47,47,46,43,63,68,56,52,42,57,43,36,56,53,51,55,32,24,76,75,69,50,67,72,72,53,98,53,39,40,61,51,39,46,59,42,23,44,53,50,42,38,47,43,61,75,39,30,63,90,39,66,30,54,80,26,84,51,77,32,55,35,39,41,52,46,40,51,48,54,49,57,60,62,33,70,65,52,25,64,34,43,27,47,42,79,41,68,70,59,55,47,35,39,53,56,46,50,78,73,33,79,47,51,55,40,46,43,59,48,97,64,34,2,50,54,43,43,55,69,73,54,78,84,65,77,79,53,44,54,67,75,38,70,33,68,81,64,92,73,54,58,82,63,48,82,41,71,90,69,98,52,49,65,63,15,32,39,31,18,47,56,32,27,56,54,16,27,26,34,53,32,52,21,50,60,71,55,52,19,47,80,36,84,41,50,67,91,81,43,41,37,72,37,58,88,40,18,28,52,29,65,81,48,57,62,20,26,43,34,39,62,57,50,35,44,44,38,46,32,68,23,45,38,52,43,48,18,67,76,78,36,39,81,36,46,50,90,52,50,68,61,41,26,51,33,39,27,46,41,49,42,45,62,71,59,40,35,55,32,39,31,57,42,52,38,25,36,64,76,62,74,47,75,69,53,96,51,45,69,59,31,42,47,56,27,49,53,50,49,50,39,47,43,73,70,33,45,79,86,24,70,27,65,70,38,82,52,67,34,58,32,35,47,64,46,34,46,31,83,78,80,95,77,90,85,82,88,82,72,89,73,90,61,37,34,45,48,53,32,52,40,63,33,68,67,32,28,73,75,58,69,42,72,61,55,69,72,56,52,51,38,20,52,55,34,27,67,72,36,68,70,28,35,40,50,38,58,57,42,90,71,43,5,34,49,54,34,60,63,52,66,72,76,86,81,84,80,73,93,78,80,74,93,73,90,79,88,81,88,74,77,86,80,89,77,94,76,85,80,81,82,81,82,81,89,89,73,84,85,82,77,74,87,71,52,62,78,44,71,39,48,66,57,57,37,29,70,26,37,37,80,86,43,17,20,35,29,51,96,63,25,27,26,50,41,41,77,46,60,89,70,56,78,93,60,99,60,80,63,58,52,53,72,46,26,18,34,56,57,69,28,58,51,78,51,74,71,69,57,85,71,52,92,84,43,55,100,74,54,67,77,50,73,62,64,58,51,53,49,50,62,70,44,53,90,31,53,52,20,27,42,52,81,79,86,67,49,80,47,33,73,37,57,76,79,48,61,64,83,73,41,52,38,36,30,29,35,49,74,63,52,73,64,46,75,36,37,62,69,49,50,68,70,78,44,70,83,44,76,47,80,42,60,38,62,41,82,92,75,66,50,74,50,76,43,41,34,34,20,38,43,43,53,63,57,53,52,75,58,73,51,68,87,66,99,56,90,34,45,36,33,41,26,17,48,87,70,53,44,44,39,34,36,46,82,62,42,52,32,96,62,28,28,45,21,46,24,43,76,89,39,70,35,45,57,91,80,14,22,55,28,21,42,40,36,84,66,51,72,49,47,29,42,35,38,38,37,45,87

pLDDT: mean 75.28, std 20.47, range [20.11, 98.44]

Radius of gyration: 35.07 Å; Cα contacts (8 Å, |Δi|>4): 1409; chains: 1; bounding box: 88×51×102 Å

Mean predicted aligned error: 18.02 Å

Nearest PDB structures (foldseek):
  6t2t-assembly1_A-2  TM=7.556E-01  e=9.576E-09  Drosophila melanogaster
  7day-assembly1_A  TM=7.720E-01  e=2.704E-08  Drosophila melanogaster
  6keq-assembly1_BA  TM=7.769E-01  e=3.823E-08  Drosophila melanogaster
  3qav-assembly1_A  TM=6.917E-01  e=3.611E-06  Laternula elliptica
  4gf0-assembly1_A  TM=6.090E-01  e=1.483E-06  Sulfitobacter sp. NAS-14.1

Secondary structure (DSSP, 8-state):
-----PPPPPSPSSPEEEEE-TT-HHHHHHHHHHHHTSSEEEEE--TTTTGGGSHHHHTT-TT--S-EEE-TT--EEE-HHHHHHHHHHHH-GGGS-TT-HHHHHHHHHHHHHIIIIIHHHHHHHHHHHTTSSPPPS-HHHHHHHHHHHHHHHIIIIITTSSBTTBSS--HHHHHHHHHHHHHHSHHHHHHH-EE--HHHHHHHHHHHTT-GGGGGGT-STT-SHHHHHHT-TTPPP---S-EETT-S---PPPP-PPP-S-GGG-EEEE-TT-HHHHHHHHHHHHHT--EEEE--TTTTGGGSHHHHTT-TT--S-EEE-TT--EEE-HHHHHHHHHHHH-GGGS-S-HHHHHHHHHHHHHIIIIIHIIIIIIIIHHHHTSSPPPS-HHHHHHHHHHHHHHHHHHHTTS-SBTTBSS--HHHHHH---------------------HHHHHTSHHHHHHH-----HHHHHHHHHHHHH-TTGGGGGT-STT-SHHHHHHGGGS--PPPTT------------S------TT--------------TT-EE-HHHHTT-EETTEEEEEETTEEEEGGGTGGGS---S-TTHHHHHTTSBGGGGTTSGGG-TTSTT--TTGGG-HHHHHHHHHHHGGGEEEEEPPP---TTGGGTTS--TTT-EEEEEETTS-EEEEEEHHHHHHHS--EEEEEEEE-TTT--EEEEEEEEEEHHHHTGGGTPPPPSS--EEEEEETTS-EEEEEHHHHTSTT-EEEEEETTEEP-TTTT-S-EEEETTEEE-SEEEEEE-

Sequence (790 aa):
MGNLCGGPATAPDGKAKIHALTLSCNAMSPVLFAQDTGIGAFEFCDLMSGAHLKPEFLAKNAFHTIPTYEGADGFTLGESNAILRYMAAKYAPAYYPEGDPKMRARIDWAMDAMGTSVYQKWLQRTYPILGFGSHPADQAKVNEELSEILSCFKKTFIGQGKYICGDKLTIADYKVMPYLHCAMQPMIKQKSGIQIDPRLEQYVKDCMAAMPSSSMLKAADGFGVEEFLATKTDLPNYAGSVVTCGSGPTAGAIKTGAANAGEKAAKIHGMPVSANCTGALMLATETGVGAMELCNLMEGAHKKPAFLEKNPFHQIPTYEGSDGFCIGEGNAIMRYIASNYAPQYYPGDAENRAKIDMAMDLFSTGVYQKVAVSVVYPVMGFGAPPADQAKANSTATEALGMVEKTFFKTGKFLVGSQPTIADFKAGSSRLPDFALEDAGEFVLALPFLYAANQPAVKKKTGFTLPPRFVTYVNDCVEAFSKSNSLLSSAGGFSLKEYLATKECNISIPKGSKAAEIYVYFLPAGGNVDFGGIPSPQGRWDVELVDQDKVFTEAEVRRHNREKDAWISFNGSVYDITRYIPQHPPCSGLDWSKRLAGRRFEDFLGQDAFGPAHLGCGPDANCSRGVKAELAKILQPYRIGKLAPPVLSDAARQWPDVEPGAVRLCLERSDGSLFGIFTVAELRKAFKPCTKTVTHQCSTSGNVNTKEWTGVRVSELLPRMGHRPPTYETLVTFVGMDGFGYSMFWSRAMRDDVILAYSQDGEQLDAERGGPLRLVKDGQHAKWIETIIVE